Protein 5IFP (pdb70)

B-factor: mean 13.46, std 7.02, range [5.77, 68.2]

Nearest PDB structures (foldseek):
  5ifp-assembly1_A  TM=1.001E+00  e=0.000E+00  Aspergillus niger CBS 513.88
  5mgd-assembly1_A  TM=1.001E+00  e=0.000E+00  Aspergillus niger CBS 513.88
  1xc6-assembly1_A  TM=9.972E-01  e=0.000E+00  Penicillium sp.
  3ogv-assembly1_A  TM=9.835E-01  e=0.000E+00  Trichoderma reesei
  4e8c-assembly1_B  TM=7.769E-01  e=2.363E-32  Streptococcus pneumoniae TIGR4

Solvent-accessible surface area: 32210 Å² total; per-residue (Å²): 210,93,24,175,91,1,51,87,45,75,39,0,0,44,15,91,58,88,77,20,1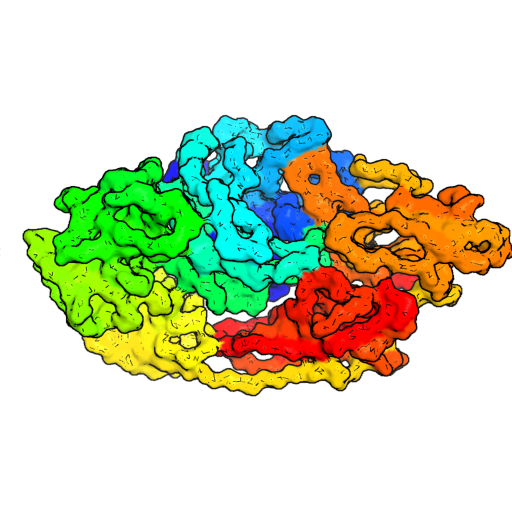2,1,3,1,0,0,0,1,9,12,2,7,4,1,114,43,1,8,47,0,0,0,23,4,0,16,15,0,5,0,10,1,0,0,0,4,5,2,0,5,5,6,3,8,66,51,58,65,41,85,17,96,61,22,18,47,7,52,28,0,0,79,9,0,41,74,2,0,0,5,0,3,0,0,2,2,5,1,0,21,3,24,0,8,0,0,0,1,3,5,18,0,3,62,16,121,10,34,0,0,9,43,61,153,40,2,16,68,18,2,53,46,0,6,62,78,0,0,46,32,0,9,120,32,3,15,31,96,70,8,0,0,0,0,4,0,2,1,3,20,9,22,27,31,38,96,76,36,162,51,63,26,64,80,1,2,56,72,9,5,57,21,0,64,132,25,37,0,46,0,3,6,0,8,2,1,24,61,26,59,15,19,12,2,41,86,77,50,125,0,31,6,44,0,7,0,6,5,11,53,24,7,18,81,85,4,64,74,30,100,80,14,59,112,78,38,13,16,71,74,24,60,73,41,11,84,131,44,2,64,88,1,0,10,1,0,0,8,0,0,2,0,0,74,5,28,10,46,13,75,13,15,74,19,0,17,101,3,0,46,18,53,0,3,28,3,0,1,2,7,0,1,6,11,6,0,0,1,0,0,2,7,1,1,1,0,1,9,10,2,1,20,0,9,20,0,47,12,10,5,8,5,11,4,0,0,2,0,11,18,19,13,32,8,88,48,86,5,2,21,2,2,1,0,6,0,3,8,11,38,8,4,98,10,4,6,58,0,70,18,29,128,75,34,57,76,60,38,6,96,33,92,87,0,4,2,14,5,1,65,19,138,107,72,1,5,4,0,8,0,19,7,42,89,15,26,18,123,123,77,14,74,3,74,2,119,1,48,21,95,76,37,64,21,55,0,7,76,55,40,54,59,0,23,0,58,8,25,4,1,2,6,0,1,1,10,10,94,0,41,70,23,39,1,12,2,2,0,1,6,2,0,0,45,5,118,24,104,129,15,22,7,1,0,0,4,1,7,86,72,4,33,2,0,1,2,1,48,30,177,45,83,20,79,30,28,46,39,68,128,88,43,31,49,60,82,92,61,105,70,12,0,2,0,0,1,66,19,40,119,87,33,11,1,0,46,6,41,81,2,48,0,2,0,1,11,16,94,30,0,21,62,2,7,14,12,5,17,10,89,128,53,71,44,12,12,44,9,45,69,148,93,18,65,51,1,2,0,0,45,7,20,23,0,3,12,13,0,34,33,135,64,48,3,0,36,3,31,3,1,2,50,50,85,11,66,3,28,1,9,15,23,29,104,84,8,148,50,4,31,10,45,56,97,143,28,105,51,97,85,61,176,31,40,7,17,40,10,82,17,94,40,119,52,38,140,21,91,39,36,52,2,134,108,33,106,8,36,45,32,50,0,1,20,4,32,85,112,95,46,92,9,76,117,8,46,41,2,87,72,160,144,31,131,8,71,70,56,90,41,83,17,61,31,0,0,3,0,0,15,39,7,6,19,6,1,1,0,0,0,8,0,49,6,71,4,74,19,134,16,61,35,0,30,6,11,3,16,0,0,10,0,0,0,3,0,0,2,3,54,51,65,55,26,12,27,31,43,2,94,88,94,38,45,46,75,110,13,94,21,114,21,53,152,6,112,74,55,114,85,29,20,0,1,0,0,0,1,2,12,6,3,40,32,0,101,23,0,13,67,13,75,0,0,28,2,0,0,1,10,53,17,105,3,28,84,51,89,50,82,23,8,74,11,46,1,0,0,4,3,40,5,24,82,11,67,11,72,46,1,4,13,15,1,8,0,0,0,50,0,0,4,14,0,14,2,13,10,96,14,61,18,169,151,39,141,77,16,15,0,35,116,18,30,103,122,7,7,2,0,0,1,4,4,44,8,98,6,125,3,40,142,38,36,14,1,15,2,26,4,37,3,13,69,107,97,128,36,46,26,6,2,0,0,2,0,0,1,0,0,2,2,0,20,6,2,7,61,28,13,46,20,51,50,1,14,3,20,17,0,0,4,22,12,88,27,61,0,55,2,5,0,0,0,0,0,4,38,79,76,2,10,122,2,82,35,4,100,18,40,97,64,73,10,11,44,14,31,29,58,118,18,128,55,21,86,34,36,132,38,166,143,19,206,51,7,21,146

Structure (mmCIF, N/CA/C/O backbone):
data_5IFP
#
_entry.id   5IFP
#
_cell.length_a   85.570
_cell.length_b   111.421
_cell.length_c   126.730
_cell.angle_alpha   90.00
_cell.angle_beta   90.00
_cell.angle_gamma   90.00
#
_symmetry.space_group_name_H-M   'P 21 21 21'
#
loop_
_entity.id
_entity.type
_entity.pdbx_description
1 polymer 'beta-galactosidase A'
2 branched alpha-D-mannopyranose-(1-2)-alpha-D-mannopyranose-(1-2)-alpha-D-mannopyranose-(1-3)-[alpha-D-mannopyranose-(1-3)-alpha-D-mannopyranose-(1-6)]beta-D-mannopyranose-(1-4)-2-acetamido-2-deoxy-beta-D-glucopyranose-(1-4)-2-acetamido-2-deoxy-beta-D-glucopyranose
3 branched 2-acetamido-2-deoxy-beta-D-glucopyranose-(1-4)-2-acetamido-2-deoxy-beta-D-glucopyranose
4 branched alpha-D-mannopyranose-(1-2)-alpha-D-mannopyranose-(1-2)-alpha-D-mannopyranose-(1-3)-beta-D-mannopyranose-(1-4)-2-acetamido-2-deoxy-beta-D-glucopyranose-(1-4)-2-acetamido-2-deoxy-beta-D-glucopyranose
5 non-polymer 2-acetamido-2-deoxy-beta-D-glucopyranose
6 non-polymer 'SULFATE ION'
7 non-polymer 'CHLORIDE ION'
8 non-polymer 2-[BIS-(2-HYDROXY-ETHYL)-AMINO]-2-HYDROXYMETHYL-PROPANE-1,3-DIOL
9 non-polymer GLYCEROL
10 water water
#
loop_
_atom_site.group_PDB
_atom_site.id
_atom_site.type_symbol
_atom_site.label_atom_id
_atom_site.label_alt_id
_atom_site.label_comp_id
_atom_site.label_asym_id
_atom_site.label_entity_id
_atom_site.label_seq_id
_atom_site.pdbx_PDB_ins_code
_atom_site.Cartn_x
_atom_site.Cartn_y
_atom_site.Cartn_z
_atom_site.occupancy
_atom_site.B_iso_or_equiv
_atom_site.auth_seq_id
_atom_site.auth_comp_id
_atom_site.auth_asym_id
_atom_site.auth_atom_id
_atom_site.pdbx_PDB_model_num
ATOM 1 N N . LEU A 1 41 ? -11.503 -15.156 -23.525 1.00 33.09 41 LEU A N 1
ATOM 2 C CA . LEU A 1 41 ? -12.229 -14.168 -22.673 1.00 31.88 41 LEU A CA 1
ATOM 3 C C . LEU A 1 41 ? -11.497 -12.820 -22.619 1.00 28.96 41 LEU A C 1
ATOM 4 O O . LEU A 1 41 ? -12.121 -11.777 -22.848 1.00 29.33 41 LEU A O 1
ATOM 9 N N . LEU A 1 42 ? -10.190 -12.837 -22.333 1.00 25.10 42 LEU A N 1
ATOM 10 C CA . LEU A 1 42 ? -9.391 -11.594 -22.319 1.00 21.95 42 LEU A CA 1
ATOM 11 C C . LEU A 1 42 ? -9.105 -11.050 -23.723 1.00 19.70 42 LEU A C 1
ATOM 12 O O . LEU A 1 42 ? -8.935 -9.848 -23.886 1.00 18.95 42 LEU A O 1
ATOM 17 N N . GLN A 1 43 ? -9.033 -11.931 -24.719 1.00 17.06 43 GLN A N 1
ATOM 18 C CA . GLN A 1 43 ? -8.844 -11.528 -26.115 1.00 15.66 43 GLN A CA 1
ATOM 19 C C . GLN A 1 43 ? -9.205 -12.687 -27.044 1.00 15.58 43 GLN A C 1
ATOM 20 O O . GLN A 1 43 ? -9.242 -13.834 -26.606 1.00 15.06 43 GLN A O 1
ATOM 26 N N . LYS A 1 44 ? -9.437 -12.373 -28.318 1.00 15.79 44 LYS A N 1
ATOM 27 C CA . LYS A 1 44 ? -9.903 -13.350 -29.314 1.00 16.26 44 LYS A CA 1
ATOM 28 C C . LYS A 1 44 ? -8.915 -13.632 -30.450 1.00 14.84 44 LYS A C 1
ATOM 29 O O . LYS A 1 44 ? -9.229 -14.405 -31.355 1.00 14.63 44 LYS A O 1
ATOM 35 N N . TYR A 1 45 ? -7.731 -13.024 -30.400 1.00 13.30 45 TYR A N 1
ATOM 36 C CA . TYR A 1 45 ? -6.709 -13.224 -31.428 1.00 12.79 45 TYR A CA 1
ATOM 37 C C . TYR A 1 45 ? -6.071 -14.604 -31.319 1.00 12.20 45 TYR A C 1
ATOM 38 O O . TYR A 1 45 ? -5.793 -15.242 -32.333 1.00 12.68 45 TYR A O 1
ATOM 47 N N . VAL A 1 46 ? -5.818 -15.035 -30.086 1.00 11.43 46 VAL A N 1
ATOM 48 C CA . VAL A 1 46 ? -5.189 -16.315 -29.803 1.00 10.83 46 VAL A CA 1
ATOM 49 C C . VAL A 1 46 ? -6.117 -17.101 -28.885 1.00 10.58 46 VAL A C 1
ATOM 50 O O . VAL A 1 46 ? -6.306 -16.742 -27.720 1.00 10.45 46 VAL A O 1
ATOM 54 N N . THR A 1 47 ? -6.704 -18.161 -29.434 1.00 10.38 47 THR A N 1
ATOM 55 C CA . THR A 1 47 ? -7.615 -19.030 -28.694 1.00 10.47 47 THR A CA 1
ATOM 56 C C . THR A 1 47 ? -7.126 -20.473 -28.840 1.00 10.44 47 THR A C 1
ATOM 57 O O . THR A 1 47 ? -6.123 -20.730 -29.512 1.00 9.89 47 THR A O 1
ATOM 61 N N . TRP A 1 48 ? -7.816 -21.409 -28.200 1.00 10.57 48 TRP A N 1
ATOM 62 C CA . TRP A 1 48 ? -7.420 -22.813 -28.277 1.00 10.83 48 TRP A CA 1
ATOM 63 C C . TRP A 1 48 ? -8.588 -23.734 -27.996 1.00 11.26 48 TRP A C 1
ATOM 64 O O . TRP A 1 48 ? -9.610 -23.321 -27.439 1.00 11.22 48 TRP A O 1
ATOM 75 N N . ASP A 1 49 ? -8.432 -24.981 -28.410 1.00 11.73 49 ASP A N 1
ATOM 76 C CA . ASP A 1 49 ? -9.258 -26.063 -27.897 1.00 12.14 49 ASP A CA 1
ATOM 77 C C . ASP A 1 49 ? -8.313 -27.197 -27.494 1.00 12.29 49 ASP A C 1
ATOM 78 O O . ASP A 1 49 ? -7.121 -26.955 -27.291 1.00 11.95 49 ASP A O 1
ATOM 83 N N . ASP A 1 50 ? -8.835 -28.409 -27.342 1.00 12.45 50 ASP A N 1
ATOM 84 C CA . ASP A 1 50 ? -8.007 -29.555 -26.954 1.00 12.99 50 ASP A CA 1
ATOM 85 C C . ASP A 1 50 ? -6.946 -29.966 -27.993 1.00 12.34 50 ASP A C 1
ATOM 86 O O . ASP A 1 50 ? -5.992 -30.642 -27.639 1.00 12.10 50 ASP A O 1
ATOM 91 N N . LYS A 1 51 ? -7.110 -29.567 -29.256 1.00 11.70 51 LYS A N 1
ATOM 92 C CA . LYS A 1 51 ? -6.184 -29.957 -30.329 1.00 11.67 51 LYS A CA 1
ATOM 93 C C . LYS A 1 51 ? -5.089 -28.938 -30.647 1.00 11.10 51 LYS A C 1
ATOM 94 O O . LYS A 1 51 ? -3.933 -29.315 -30.871 1.00 10.68 51 LYS A O 1
ATOM 100 N N . SER A 1 52 ? -5.444 -27.663 -30.735 1.00 10.53 52 SER A N 1
ATOM 101 C CA . SER A 1 52 ? -4.463 -26.663 -31.175 1.00 10.32 52 SER A CA 1
ATOM 102 C C . SER A 1 52 ? -4.827 -25.260 -30.767 1.00 10.19 52 SER A C 1
ATOM 103 O O . SER A 1 52 ? -5.949 -24.997 -30.332 1.00 9.73 52 SER A O 1
ATOM 106 N N . LEU A 1 53 ? -3.861 -24.358 -30.928 1.00 10.31 53 LEU A N 1
ATOM 107 C CA . LEU A 1 53 ? -4.154 -22.937 -30.947 1.00 10.72 53 LEU A CA 1
ATOM 108 C C . LEU A 1 53 ? -4.920 -22.591 -32.211 1.00 10.81 53 LEU A C 1
ATOM 109 O O . LEU A 1 53 ? -4.792 -23.268 -33.242 1.00 10.27 53 LEU A O 1
ATOM 114 N N . PHE A 1 54 ? -5.689 -21.513 -32.119 1.00 11.05 54 PHE A N 1
ATOM 115 C CA . PHE A 1 54 ? -6.224 -20.826 -33.277 1.00 11.58 54 PHE A CA 1
ATOM 116 C C . PHE A 1 54 ? -5.647 -19.424 -33.237 1.00 11.94 54 PHE A C 1
ATOM 117 O O . PHE A 1 54 ? -5.657 -18.789 -32.176 1.00 12.07 54 PHE A O 1
ATOM 125 N N . ILE A 1 55 ? -5.148 -18.948 -34.373 1.00 12.46 55 ILE A N 1
ATOM 126 C CA . ILE A 1 55 ? -4.765 -17.552 -34.523 1.00 13.05 55 ILE A CA 1
ATOM 127 C C . ILE A 1 55 ? -5.756 -16.932 -35.499 1.00 13.33 55 ILE A C 1
ATOM 128 O O . ILE A 1 55 ? -5.875 -17.370 -36.644 1.00 12.72 55 ILE A O 1
ATOM 133 N N . ASN A 1 56 ? -6.495 -15.940 -35.007 1.00 13.82 56 ASN A N 1
ATOM 134 C CA . ASN A 1 56 ? -7.604 -15.326 -35.738 1.00 14.52 56 ASN A CA 1
ATOM 135 C C . ASN A 1 56 ? -8.571 -16.356 -36.336 1.00 14.54 56 ASN A C 1
ATOM 136 O O . ASN A 1 56 ? -8.935 -16.303 -37.514 1.00 14.47 56 ASN A O 1
ATOM 141 N N . GLY A 1 57 ? -8.967 -17.304 -35.491 1.00 14.38 57 GLY A N 1
ATOM 142 C CA . GLY A 1 57 ? -9.955 -18.307 -35.853 1.00 14.54 57 GLY A CA 1
ATOM 143 C C . GLY A 1 57 ? -9.480 -19.453 -36.728 1.00 14.60 57 GLY A C 1
ATOM 144 O O . GLY A 1 57 ? -10.300 -20.277 -37.129 1.00 14.52 57 GLY A O 1
ATOM 145 N N . GLU A 1 58 ? -8.174 -19.534 -37.004 1.00 14.48 58 GLU A N 1
ATOM 146 C CA . GLU A 1 58 ? -7.617 -20.572 -37.870 1.00 14.86 58 GLU A CA 1
ATOM 147 C C . GLU A 1 58 ? -6.597 -21.406 -37.111 1.00 13.36 58 GLU A C 1
ATOM 148 O O . GLU A 1 58 ? -5.712 -20.852 -36.467 1.00 12.71 58 GLU A O 1
ATOM 154 N N . ARG A 1 59 ? -6.711 -22.732 -37.211 1.00 12.19 59 ARG A N 1
ATOM 155 C CA . ARG A 1 59 ? -5.766 -23.635 -36.539 1.00 11.50 59 ARG A CA 1
ATOM 156 C C . ARG A 1 59 ? -4.356 -23.432 -37.066 1.00 11.05 59 ARG A C 1
ATOM 157 O O . ARG A 1 59 ? -4.160 -23.170 -38.248 1.00 10.96 59 ARG A O 1
ATOM 165 N N . ILE A 1 60 ? -3.378 -23.566 -36.180 1.00 10.36 60 ILE A N 1
ATOM 166 C CA . ILE A 1 60 ? -1.975 -23.505 -36.563 1.00 10.19 60 ILE A CA 1
ATOM 167 C C . ILE A 1 60 ? -1.203 -24.459 -35.670 1.00 9.57 60 ILE A C 1
ATOM 168 O O . ILE A 1 60 ? -1.527 -24.589 -34.494 1.00 9.40 60 ILE A O 1
ATOM 173 N N . MET A 1 61 ? -0.226 -25.149 -36.248 1.00 9.00 61 MET A N 1
ATOM 174 C CA . MET A 1 61 ? 0.740 -25.933 -35.480 1.00 8.81 61 MET A CA 1
ATOM 175 C C . MET A 1 61 ? 1.934 -25.017 -35.210 1.00 8.32 61 MET A C 1
ATOM 176 O O . MET A 1 61 ? 2.611 -24.584 -36.143 1.00 8.18 61 MET A O 1
ATOM 181 N N . ILE A 1 62 ? 2.175 -24.697 -33.941 1.00 7.86 62 ILE A N 1
ATOM 182 C CA . ILE A 1 62 ? 3.262 -23.791 -33.577 1.00 7.57 62 ILE A CA 1
ATOM 183 C C . ILE A 1 62 ? 4.553 -24.591 -33.524 1.00 7.45 62 ILE A C 1
ATOM 184 O O . ILE A 1 62 ? 4.679 -25.517 -32.730 1.00 7.16 62 ILE A O 1
ATOM 189 N N . PHE A 1 63 ? 5.486 -24.234 -34.400 1.00 7.35 63 PHE A N 1
ATOM 190 C CA . PHE A 1 63 ? 6.791 -24.876 -34.464 1.00 7.52 63 PHE A CA 1
ATOM 191 C C . PHE A 1 63 ? 7.799 -23.749 -34.296 1.00 7.34 63 PHE A C 1
ATOM 192 O O . PHE A 1 63 ? 7.911 -22.863 -35.159 1.00 7.19 63 PHE A O 1
ATOM 200 N N . SER A 1 64 ? 8.489 -23.786 -33.160 1.00 7.21 64 SER A N 1
ATOM 201 C CA . SER A 1 64 ? 9.229 -22.658 -32.627 1.00 7.25 64 SER A CA 1
ATOM 202 C C . SER A 1 64 ? 10.676 -23.035 -32.323 1.00 7.07 64 SER A C 1
ATOM 203 O O . SER A 1 64 ? 10.976 -24.191 -32.037 1.00 6.95 64 SER A O 1
ATOM 206 N N . GLY A 1 65 ? 11.558 -22.039 -32.380 1.00 6.86 65 GLY A N 1
ATOM 207 C CA . GLY A 1 65 ? 12.955 -22.192 -31.980 1.00 6.89 65 GLY A CA 1
ATOM 208 C C . GLY A 1 65 ? 13.350 -21.163 -30.933 1.00 6.89 65 GLY A C 1
ATOM 209 O O . GLY A 1 65 ? 12.936 -20.009 -31.011 1.00 6.79 65 GLY A O 1
ATOM 210 N N . GLU A 1 66 ? 14.146 -21.585 -29.953 1.00 6.85 66 GLU A N 1
ATOM 211 C CA . GLU A 1 66 ? 14.619 -20.697 -28.896 1.00 6.92 66 GLU A CA 1
ATOM 212 C C . GLU A 1 66 ? 15.813 -19.864 -29.374 1.00 6.92 66 GLU A C 1
ATOM 213 O O . GLU A 1 66 ? 16.783 -20.408 -29.904 1.00 6.57 66 GLU A O 1
ATOM 219 N N . PHE A 1 67 ? 15.742 -18.559 -29.115 1.00 6.97 67 PHE A N 1
ATOM 220 C CA . PHE A 1 67 ? 16.742 -17.581 -29.552 1.00 7.33 67 PHE A CA 1
ATOM 221 C C . PHE A 1 67 ? 16.742 -16.462 -28.511 1.00 7.22 67 PHE A C 1
ATOM 222 O O . PHE A 1 67 ? 15.691 -15.888 -28.234 1.00 7.21 67 PHE A O 1
ATOM 230 N N . HIS A 1 68 ? 17.902 -16.191 -27.911 1.00 7.16 68 HIS A N 1
ATOM 231 C CA . HIS A 1 68 ? 18.021 -15.206 -26.840 1.00 7.16 68 HIS A CA 1
ATOM 232 C C . HIS A 1 68 ? 18.666 -13.921 -27.337 1.00 7.35 68 HIS A C 1
ATOM 233 O O . HIS A 1 68 ? 19.823 -13.947 -27.747 1.00 7.35 68 HIS A O 1
ATOM 240 N N . PRO A 1 69 ? 17.924 -12.795 -27.288 1.00 7.63 69 PRO A N 1
ATOM 241 C CA . PRO A 1 69 ? 18.421 -11.549 -27.882 1.00 7.85 69 PRO A CA 1
ATOM 242 C C . PRO A 1 69 ? 19.694 -11.024 -27.213 1.00 8.03 69 PRO A C 1
ATOM 243 O O . PRO A 1 69 ? 20.541 -10.430 -27.884 1.00 8.43 69 PRO A O 1
ATOM 247 N N . PHE A 1 70 ? 19.836 -11.284 -25.916 1.00 8.04 70 PHE A N 1
ATOM 248 C CA . PHE A 1 70 ? 21.038 -10.884 -25.168 1.00 8.01 70 PHE A CA 1
ATOM 249 C C . PHE A 1 70 ? 22.318 -11.656 -25.544 1.00 8.17 70 PHE A C 1
ATOM 250 O O . PHE A 1 70 ? 23.422 -11.212 -25.204 1.00 8.45 70 PHE A O 1
ATOM 258 N N . ARG A 1 71 ? 22.171 -12.787 -26.240 1.00 8.13 71 ARG A N 1
ATOM 259 C CA . ARG A 1 71 ? 23.300 -13.590 -26.718 1.00 8.32 71 ARG A CA 1
ATOM 260 C C . ARG A 1 71 ? 23.733 -13.276 -28.159 1.00 8.84 71 ARG A C 1
ATOM 261 O O . ARG A 1 71 ? 24.681 -13.881 -28.660 1.00 8.87 71 ARG A O 1
ATOM 269 N N . LEU A 1 72 ? 23.036 -12.341 -28.810 1.00 9.41 72 LEU A N 1
ATOM 270 C CA . LEU A 1 72 ? 23.427 -11.810 -30.128 1.00 10.06 72 LEU A CA 1
ATOM 271 C C . LEU A 1 72 ? 22.964 -10.356 -30.207 1.00 10.62 72 LEU A C 1
ATOM 272 O O . LEU A 1 72 ? 21.911 -10.070 -30.776 1.00 10.63 72 LEU A O 1
ATOM 277 N N . PRO A 1 73 ? 23.750 -9.427 -29.627 1.00 11.07 73 PRO A N 1
ATOM 278 C CA . PRO A 1 73 ? 23.292 -8.061 -29.419 1.00 11.61 73 PRO A CA 1
ATOM 279 C C . PRO A 1 73 ? 23.511 -7.135 -30.636 1.00 11.98 73 PRO A C 1
ATOM 280 O O . PRO A 1 73 ? 23.931 -5.991 -30.467 1.00 12.38 73 PRO A O 1
ATOM 284 N N . VAL A 1 74 ? 23.205 -7.628 -31.839 1.00 11.99 74 VAL A N 1
ATOM 285 C CA . VAL A 1 74 ? 23.380 -6.883 -33.093 1.00 12.08 74 VAL A CA 1
ATOM 286 C C . VAL A 1 74 ? 22.083 -7.057 -33.892 1.00 12.58 74 VAL A C 1
ATOM 287 O O . VAL A 1 74 ? 21.790 -8.155 -34.367 1.00 12.03 74 VAL A O 1
ATOM 291 N N . LYS A 1 75 ? 21.304 -5.982 -34.031 1.00 13.50 75 LYS A N 1
ATOM 292 C CA . LYS A 1 75 ? 19.931 -6.088 -34.566 1.00 14.63 75 LYS A CA 1
ATOM 293 C C . LYS A 1 75 ? 19.822 -6.678 -35.983 1.00 13.96 75 LYS A C 1
ATOM 294 O O . LYS A 1 75 ? 18.906 -7.459 -36.264 1.00 13.65 75 LYS A O 1
ATOM 300 N N . GLU A 1 76 ? 20.769 -6.351 -36.859 1.00 13.53 76 GLU A N 1
ATOM 301 C CA . GLU A 1 76 ? 20.755 -6.876 -38.233 1.00 13.49 76 GLU A CA 1
ATOM 302 C C . GLU A 1 76 ? 20.980 -8.385 -38.274 1.00 12.52 76 GLU A C 1
ATOM 303 O O . GLU A 1 76 ? 20.418 -9.091 -39.117 1.00 12.20 76 GLU A O 1
ATOM 309 N N . LEU A 1 77 ? 21.784 -8.878 -37.342 1.00 11.25 77 LEU A N 1
ATOM 310 C CA . LEU A 1 77 ? 22.027 -10.306 -37.228 1.00 10.83 77 LEU A CA 1
ATOM 311 C C . LEU A 1 77 ? 20.848 -11.014 -36.543 1.00 10.28 77 LEU A C 1
ATOM 312 O O . LEU A 1 77 ? 20.608 -12.189 -36.794 1.00 10.12 77 LEU A O 1
ATOM 317 N N . GLN A 1 78 ? 20.106 -10.307 -35.692 1.00 9.93 78 GLN A N 1
ATOM 318 C CA . GLN A 1 78 ? 18.865 -10.868 -35.143 1.00 9.75 78 GLN A CA 1
ATOM 319 C C . GLN A 1 78 ? 17.864 -11.162 -36.269 1.00 9.34 78 GLN A C 1
ATOM 320 O O . GLN A 1 78 ? 17.254 -12.229 -36.292 1.00 9.16 78 GLN A O 1
ATOM 326 N N . LEU A 1 79 ? 17.726 -10.233 -37.218 1.00 9.02 79 LEU A N 1
ATOM 327 C CA . LEU A 1 79 ? 16.899 -10.479 -38.399 1.00 8.91 79 LEU A CA 1
ATOM 328 C C . LEU A 1 79 ? 17.381 -11.697 -39.190 1.00 8.64 79 LEU A C 1
ATOM 329 O O . LEU A 1 79 ? 16.562 -12.506 -39.633 1.00 8.27 79 LEU A O 1
ATOM 334 N N . ASP A 1 80 ? 18.697 -11.821 -39.359 1.00 8.54 80 ASP A N 1
ATOM 335 C CA . ASP A 1 80 ? 19.292 -12.983 -40.040 1.00 8.53 80 ASP A CA 1
ATOM 336 C C . ASP A 1 80 ? 18.794 -14.293 -39.434 1.00 8.31 80 ASP A C 1
ATOM 337 O O . ASP A 1 80 ? 18.323 -15.169 -40.156 1.00 8.06 80 ASP A O 1
ATOM 342 N N . ILE A 1 81 ? 18.867 -14.400 -38.108 1.00 8.11 81 ILE A N 1
ATOM 343 C CA . ILE A 1 81 ? 18.420 -15.615 -37.417 1.00 7.99 81 ILE A CA 1
ATOM 344 C C . ILE A 1 81 ? 16.932 -15.859 -37.679 1.00 7.72 81 ILE A C 1
ATOM 345 O O . ILE A 1 81 ? 16.546 -16.967 -38.041 1.00 7.46 81 ILE A O 1
ATOM 350 N N . PHE A 1 82 ? 16.104 -14.825 -37.522 1.00 7.39 82 PHE A N 1
ATOM 351 C CA . PHE A 1 82 ? 14.665 -14.978 -37.774 1.00 7.29 82 PHE A CA 1
ATOM 352 C C . PHE A 1 82 ? 14.369 -15.488 -39.189 1.00 7.16 82 PHE A C 1
ATOM 353 O O . PHE A 1 82 ? 13.504 -16.342 -39.366 1.00 6.82 82 PHE A O 1
ATOM 361 N N . GLN A 1 83 ? 15.084 -14.966 -40.188 1.00 7.20 83 GLN A N 1
ATOM 362 C CA . GLN A 1 83 ? 14.893 -15.408 -41.572 1.00 7.33 83 GLN A CA 1
ATOM 363 C C . GLN A 1 83 ? 15.323 -16.849 -41.793 1.00 7.24 83 GLN A C 1
ATOM 364 O O . GLN A 1 83 ? 14.695 -17.576 -42.563 1.00 7.12 83 GLN A O 1
ATOM 370 N N . LYS A 1 84 ? 16.388 -17.258 -41.110 1.00 7.12 84 LYS A N 1
ATOM 371 C CA . LYS A 1 84 ? 16.849 -18.644 -41.155 1.00 7.11 84 LYS A CA 1
ATOM 372 C C . LYS A 1 84 ? 15.861 -19.590 -40.454 1.00 7.04 84 LYS A C 1
ATOM 373 O O . LYS A 1 84 ? 15.681 -20.730 -40.887 1.00 7.18 84 LYS A O 1
ATOM 379 N N . VAL A 1 85 ? 15.206 -19.104 -39.403 1.00 6.92 85 VAL A N 1
ATOM 380 C CA . VAL A 1 85 ? 14.148 -19.859 -38.730 1.00 6.92 85 VAL A CA 1
ATOM 381 C C . VAL A 1 85 ? 12.899 -19.964 -39.615 1.00 6.86 85 VAL A C 1
ATOM 382 O O . VAL A 1 85 ? 12.336 -21.044 -39.769 1.00 6.91 85 VAL A O 1
ATOM 386 N N . LYS A 1 86 ? 12.475 -18.857 -40.218 1.00 6.82 86 LYS A N 1
ATOM 387 C CA . LYS A 1 86 ? 11.337 -18.889 -41.135 1.00 6.79 86 LYS A CA 1
ATOM 388 C C . LYS A 1 86 ? 11.586 -19.877 -42.287 1.00 6.78 86 LYS A C 1
ATOM 389 O O . LYS A 1 86 ? 10.662 -20.571 -42.724 1.00 6.74 86 LYS A O 1
ATOM 395 N N . ALA A 1 87 ? 12.828 -19.949 -42.764 1.00 6.78 87 ALA A N 1
ATOM 396 C CA . ALA A 1 87 ? 13.185 -20.850 -43.874 1.00 6.85 87 ALA A CA 1
ATOM 397 C C . ALA A 1 87 ? 13.125 -22.350 -43.520 1.00 6.97 87 ALA A C 1
ATOM 398 O O . ALA A 1 87 ? 13.061 -23.192 -44.419 1.00 6.77 87 ALA A O 1
ATOM 400 N N . LEU A 1 88 ? 13.127 -22.681 -42.227 1.00 6.86 88 LEU A N 1
ATOM 401 C CA . LEU A 1 88 ? 12.825 -24.049 -41.771 1.00 6.93 88 LEU A CA 1
ATOM 402 C C . LEU A 1 88 ? 11.356 -24.457 -41.924 1.00 6.99 88 LEU A C 1
ATOM 403 O O . LEU A 1 88 ? 11.037 -25.627 -41.743 1.00 7.20 88 LEU A O 1
ATOM 408 N N . GLY A 1 89 ? 10.463 -23.515 -42.235 1.00 6.96 89 GLY A N 1
ATOM 409 C CA . GLY A 1 89 ? 9.030 -23.757 -42.176 1.00 7.04 89 GLY A CA 1
ATOM 410 C C . GLY A 1 89 ? 8.440 -23.405 -40.821 1.00 7.00 89 GLY A C 1
ATOM 411 O O . GLY A 1 89 ? 7.246 -23.585 -40.607 1.00 7.06 89 GLY A O 1
ATOM 412 N N . PHE A 1 90 ? 9.270 -22.885 -39.913 1.00 6.92 90 PHE A N 1
ATOM 413 C CA . PHE A 1 90 ? 8.836 -22.548 -38.558 1.00 6.97 90 PHE A CA 1
ATOM 414 C C . PHE A 1 90 ? 8.033 -21.256 -38.593 1.00 7.06 90 PHE A C 1
ATOM 415 O O . PHE A 1 90 ? 8.141 -20.465 -39.533 1.00 7.09 90 PHE A O 1
ATOM 423 N N . ASN A 1 91 ? 7.242 -21.040 -37.549 1.00 7.17 91 ASN A N 1
ATOM 424 C CA . ASN A 1 91 ? 6.375 -19.862 -37.465 1.00 7.26 91 ASN A CA 1
ATOM 425 C C . ASN A 1 91 ? 6.528 -19.076 -36.165 1.00 7.24 91 ASN A C 1
ATOM 426 O O . ASN A 1 91 ? 5.798 -18.105 -35.949 1.00 7.31 91 ASN A O 1
ATOM 431 N N . CYS A 1 92 ? 7.493 -19.460 -35.328 1.00 7.17 92 CYS A N 1
ATOM 432 C CA . CYS A 1 92 ? 7.588 -18.915 -33.988 1.00 7.26 92 CYS A CA 1
ATOM 433 C C . CYS A 1 92 ? 9.017 -18.979 -33.448 1.00 7.00 92 CYS A C 1
ATOM 434 O O . CYS A 1 92 ? 9.816 -19.828 -33.850 1.00 6.92 92 CYS A O 1
ATOM 437 N N . VAL A 1 93 ? 9.333 -18.040 -32.566 1.00 6.75 93 VAL A N 1
ATOM 438 C CA . VAL A 1 93 ? 10.566 -18.064 -31.785 1.00 6.58 93 VAL A CA 1
ATOM 439 C C . VAL A 1 93 ? 10.199 -17.807 -30.333 1.00 6.61 93 VAL A C 1
ATOM 440 O O . VAL A 1 93 ? 9.305 -17.018 -30.046 1.00 6.64 93 VAL A O 1
ATOM 444 N N . SER A 1 94 ? 10.903 -18.483 -29.432 1.00 6.50 94 SER A N 1
ATOM 445 C CA . SER A 1 94 ? 10.740 -18.311 -28.003 1.00 6.62 94 SER A CA 1
ATOM 446 C C . SER A 1 94 ? 12.015 -17.650 -27.478 1.00 6.54 94 SER A C 1
ATOM 447 O O . SER A 1 94 ? 13.121 -17.990 -27.919 1.00 6.35 94 SER A O 1
ATOM 450 N N . PHE A 1 95 ? 11.866 -16.704 -26.554 1.00 6.55 95 PHE A N 1
ATOM 451 C CA . PHE A 1 95 ? 13.015 -15.950 -26.052 1.00 6.61 95 PHE A CA 1
ATOM 452 C C . PHE A 1 95 ? 12.916 -15.668 -24.560 1.00 6.50 95 PHE A C 1
ATOM 453 O O . PHE A 1 95 ? 11.824 -15.433 -24.028 1.00 6.48 95 PHE A O 1
ATOM 461 N N . TYR A 1 96 ? 14.075 -15.682 -23.904 1.00 6.47 96 TYR A N 1
ATOM 462 C CA . TYR A 1 96 ? 14.228 -15.178 -22.549 1.00 6.39 96 TYR A CA 1
ATOM 463 C C . TYR A 1 96 ? 14.633 -13.709 -22.565 1.00 6.40 96 TYR A C 1
ATOM 464 O O . TYR A 1 96 ? 15.230 -13.210 -23.521 1.00 6.37 96 TYR A O 1
ATOM 473 N N . VAL A 1 97 ? 14.311 -13.031 -21.471 1.00 6.40 97 VAL A N 1
ATOM 474 C CA . VAL A 1 97 ? 14.926 -11.760 -21.122 1.00 6.45 97 VAL A CA 1
ATOM 475 C C . VAL A 1 97 ? 15.733 -11.999 -19.848 1.00 6.52 97 VAL A C 1
ATOM 476 O O . VAL A 1 97 ? 15.250 -12.665 -18.930 1.00 6.58 97 VAL A O 1
ATOM 480 N N . ASP A 1 98 ? 16.949 -11.452 -19.802 1.00 6.67 98 ASP A N 1
ATOM 481 C CA . ASP A 1 98 ? 17.887 -11.662 -18.691 1.00 6.77 98 ASP A CA 1
ATOM 482 C C . ASP A 1 98 ? 17.874 -10.427 -17.782 1.00 6.59 98 ASP A C 1
ATOM 483 O O . ASP A 1 98 ? 18.470 -9.394 -18.099 1.00 6.64 98 ASP A O 1
ATOM 488 N N . TRP A 1 99 ? 17.172 -10.560 -16.658 1.00 6.36 99 TRP A N 1
ATOM 489 C CA . TRP A 1 99 ? 17.025 -9.508 -15.650 1.00 6.25 99 TRP A CA 1
ATOM 490 C C . TRP A 1 99 ? 18.377 -8.940 -15.183 1.00 6.31 99 TRP A C 1
ATOM 491 O O . TRP A 1 99 ? 18.547 -7.708 -15.107 1.00 6.26 99 TRP A O 1
ATOM 502 N N . ALA A 1 100 ? 19.354 -9.821 -14.954 1.00 6.36 100 ALA A N 1
ATOM 503 C CA . ALA A 1 100 ? 20.702 -9.404 -14.512 1.00 6.44 100 ALA A CA 1
ATOM 504 C C . ALA A 1 100 ? 21.367 -8.378 -15.438 1.00 6.59 100 ALA A C 1
ATOM 505 O O . ALA A 1 100 ? 22.157 -7.557 -14.973 1.00 6.85 100 ALA A O 1
ATOM 507 N N . LEU A 1 101 ? 21.046 -8.423 -16.732 1.00 6.67 101 LEU A N 1
ATOM 508 C CA . LEU A 1 101 ? 21.587 -7.476 -17.708 1.00 6.81 101 LEU A CA 1
ATOM 509 C C . LEU A 1 101 ? 20.831 -6.156 -17.791 1.00 6.88 101 LEU A C 1
ATOM 510 O O . LEU A 1 101 ? 21.406 -5.169 -18.238 1.00 6.95 101 LEU A O 1
ATOM 515 N N . VAL A 1 102 ? 19.568 -6.137 -17.363 1.00 6.84 102 VAL A N 1
ATOM 516 C CA . VAL A 1 102 ? 18.710 -4.958 -17.541 1.00 7.03 102 VAL A CA 1
ATOM 517 C C . VAL A 1 102 ? 18.292 -4.260 -16.248 1.00 7.21 102 VAL A C 1
ATOM 518 O O . VAL A 1 102 ? 17.639 -3.233 -16.316 1.00 7.20 102 VAL A O 1
ATOM 522 N N . GLU A 1 103 ? 18.670 -4.791 -15.083 1.00 7.31 103 GLU A N 1
ATOM 523 C CA . GLU A 1 103 ? 18.538 -4.043 -13.822 1.00 7.69 103 GLU A CA 1
ATOM 524 C C . GLU A 1 103 ? 19.757 -4.329 -12.933 1.00 8.00 103 GLU A C 1
ATOM 525 O O . GLU A 1 103 ? 19.630 -4.759 -11.782 1.00 8.08 103 GLU A O 1
ATOM 531 N N . GLY A 1 104 ? 20.940 -4.075 -13.489 1.00 8.46 104 GLY A N 1
ATOM 532 C CA . GLY A 1 104 ? 22.194 -4.218 -12.748 1.00 8.90 104 GLY A CA 1
ATOM 533 C C . GLY A 1 104 ? 22.259 -3.368 -11.488 1.00 9.44 104 GLY A C 1
ATOM 534 O O . GLY A 1 104 ? 22.817 -3.796 -10.481 1.00 9.30 104 GLY A O 1
ATOM 535 N N . LYS A 1 105 ? 21.698 -2.162 -11.545 1.00 10.18 105 LYS A N 1
ATOM 536 C CA . LYS A 1 105 ? 21.522 -1.332 -10.360 1.00 11.23 105 LYS A CA 1
ATOM 537 C C . LYS A 1 105 ? 20.067 -1.453 -9.917 1.00 10.88 105 LYS A C 1
ATOM 538 O O . LYS A 1 105 ? 19.177 -1.162 -10.713 1.00 10.41 105 LYS A O 1
ATOM 544 N N . PRO A 1 106 ? 19.818 -1.849 -8.647 1.00 10.75 106 PRO A N 1
ATOM 545 C CA . PRO A 1 106 ? 18.429 -1.968 -8.193 1.00 10.94 106 PRO A CA 1
ATOM 546 C C . PRO A 1 106 ? 17.675 -0.645 -8.350 1.00 11.03 106 PRO A C 1
ATOM 547 O O . PRO A 1 106 ? 18.196 0.410 -7.981 1.00 10.96 106 PRO A O 1
ATOM 551 N N . GLY A 1 107 ? 16.487 -0.714 -8.941 1.00 11.17 107 GLY A N 1
ATOM 552 C CA . GLY A 1 107 ? 15.673 0.467 -9.198 1.00 11.58 107 GLY A CA 1
ATOM 553 C C . GLY A 1 107 ? 15.937 1.202 -10.496 1.00 11.72 107 GLY A C 1
ATOM 554 O O . GLY A 1 107 ? 15.234 2.170 -10.785 1.00 11.85 107 GLY A O 1
ATOM 555 N N . GLU A 1 108 ? 16.917 0.757 -11.289 1.00 11.98 108 GLU A N 1
ATOM 556 C CA . GLU A 1 108 ? 17.213 1.377 -12.584 1.00 12.51 108 GLU A CA 1
ATOM 557 C C . GLU A 1 108 ? 17.103 0.359 -13.712 1.00 11.66 108 GLU A C 1
ATOM 558 O O . GLU A 1 108 ? 18.085 -0.273 -14.084 1.00 11.65 108 GLU A O 1
ATOM 564 N N . TYR A 1 109 ? 15.900 0.203 -14.252 1.00 11.11 109 TYR A N 1
ATOM 565 C CA . TYR A 1 109 ? 15.688 -0.673 -15.399 1.00 10.63 109 TYR A CA 1
ATOM 566 C C . TYR A 1 109 ? 16.280 -0.017 -16.644 1.00 11.02 109 TYR A C 1
ATOM 567 O O . TYR A 1 109 ? 16.007 1.148 -16.917 1.00 10.90 109 TYR A O 1
ATOM 576 N N . ARG A 1 110 ? 17.090 -0.775 -17.381 1.00 11.32 110 ARG A N 1
ATOM 577 C CA . ARG A 1 110 ? 17.760 -0.289 -18.583 1.00 12.14 110 ARG A CA 1
ATOM 578 C C . ARG A 1 110 ? 17.764 -1.383 -19.634 1.00 12.14 110 ARG A C 1
ATOM 579 O O . ARG A 1 110 ? 18.591 -2.290 -19.578 1.00 12.35 110 ARG A O 1
ATOM 587 N N . ALA A 1 111 ? 16.834 -1.306 -20.581 1.00 12.13 111 ALA A N 1
ATOM 588 C CA . ALA A 1 111 ? 16.788 -2.236 -21.705 1.00 12.43 111 ALA A CA 1
ATOM 589 C C . ALA A 1 111 ? 16.826 -1.402 -22.978 1.00 12.84 111 ALA A C 1
ATOM 590 O O . ALA A 1 111 ? 15.870 -1.377 -23.755 1.00 12.56 111 ALA A O 1
ATOM 592 N N . ASP A 1 112 ? 17.952 -0.712 -23.153 1.00 13.40 112 ASP A N 1
ATOM 593 C CA . ASP A 1 112 ? 18.184 0.228 -24.252 1.00 14.27 112 ASP A CA 1
ATOM 594 C C . ASP A 1 112 ? 19.366 -0.221 -25.082 1.00 13.47 112 ASP A C 1
ATOM 595 O O . ASP A 1 112 ? 20.166 -1.050 -24.641 1.00 13.17 112 ASP A O 1
ATOM 600 N N . GLY A 1 113 ? 19.495 0.360 -26.273 1.00 12.78 113 GLY A N 1
ATOM 601 C CA . GLY A 1 113 ? 20.654 0.117 -27.130 1.00 12.31 113 GLY A CA 1
ATOM 602 C C . GLY A 1 113 ? 20.760 -1.342 -27.527 1.00 12.02 113 GLY A C 1
ATOM 603 O O . GLY A 1 113 ? 19.820 -1.905 -28.084 1.00 11.71 113 GLY A O 1
ATOM 604 N N . ILE A 1 114 ? 21.886 -1.971 -27.202 1.00 11.67 114 ILE A N 1
ATOM 605 C CA . ILE A 1 114 ? 22.091 -3.384 -27.530 1.00 11.54 114 ILE A CA 1
ATOM 606 C C . ILE A 1 114 ? 21.138 -4.318 -26.763 1.00 11.12 114 ILE A C 1
ATOM 607 O O . ILE A 1 114 ? 20.941 -5.460 -27.172 1.00 10.99 114 ILE A O 1
ATOM 612 N N . PHE A 1 115 ? 20.569 -3.829 -25.659 1.00 10.89 115 PHE A N 1
ATOM 613 C CA . PHE A 1 115 ? 19.588 -4.581 -24.860 1.00 10.95 115 PHE A CA 1
ATOM 614 C C . PHE A 1 115 ? 18.123 -4.266 -25.193 1.00 10.98 115 PHE A C 1
ATOM 615 O O . PHE A 1 115 ? 17.218 -4.824 -24.568 1.00 11.04 115 PHE A O 1
ATOM 623 N N . ASP A 1 116 ? 17.894 -3.406 -26.187 1.00 10.86 116 ASP A N 1
ATOM 624 C CA . ASP A 1 116 ? 16.543 -2.991 -26.578 1.00 10.86 116 ASP A CA 1
ATOM 625 C C . ASP A 1 116 ? 15.808 -4.161 -27.219 1.00 10.58 116 ASP A C 1
ATOM 626 O O . ASP A 1 116 ? 16.302 -4.757 -28.173 1.00 10.66 116 ASP A O 1
ATOM 631 N N . LEU A 1 117 ? 14.643 -4.492 -26.675 1.00 10.27 117 LEU A N 1
ATOM 632 C CA . LEU A 1 117 ? 13.828 -5.592 -27.193 1.00 10.21 117 LEU A CA 1
ATOM 633 C C . LEU A 1 117 ? 13.019 -5.190 -28.414 1.00 10.15 117 LEU A C 1
ATOM 634 O O . LEU A 1 117 ? 12.627 -6.047 -29.199 1.00 10.06 117 LEU A O 1
ATOM 639 N N . GLU A 1 118 ? 12.757 -3.898 -28.586 1.00 10.17 118 GLU A N 1
ATOM 640 C CA . GLU A 1 118 ? 11.847 -3.460 -29.657 1.00 10.39 118 GLU A CA 1
ATOM 641 C C . GLU A 1 118 ? 12.347 -3.783 -31.087 1.00 10.15 118 GLU A C 1
ATOM 642 O O . GLU A 1 118 ? 11.556 -4.260 -31.911 1.00 9.93 118 GLU A O 1
ATOM 648 N N . PRO A 1 119 ? 13.650 -3.564 -31.380 1.00 9.94 119 PRO A N 1
ATOM 649 C CA . PRO A 1 119 ? 14.166 -3.973 -32.702 1.00 10.00 119 PRO A CA 1
ATOM 650 C C . PRO A 1 119 ? 14.150 -5.484 -32.928 1.00 9.75 119 PRO A C 1
ATOM 651 O O . PRO A 1 119 ? 14.001 -5.936 -34.064 1.00 9.88 119 PRO A O 1
ATOM 655 N N . PHE A 1 120 ? 14.319 -6.247 -31.849 1.00 9.43 120 PHE A N 1
ATOM 656 C CA . PHE A 1 120 ? 14.175 -7.705 -31.865 1.00 9.22 120 PHE A CA 1
ATOM 657 C C . PHE A 1 120 ? 12.748 -8.097 -32.279 1.00 9.04 120 PHE A C 1
ATOM 658 O O . PHE A 1 120 ? 12.561 -8.916 -33.177 1.00 8.96 120 PHE A O 1
ATOM 666 N N . PHE A 1 121 ? 11.745 -7.469 -31.663 1.00 8.90 121 PHE A N 1
ATOM 667 C CA . PHE A 1 121 ? 10.348 -7.723 -32.019 1.00 8.86 121 PHE A CA 1
ATOM 668 C C . PHE A 1 121 ? 10.038 -7.299 -33.454 1.00 9.14 121 PHE A C 1
ATOM 669 O O . PHE A 1 121 ? 9.327 -8.006 -34.170 1.00 9.03 121 PHE A O 1
ATOM 677 N N . ASP A 1 122 ? 10.570 -6.157 -33.882 1.00 9.39 122 ASP A N 1
ATOM 678 C CA . ASP A 1 122 ? 10.367 -5.708 -35.271 1.00 9.68 122 ASP A CA 1
ATOM 679 C C . ASP A 1 122 ? 11.040 -6.622 -36.296 1.00 9.32 122 ASP A C 1
ATOM 680 O O . ASP A 1 122 ? 10.507 -6.817 -37.392 1.00 9.37 122 ASP A O 1
ATOM 685 N N . ALA A 1 123 ? 12.186 -7.198 -35.938 1.00 8.95 123 ALA A N 1
ATOM 686 C CA . ALA A 1 123 ? 12.838 -8.195 -36.791 1.00 8.82 123 ALA A CA 1
ATOM 687 C C . ALA A 1 123 ? 11.966 -9.457 -36.923 1.00 8.60 123 ALA A C 1
ATOM 688 O O . ALA A 1 123 ? 11.839 -10.012 -38.014 1.00 8.21 123 ALA A O 1
ATOM 690 N N . ALA A 1 124 ? 11.346 -9.885 -35.822 1.00 8.65 124 ALA A N 1
ATOM 691 C CA . ALA A 1 124 ? 10.417 -11.017 -35.866 1.00 8.81 124 ALA A CA 1
ATOM 692 C C . ALA A 1 124 ? 9.244 -10.721 -36.804 1.00 9.07 124 ALA A C 1
ATOM 693 O O . ALA A 1 124 ? 8.903 -11.540 -37.662 1.00 9.05 124 ALA A O 1
ATOM 695 N N . SER A 1 125 ? 8.652 -9.541 -36.647 1.00 9.25 125 SER A N 1
ATOM 696 C CA . SER A 1 125 ? 7.568 -9.104 -37.525 1.00 9.52 125 SER A CA 1
ATOM 697 C C . SER A 1 125 ? 7.993 -9.096 -39.000 1.00 9.82 125 SER A C 1
ATOM 698 O O . SER A 1 125 ? 7.278 -9.638 -39.847 1.00 9.91 125 SER A O 1
ATOM 701 N N . GLU A 1 126 ? 9.159 -8.528 -39.294 1.00 10.30 126 GLU A N 1
ATOM 702 C CA . GLU A 1 126 ? 9.681 -8.464 -40.670 1.00 11.10 126 GLU A CA 1
ATOM 703 C C . GLU A 1 126 ? 9.893 -9.853 -41.286 1.00 10.35 126 GLU A C 1
ATOM 704 O O . GLU A 1 126 ? 9.606 -10.072 -42.470 1.00 10.22 126 GLU A O 1
ATOM 710 N N . ALA A 1 127 ? 10.388 -10.782 -40.474 1.00 9.43 127 ALA A N 1
ATOM 711 C CA . ALA A 1 127 ? 10.636 -12.152 -40.912 1.00 8.96 127 ALA A CA 1
ATOM 712 C C . ALA A 1 127 ? 9.377 -13.014 -40.979 1.00 8.51 127 ALA A C 1
ATOM 713 O O . ALA A 1 127 ? 9.413 -14.090 -41.562 1.00 8.43 127 ALA A O 1
ATOM 715 N N . GLY A 1 128 ? 8.279 -12.556 -40.376 1.00 8.02 128 GLY A N 1
ATOM 716 C CA . GLY A 1 128 ? 7.035 -13.312 -40.346 1.00 7.84 128 GLY A CA 1
ATOM 717 C C . GLY A 1 128 ? 7.033 -14.384 -39.275 1.00 7.58 128 GLY A C 1
ATOM 718 O O . GLY A 1 128 ? 6.493 -15.464 -39.491 1.00 7.50 128 GLY A O 1
ATOM 719 N N . ILE A 1 129 ? 7.613 -14.068 -38.117 1.00 7.41 129 ILE A N 1
ATOM 720 C CA . ILE A 1 129 ? 7.780 -15.006 -37.007 1.00 7.39 129 ILE A CA 1
ATOM 721 C C . ILE A 1 129 ? 7.022 -14.487 -35.777 1.00 7.18 129 ILE A C 1
ATOM 722 O O . ILE A 1 129 ? 7.288 -13.388 -35.303 1.00 7.01 129 ILE A O 1
ATOM 727 N N . TYR A 1 130 ? 6.086 -15.292 -35.273 1.00 7.11 130 TYR A N 1
ATOM 728 C CA . TYR A 1 130 ? 5.416 -15.016 -34.005 1.00 7.15 130 TYR A CA 1
ATOM 729 C C . TYR A 1 130 ? 6.394 -15.245 -32.855 1.00 6.89 130 TYR A C 1
ATOM 730 O O . TYR A 1 130 ? 7.411 -15.908 -33.039 1.00 6.90 130 TYR A O 1
ATOM 739 N N . LEU A 1 131 ? 6.065 -14.733 -31.670 1.00 6.61 131 LEU A N 1
ATOM 740 C CA . LEU A 1 131 ? 6.929 -14.890 -30.498 1.00 6.50 131 LEU A CA 1
ATOM 741 C C . LEU A 1 131 ? 6.232 -15.423 -29.249 1.00 6.48 131 LEU A C 1
ATOM 742 O O . LEU A 1 131 ? 5.090 -15.066 -28.948 1.00 6.42 131 LEU A O 1
ATOM 747 N N . LEU A 1 132 ? 6.971 -16.266 -28.534 1.00 6.50 132 LEU A N 1
ATOM 748 C CA . LEU A 1 132 ? 6.662 -16.700 -27.172 1.00 6.54 132 LEU A CA 1
ATOM 749 C C . LEU A 1 132 ? 7.635 -15.947 -26.258 1.00 6.47 132 LEU A C 1
ATOM 750 O O . LEU A 1 132 ? 8.840 -16.177 -26.306 1.00 6.41 132 LEU A O 1
ATOM 755 N N . ALA A 1 133 ? 7.101 -15.056 -25.434 1.00 6.32 133 ALA A N 1
ATOM 756 C CA . ALA A 1 133 ? 7.902 -14.225 -24.531 1.00 6.34 133 ALA A CA 1
ATOM 757 C C . ALA A 1 133 ? 8.083 -14.906 -23.182 1.00 6.38 133 ALA A C 1
ATOM 758 O O . ALA A 1 133 ? 7.098 -15.302 -22.549 1.00 6.46 133 ALA A O 1
ATOM 760 N N . ARG A 1 134 ? 9.338 -15.031 -22.735 1.00 6.28 134 ARG A N 1
ATOM 761 C CA . ARG A 1 134 ? 9.659 -15.726 -21.483 1.00 6.29 134 ARG A CA 1
ATOM 762 C C . ARG A 1 134 ? 10.567 -14.831 -20.623 1.00 6.27 134 ARG A C 1
ATOM 763 O O . ARG A 1 134 ? 11.760 -15.052 -20.540 1.00 6.27 134 ARG A O 1
ATOM 771 N N . PRO A 1 135 ? 9.993 -13.812 -19.964 1.00 6.42 135 PRO A N 1
ATOM 772 C CA . PRO A 1 135 ? 10.837 -12.849 -19.246 1.00 6.52 135 PRO A CA 1
ATOM 773 C C . PRO A 1 135 ? 11.255 -13.249 -17.832 1.00 6.72 135 PRO A C 1
ATOM 774 O O . PRO A 1 135 ? 11.951 -12.470 -17.168 1.00 6.93 135 PRO A O 1
ATOM 778 N N . GLY A 1 136 ? 10.849 -14.426 -17.360 1.00 6.79 136 GLY A N 1
ATOM 779 C CA . GLY A 1 136 ? 11.227 -14.872 -16.024 1.00 6.97 136 GLY A CA 1
ATOM 780 C C . GLY A 1 136 ? 10.216 -14.376 -14.998 1.00 7.04 136 GLY A C 1
ATOM 781 O O . GLY A 1 136 ? 9.025 -14.596 -15.204 1.00 7.20 136 GLY A O 1
ATOM 782 N N . PRO A 1 137 ? 10.619 -13.692 -13.918 1.00 7.04 137 PRO A N 1
ATOM 783 C CA . PRO A 1 137 ? 11.970 -13.180 -13.641 1.00 7.08 137 PRO A CA 1
ATOM 784 C C . PRO A 1 137 ? 13.104 -14.200 -13.610 1.00 7.04 137 PRO A C 1
ATOM 785 O O . PRO A 1 137 ? 14.208 -13.886 -14.039 1.00 7.18 137 PRO A O 1
ATOM 789 N N . TYR A 1 138 ? 12.846 -15.391 -13.084 1.00 6.92 138 TYR A N 1
ATOM 790 C CA . TYR A 1 138 ? 13.841 -16.458 -13.125 1.00 6.82 138 TYR A CA 1
ATOM 791 C C . TYR A 1 138 ? 13.800 -17.126 -14.498 1.00 6.66 138 TYR A C 1
ATOM 792 O O . TYR A 1 138 ? 12.729 -17.521 -14.953 1.00 6.68 138 TYR A O 1
ATOM 801 N N . ILE A 1 139 ? 14.956 -17.241 -15.157 1.00 6.51 139 ILE A N 1
ATOM 802 C CA . ILE A 1 139 ? 15.036 -17.901 -16.475 1.00 6.51 139 ILE A CA 1
ATOM 803 C C . ILE A 1 139 ? 15.942 -19.137 -16.546 1.00 6.48 139 ILE A C 1
ATOM 804 O O . ILE A 1 139 ? 15.838 -19.899 -17.508 1.00 6.59 139 ILE A O 1
ATOM 809 N N . ASN A 1 140 ? 16.824 -19.335 -15.560 1.00 6.43 140 ASN A N 1
ATOM 810 C CA . ASN A 1 140 ? 17.827 -20.411 -15.606 1.00 6.49 140 ASN A CA 1
ATOM 811 C C . ASN A 1 140 ? 18.759 -20.122 -16.804 1.00 6.43 140 ASN A C 1
ATOM 812 O O . ASN A 1 140 ? 19.614 -19.247 -16.693 1.00 6.50 140 ASN A O 1
ATOM 817 N N . ALA A 1 141 ? 18.589 -20.816 -17.932 1.00 6.40 141 ALA A N 1
ATOM 818 C CA . ALA A 1 141 ? 19.194 -20.432 -19.219 1.00 6.45 141 ALA A CA 1
ATOM 819 C C . ALA A 1 141 ? 20.726 -20.558 -19.304 1.00 6.57 141 ALA A C 1
ATOM 820 O O . ALA A 1 141 ? 21.353 -19.988 -20.203 1.00 6.57 141 ALA A O 1
ATOM 822 N N . GLU A 1 142 ? 21.326 -21.311 -18.384 1.00 6.74 142 GLU A N 1
ATOM 823 C CA . GLU A 1 142 ? 22.780 -21.366 -18.256 1.00 6.81 142 GLU A CA 1
ATOM 824 C C . GLU A 1 142 ? 23.378 -19.951 -18.219 1.00 6.65 142 GLU A C 1
ATOM 825 O O . GLU A 1 142 ? 24.438 -19.697 -18.800 1.00 6.52 142 GLU A O 1
ATOM 831 N N . SER A 1 143 ? 22.680 -19.043 -17.528 1.00 6.44 143 SER A N 1
ATOM 832 C CA . SER A 1 143 ? 23.075 -17.643 -17.399 1.00 6.44 143 SER A CA 1
ATOM 833 C C . SER A 1 143 ? 23.427 -17.350 -15.946 1.00 6.33 143 SER A C 1
ATOM 834 O O . SER A 1 143 ? 22.965 -18.046 -15.037 1.00 6.25 143 SER A O 1
ATOM 837 N N . SER A 1 144 ? 24.252 -16.330 -15.733 1.00 6.21 144 SER A N 1
ATOM 838 C CA . SER A 1 144 ? 24.656 -15.943 -14.381 1.00 6.20 144 SER A CA 1
ATOM 839 C C . SER A 1 144 ? 23.426 -15.634 -13.535 1.00 6.20 144 SER A C 1
ATOM 840 O O . SER A 1 144 ? 22.539 -14.897 -13.966 1.00 6.28 144 SER A O 1
ATOM 843 N N . GLY A 1 145 ? 23.361 -16.259 -12.360 1.00 6.15 145 GLY A N 1
ATOM 844 C CA . GLY A 1 145 ? 22.248 -16.099 -11.429 1.00 6.13 145 GLY A CA 1
ATOM 845 C C . GLY A 1 145 ? 20.956 -16.774 -11.874 1.00 6.10 145 GLY A C 1
ATOM 846 O O . GLY A 1 145 ? 19.922 -16.601 -11.238 1.00 6.14 145 GLY A O 1
ATOM 847 N N . GLY A 1 146 ? 21.006 -17.548 -12.957 1.00 6.08 146 GLY A N 1
ATOM 848 C CA . GLY A 1 146 ? 19.802 -17.957 -13.664 1.00 6.09 146 GLY A CA 1
ATOM 849 C C . GLY A 1 146 ? 18.916 -16.781 -14.058 1.00 6.09 146 GLY A C 1
ATOM 850 O O . GLY A 1 146 ? 17.696 -16.908 -14.105 1.00 6.02 146 GLY A O 1
ATOM 851 N N . GLY A 1 147 ? 19.540 -15.641 -14.353 1.00 6.12 147 GLY A N 1
ATOM 852 C CA . GLY A 1 147 ? 18.823 -14.406 -14.651 1.00 6.21 147 GLY A CA 1
ATOM 853 C C . GLY A 1 147 ? 18.752 -13.418 -13.501 1.00 6.31 147 GLY A C 1
ATOM 854 O O . GLY A 1 147 ? 18.570 -12.232 -13.736 1.00 6.27 147 GLY A O 1
ATOM 855 N N . PHE A 1 148 ? 18.865 -13.895 -12.260 1.00 6.36 148 PHE A N 1
ATOM 856 C CA . PHE A 1 148 ? 18.809 -13.013 -11.095 1.00 6.50 148 PHE A CA 1
ATOM 857 C C . PHE A 1 148 ? 20.047 -12.116 -10.983 1.00 6.63 148 PHE A C 1
ATOM 858 O O . PHE A 1 148 ? 21.163 -12.625 -10.991 1.00 6.76 148 PHE A O 1
ATOM 866 N N . PRO A 1 149 ? 19.850 -10.791 -10.833 1.00 6.80 149 PRO A N 1
ATOM 867 C CA . PRO A 1 149 ? 20.967 -9.891 -10.512 1.00 6.86 149 PRO A CA 1
ATOM 868 C C . PRO A 1 149 ? 21.608 -10.231 -9.167 1.00 6.87 149 PRO A C 1
ATOM 869 O O . PRO A 1 149 ? 20.917 -10.671 -8.242 1.00 6.69 149 PRO A O 1
ATOM 873 N N . GLY A 1 150 ? 22.911 -9.996 -9.055 1.00 6.92 150 GLY A N 1
ATOM 874 C CA . GLY A 1 150 ? 23.651 -10.325 -7.845 1.00 7.11 150 GLY A CA 1
ATOM 875 C C . GLY A 1 150 ? 23.156 -9.673 -6.564 1.00 7.27 150 GLY A C 1
ATOM 876 O O . GLY A 1 150 ? 23.391 -10.193 -5.476 1.00 7.46 150 GLY A O 1
ATOM 877 N N . TRP A 1 151 ? 22.461 -8.543 -6.676 1.00 7.49 151 TRP A N 1
ATOM 878 C CA . TRP A 1 151 ? 21.873 -7.912 -5.487 1.00 7.61 151 TRP A CA 1
ATOM 879 C C . TRP A 1 151 ? 20.755 -8.724 -4.816 1.00 7.76 151 TRP A C 1
ATOM 880 O O . TRP A 1 151 ? 20.391 -8.429 -3.677 1.00 7.72 151 TRP A O 1
ATOM 891 N N . LEU A 1 152 ? 20.235 -9.761 -5.481 1.00 7.98 152 LEU A N 1
ATOM 892 C CA . LEU A 1 152 ? 19.347 -10.710 -4.794 1.00 8.50 152 LEU A CA 1
ATOM 893 C C . LEU A 1 152 ? 20.047 -11.529 -3.698 1.00 8.53 152 LEU A C 1
ATOM 894 O O . LEU A 1 152 ? 19.372 -12.127 -2.851 1.00 8.49 152 LEU A O 1
ATOM 899 N N . GLN A 1 153 ? 21.382 -11.543 -3.686 1.00 8.58 153 GLN A N 1
ATOM 900 C CA . GLN A 1 153 ? 22.122 -12.103 -2.545 1.00 8.74 153 GLN A CA 1
ATOM 901 C C . GLN A 1 153 ? 21.927 -11.310 -1.242 1.00 9.06 153 GLN A C 1
ATOM 902 O O . GLN A 1 153 ? 22.336 -11.780 -0.179 1.00 9.35 153 GLN A O 1
ATOM 908 N N . ARG A 1 154 ? 21.337 -10.116 -1.320 1.00 9.15 154 ARG A N 1
ATOM 909 C CA . ARG A 1 154 ? 21.038 -9.308 -0.135 1.00 9.44 154 ARG A CA 1
ATOM 910 C C . ARG A 1 154 ? 19.547 -9.282 0.230 1.00 9.83 154 ARG A C 1
ATOM 911 O O . ARG A 1 154 ? 19.148 -8.555 1.141 1.00 9.94 154 ARG A O 1
ATOM 919 N N . VAL A 1 155 ? 18.729 -10.091 -0.444 1.00 10.27 155 VAL A N 1
ATOM 920 C CA . VAL A 1 155 ? 17.287 -10.120 -0.192 1.00 10.75 155 VAL A CA 1
ATOM 921 C C . VAL A 1 155 ? 16.993 -11.053 0.987 1.00 11.14 155 VAL A C 1
ATOM 922 O O . VAL A 1 155 ? 17.344 -12.232 0.958 1.00 10.88 155 VAL A O 1
ATOM 926 N N . ASN A 1 156 ? 16.328 -10.523 2.012 1.00 11.62 156 ASN A N 1
ATOM 927 C CA . ASN A 1 156 ? 15.986 -11.316 3.190 1.00 12.62 156 ASN A CA 1
ATOM 928 C C . ASN A 1 156 ? 14.653 -12.034 2.978 1.00 12.00 156 ASN A C 1
ATOM 929 O O . ASN A 1 156 ? 13.605 -11.664 3.531 1.00 11.88 156 ASN A O 1
ATOM 934 N N . GLY A 1 157 ? 14.720 -13.085 2.176 1.00 11.30 157 GLY A N 1
ATOM 935 C CA . GLY A 1 157 ? 13.545 -13.842 1.780 1.00 10.90 157 GLY A CA 1
ATOM 936 C C . GLY A 1 157 ? 13.951 -14.911 0.797 1.00 10.42 157 GLY A C 1
ATOM 937 O O . GLY A 1 157 ? 14.977 -14.783 0.121 1.00 10.34 157 GLY A O 1
ATOM 938 N N . THR A 1 158 ? 13.140 -15.956 0.716 1.00 9.70 158 THR A N 1
ATOM 939 C CA . THR A 1 158 ? 13.406 -17.088 -0.162 1.00 9.41 158 THR A CA 1
ATOM 940 C C . THR A 1 158 ? 13.149 -16.681 -1.609 1.00 9.02 158 THR A C 1
ATOM 941 O O . THR A 1 158 ? 12.111 -16.098 -1.914 1.00 8.90 158 THR A O 1
ATOM 945 N N . LEU A 1 159 ? 14.103 -16.969 -2.490 1.00 8.51 159 LEU A N 1
ATOM 946 C CA . LEU A 1 159 ? 13.958 -16.605 -3.895 1.00 8.32 159 LEU A CA 1
ATOM 947 C C . LEU A 1 159 ? 12.912 -17.521 -4.521 1.00 8.05 159 LEU A C 1
ATOM 948 O O . LEU A 1 159 ? 12.802 -18.692 -4.165 1.00 7.75 159 LEU A O 1
ATOM 953 N N . ARG A 1 160 ? 12.125 -16.962 -5.429 1.00 8.03 160 ARG A N 1
ATOM 954 C CA . ARG A 1 160 ? 11.039 -17.673 -6.109 1.00 8.00 160 ARG A CA 1
ATOM 955 C C . ARG A 1 160 ? 9.955 -18.144 -5.135 1.00 8.35 160 ARG A C 1
ATOM 956 O O . ARG A 1 160 ? 9.352 -19.198 -5.337 1.00 8.55 160 ARG A O 1
ATOM 964 N N . SER A 1 161 ? 9.704 -17.349 -4.094 1.00 8.72 161 SER A N 1
ATOM 965 C CA . SER A 1 161 ? 8.673 -17.648 -3.099 1.00 8.97 161 SER A CA 1
ATOM 966 C C . SER A 1 161 ? 7.762 -16.446 -2.919 1.00 9.45 161 SER A C 1
ATOM 967 O O . SER A 1 161 ? 8.053 -15.359 -3.409 1.00 9.18 161 SER A O 1
ATOM 970 N N . SER A 1 162 ? 6.688 -16.644 -2.163 1.00 9.88 162 SER A N 1
ATOM 971 C CA . SER A 1 162 ? 5.759 -15.563 -1.848 1.00 10.71 162 SER A CA 1
ATOM 972 C C . SER A 1 162 ? 6.257 -14.644 -0.714 1.00 11.14 162 SER A C 1
ATOM 973 O O . SER A 1 162 ? 5.527 -13.743 -0.298 1.00 11.39 162 SER A O 1
ATOM 976 N N . ASP A 1 163 ? 7.477 -14.861 -0.211 1.00 11.79 163 ASP A N 1
ATOM 977 C CA . ASP A 1 163 ? 8.105 -13.924 0.739 1.00 12.21 163 ASP A CA 1
ATOM 978 C C . ASP A 1 163 ? 8.135 -12.509 0.164 1.00 12.35 163 ASP A C 1
ATOM 979 O O . ASP A 1 163 ? 8.569 -12.302 -0.976 1.00 11.89 163 ASP A O 1
ATOM 984 N N . LYS A 1 164 ? 7.678 -11.540 0.956 1.00 12.54 164 LYS A N 1
ATOM 985 C CA . LYS A 1 164 ? 7.504 -10.173 0.468 1.00 13.03 164 LYS A CA 1
ATOM 986 C C . LYS A 1 164 ? 8.801 -9.552 -0.051 1.00 11.91 164 LYS A C 1
ATOM 987 O O . LYS A 1 164 ? 8.777 -8.830 -1.046 1.00 11.70 164 LYS A O 1
ATOM 993 N N . ALA A 1 165 ? 9.922 -9.827 0.612 1.00 11.30 165 ALA A N 1
ATOM 994 C CA . ALA A 1 165 ? 11.200 -9.248 0.203 1.00 10.68 165 ALA A CA 1
ATOM 995 C C . ALA A 1 165 ? 11.594 -9.686 -1.208 1.00 10.13 165 ALA A C 1
ATOM 996 O O . ALA A 1 165 ? 12.117 -8.882 -1.974 1.00 10.06 165 ALA A O 1
ATOM 998 N N . TYR A 1 166 ? 11.333 -10.949 -1.550 1.00 9.60 166 TYR A N 1
ATOM 999 C CA . TYR A 1 166 ? 11.589 -11.425 -2.908 1.00 9.11 166 TYR A CA 1
ATOM 1000 C C . TYR A 1 166 ? 10.601 -10.815 -3.907 1.00 9.14 166 TYR A C 1
ATOM 1001 O O . TYR A 1 166 ? 11.009 -10.262 -4.926 1.00 8.80 166 TYR A O 1
ATOM 1010 N N . LEU A 1 167 ? 9.304 -10.923 -3.624 1.00 9.37 167 LEU A N 1
ATOM 1011 C CA . LEU A 1 167 ? 8.291 -10.396 -4.550 1.00 9.62 167 LEU A CA 1
ATOM 1012 C C . LEU A 1 167 ? 8.509 -8.909 -4.836 1.00 9.83 167 LEU A C 1
ATOM 1013 O O . LEU A 1 167 ? 8.491 -8.497 -5.994 1.00 9.72 167 LEU A O 1
ATOM 1018 N N . ASP A 1 168 ? 8.753 -8.123 -3.785 1.00 10.23 168 ASP A N 1
ATOM 1019 C CA . ASP A 1 168 ? 9.048 -6.691 -3.923 1.00 10.60 168 ASP A CA 1
ATOM 1020 C C . ASP A 1 168 ? 10.256 -6.437 -4.824 1.00 10.13 168 ASP A C 1
ATOM 1021 O O . ASP A 1 168 ? 10.235 -5.516 -5.633 1.00 10.27 168 ASP A O 1
ATOM 1026 N N . ALA A 1 169 ? 11.289 -7.264 -4.686 1.00 9.32 169 ALA A N 1
ATOM 1027 C CA . ALA A 1 169 ? 12.497 -7.139 -5.497 1.00 9.11 169 ALA A CA 1
ATOM 1028 C C . ALA A 1 169 ? 12.242 -7.304 -7.000 1.00 8.92 169 ALA A C 1
ATOM 1029 O O . ALA A 1 169 ? 12.987 -6.732 -7.801 1.00 8.79 169 ALA A O 1
ATOM 1031 N N . THR A 1 170 ? 11.219 -8.083 -7.373 1.00 8.70 170 THR A N 1
ATOM 1032 C CA . THR A 1 170 ? 10.896 -8.356 -8.784 1.00 8.77 170 THR A CA 1
ATOM 1033 C C . THR A 1 170 ? 9.983 -7.317 -9.438 1.00 8.99 170 THR A C 1
ATOM 1034 O O . THR A 1 170 ? 9.867 -7.297 -10.659 1.00 8.74 170 THR A O 1
ATOM 1038 N N . ASP A 1 171 ? 9.312 -6.480 -8.643 1.00 9.26 171 ASP A N 1
ATOM 1039 C CA . ASP A 1 171 ? 8.212 -5.659 -9.171 1.00 9.76 171 ASP A CA 1
ATOM 1040 C C . ASP A 1 171 ? 8.642 -4.658 -10.242 1.00 9.36 171 ASP A C 1
ATOM 1041 O O . ASP A 1 171 ? 7.961 -4.526 -11.264 1.00 9.15 171 ASP A O 1
ATOM 1046 N N . ASN A 1 172 ? 9.760 -3.969 -10.019 1.00 9.05 172 ASN A N 1
ATOM 1047 C CA . ASN A 1 172 ? 10.236 -2.971 -10.976 1.00 8.93 172 ASN A CA 1
ATOM 1048 C C . ASN A 1 172 ? 10.585 -3.611 -12.316 1.00 8.48 172 ASN A C 1
ATOM 1049 O O . ASN A 1 172 ? 10.197 -3.106 -13.373 1.00 8.43 172 ASN A O 1
ATOM 1054 N N . TYR A 1 173 ? 11.310 -4.726 -12.260 1.00 7.98 173 TYR A N 1
ATOM 1055 C CA . TYR A 1 173 ? 11.681 -5.461 -13.468 1.00 7.74 173 TYR A CA 1
ATOM 1056 C C . TYR A 1 173 ? 10.449 -5.899 -14.264 1.00 7.66 173 TYR A C 1
ATOM 1057 O O . TYR A 1 173 ? 10.347 -5.622 -15.460 1.00 7.61 173 TYR A O 1
ATOM 1066 N N . VAL A 1 174 ? 9.502 -6.562 -13.606 1.00 7.70 174 VAL A N 1
ATOM 1067 C CA . VAL A 1 174 ? 8.368 -7.126 -14.342 1.00 7.78 174 VAL A CA 1
ATOM 1068 C C . VAL A 1 174 ? 7.475 -6.016 -14.887 1.00 7.89 174 VAL A C 1
ATOM 1069 O O . VAL A 1 174 ? 7.052 -6.077 -16.041 1.00 7.91 174 VAL A O 1
ATOM 1073 N N . SER A 1 175 ? 7.228 -4.981 -14.088 1.00 8.06 175 SER A N 1
ATOM 1074 C CA . SER A 1 175 ? 6.385 -3.870 -14.545 1.00 8.40 175 SER A CA 1
ATOM 1075 C C . SER A 1 175 ? 6.949 -3.206 -15.816 1.00 8.18 175 SER A C 1
ATOM 1076 O O . SER A 1 175 ? 6.183 -2.734 -16.663 1.00 8.33 175 SER A O 1
ATOM 1079 N N . HIS A 1 176 ? 8.276 -3.186 -15.955 1.00 8.00 176 HIS A N 1
ATOM 1080 C CA . HIS A 1 176 ? 8.923 -2.684 -17.169 1.00 7.98 176 HIS A CA 1
ATOM 1081 C C . HIS A 1 176 ? 8.901 -3.688 -18.331 1.00 7.81 176 HIS A C 1
ATOM 1082 O O . HIS A 1 176 ? 8.402 -3.383 -19.413 1.00 7.65 176 HIS A O 1
ATOM 1089 N N . VAL A 1 177 ? 9.473 -4.872 -18.123 1.00 7.50 177 VAL A N 1
ATOM 1090 C CA . VAL A 1 177 ? 9.609 -5.839 -19.224 1.00 7.46 177 VAL A CA 1
ATOM 1091 C C . VAL A 1 177 ? 8.247 -6.330 -19.749 1.00 7.52 177 VAL A C 1
ATOM 1092 O O . VAL A 1 177 ? 8.064 -6.461 -20.962 1.00 7.37 177 VAL A O 1
ATOM 1096 N N . ALA A 1 178 ? 7.284 -6.553 -18.853 1.00 7.53 178 ALA A N 1
ATOM 1097 C CA . ALA A 1 178 ? 5.951 -7.004 -19.269 1.00 7.75 178 ALA A CA 1
ATOM 1098 C C . ALA A 1 178 ? 5.177 -5.902 -19.991 1.00 7.90 178 ALA A C 1
ATOM 1099 O O . ALA A 1 178 ? 4.352 -6.204 -20.850 1.00 8.01 178 ALA A O 1
ATOM 1101 N N . ALA A 1 179 ? 5.453 -4.640 -19.664 1.00 8.03 179 ALA A N 1
ATOM 1102 C CA . ALA A 1 179 ? 4.862 -3.510 -20.407 1.00 8.26 179 ALA A CA 1
ATOM 1103 C C . ALA A 1 179 ? 5.357 -3.472 -21.854 1.00 8.29 179 ALA A C 1
ATOM 1104 O O . ALA A 1 179 ? 4.569 -3.254 -22.785 1.00 8.39 179 ALA A O 1
ATOM 1106 N N . THR A 1 180 ? 6.660 -3.684 -22.036 1.00 8.30 180 THR A N 1
ATOM 1107 C CA . THR A 1 180 ? 7.265 -3.750 -23.368 1.00 8.34 180 THR A CA 1
ATOM 1108 C C . THR A 1 180 ? 6.685 -4.929 -24.154 1.00 8.32 180 THR A C 1
ATOM 1109 O O . THR A 1 180 ? 6.298 -4.777 -25.309 1.00 8.18 180 THR A O 1
ATOM 1113 N N . ILE A 1 181 ? 6.622 -6.094 -23.516 1.00 8.17 181 ILE A N 1
ATOM 1114 C CA . ILE A 1 181 ? 5.976 -7.266 -24.121 1.00 8.22 181 ILE A CA 1
ATOM 1115 C C . ILE A 1 181 ? 4.507 -6.973 -24.469 1.00 8.26 181 ILE A C 1
ATOM 1116 O O . ILE A 1 181 ? 4.059 -7.279 -25.583 1.00 8.35 181 ILE A O 1
ATOM 1121 N N . ALA A 1 182 ? 3.776 -6.357 -23.539 1.00 8.24 182 ALA A N 1
ATOM 1122 C CA . ALA A 1 182 ? 2.359 -6.038 -23.754 1.00 8.32 182 ALA A CA 1
ATOM 1123 C C . ALA A 1 182 ? 2.155 -5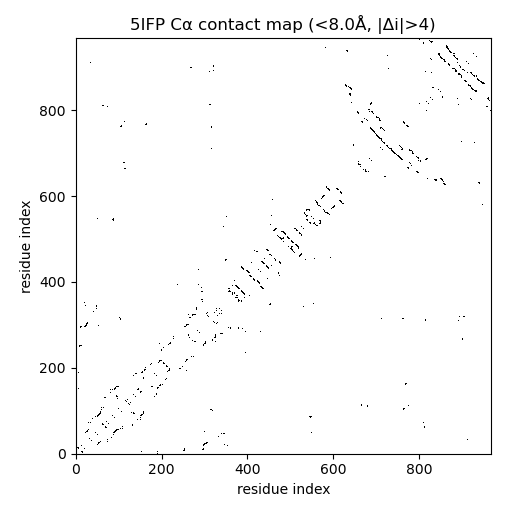.177 -25.002 1.00 8.34 182 ALA A C 1
ATOM 1124 O O . ALA A 1 182 ? 1.234 -5.421 -25.797 1.00 8.22 182 ALA A O 1
ATOM 1126 N N . LYS A 1 183 ? 3.037 -4.194 -25.183 1.00 8.40 183 LYS A N 1
ATOM 1127 C CA . LYS A 1 183 ? 2.986 -3.291 -26.336 1.00 8.65 183 LYS A CA 1
ATOM 1128 C C . LYS A 1 183 ? 3.051 -4.039 -27.678 1.00 8.54 183 LYS A C 1
ATOM 1129 O O . LYS A 1 183 ? 2.397 -3.629 -28.646 1.00 8.49 183 LYS A O 1
ATOM 1135 N N . TYR A 1 184 ? 3.811 -5.137 -27.722 1.00 8.38 184 TYR A N 1
ATOM 1136 C CA . TYR A 1 184 ? 4.033 -5.906 -28.953 1.00 8.43 184 TYR A CA 1
ATOM 1137 C C . TYR A 1 184 ? 3.220 -7.207 -29.054 1.00 8.33 184 TYR A C 1
ATOM 1138 O O . TYR A 1 184 ? 3.526 -8.074 -29.869 1.00 8.14 184 TYR A O 1
ATOM 1147 N N . GLN A 1 185 ? 2.156 -7.323 -28.264 1.00 8.26 185 GLN A N 1
ATOM 1148 C CA . GLN A 1 185 ? 1.219 -8.439 -28.415 1.00 8.38 185 GLN A CA 1
ATOM 1149 C C . GLN A 1 185 ? 0.543 -8.413 -29.775 1.00 8.47 185 GLN A C 1
ATOM 1150 O O . GLN A 1 185 ? 0.340 -7.344 -30.355 1.00 8.32 185 GLN A O 1
ATOM 1156 N N . ILE A 1 186 ? 0.178 -9.595 -30.266 1.00 8.67 186 ILE A N 1
ATOM 1157 C CA . ILE A 1 186 ? -0.637 -9.725 -31.490 1.00 8.91 186 ILE A CA 1
ATOM 1158 C C . ILE A 1 186 ? -1.938 -8.912 -31.435 1.00 9.25 186 ILE A C 1
ATOM 1159 O O . ILE A 1 186 ? -2.404 -8.418 -32.464 1.00 9.13 186 ILE A O 1
ATOM 1164 N N . THR A 1 187 ? -2.496 -8.751 -30.242 1.00 9.58 187 THR A N 1
ATOM 1165 C CA . THR A 1 187 ? -3.680 -7.901 -30.034 1.00 10.13 187 THR A CA 1
ATOM 1166 C C . THR A 1 187 ? -3.469 -6.429 -30.448 1.00 10.49 187 THR A C 1
ATOM 1167 O O . THR A 1 187 ? -4.437 -5.736 -30.774 1.00 10.75 187 THR A O 1
ATOM 1171 N N . ASN A 1 188 ? -2.219 -5.964 -30.423 1.00 10.78 188 ASN A N 1
ATOM 1172 C CA . ASN A 1 188 ? -1.839 -4.611 -30.849 1.00 11.29 188 ASN A CA 1
ATOM 1173 C C . ASN A 1 188 ? -1.129 -4.552 -32.209 1.00 11.46 188 ASN A C 1
ATOM 1174 O O . ASN A 1 188 ? -0.510 -3.531 -32.543 1.00 12.77 188 ASN A O 1
ATOM 1179 N N . GLY A 1 189 ? -1.235 -5.620 -33.002 1.00 11.01 189 GLY A N 1
ATOM 1180 C CA . GLY A 1 189 ? -0.566 -5.710 -34.297 1.00 10.60 189 GLY A CA 1
ATOM 1181 C C . GLY A 1 189 ? 0.880 -6.175 -34.252 1.00 10.15 189 GLY A C 1
ATOM 1182 O O . GLY A 1 189 ? 1.587 -6.081 -35.259 1.00 10.33 189 GLY A O 1
ATOM 1183 N N . GLY A 1 190 ? 1.325 -6.674 -33.098 1.00 9.51 190 GLY A N 1
ATOM 1184 C CA . GLY A 1 190 ? 2.686 -7.175 -32.934 1.00 9.11 190 GLY A CA 1
ATOM 1185 C C . GLY A 1 190 ? 2.802 -8.677 -33.137 1.00 8.66 190 GLY A C 1
ATOM 1186 O O . GLY A 1 190 ? 1.823 -9.344 -33.490 1.00 8.57 190 GLY A O 1
ATOM 1187 N N . PRO A 1 191 ? 4.007 -9.225 -32.913 1.00 8.26 191 PRO A N 1
ATOM 1188 C CA . PRO A 1 191 ? 4.249 -10.649 -33.128 1.00 8.06 191 PRO A CA 1
ATOM 1189 C C . PRO A 1 191 ? 4.018 -11.577 -31.920 1.00 7.79 191 PRO A C 1
ATOM 1190 O O . PRO A 1 191 ? 4.007 -12.791 -32.105 1.00 7.78 191 PRO A O 1
ATOM 1194 N N . ILE A 1 192 ? 3.818 -11.037 -30.715 1.00 7.51 192 ILE A N 1
ATOM 1195 C CA . ILE A 1 192 ? 3.865 -11.865 -29.500 1.00 7.37 192 ILE A CA 1
ATOM 1196 C C . ILE A 1 192 ? 2.514 -12.527 -29.244 1.00 7.22 192 ILE A C 1
ATOM 1197 O O . ILE A 1 192 ? 1.492 -11.843 -29.059 1.00 7.09 192 ILE A O 1
ATOM 1202 N N . ILE A 1 193 ? 2.527 -13.859 -29.221 1.00 7.09 193 ILE A N 1
ATOM 1203 C CA . ILE A 1 193 ? 1.300 -14.662 -29.128 1.00 7.13 193 ILE A CA 1
ATOM 1204 C C . ILE A 1 193 ? 1.112 -15.421 -27.813 1.00 7.13 193 ILE A C 1
ATOM 1205 O O . ILE A 1 193 ? -0.014 -15.772 -27.480 1.00 7.29 193 ILE A O 1
ATOM 1210 N N . LEU A 1 194 ? 2.201 -15.689 -27.089 1.00 7.08 194 LEU A N 1
ATOM 1211 C CA . LEU A 1 194 ? 2.164 -16.437 -25.836 1.00 7.02 194 LEU A CA 1
ATOM 1212 C C . LEU A 1 194 ? 3.149 -15.829 -24.848 1.00 6.90 194 LEU A C 1
ATOM 1213 O O . LEU A 1 194 ? 4.141 -15.210 -25.250 1.00 6.66 194 LEU A O 1
ATOM 1218 N N . TYR A 1 195 ? 2.869 -16.019 -23.562 1.00 6.87 195 TYR A N 1
ATOM 1219 C CA . TYR A 1 195 ? 3.693 -15.480 -22.479 1.00 6.88 195 TYR A CA 1
ATOM 1220 C C . TYR A 1 195 ? 3.917 -16.567 -21.440 1.00 6.75 195 TYR A C 1
ATOM 1221 O O . TYR A 1 195 ? 2.961 -17.181 -20.963 1.00 6.66 195 TYR A O 1
ATOM 1230 N N . GLN A 1 196 ? 5.175 -16.776 -21.062 1.00 6.72 196 GLN A N 1
ATOM 1231 C CA . GLN A 1 196 ? 5.513 -17.705 -19.995 1.00 6.71 196 GLN A CA 1
ATOM 1232 C C . GLN A 1 196 ? 5.877 -16.942 -18.724 1.00 6.95 196 GLN A C 1
ATOM 1233 O O . GLN A 1 196 ? 6.845 -16.182 -18.725 1.00 7.07 196 GLN A O 1
ATOM 1239 N N . PRO A 1 197 ? 5.104 -17.134 -17.640 1.00 7.17 197 PRO A N 1
ATOM 1240 C CA . PRO A 1 197 ? 5.508 -16.600 -16.346 1.00 7.36 197 PRO A CA 1
ATOM 1241 C C . PRO A 1 197 ? 6.412 -17.604 -15.633 1.00 7.39 197 PRO A C 1
ATOM 1242 O O . PRO A 1 197 ? 6.126 -18.799 -15.658 1.00 7.41 197 PRO A O 1
ATOM 1246 N N . GLU A 1 198 ? 7.478 -17.126 -14.992 1.00 7.41 198 GLU A N 1
ATOM 1247 C CA . GLU A 1 198 ? 8.385 -17.997 -14.230 1.00 7.43 198 GLU A CA 1
ATOM 1248 C C . GLU A 1 198 ? 9.108 -18.966 -15.191 1.00 7.38 198 GLU A C 1
ATOM 1249 O O . GLU A 1 198 ? 9.128 -18.730 -16.402 1.00 7.30 198 GLU A O 1
ATOM 1255 N N . ASN A 1 199 ? 9.724 -20.019 -14.666 1.00 7.27 199 ASN A N 1
ATOM 1256 C CA . ASN A 1 199 ? 10.457 -20.967 -15.504 1.00 7.34 199 ASN A CA 1
ATOM 1257 C C . ASN A 1 199 ? 10.691 -22.265 -14.750 1.00 7.34 199 ASN A C 1
ATOM 1258 O O . ASN A 1 199 ? 11.368 -22.264 -13.729 1.00 7.20 199 ASN A O 1
ATOM 1263 N N . GLU A 1 200 ? 10.139 -23.365 -15.264 1.00 7.54 200 GLU A N 1
ATOM 1264 C CA . GLU A 1 200 ? 10.315 -24.688 -14.657 1.00 7.86 200 GLU A CA 1
ATOM 1265 C C . GLU A 1 200 ? 10.044 -24.645 -13.151 1.00 7.88 200 GLU A C 1
ATOM 1266 O O . GLU A 1 200 ? 10.868 -25.072 -12.331 1.00 7.92 200 GLU A O 1
ATOM 1272 N N . TYR A 1 201 ? 8.886 -24.089 -12.805 1.00 7.99 201 TYR A N 1
ATOM 1273 C CA . TYR A 1 201 ? 8.430 -24.029 -11.416 1.00 8.13 201 TYR A CA 1
ATOM 1274 C C . TYR A 1 201 ? 7.916 -25.427 -11.089 1.00 8.62 201 TYR A C 1
ATOM 1275 O O . TYR A 1 201 ? 6.742 -25.749 -11.302 1.00 8.47 201 TYR A O 1
ATOM 1284 N N . THR A 1 202 ? 8.845 -26.259 -10.612 1.00 9.07 202 THR A N 1
ATOM 1285 C CA . THR A 1 202 ? 8.687 -27.719 -10.595 1.00 9.65 202 THR A CA 1
ATOM 1286 C C . THR A 1 202 ? 9.233 -28.416 -9.338 1.00 10.50 202 THR A C 1
ATOM 1287 O O . THR A 1 202 ? 8.724 -29.467 -8.957 1.00 10.77 202 THR A O 1
ATOM 1291 N N . SER A 1 203 ? 10.248 -27.839 -8.698 1.00 11.31 203 SER A N 1
ATOM 1292 C CA . SER A 1 203 ? 10.953 -28.479 -7.594 1.00 12.49 203 SER A CA 1
ATOM 1293 C C . SER A 1 203 ? 11.072 -27.501 -6.432 1.00 12.65 203 SER A C 1
ATOM 1294 O O . SER A 1 203 ? 11.466 -26.350 -6.624 1.00 12.64 203 SER A O 1
ATOM 1297 N N . GLY A 1 204 ? 10.722 -27.968 -5.237 1.00 12.96 204 GLY A N 1
ATOM 1298 C CA . GLY A 1 204 ? 10.840 -27.180 -4.021 1.00 13.29 204 GLY A CA 1
ATOM 1299 C C . GLY A 1 204 ? 11.486 -27.979 -2.906 1.00 14.15 204 GLY A C 1
ATOM 1300 O O . GLY A 1 204 ? 11.519 -29.205 -2.950 1.00 14.19 204 GLY A O 1
ATOM 1301 N N . CYS A 1 205 ? 12.006 -27.273 -1.911 1.00 14.89 205 CYS A N 1
ATOM 1302 C CA . CYS A 1 205 ? 12.616 -27.908 -0.749 1.00 16.03 205 CYS A CA 1
ATOM 1303 C C . CYS A 1 205 ? 12.601 -26.949 0.430 1.00 16.34 205 CYS A C 1
ATOM 1304 O O . CYS A 1 205 ? 12.111 -25.825 0.330 1.00 15.93 205 CYS A O 1
ATOM 1307 N N . CYS A 1 206 ? 13.156 -27.420 1.543 1.00 17.45 206 CYS A N 1
ATOM 1308 C CA . CYS A 1 206 ? 13.720 -26.537 2.551 1.00 18.45 206 CYS A CA 1
ATOM 1309 C C . CYS A 1 206 ? 12.664 -25.642 3.223 1.00 18.45 206 CYS A C 1
ATOM 1310 O O . CYS A 1 206 ? 12.925 -24.475 3.538 1.00 19.17 206 CYS A O 1
ATOM 1313 N N . GLY A 1 207 ? 11.471 -26.202 3.431 1.00 18.27 207 GLY A N 1
ATOM 1314 C CA . GLY A 1 207 ? 10.371 -25.508 4.096 1.00 18.24 207 GLY A CA 1
ATOM 1315 C C . GLY A 1 207 ? 9.304 -24.897 3.203 1.00 18.25 207 GLY A C 1
ATOM 1316 O O . GLY A 1 207 ? 8.232 -24.535 3.697 1.00 18.54 207 GLY A O 1
ATOM 1317 N N . VAL A 1 208 ? 9.569 -24.781 1.898 1.00 17.44 208 VAL A N 1
ATOM 1318 C CA . VAL A 1 208 ? 8.586 -24.220 0.969 1.00 17.12 208 VAL A CA 1
ATOM 1319 C C . VAL A 1 208 ? 7.478 -25.248 0.758 1.00 17.12 208 VAL A C 1
ATOM 1320 O O . VAL A 1 208 ? 7.755 -26.417 0.488 1.00 17.30 208 VAL A O 1
ATOM 1324 N N . GLU A 1 209 ? 6.229 -24.810 0.897 1.00 17.31 209 GLU A N 1
ATOM 1325 C CA . GLU A 1 209 ? 5.078 -25.661 0.619 1.00 17.51 209 GLU A CA 1
ATOM 1326 C C . GLU A 1 209 ? 4.815 -25.596 -0.882 1.00 16.55 209 GLU A C 1
ATOM 1327 O O . GLU A 1 209 ? 3.958 -24.855 -1.349 1.00 16.75 209 GLU A O 1
ATOM 1333 N N . PHE A 1 210 ? 5.598 -26.371 -1.627 1.00 15.62 210 PHE A N 1
ATOM 1334 C CA . PHE A 1 210 ? 5.580 -26.342 -3.082 1.00 14.86 210 PHE A CA 1
ATOM 1335 C C . PHE A 1 210 ? 4.492 -27.290 -3.617 1.00 14.37 210 PHE A C 1
ATOM 1336 O O . PHE A 1 210 ? 4.339 -28.380 -3.070 1.00 14.13 210 PHE A O 1
ATOM 1344 N N . PRO A 1 211 ? 3.755 -26.931 -4.675 1.00 13.58 211 PRO A N 1
ATOM 1345 C CA . PRO A 1 211 ? 3.788 -25.629 -5.352 1.00 13.46 211 PRO A CA 1
ATOM 1346 C C . PRO A 1 211 ? 2.941 -24.613 -4.604 1.00 13.35 211 PRO A C 1
ATOM 1347 O O . PRO A 1 211 ? 1.885 -24.973 -4.076 1.00 13.68 211 PRO A O 1
ATOM 1351 N N . ASP A 1 212 ? 3.395 -23.363 -4.566 1.00 12.69 212 ASP A N 1
ATOM 1352 C CA . ASP A 1 212 ? 2.700 -22.308 -3.839 1.00 12.38 212 ASP A CA 1
ATOM 1353 C C . ASP A 1 212 ? 1.747 -21.585 -4.798 1.00 11.95 212 ASP A C 1
ATOM 1354 O O . ASP A 1 212 ? 2.199 -20.832 -5.668 1.00 11.47 212 ASP A O 1
ATOM 1359 N N . PRO A 1 213 ? 0.422 -21.801 -4.643 1.00 11.62 213 PRO A N 1
ATOM 1360 C CA . PRO A 1 213 ? -0.519 -21.157 -5.569 1.00 11.46 213 PRO A CA 1
ATOM 1361 C C . PRO A 1 213 ? -0.553 -19.633 -5.467 1.00 11.13 213 PRO A C 1
ATOM 1362 O O . PRO A 1 213 ? -0.816 -18.965 -6.465 1.00 10.91 213 PRO A O 1
ATOM 1366 N N . VAL A 1 214 ? -0.313 -19.100 -4.268 1.00 10.97 214 VAL A N 1
ATOM 1367 C CA . VAL A 1 214 ? -0.264 -17.652 -4.049 1.00 10.95 214 VAL A CA 1
ATOM 1368 C C . VAL A 1 214 ? 0.920 -17.053 -4.816 1.00 10.50 214 VAL A C 1
ATOM 1369 O O . VAL A 1 214 ? 0.792 -15.986 -5.425 1.00 10.73 214 VAL A O 1
ATOM 1373 N N . TYR A 1 215 ? 2.054 -17.752 -4.808 1.00 9.97 215 TYR A N 1
ATOM 1374 C CA . TYR A 1 215 ? 3.249 -17.298 -5.524 1.00 9.55 215 TYR A CA 1
ATOM 1375 C C . TYR A 1 215 ? 3.005 -17.226 -7.033 1.00 9.64 215 TYR A C 1
ATOM 1376 O O . TYR A 1 215 ? 3.203 -16.175 -7.639 1.00 9.51 215 TYR A O 1
ATOM 1385 N N . MET A 1 216 ? 2.569 -18.328 -7.640 1.00 9.83 216 MET A N 1
ATOM 1386 C CA . MET A 1 216 ? 2.353 -18.326 -9.094 1.00 10.03 216 MET A CA 1
ATOM 1387 C C . MET A 1 216 ? 1.231 -17.369 -9.503 1.00 9.99 216 MET A C 1
ATOM 1388 O O . MET A 1 216 ? 1.347 -16.700 -10.527 1.00 9.71 216 MET A O 1
ATOM 1393 N N . GLN A 1 217 ? 0.184 -17.255 -8.690 1.00 10.03 217 GLN A N 1
ATOM 1394 C CA . GLN A 1 217 ? -0.863 -16.266 -8.971 1.00 10.53 217 GLN A CA 1
ATOM 1395 C C . GLN A 1 217 ? -0.305 -14.839 -8.973 1.00 10.19 217 GLN A C 1
ATOM 1396 O O . GLN A 1 217 ? -0.664 -14.040 -9.838 1.00 9.94 217 GLN A O 1
ATOM 1402 N N . TYR A 1 218 ? 0.577 -14.531 -8.019 1.00 10.02 218 TYR A N 1
ATOM 1403 C CA . TYR A 1 218 ? 1.240 -13.222 -7.978 1.00 10.18 218 TYR A CA 1
ATOM 1404 C C . TYR A 1 218 ? 2.046 -12.975 -9.254 1.00 9.84 218 TYR A C 1
ATOM 1405 O O . TYR A 1 218 ? 1.949 -11.903 -9.856 1.00 9.52 218 TYR A O 1
ATOM 1414 N N . VAL A 1 219 ? 2.816 -13.978 -9.675 1.00 9.42 219 VAL A N 1
ATOM 1415 C CA . VAL A 1 219 ? 3.661 -13.852 -10.868 1.00 9.42 219 VAL A CA 1
ATOM 1416 C C . VAL A 1 219 ? 2.782 -13.636 -12.114 1.00 9.34 219 VAL A C 1
ATOM 1417 O O . VAL A 1 219 ? 3.091 -12.810 -12.968 1.00 9.22 219 VAL A O 1
ATOM 1421 N N . GLU A 1 220 ? 1.684 -14.379 -12.200 1.00 9.55 220 GLU A N 1
ATOM 1422 C CA . GLU A 1 220 ? 0.741 -14.241 -13.306 1.00 9.77 220 GLU A CA 1
ATOM 1423 C C . GLU A 1 220 ? 0.069 -12.871 -13.283 1.00 9.91 220 GLU A C 1
ATOM 1424 O O . GLU A 1 220 ? -0.056 -12.222 -14.323 1.00 9.65 220 GLU A O 1
ATOM 1430 N N . ASP A 1 221 ? -0.326 -12.422 -12.094 1.00 10.37 221 ASP A N 1
ATOM 1431 C CA . ASP A 1 221 ? -0.955 -11.101 -11.947 1.00 10.84 221 ASP A CA 1
ATOM 1432 C C . ASP A 1 221 ? -0.014 -9.943 -12.301 1.00 10.54 221 ASP A C 1
ATOM 1433 O O . ASP A 1 221 ? -0.472 -8.929 -12.831 1.00 10.39 221 ASP A O 1
ATOM 1438 N N . GLN A 1 222 ? 1.286 -10.084 -12.029 1.00 10.41 222 GLN A N 1
ATOM 1439 C CA . GLN A 1 222 ? 2.255 -9.065 -12.455 1.00 10.48 222 GLN A CA 1
ATOM 1440 C C . GLN A 1 222 ? 2.198 -8.824 -13.952 1.00 10.50 222 GLN A C 1
ATOM 1441 O O . GLN A 1 222 ? 2.240 -7.684 -14.392 1.00 10.51 222 GLN A O 1
ATOM 1447 N N . ALA A 1 223 ? 2.131 -9.907 -14.725 1.00 10.60 223 ALA A N 1
ATOM 1448 C CA . ALA A 1 223 ? 2.066 -9.820 -16.180 1.00 10.89 223 ALA A CA 1
ATOM 1449 C C . ALA A 1 223 ? 0.745 -9.210 -16.637 1.00 11.03 223 ALA A C 1
ATOM 1450 O O . ALA A 1 223 ? 0.729 -8.291 -17.465 1.00 10.77 223 ALA A O 1
ATOM 1452 N N . ARG A 1 224 ? -0.357 -9.701 -16.074 1.00 11.29 224 ARG A N 1
ATOM 1453 C CA . ARG A 1 224 ? -1.687 -9.185 -16.402 1.00 11.73 224 ARG A CA 1
ATOM 1454 C C . ARG A 1 224 ? -1.823 -7.700 -16.040 1.00 11.57 224 ARG A C 1
ATOM 1455 O O . ARG A 1 224 ? -2.363 -6.919 -16.824 1.00 11.15 224 ARG A O 1
ATOM 1463 N N . ASN A 1 225 ? -1.299 -7.311 -14.880 1.00 11.79 225 ASN A N 1
ATOM 1464 C CA . ASN A 1 225 ? -1.314 -5.904 -14.445 1.00 12.18 225 ASN A CA 1
ATOM 1465 C C . ASN A 1 225 ? -0.528 -4.965 -15.363 1.00 11.88 225 ASN A C 1
ATOM 1466 O O . ASN A 1 225 ? -0.831 -3.774 -15.419 1.00 11.90 225 ASN A O 1
ATOM 1471 N N . ALA A 1 226 ? 0.463 -5.500 -16.082 1.00 11.44 226 ALA A N 1
ATOM 1472 C CA . ALA A 1 226 ? 1.251 -4.732 -17.054 1.00 11.29 226 ALA A CA 1
ATOM 1473 C C . ALA A 1 226 ? 0.640 -4.656 -18.462 1.00 11.25 226 ALA A C 1
ATOM 1474 O O . ALA A 1 226 ? 1.241 -4.052 -19.361 1.00 11.71 226 ALA A O 1
ATOM 1476 N N . GLY A 1 227 ? -0.520 -5.288 -18.655 1.00 10.88 227 GLY A N 1
ATOM 1477 C CA . GLY A 1 227 ? -1.283 -5.218 -19.899 1.00 10.60 227 GLY A CA 1
ATOM 1478 C C . GLY A 1 227 ? -1.225 -6.469 -20.762 1.00 10.24 227 GLY A C 1
ATOM 1479 O O . GLY A 1 227 ? -1.754 -6.468 -21.875 1.00 10.29 227 GLY A O 1
ATOM 1480 N N . VAL A 1 228 ? -0.612 -7.540 -20.257 1.00 10.06 228 VAL A N 1
ATOM 1481 C CA . VAL A 1 228 ? -0.529 -8.792 -21.009 1.00 9.85 228 VAL A CA 1
ATOM 1482 C C . VAL A 1 228 ? -1.894 -9.483 -20.952 1.00 9.86 228 VAL A C 1
ATOM 1483 O O . VAL A 1 228 ? -2.371 -9.826 -19.872 1.00 10.03 228 VAL A O 1
ATOM 1487 N N . VAL A 1 229 ? -2.514 -9.650 -22.115 1.00 9.64 229 VAL A N 1
ATOM 1488 C CA . VAL A 1 229 ? -3.818 -10.323 -22.256 1.00 9.71 229 VAL A CA 1
ATOM 1489 C C . VAL A 1 229 ? -3.745 -11.655 -23.006 1.00 9.46 229 VAL A C 1
ATOM 1490 O O . VAL A 1 229 ? -4.680 -12.455 -22.938 1.00 9.49 229 VAL A O 1
ATOM 1494 N N . ILE A 1 230 ? -2.646 -11.887 -23.723 1.00 9.18 230 ILE A N 1
ATOM 1495 C CA . ILE A 1 230 ? -2.426 -13.156 -24.425 1.00 9.08 230 ILE A CA 1
ATOM 1496 C C . ILE A 1 230 ? -2.327 -14.342 -23.447 1.00 8.93 230 ILE A C 1
ATOM 1497 O O . ILE A 1 230 ? -2.154 -14.143 -22.237 1.00 9.14 230 ILE A O 1
ATOM 1502 N N . PRO A 1 231 ? -2.476 -15.575 -23.957 1.00 8.85 231 PRO A N 1
ATOM 1503 C CA . PRO A 1 231 ? -2.471 -16.723 -23.049 1.00 8.80 231 PRO A CA 1
ATOM 1504 C C . PRO A 1 231 ? -1.143 -16.951 -22.330 1.00 8.71 231 PRO A C 1
ATOM 1505 O O . PRO A 1 231 ? -0.072 -16.742 -22.913 1.00 8.58 231 PRO A O 1
ATOM 1509 N N . LEU A 1 232 ? -1.241 -17.352 -21.064 1.00 8.67 232 LEU A N 1
ATOM 1510 C CA . LEU A 1 232 ? -0.093 -17.726 -20.259 1.00 8.71 232 LEU A CA 1
ATOM 1511 C C . LEU A 1 232 ? 0.138 -19.225 -20.369 1.00 8.45 232 LEU A C 1
ATOM 1512 O O . LEU A 1 232 ? -0.796 -20.027 -20.241 1.00 8.60 232 LEU A O 1
ATOM 1517 N N . ILE A 1 233 ? 1.394 -19.591 -20.584 1.00 8.08 233 ILE A N 1
ATOM 1518 C CA . ILE A 1 233 ? 1.797 -20.983 -20.774 1.00 7.90 233 ILE A CA 1
ATOM 1519 C C . ILE A 1 233 ? 2.969 -21.250 -19.841 1.00 7.74 233 ILE A C 1
ATOM 1520 O O . ILE A 1 233 ? 3.849 -20.411 -19.737 1.00 7.81 233 ILE A O 1
ATOM 1525 N N . ASN A 1 234 ? 2.969 -22.382 -19.139 1.00 7.51 234 ASN A N 1
ATOM 1526 C CA . ASN A 1 234 ? 4.112 -22.737 -18.277 1.00 7.36 234 ASN A CA 1
ATOM 1527 C C . ASN A 1 234 ? 5.019 -23.765 -18.945 1.00 7.22 234 ASN A C 1
ATOM 1528 O O . ASN A 1 234 ? 4.734 -24.231 -20.052 1.00 7.09 234 ASN A O 1
ATOM 1533 N N . ASN A 1 235 ? 6.118 -24.096 -18.274 1.00 7.16 235 ASN A N 1
ATOM 1534 C CA . ASN A 1 235 ? 7.087 -25.048 -18.795 1.00 7.11 235 ASN A CA 1
ATOM 1535 C C . ASN A 1 235 ? 7.616 -25.906 -17.653 1.00 7.32 235 ASN A C 1
ATOM 1536 O O . ASN A 1 235 ? 8.772 -25.834 -17.270 1.00 7.31 235 ASN A O 1
ATOM 1541 N N . ASP A 1 236 ? 6.717 -26.721 -17.113 1.00 7.58 236 ASP A N 1
ATOM 1542 C CA . ASP A 1 236 ? 7.028 -27.667 -16.037 1.00 7.91 236 ASP A CA 1
ATOM 1543 C C . ASP A 1 236 ? 8.243 -28.507 -16.472 1.00 8.16 236 ASP A C 1
ATOM 1544 O O . ASP A 1 236 ? 8.259 -29.019 -17.590 1.00 7.94 236 ASP A O 1
ATOM 1549 N N . ALA A 1 237 ? 9.263 -28.634 -15.621 1.00 8.49 237 ALA A N 1
ATOM 1550 C CA . ALA A 1 237 ? 10.498 -29.347 -16.018 1.00 8.99 237 ALA A CA 1
ATOM 1551 C C . ALA A 1 237 ? 10.242 -30.814 -16.356 1.00 9.72 237 ALA A C 1
ATOM 1552 O O . ALA A 1 237 ? 10.914 -31.389 -17.209 1.00 9.77 237 ALA A O 1
ATOM 1554 N N . SER A 1 238 ? 9.278 -31.410 -15.659 1.00 10.54 238 SER A N 1
ATOM 1555 C CA . SER A 1 238 ? 8.774 -32.740 -15.956 1.00 11.32 238 SER A CA 1
ATOM 1556 C C . SER A 1 238 ? 7.282 -32.629 -16.158 1.00 11.15 238 SER A C 1
ATOM 1557 O O . SER A 1 238 ? 6.675 -31.626 -15.779 1.00 10.90 238 SER A O 1
ATOM 1560 N N . ALA A 1 239 ? 6.680 -33.661 -16.743 1.00 11.11 239 ALA A N 1
ATOM 1561 C CA . ALA A 1 239 ? 5.228 -33.746 -16.828 1.00 11.07 239 ALA A CA 1
ATOM 1562 C C . ALA A 1 239 ? 4.682 -34.063 -15.425 1.00 11.08 239 ALA A C 1
ATOM 1563 O O . ALA A 1 239 ? 4.433 -35.217 -15.083 1.00 11.06 239 ALA A O 1
ATOM 1565 N N . SER A 1 240 ? 4.554 -33.013 -14.615 1.00 11.31 240 SER A N 1
ATOM 1566 C CA . SER A 1 240 ? 4.150 -33.110 -13.204 1.00 11.55 240 SER A CA 1
ATOM 1567 C C . SER A 1 240 ? 2.817 -32.430 -12.913 1.00 11.11 240 SER A C 1
ATOM 1568 O O . SER A 1 240 ? 2.384 -32.385 -11.760 1.00 11.19 240 SER A O 1
ATOM 1571 N N . GLY A 1 241 ? 2.182 -31.879 -13.942 1.00 10.47 241 GLY A N 1
ATOM 1572 C CA . GLY A 1 241 ? 0.902 -31.209 -13.805 1.00 10.35 241 GLY A CA 1
ATOM 1573 C C . GLY A 1 241 ? 0.860 -29.904 -13.034 1.00 10.12 241 GLY A C 1
ATOM 1574 O O . GLY A 1 241 ? -0.231 -29.411 -12.749 1.00 10.04 241 GLY A O 1
ATOM 1575 N N . ASN A 1 242 ? 2.014 -29.309 -12.719 1.00 9.82 242 ASN A N 1
ATOM 1576 C CA . ASN A 1 242 ? 2.023 -28.082 -11.927 1.00 9.84 242 ASN A CA 1
ATOM 1577 C C . ASN A 1 242 ? 1.352 -26.943 -12.689 1.00 9.85 242 ASN A C 1
ATOM 1578 O O . ASN A 1 242 ? 1.601 -26.750 -13.883 1.00 9.51 242 ASN A O 1
ATOM 1583 N N . ASN A 1 243 ? 0.459 -26.240 -11.994 1.00 9.71 243 ASN A N 1
ATOM 1584 C CA . ASN A 1 243 ? -0.234 -25.062 -12.516 1.00 9.99 243 ASN A CA 1
ATOM 1585 C C . ASN A 1 243 ? -1.106 -25.325 -13.739 1.00 10.28 243 ASN A C 1
ATOM 1586 O O . ASN A 1 243 ? -1.444 -24.400 -14.475 1.00 10.21 243 ASN A O 1
ATOM 1591 N N . ALA A 1 244 ? -1.510 -26.582 -13.933 1.00 10.87 244 ALA A N 1
ATOM 1592 C CA . ALA A 1 244 ? -2.357 -26.934 -15.061 1.00 11.52 244 ALA A CA 1
ATOM 1593 C C . ALA A 1 244 ? -3.748 -26.319 -14.867 1.00 12.34 244 ALA A C 1
ATOM 1594 O O . ALA A 1 244 ? -4.166 -26.088 -13.726 1.00 12.04 244 ALA A O 1
ATOM 1596 N N . PRO A 1 245 ? -4.464 -26.042 -15.971 1.00 13.32 245 PRO A N 1
ATOM 1597 C CA . PRO A 1 245 ? -5.871 -25.653 -15.853 1.00 14.26 245 PRO A CA 1
ATOM 1598 C C . PRO A 1 245 ? -6.637 -26.631 -14.968 1.00 15.25 245 PRO A C 1
ATOM 1599 O O . PRO A 1 245 ? -6.425 -27.837 -15.069 1.00 15.65 245 PRO A O 1
ATOM 1603 N N . GLY A 1 246 ? -7.479 -26.107 -14.084 1.00 16.52 246 GLY A N 1
ATOM 1604 C CA . GLY A 1 246 ? -8.201 -26.930 -13.111 1.00 17.46 246 GLY A CA 1
ATOM 1605 C C . GLY A 1 246 ? -7.546 -27.053 -11.743 1.00 18.19 246 GLY A C 1
ATOM 1606 O O . GLY A 1 246 ? -8.171 -27.572 -10.815 1.00 18.97 246 GLY A O 1
ATOM 1607 N N . THR A 1 247 ? -6.302 -26.582 -11.599 1.00 18.04 247 THR A N 1
ATOM 1608 C CA . THR A 1 247 ? -5.616 -26.587 -10.303 1.00 17.66 247 THR A CA 1
ATOM 1609 C C . THR A 1 247 ? -6.002 -25.393 -9.420 1.00 17.44 247 THR A C 1
ATOM 1610 O O . THR A 1 247 ? -5.552 -25.318 -8.285 1.00 18.30 247 THR A O 1
ATOM 1614 N N . GLY A 1 248 ? -6.811 -24.466 -9.936 1.00 17.22 248 GLY A N 1
ATOM 1615 C CA . GLY A 1 248 ? -7.321 -23.339 -9.157 1.00 16.87 248 GLY A CA 1
ATOM 1616 C C . GLY A 1 248 ? -6.383 -22.145 -9.187 1.00 16.31 248 GLY A C 1
ATOM 1617 O O . GLY A 1 248 ? -5.827 -21.806 -10.240 1.00 16.12 248 GLY A O 1
ATOM 1618 N N . LYS A 1 249 ? -6.210 -21.507 -8.028 1.00 15.55 249 LYS A N 1
ATOM 1619 C CA . LYS A 1 249 ? -5.329 -20.346 -7.898 1.00 15.14 249 LYS A CA 1
ATOM 1620 C C . LYS A 1 249 ? -3.930 -20.672 -8.428 1.00 13.89 249 LYS A C 1
ATOM 1621 O O . LYS A 1 249 ? -3.377 -21.711 -8.102 1.00 13.36 249 LYS A O 1
ATOM 1627 N N . GLY A 1 250 ? -3.391 -19.794 -9.270 1.00 12.97 250 GLY A N 1
ATOM 1628 C CA . GLY A 1 250 ? -2.061 -19.983 -9.855 1.00 12.30 250 GLY A CA 1
ATOM 1629 C C . GLY A 1 250 ? -2.024 -20.777 -11.150 1.00 11.93 250 GLY A C 1
ATOM 1630 O O . GLY A 1 250 ? -0.940 -21.009 -11.693 1.00 11.72 250 GLY A O 1
ATOM 1631 N N . ALA A 1 251 ? -3.182 -21.205 -11.655 1.00 11.37 251 ALA A N 1
ATOM 1632 C CA . ALA A 1 251 ? -3.223 -21.973 -12.903 1.00 11.07 251 ALA A CA 1
ATOM 1633 C C . ALA A 1 251 ? -2.912 -21.075 -14.089 1.00 10.74 251 ALA A C 1
ATOM 1634 O O . ALA A 1 251 ? -3.358 -19.931 -14.136 1.00 10.75 251 ALA A O 1
ATOM 1636 N N . VAL A 1 252 ? -2.138 -21.599 -15.039 1.00 10.34 252 VAL A N 1
ATOM 1637 C CA . VAL A 1 252 ? -1.913 -20.920 -16.320 1.00 10.09 252 VAL A CA 1
ATOM 1638 C C . VAL A 1 252 ? -3.036 -21.267 -17.291 1.00 9.93 252 VAL A C 1
ATOM 1639 O O . VAL A 1 252 ? -3.907 -22.076 -16.966 1.00 10.17 252 VAL A O 1
ATOM 1643 N N . ASP A 1 253 ? -3.023 -20.659 -18.475 1.00 9.64 253 ASP A N 1
ATOM 1644 C CA . ASP A 1 253 ? -4.030 -20.943 -19.502 1.00 9.69 253 ASP A CA 1
ATOM 1645 C C . ASP A 1 253 ? -3.771 -22.244 -20.245 1.00 9.35 253 ASP A C 1
ATOM 1646 O O . ASP A 1 253 ? -4.704 -23.000 -20.505 1.00 9.27 253 ASP A O 1
ATOM 1651 N N . ILE A 1 254 ? -2.511 -22.481 -20.611 1.00 8.73 254 ILE A N 1
ATOM 1652 C CA . ILE A 1 254 ? -2.106 -23.677 -21.351 1.00 8.44 254 ILE A CA 1
ATOM 1653 C C . ILE A 1 254 ? -0.980 -24.347 -20.574 1.00 8.06 254 ILE A C 1
ATOM 1654 O O . ILE A 1 254 ? 0.035 -23.716 -20.288 1.00 7.87 254 ILE A O 1
ATOM 1659 N N . TYR A 1 255 ? -1.166 -25.618 -20.228 1.00 7.72 255 TYR A N 1
ATOM 1660 C CA . TYR A 1 255 ? -0.132 -26.377 -19.538 1.00 7.49 255 TYR A CA 1
ATOM 1661 C C . TYR A 1 255 ? 0.956 -26.787 -20.535 1.00 7.38 255 TYR A C 1
ATOM 1662 O O . TYR A 1 255 ? 0.657 -27.355 -21.581 1.00 7.56 255 TYR A O 1
ATOM 1671 N N . GLY A 1 256 ? 2.212 -26.485 -20.215 1.00 7.26 256 GLY A N 1
ATOM 1672 C CA . GLY A 1 256 ? 3.347 -26.940 -21.009 1.00 7.13 256 GLY A CA 1
ATOM 1673 C C . GLY A 1 256 ? 4.371 -27.608 -20.120 1.00 7.05 256 GLY A C 1
ATOM 1674 O O . GLY A 1 256 ? 4.423 -27.353 -18.908 1.00 6.91 256 GLY A O 1
ATOM 1675 N N . HIS A 1 257 ? 5.182 -28.473 -20.716 1.00 7.09 257 HIS A N 1
ATOM 1676 C CA . HIS A 1 257 ? 6.312 -29.059 -20.012 1.00 7.23 257 HIS A CA 1
ATOM 1677 C C . HIS A 1 257 ? 7.523 -29.155 -20.935 1.00 7.27 257 HIS A C 1
ATOM 1678 O O . HIS A 1 257 ? 7.429 -28.878 -22.133 1.00 7.11 257 HIS A O 1
ATOM 1685 N N . ASP A 1 258 ? 8.654 -29.524 -20.347 1.00 7.23 258 ASP A N 1
ATOM 1686 C CA . ASP A 1 258 ? 9.920 -29.618 -21.069 1.00 7.23 258 ASP A CA 1
ATOM 1687 C C . ASP A 1 258 ? 10.364 -31.063 -21.176 1.00 7.25 258 ASP A C 1
ATOM 1688 O O . ASP A 1 258 ? 9.845 -31.945 -20.479 1.00 7.23 258 ASP A O 1
ATOM 1693 N N . SER A 1 259 ? 11.311 -31.304 -22.076 1.00 7.25 259 SER A N 1
ATOM 1694 C CA . SER A 1 259 ? 11.872 -32.641 -22.278 1.00 7.35 259 SER A CA 1
ATOM 1695 C C . SER A 1 259 ? 13.230 -32.572 -22.963 1.00 7.49 259 SER A C 1
ATOM 1696 O O . SER A 1 259 ? 13.349 -32.001 -24.051 1.00 7.36 259 SER A O 1
ATOM 1699 N N . TYR A 1 260 ? 14.237 -33.171 -22.325 1.00 7.72 260 TYR A N 1
ATOM 1700 C CA . TYR A 1 260 ? 15.590 -33.292 -22.871 1.00 8.09 260 TYR A CA 1
ATOM 1701 C C . TYR A 1 260 ? 15.988 -34.758 -22.774 1.00 8.37 260 TYR A C 1
ATOM 1702 O O . TYR A 1 260 ? 16.860 -35.140 -21.974 1.00 8.47 260 TYR A O 1
ATOM 1711 N N . PRO A 1 261 ? 15.330 -35.597 -23.584 1.00 8.78 261 PRO A N 1
ATOM 1712 C CA . PRO A 1 261 ? 15.335 -37.035 -23.324 1.00 9.17 261 PRO A CA 1
ATOM 1713 C C . PRO A 1 261 ? 16.636 -37.764 -23.683 1.00 9.76 261 PRO A C 1
ATOM 1714 O O . PRO A 1 261 ? 16.934 -38.789 -23.073 1.00 10.05 261 PRO A O 1
ATOM 1718 N N . LEU A 1 262 ? 17.410 -37.246 -24.634 1.00 10.38 262 LEU A N 1
ATOM 1719 C CA . LEU A 1 262 ? 18.667 -37.881 -25.012 1.00 11.08 262 LEU A CA 1
ATOM 1720 C C . LEU A 1 262 ? 19.812 -37.467 -24.089 1.00 11.47 262 LEU A C 1
ATOM 1721 O O . LEU A 1 262 ? 20.866 -38.091 -24.106 1.00 11.79 262 LEU A O 1
ATOM 1726 N N . GLY A 1 263 ? 19.597 -36.448 -23.259 1.00 11.69 263 GLY A N 1
ATOM 1727 C CA . GLY A 1 263 ? 20.574 -36.063 -22.252 1.00 11.95 263 GLY A CA 1
ATOM 1728 C C . GLY A 1 263 ? 21.755 -35.322 -22.842 1.00 12.30 263 GLY A C 1
ATOM 1729 O O . GLY A 1 263 ? 21.666 -34.761 -23.935 1.00 11.89 263 GLY A O 1
ATOM 1730 N N . PHE A 1 264 ? 22.873 -35.351 -22.121 1.00 12.80 264 PHE A N 1
ATOM 1731 C CA . PHE A 1 264 ? 23.952 -34.381 -22.320 1.00 13.39 264 PHE A CA 1
ATOM 1732 C C . PHE A 1 264 ? 25.340 -35.003 -22.402 1.00 13.62 264 PHE A C 1
ATOM 1733 O O . PHE A 1 264 ? 26.339 -34.300 -22.246 1.00 13.61 264 PHE A O 1
ATOM 1741 N N . ASP A 1 265 ? 25.414 -36.298 -22.695 1.00 14.14 265 ASP A N 1
ATOM 1742 C CA . ASP A 1 265 ? 26.705 -36.978 -22.776 1.00 14.85 265 ASP A CA 1
ATOM 1743 C C . ASP A 1 265 ? 27.307 -36.803 -24.175 1.00 15.24 265 ASP A C 1
ATOM 1744 O O . ASP A 1 265 ? 27.401 -37.763 -24.955 1.00 15.45 265 ASP A O 1
ATOM 1749 N N . CYS A 1 266 ? 27.733 -35.568 -24.459 1.00 15.63 266 CYS A N 1
ATOM 1750 C CA . CYS A 1 266 ? 28.287 -35.160 -25.765 1.00 16.37 266 CYS A CA 1
ATOM 1751 C C . CYS A 1 266 ? 29.584 -35.928 -26.103 1.00 16.14 266 CYS A C 1
ATOM 1752 O O . CYS A 1 266 ? 29.920 -36.074 -27.278 1.00 15.96 266 CYS A O 1
ATOM 1755 N N . ALA A 1 267 ? 30.298 -36.422 -25.084 1.00 15.68 267 ALA A N 1
ATOM 1756 C CA . ALA A 1 267 ? 31.524 -37.218 -25.296 1.00 15.96 267 ALA A CA 1
ATOM 1757 C C . ALA A 1 267 ? 31.275 -38.589 -25.951 1.00 15.79 267 ALA A C 1
ATOM 1758 O O . ALA A 1 267 ? 32.199 -39.171 -26.530 1.00 15.90 267 ALA A O 1
ATOM 1760 N N . ASN A 1 268 ? 30.043 -39.098 -25.856 1.00 15.18 268 ASN A N 1
ATOM 1761 C CA . ASN A 1 268 ? 29.640 -40.344 -26.522 1.00 14.98 268 ASN A CA 1
ATOM 1762 C C . ASN A 1 268 ? 28.466 -40.061 -27.462 1.00 14.12 268 ASN A C 1
ATOM 1763 O O . ASN A 1 268 ? 27.336 -40.482 -27.195 1.00 13.72 268 ASN A O 1
ATOM 1768 N N . PRO A 1 269 ? 28.729 -39.341 -28.569 1.00 13.64 269 PRO A N 1
ATOM 1769 C CA . PRO A 1 269 ? 27.630 -38.837 -29.393 1.00 13.45 269 PRO A CA 1
ATOM 1770 C C . PRO A 1 269 ? 26.845 -39.881 -30.194 1.00 13.28 269 PRO A C 1
ATOM 1771 O O . PRO A 1 269 ? 25.774 -39.554 -30.687 1.00 13.32 269 PRO A O 1
ATOM 1775 N N . THR A 1 270 ? 27.360 -41.104 -30.338 1.00 12.97 270 THR A N 1
ATOM 1776 C CA . THR A 1 270 ? 26.626 -42.163 -31.040 1.00 12.73 270 THR A CA 1
ATOM 1777 C C . THR A 1 270 ? 25.792 -43.051 -30.113 1.00 12.51 270 THR A C 1
ATOM 1778 O O . THR A 1 270 ? 25.088 -43.938 -30.596 1.00 12.34 270 THR A O 1
ATOM 1782 N N . VAL A 1 271 ? 25.869 -42.823 -28.800 1.00 12.15 271 VAL A N 1
ATOM 1783 C CA . VAL A 1 271 ? 25.203 -43.683 -27.826 1.00 11.99 271 VAL A CA 1
ATOM 1784 C C . VAL A 1 271 ? 23.805 -43.147 -27.524 1.00 11.77 271 VAL A C 1
ATOM 1785 O O . VAL A 1 271 ? 23.650 -42.015 -27.060 1.00 11.91 271 VAL A O 1
ATOM 1789 N N . TRP A 1 272 ? 22.801 -43.967 -27.830 1.00 11.56 272 TRP A N 1
ATOM 1790 C CA . TRP A 1 272 ? 21.397 -43.689 -27.543 1.00 11.42 272 TRP A CA 1
ATOM 1791 C C . TRP A 1 272 ? 20.962 -44.672 -26.455 1.00 12.00 272 TRP A C 1
ATOM 1792 O O . TRP A 1 272 ? 20.584 -45.803 -26.773 1.00 12.00 272 TRP A O 1
ATOM 1803 N N . PRO A 1 273 ? 21.022 -44.258 -25.171 1.00 12.75 273 PRO A N 1
ATOM 1804 C CA . PRO A 1 273 ? 20.739 -45.202 -24.071 1.00 13.46 273 PRO A CA 1
ATOM 1805 C C . PRO A 1 273 ? 19.320 -45.768 -24.081 1.00 14.24 273 PRO A C 1
ATOM 1806 O O . PRO A 1 273 ? 18.382 -45.091 -24.508 1.00 13.85 273 PRO A O 1
ATOM 1810 N N . SER A 1 274 ? 19.164 -47.000 -23.599 1.00 15.52 274 SER A N 1
ATOM 1811 C CA . SER A 1 274 ? 17.848 -47.635 -23.554 1.00 16.67 274 SER A CA 1
ATOM 1812 C C . SER A 1 274 ? 16.896 -46.833 -22.665 1.00 16.60 274 SER A C 1
ATOM 1813 O O . SER A 1 274 ? 17.306 -46.258 -21.651 1.00 17.24 274 SER A O 1
ATOM 1816 N N . GLY A 1 275 ? 15.641 -46.757 -23.088 1.00 16.59 275 GLY A N 1
ATOM 1817 C CA . GLY A 1 275 ? 14.611 -46.032 -22.348 1.00 16.27 275 GLY A CA 1
ATOM 1818 C C . GLY A 1 275 ? 14.576 -44.519 -22.511 1.00 15.74 275 GLY A C 1
ATOM 1819 O O . GLY A 1 275 ? 13.742 -43.868 -21.884 1.00 15.95 275 GLY A O 1
ATOM 1820 N N . ASP A 1 276 ? 15.450 -43.948 -23.342 1.00 14.64 276 ASP A N 1
ATOM 1821 C CA . ASP A 1 276 ? 15.502 -42.490 -23.499 1.00 14.11 276 ASP A CA 1
ATOM 1822 C C . ASP A 1 276 ? 14.419 -41.939 -24.435 1.00 13.04 276 ASP A C 1
ATOM 1823 O O . ASP A 1 276 ? 14.144 -40.749 -24.371 1.00 13.08 276 ASP A O 1
ATOM 1828 N N . LEU A 1 277 ? 13.815 -42.758 -25.300 1.00 11.75 277 LEU A N 1
ATOM 1829 C CA . LEU A 1 277 ? 12.757 -42.249 -26.185 1.00 11.21 277 LEU A CA 1
ATOM 1830 C C . LEU A 1 277 ? 11.434 -42.187 -25.415 1.00 10.77 277 LEU A C 1
ATOM 1831 O O . LEU A 1 277 ? 10.955 -43.220 -24.937 1.00 10.62 277 LEU A O 1
ATOM 1836 N N . PRO A 1 278 ? 10.824 -40.989 -25.303 1.00 10.32 278 PRO A N 1
ATOM 1837 C CA . PRO A 1 278 ? 9.521 -40.934 -24.616 1.00 10.14 278 PRO A CA 1
ATOM 1838 C C . PRO A 1 278 ? 8.415 -41.681 -25.363 1.00 9.93 278 PRO A C 1
ATOM 1839 O O . PRO A 1 278 ? 8.366 -41.643 -26.594 1.00 9.81 278 PRO A O 1
ATOM 1843 N N . THR A 1 279 ? 7.561 -42.376 -24.617 1.00 10.02 279 THR A N 1
ATOM 1844 C CA . THR A 1 279 ? 6.380 -43.027 -25.191 1.00 10.11 279 THR A CA 1
ATOM 1845 C C . THR A 1 279 ? 5.047 -42.645 -24.537 1.00 9.91 279 THR A C 1
ATOM 1846 O O . THR A 1 279 ? 4.005 -42.853 -25.150 1.00 10.04 279 THR A O 1
ATOM 1850 N N . ASN A 1 280 ? 5.069 -42.078 -23.330 1.00 9.51 280 ASN A N 1
ATOM 1851 C CA . ASN A 1 280 ? 3.845 -41.870 -22.548 1.00 9.42 280 ASN A CA 1
ATOM 1852 C C . ASN A 1 280 ? 3.301 -40.444 -22.575 1.00 9.15 280 ASN A C 1
ATOM 1853 O O . ASN A 1 280 ? 2.343 -40.145 -21.875 1.00 8.81 280 ASN A O 1
ATOM 1858 N N . PHE A 1 281 ? 3.894 -39.569 -23.386 1.00 9.09 281 PHE A N 1
ATOM 1859 C CA . PHE A 1 281 ? 3.591 -38.137 -23.301 1.00 9.30 281 PHE A CA 1
ATOM 1860 C C . PHE A 1 281 ? 2.128 -37.771 -23.576 1.00 9.55 281 PHE A C 1
ATOM 1861 O O . PHE A 1 281 ? 1.590 -36.888 -22.908 1.00 9.48 281 PHE A O 1
ATOM 1869 N N . ARG A 1 282 ? 1.479 -38.424 -24.541 1.00 10.11 282 ARG A N 1
ATOM 1870 C CA . ARG A 1 282 ? 0.055 -38.148 -24.782 1.00 10.69 282 ARG A CA 1
ATOM 1871 C C . ARG A 1 282 ? -0.784 -38.687 -23.622 1.00 10.28 282 ARG A C 1
ATOM 1872 O O . ARG A 1 282 ? -1.713 -38.025 -23.171 1.00 10.13 282 ARG A O 1
ATOM 1880 N N . THR A 1 283 ? -0.452 -39.877 -23.136 1.00 9.97 283 THR A N 1
ATOM 1881 C CA . THR A 1 283 ? -1.137 -40.438 -21.967 1.00 9.87 283 THR A CA 1
ATOM 1882 C C . THR A 1 283 ? -1.087 -39.479 -20.778 1.00 9.70 283 THR A C 1
ATOM 1883 O O . THR A 1 283 ? -2.111 -39.226 -20.139 1.00 9.73 283 THR A O 1
ATOM 1887 N N . LEU A 1 284 ? 0.094 -38.932 -20.500 1.00 9.49 284 LEU A N 1
ATOM 1888 C CA . LEU A 1 284 ? 0.232 -37.951 -19.419 1.00 9.51 284 LEU A CA 1
ATOM 1889 C C . LEU A 1 284 ? -0.561 -36.677 -19.705 1.00 9.42 284 LEU A C 1
ATOM 1890 O O . LEU A 1 284 ? -1.214 -36.141 -18.809 1.00 9.30 284 LEU A O 1
ATOM 1895 N N . HIS A 1 285 ? -0.512 -36.208 -20.950 1.00 9.42 285 HIS A N 1
ATOM 1896 C CA . HIS A 1 285 ? -1.250 -35.009 -21.357 1.00 9.64 285 HIS A CA 1
ATOM 1897 C C . HIS A 1 285 ? -2.753 -35.109 -21.092 1.00 10.18 285 HIS A C 1
ATOM 1898 O O . HIS A 1 285 ? -3.368 -34.172 -20.575 1.00 9.99 285 HIS A O 1
ATOM 1905 N N . LEU A 1 286 ? -3.340 -36.247 -21.447 1.00 10.90 286 LEU A N 1
ATOM 1906 C CA . LEU A 1 286 ? -4.772 -36.454 -21.225 1.00 11.72 286 LEU A CA 1
ATOM 1907 C C . LEU A 1 286 ? -5.145 -36.536 -19.737 1.00 12.07 286 LEU A C 1
ATOM 1908 O O . LEU A 1 286 ? -6.270 -36.198 -19.366 1.00 12.16 286 LEU A O 1
ATOM 1913 N N . GLU A 1 287 ? -4.212 -36.975 -18.896 1.00 12.33 287 GLU A N 1
ATOM 1914 C CA . GLU A 1 287 ? -4.401 -36.949 -17.438 1.00 13.08 287 GLU A CA 1
ATOM 1915 C C . GLU A 1 287 ? -4.228 -35.561 -16.836 1.00 12.24 287 GLU A C 1
ATOM 1916 O O . GLU A 1 287 ? -4.947 -35.199 -15.899 1.00 12.74 287 GLU A O 1
ATOM 1922 N N . GLN A 1 288 ? -3.269 -34.795 -17.354 1.00 11.36 288 GLN A N 1
ATOM 1923 C CA . GLN A 1 288 ? -2.811 -33.561 -16.693 1.00 10.79 288 GLN A CA 1
ATOM 1924 C C . GLN A 1 288 ? -3.467 -32.284 -17.205 1.00 10.59 288 GLN A C 1
ATOM 1925 O O . GLN A 1 288 ? -3.753 -31.394 -16.415 1.00 10.54 288 GLN A O 1
ATOM 1931 N N . SER A 1 289 ? -3.699 -32.184 -18.511 1.00 10.35 289 SER A N 1
ATOM 1932 C CA . SER A 1 289 ? -4.373 -31.017 -19.078 1.00 10.24 289 SER A CA 1
ATOM 1933 C C . SER A 1 289 ? -5.095 -31.350 -20.385 1.00 10.24 289 SER A C 1
ATOM 1934 O O . SER A 1 289 ? -4.738 -30.848 -21.449 1.00 9.61 289 SER A O 1
ATOM 1937 N N . PRO A 1 290 ? -6.149 -32.181 -20.301 1.00 10.46 290 PRO A N 1
ATOM 1938 C CA . PRO A 1 290 ? -6.839 -32.619 -21.518 1.00 10.58 290 PRO A CA 1
ATOM 1939 C C . PRO A 1 290 ? -7.551 -31.517 -22.312 1.00 10.73 290 PRO A C 1
ATOM 1940 O O . PRO A 1 290 ? -7.795 -31.715 -23.497 1.00 11.07 290 PRO A O 1
ATOM 1944 N N . THR A 1 291 ? -7.869 -30.375 -21.693 1.00 10.73 291 THR A N 1
ATOM 1945 C CA . THR A 1 291 ? -8.605 -29.317 -22.394 1.00 10.97 291 THR A CA 1
ATOM 1946 C C . THR A 1 291 ? -7.728 -28.373 -23.223 1.00 10.58 291 THR A C 1
ATOM 1947 O O . THR A 1 291 ? -8.269 -27.527 -23.930 1.00 10.87 291 THR A O 1
ATOM 1951 N N . THR A 1 292 ? -6.400 -28.500 -23.137 1.00 10.05 292 THR A N 1
ATOM 1952 C CA . THR A 1 292 ? -5.496 -27.587 -23.849 1.00 9.72 292 THR A CA 1
ATOM 1953 C C . THR A 1 292 ? -4.627 -28.346 -24.845 1.00 9.25 292 THR A C 1
ATOM 1954 O O . THR A 1 292 ? -4.466 -29.561 -24.706 1.00 9.38 292 THR A O 1
ATOM 1958 N N . PRO A 1 293 ? -4.089 -27.646 -25.874 1.00 8.87 293 PRO A N 1
ATOM 1959 C CA . PRO A 1 293 ? -3.248 -28.325 -26.867 1.00 8.57 293 PRO A CA 1
ATOM 1960 C C . PRO A 1 293 ? -1.977 -28.888 -26.251 1.00 8.27 293 PRO A C 1
ATOM 1961 O O . PRO A 1 293 ? -1.402 -28.257 -25.362 1.00 8.43 293 PRO A O 1
ATOM 1965 N N . TYR A 1 294 ? -1.533 -30.048 -26.719 1.00 7.77 294 TYR A N 1
ATOM 1966 C CA . TYR A 1 294 ? -0.322 -30.639 -26.168 1.00 7.58 294 TYR A CA 1
ATOM 1967 C C . TYR A 1 294 ? 0.896 -29.784 -26.554 1.00 7.32 294 TYR A C 1
ATOM 1968 O O . TYR A 1 294 ? 1.102 -29.481 -27.728 1.00 7.29 294 TYR A O 1
ATOM 1977 N N . ALA A 1 295 ? 1.668 -29.381 -25.542 1.00 7.20 295 ALA A N 1
ATOM 1978 C CA . ALA A 1 295 ? 2.724 -28.388 -25.701 1.00 7.17 295 ALA A CA 1
ATOM 1979 C C . ALA A 1 295 ? 4.008 -28.821 -25.000 1.00 7.13 295 ALA A C 1
ATOM 1980 O O . ALA A 1 295 ? 3.991 -29.138 -23.805 1.00 7.11 295 ALA A O 1
ATOM 1982 N N . ILE A 1 296 ? 5.112 -28.843 -25.748 1.00 7.15 296 ILE A N 1
ATOM 1983 C CA . ILE A 1 296 ? 6.435 -28.970 -25.151 1.00 7.27 296 ILE A CA 1
ATOM 1984 C C . ILE A 1 296 ? 7.134 -27.643 -25.394 1.00 7.37 296 ILE A C 1
ATOM 1985 O O . ILE A 1 296 ? 7.466 -27.302 -26.532 1.00 7.37 296 ILE A O 1
ATOM 1990 N N . VAL A 1 297 ? 7.342 -26.895 -24.313 1.00 7.40 297 VAL A N 1
ATOM 1991 C CA . VAL A 1 297 ? 7.861 -25.531 -24.393 1.00 7.57 297 VAL A CA 1
ATOM 1992 C C . VAL A 1 297 ? 9.378 -25.500 -24.549 1.00 7.67 297 VAL A C 1
ATOM 1993 O O . VAL A 1 297 ? 9.914 -24.548 -25.116 1.00 7.54 297 VAL A O 1
ATOM 1997 N N . GLU A 1 298 ? 10.071 -26.522 -24.044 1.00 7.75 298 GLU A N 1
ATOM 1998 C CA . GLU A 1 298 ? 11.473 -26.729 -24.389 1.00 7.92 298 GLU A CA 1
ATOM 1999 C C . GLU A 1 298 ? 11.663 -28.189 -24.712 1.00 7.91 298 GLU A C 1
ATOM 2000 O O . GLU A 1 298 ? 11.621 -29.043 -23.817 1.00 7.87 298 GLU A O 1
ATOM 2006 N N . PHE A 1 299 ? 11.827 -28.479 -25.996 1.00 7.89 299 PHE A N 1
ATOM 2007 C CA . PHE A 1 299 ? 12.283 -29.782 -26.411 1.00 7.93 299 PHE A CA 1
ATOM 2008 C C . PHE A 1 299 ? 13.719 -29.665 -26.883 1.00 7.82 299 PHE A C 1
ATOM 2009 O O . PHE A 1 299 ? 14.083 -28.738 -27.611 1.00 7.73 299 PHE A O 1
ATOM 2017 N N . GLN A 1 300 ? 14.526 -30.627 -26.460 1.00 7.52 300 GLN A N 1
ATOM 2018 C CA . GLN A 1 300 ? 15.958 -30.642 -26.739 1.00 7.43 300 GLN A CA 1
ATOM 2019 C C . GLN A 1 300 ? 16.306 -30.362 -28.201 1.00 7.48 300 GLN A C 1
ATOM 2020 O O . GLN A 1 300 ? 15.840 -31.060 -29.097 1.00 7.53 300 GLN A O 1
ATOM 2026 N N . GLY A 1 301 ? 17.109 -29.320 -28.418 1.00 7.55 301 GLY A N 1
ATOM 2027 C CA . GLY A 1 301 ? 17.668 -28.991 -29.729 1.00 7.67 301 GLY A CA 1
ATOM 2028 C C . GLY A 1 301 ? 19.185 -28.986 -29.752 1.00 7.72 301 GLY A C 1
ATOM 2029 O O . GLY A 1 301 ? 19.795 -28.582 -30.748 1.00 7.96 301 GLY A O 1
ATOM 2030 N N . GLY A 1 302 ? 19.794 -29.456 -28.669 1.00 7.63 302 GLY A N 1
ATOM 2031 C CA . GLY A 1 302 ? 21.238 -29.417 -28.503 1.00 7.67 302 GLY A CA 1
ATOM 2032 C C . GLY A 1 302 ? 21.598 -29.763 -27.076 1.00 7.73 302 GLY A C 1
ATOM 2033 O O . GLY A 1 302 ? 20.831 -30.433 -26.385 1.00 7.45 302 GLY A O 1
ATOM 2034 N N . SER A 1 303 ? 22.756 -29.292 -26.632 1.00 8.00 303 SER A N 1
ATOM 2035 C CA . SER A 1 303 ? 23.211 -29.542 -25.271 1.00 8.43 303 SER A CA 1
ATOM 2036 C C . SER A 1 303 ? 24.136 -28.438 -24.801 1.00 8.76 303 SER A C 1
ATOM 2037 O O . SER A 1 303 ? 24.826 -27.826 -25.601 1.00 8.56 303 SER A O 1
ATOM 2040 N N . TYR A 1 304 ? 24.143 -28.204 -23.492 1.00 9.40 304 TYR A N 1
ATOM 2041 C CA . TYR A 1 304 ? 25.162 -27.365 -22.861 1.00 10.17 304 TYR A CA 1
ATOM 2042 C C . TYR A 1 304 ? 26.484 -28.148 -22.815 1.00 9.82 304 TYR A C 1
ATOM 2043 O O . TYR A 1 304 ? 26.505 -29.373 -22.965 1.00 9.71 304 TYR A O 1
ATOM 2052 N N . ASP A 1 305 ? 27.578 -27.422 -22.635 1.00 9.57 305 ASP A N 1
ATOM 2053 C CA . ASP A 1 305 ? 28.900 -28.019 -22.471 1.00 9.35 305 ASP A CA 1
ATOM 2054 C C . ASP A 1 305 ? 29.618 -27.233 -21.373 1.00 9.11 305 ASP A C 1
ATOM 2055 O O . ASP A 1 305 ? 29.677 -26.010 -21.444 1.00 9.16 305 ASP A O 1
ATOM 2060 N N . PRO A 1 306 ? 30.149 -27.921 -20.347 1.00 8.82 306 PRO A N 1
ATOM 2061 C CA . PRO A 1 306 ? 30.823 -27.192 -19.279 1.00 8.69 306 PRO A CA 1
ATOM 2062 C C . PRO A 1 306 ? 32.294 -26.910 -19.574 1.00 8.43 306 PRO A C 1
ATOM 2063 O O . PRO A 1 306 ? 32.856 -27.464 -20.525 1.00 8.21 306 PRO A O 1
ATOM 2067 N N . TRP A 1 307 ? 32.914 -26.077 -18.734 1.00 8.21 307 TRP A N 1
ATOM 2068 C CA . TRP A 1 307 ? 34.376 -25.944 -18.712 1.00 8.01 307 TRP A CA 1
ATOM 2069 C C . TRP A 1 307 ? 34.978 -27.329 -18.687 1.00 8.07 307 TRP A C 1
ATOM 2070 O O . TRP A 1 307 ? 34.510 -28.195 -17.947 1.00 8.25 307 TRP A O 1
ATOM 2081 N N . GLY A 1 308 ? 35.992 -27.535 -19.516 1.00 8.20 308 GLY A N 1
ATOM 2082 C CA . GLY A 1 308 ? 36.663 -28.821 -19.631 1.00 8.45 308 GLY A CA 1
ATOM 2083 C C . GLY A 1 308 ? 35.908 -29.906 -20.374 1.00 8.62 308 GLY A C 1
ATOM 2084 O O . GLY A 1 308 ? 36.400 -31.031 -20.462 1.00 8.75 308 GLY A O 1
ATOM 2085 N N . GLY A 1 309 ? 34.754 -29.576 -20.956 1.00 8.65 309 GLY A N 1
ATOM 2086 C CA . GLY A 1 309 ? 33.939 -30.547 -21.675 1.00 8.98 309 GLY A CA 1
ATOM 2087 C C . GLY A 1 309 ? 34.479 -30.883 -23.055 1.00 9.23 309 GLY A C 1
ATOM 2088 O O . GLY A 1 309 ? 35.473 -30.310 -23.493 1.00 9.31 309 GLY A O 1
ATOM 2089 N N . PRO A 1 310 ? 33.813 -31.808 -23.763 1.00 9.65 310 PRO A N 1
ATOM 2090 C CA . PRO A 1 310 ? 34.287 -32.238 -25.087 1.00 9.97 310 PRO A CA 1
ATOM 2091 C C . PRO A 1 310 ? 34.154 -31.206 -26.215 1.00 10.07 310 PRO A C 1
ATOM 2092 O O . PRO A 1 310 ? 34.792 -31.368 -27.258 1.00 10.88 310 PRO A O 1
ATOM 2096 N N . GLY A 1 311 ? 33.342 -30.166 -26.016 1.00 9.72 311 GLY A N 1
ATOM 2097 C CA . GLY A 1 311 ? 33.127 -29.122 -27.022 1.00 9.37 311 GLY A CA 1
ATOM 2098 C C . GLY A 1 311 ? 31.774 -29.237 -27.694 1.00 9.07 311 GLY A C 1
ATOM 2099 O O . GLY A 1 311 ? 31.161 -30.314 -27.724 1.00 9.00 311 GLY A O 1
ATOM 2100 N N . PHE A 1 312 ? 31.302 -28.120 -28.242 1.00 8.76 312 PHE A N 1
ATOM 2101 C CA . PHE A 1 312 ? 29.988 -28.087 -28.886 1.00 8.72 312 PHE A CA 1
ATOM 2102 C C . PHE A 1 312 ? 29.935 -28.810 -30.230 1.00 9.01 312 PHE A C 1
ATOM 2103 O O . PHE A 1 312 ? 28.849 -29.186 -30.669 1.00 8.92 312 PHE A O 1
ATOM 2111 N N . ALA A 1 313 ? 31.084 -29.030 -30.873 1.00 9.30 313 ALA A N 1
ATOM 2112 C CA . ALA A 1 313 ? 31.098 -29.865 -32.079 1.00 9.81 313 ALA A CA 1
ATOM 2113 C C . ALA A 1 313 ? 30.584 -31.274 -31.748 1.00 10.19 313 ALA A C 1
ATOM 2114 O O . ALA A 1 313 ? 29.767 -31.837 -32.487 1.00 10.58 313 ALA A O 1
ATOM 2116 N N . ALA A 1 314 ? 31.028 -31.813 -30.612 1.00 10.50 314 ALA A N 1
ATOM 2117 C CA . ALA A 1 314 ? 30.523 -33.093 -30.103 1.00 10.90 314 ALA A CA 1
ATOM 2118 C C . ALA A 1 314 ? 29.030 -33.040 -29.769 1.00 11.35 314 ALA A C 1
ATOM 2119 O O . ALA A 1 314 ? 28.299 -33.978 -30.075 1.00 11.29 314 ALA A O 1
ATOM 2121 N N . CYS A 1 315 ? 28.577 -31.951 -29.144 1.00 12.01 315 CYS A N 1
ATOM 2122 C CA . CYS A 1 315 ? 27.145 -31.799 -28.861 1.00 12.78 315 CYS A CA 1
ATOM 2123 C C . CYS A 1 315 ? 26.306 -31.798 -30.142 1.00 12.21 315 CYS A C 1
ATOM 2124 O O . CYS A 1 315 ? 25.244 -32.415 -30.182 1.00 11.96 315 CYS A O 1
ATOM 2127 N N . SER A 1 316 ? 26.798 -31.142 -31.192 1.00 11.82 316 SER A N 1
ATOM 2128 C CA . SER A 1 316 ? 26.095 -31.145 -32.486 1.00 11.93 316 SER A CA 1
ATOM 2129 C C . SER A 1 316 ? 26.010 -32.550 -33.106 1.00 11.76 316 SER A C 1
ATOM 2130 O O . SER A 1 316 ? 25.048 -32.852 -33.810 1.00 11.61 316 SER A O 1
ATOM 2133 N N . GLU A 1 317 ? 27.005 -33.398 -32.834 1.00 11.63 317 GLU A N 1
ATOM 2134 C CA . GLU A 1 317 ? 26.975 -34.798 -33.273 1.00 11.71 317 GLU A CA 1
ATOM 2135 C C . GLU A 1 317 ? 25.967 -35.639 -32.499 1.00 11.05 317 GLU A C 1
ATOM 2136 O O . GLU A 1 317 ? 25.309 -36.497 -33.083 1.00 10.79 317 GLU A O 1
ATOM 2142 N N . LEU A 1 318 ? 25.849 -35.403 -31.194 1.00 10.40 318 LEU A N 1
ATOM 2143 C CA . LEU A 1 318 ? 24.849 -36.103 -30.387 1.00 10.24 318 LEU A CA 1
ATOM 2144 C C . LEU A 1 318 ? 23.430 -35.735 -30.842 1.00 9.83 318 LEU A C 1
ATOM 2145 O O . LEU A 1 318 ? 22.620 -36.613 -31.136 1.00 9.93 318 LEU A O 1
ATOM 2150 N N . LEU A 1 319 ? 23.142 -34.440 -30.924 1.00 9.33 319 LEU A N 1
ATOM 2151 C CA . LEU A 1 319 ? 21.817 -33.974 -31.346 1.00 9.01 319 LEU A CA 1
ATOM 2152 C C . LEU A 1 319 ? 21.814 -33.648 -32.841 1.00 8.88 319 LEU A C 1
ATOM 2153 O O . LEU A 1 319 ? 21.476 -32.546 -33.252 1.00 8.83 319 LEU A O 1
ATOM 2158 N N . ASN A 1 320 ? 22.176 -34.634 -33.657 1.00 8.88 320 ASN A N 1
ATOM 2159 C CA . ASN A 1 320 ? 22.325 -34.427 -35.102 1.00 8.85 320 ASN A CA 1
ATOM 2160 C C . ASN A 1 320 ? 21.015 -34.703 -35.864 1.00 8.68 320 ASN A C 1
ATOM 2161 O O . ASN A 1 320 ? 19.956 -34.818 -35.257 1.00 8.41 320 ASN A O 1
ATOM 2166 N N . ASN A 1 321 ? 21.103 -34.798 -37.191 1.00 8.64 321 ASN A N 1
ATOM 2167 C CA . ASN A 1 321 ? 19.935 -35.068 -38.046 1.00 8.81 321 ASN A CA 1
ATOM 2168 C C . ASN A 1 321 ? 19.180 -36.352 -37.696 1.00 8.62 321 ASN A C 1
ATOM 2169 O O . ASN A 1 321 ? 17.959 -36.418 -37.864 1.00 8.44 321 ASN A O 1
ATOM 2174 N N . GLU A 1 322 ? 19.901 -37.371 -37.226 1.00 8.52 322 GLU A N 1
ATOM 2175 C CA . GLU A 1 322 ? 19.272 -38.646 -36.854 1.00 8.65 322 GLU A CA 1
ATOM 2176 C C . GLU A 1 322 ? 18.446 -38.517 -35.585 1.00 8.01 322 GLU A C 1
ATOM 2177 O O . GLU A 1 322 ? 17.323 -39.011 -35.518 1.00 7.76 322 GLU A O 1
ATOM 2183 N N . PHE A 1 323 ? 19.010 -37.854 -34.581 1.00 7.50 323 PHE A N 1
ATOM 2184 C CA . PHE A 1 323 ? 18.259 -37.483 -33.388 1.00 7.25 323 PHE A CA 1
ATOM 2185 C C . PHE A 1 323 ? 16.972 -36.746 -33.763 1.00 7.15 323 PHE A C 1
ATOM 2186 O O . PHE A 1 323 ? 15.903 -37.059 -33.259 1.00 6.99 323 PHE A O 1
ATOM 2194 N N . GLU A 1 324 ? 17.083 -35.762 -34.645 1.00 7.07 324 GLU A N 1
ATOM 2195 C CA . GLU A 1 324 ? 15.921 -34.960 -35.015 1.00 7.21 324 GLU A CA 1
ATOM 2196 C C . GLU A 1 324 ? 14.830 -35.792 -35.664 1.00 7.33 324 GLU A C 1
ATOM 2197 O O . GLU A 1 324 ? 13.676 -35.721 -35.254 1.00 7.31 324 GLU A O 1
ATOM 2203 N N . ARG A 1 325 ? 15.182 -36.568 -36.680 1.00 7.61 325 ARG A N 1
ATOM 2204 C CA . ARG A 1 325 ? 14.151 -37.292 -37.421 1.00 7.91 325 ARG A CA 1
ATOM 2205 C C . ARG A 1 325 ? 13.459 -38.351 -36.560 1.00 7.76 325 ARG A C 1
ATOM 2206 O O . ARG A 1 325 ? 12.250 -38.512 -36.668 1.00 8.06 325 ARG A O 1
ATOM 2214 N N . VAL A 1 326 ? 14.191 -39.009 -35.662 1.00 7.37 326 VAL A N 1
ATOM 2215 C CA . VAL A 1 326 ? 13.583 -39.991 -34.759 1.00 7.29 326 VAL A CA 1
ATOM 2216 C C . VAL A 1 326 ? 12.814 -39.307 -33.620 1.00 7.15 326 VAL A C 1
ATOM 2217 O O . VAL A 1 326 ? 11.635 -39.596 -33.413 1.00 7.30 326 VAL A O 1
ATOM 2221 N N . PHE A 1 327 ? 13.470 -38.410 -32.884 1.00 6.97 327 PHE A N 1
ATOM 2222 C CA . PHE A 1 327 ? 12.846 -37.817 -31.692 1.00 6.92 327 PHE A CA 1
ATOM 2223 C C . PHE A 1 327 ? 11.773 -36.767 -32.003 1.00 6.90 327 PHE A C 1
ATOM 2224 O O . PHE A 1 327 ? 10.786 -36.673 -31.278 1.00 6.86 327 PHE A O 1
ATOM 2232 N N . TYR A 1 328 ? 11.965 -35.959 -33.041 1.00 6.81 328 TYR A N 1
ATOM 2233 C CA . TYR A 1 328 ? 10.972 -34.927 -33.353 1.00 6.80 328 TYR A CA 1
ATOM 2234 C C . TYR A 1 328 ? 9.725 -35.533 -33.991 1.00 7.00 328 TYR A C 1
ATOM 2235 O O . TYR A 1 328 ? 8.620 -35.143 -33.649 1.00 7.06 328 TYR A O 1
ATOM 2244 N N . LYS A 1 329 ? 9.887 -36.504 -34.883 1.00 7.20 329 LYS A N 1
ATOM 2245 C CA . LYS A 1 329 ? 8.717 -37.209 -35.419 1.00 7.38 329 LYS A CA 1
ATOM 2246 C C . LYS A 1 329 ? 7.998 -37.999 -34.321 1.00 7.50 329 LYS A C 1
ATOM 2247 O O . LYS A 1 329 ? 6.786 -38.125 -34.355 1.00 7.46 329 LYS A O 1
ATOM 2253 N N . ASN A 1 330 ? 8.743 -38.489 -33.330 1.00 7.68 330 ASN A N 1
ATOM 2254 C CA . ASN A 1 330 ? 8.138 -39.116 -32.151 1.00 8.00 330 ASN A CA 1
ATOM 2255 C C . ASN A 1 330 ? 7.220 -38.137 -31.411 1.00 8.36 330 ASN A C 1
ATOM 2256 O O . ASN A 1 330 ? 6.139 -38.526 -30.958 1.00 8.54 330 ASN A O 1
ATOM 2261 N N . ASP A 1 331 ? 7.613 -36.863 -31.321 1.00 8.76 331 ASP A N 1
ATOM 2262 C CA . ASP A 1 331 ? 6.724 -35.840 -30.725 1.00 8.99 331 ASP A CA 1
ATOM 2263 C C . ASP A 1 331 ? 5.436 -35.618 -31.533 1.00 8.71 331 ASP A C 1
ATOM 2264 O O . ASP A 1 331 ? 4.355 -35.405 -30.954 1.00 8.69 331 ASP A O 1
ATOM 2269 N N . PHE A 1 332 ? 5.543 -35.712 -32.858 1.00 8.49 332 PHE A N 1
ATOM 2270 C CA . PHE A 1 332 ? 4.371 -35.676 -33.736 1.00 8.43 332 PHE A CA 1
ATOM 2271 C C . PHE A 1 332 ? 3.437 -36.874 -33.504 1.00 8.34 332 PHE A C 1
ATOM 2272 O O . PHE A 1 332 ? 2.217 -36.748 -33.651 1.00 8.08 332 PHE A O 1
ATOM 2280 N N . SER A 1 333 ? 3.996 -38.012 -33.082 1.00 8.19 333 SER A N 1
ATOM 2281 C CA . SER A 1 333 ? 3.173 -39.171 -32.705 1.00 8.26 333 SER A CA 1
ATOM 2282 C C . SER A 1 333 ? 2.213 -38.887 -31.534 1.00 8.37 333 SER A C 1
ATOM 2283 O O . SER A 1 333 ? 1.201 -39.570 -31.396 1.00 8.60 333 SER A O 1
ATOM 2286 N N . PHE A 1 334 ? 2.536 -37.892 -30.703 1.00 8.27 334 PHE A N 1
ATOM 2287 C CA . PHE A 1 334 ? 1.670 -37.460 -29.596 1.00 8.25 334 PHE A CA 1
ATOM 2288 C C . PHE A 1 334 ? 0.691 -36.353 -29.979 1.00 8.23 334 PHE A C 1
ATOM 2289 O O . PHE A 1 334 ? -0.050 -35.875 -29.118 1.00 8.28 334 PHE A O 1
ATOM 2297 N N . GLN A 1 335 ? 0.684 -35.954 -31.251 1.00 8.29 335 GLN A N 1
ATOM 2298 C CA . GLN A 1 335 ? -0.079 -34.797 -31.731 1.00 8.33 335 GLN A CA 1
ATOM 2299 C C . GLN A 1 335 ? 0.300 -33.512 -30.996 1.00 8.14 335 GLN A C 1
ATOM 2300 O O . GLN A 1 335 ? -0.553 -32.740 -30.542 1.00 8.13 335 GLN A O 1
ATOM 2306 N N . ILE A 1 336 ? 1.601 -33.295 -30.876 1.00 8.03 336 ILE A N 1
ATOM 2307 C CA . ILE A 1 336 ? 2.115 -32.037 -30.357 1.00 7.96 336 ILE A CA 1
ATOM 2308 C C . ILE A 1 336 ? 1.618 -30.898 -31.252 1.00 7.72 336 ILE A C 1
ATOM 2309 O O . ILE A 1 336 ? 1.678 -30.993 -32.480 1.00 7.72 336 ILE A O 1
ATOM 2314 N N . ALA A 1 337 ? 1.070 -29.855 -30.629 1.00 7.51 337 ALA A N 1
ATOM 2315 C CA . ALA A 1 337 ? 0.564 -28.683 -31.353 1.00 7.50 337 ALA A CA 1
ATOM 2316 C C . ALA A 1 337 ? 1.366 -27.412 -31.089 1.00 7.37 337 ALA A C 1
ATOM 2317 O O . ALA A 1 337 ? 1.250 -26.459 -31.857 1.00 7.40 337 ALA A O 1
ATOM 2319 N N . ILE A 1 338 ? 2.147 -27.394 -30.007 1.00 7.23 338 ILE A N 1
ATOM 2320 C CA . ILE A 1 338 ? 3.086 -26.315 -29.704 1.00 7.30 338 ILE A CA 1
ATOM 2321 C C . ILE A 1 338 ? 4.421 -26.970 -29.345 1.00 7.39 338 ILE A C 1
ATOM 2322 O O . ILE A 1 338 ? 4.518 -27.655 -28.333 1.00 7.27 338 ILE A O 1
ATOM 2327 N N . MET A 1 339 ? 5.432 -26.755 -30.180 1.00 7.64 339 MET A N 1
ATOM 2328 C CA . MET A 1 339 ? 6.734 -27.397 -30.022 1.00 7.96 339 MET A CA 1
ATOM 2329 C C . MET A 1 339 ? 7.828 -26.359 -30.199 1.00 7.70 339 MET A C 1
ATOM 2330 O O . MET A 1 339 ? 7.949 -25.773 -31.269 1.00 7.61 339 MET A O 1
ATOM 2335 N N . ASN A 1 340 ? 8.602 -26.116 -29.144 1.00 7.34 340 ASN A N 1
ATOM 2336 C CA . ASN A 1 340 ? 9.705 -25.162 -29.205 1.00 7.10 340 ASN A CA 1
ATOM 2337 C C . ASN A 1 340 ? 11.022 -25.880 -28.927 1.00 6.97 340 ASN A C 1
ATOM 2338 O O . ASN A 1 340 ? 11.130 -26.617 -27.945 1.00 6.98 340 ASN A O 1
ATOM 2343 N N . LEU A 1 341 ? 12.005 -25.668 -29.802 1.00 6.81 341 LEU A N 1
ATOM 2344 C CA . LEU A 1 341 ? 13.314 -26.308 -29.686 1.00 6.74 341 LEU A CA 1
ATOM 2345 C C . LEU A 1 341 ? 14.316 -25.413 -28.956 1.00 6.67 341 LEU A C 1
ATOM 2346 O O . LEU A 1 341 ? 14.633 -24.324 -29.423 1.00 6.93 341 LEU A O 1
ATOM 2351 N N . TYR A 1 342 ? 14.825 -25.894 -27.826 1.00 6.56 342 TYR A N 1
ATOM 2352 C CA . TYR A 1 342 ? 15.833 -25.188 -27.039 1.00 6.48 342 TYR A CA 1
ATOM 2353 C C . TYR A 1 342 ? 17.200 -25.838 -27.325 1.00 6.60 342 TYR A C 1
ATOM 2354 O O . TYR A 1 342 ? 17.396 -26.990 -26.920 1.00 6.53 342 TYR A O 1
ATOM 2363 N N . MET A 1 343 ? 18.157 -25.193 -28.003 1.00 6.61 343 MET A N 1
ATOM 2364 C CA . MET A 1 343 ? 18.091 -23.893 -28.679 1.00 6.73 343 MET A CA 1
ATOM 2365 C C . MET A 1 343 ? 17.991 -24.138 -30.178 1.00 6.69 343 MET A C 1
ATOM 2366 O O . MET A 1 343 ? 18.390 -25.202 -30.647 1.00 6.68 343 MET A O 1
ATOM 2371 N N . ILE A 1 344 ? 17.495 -23.153 -30.931 1.00 6.62 344 ILE A N 1
ATOM 2372 C CA . ILE A 1 344 ? 17.635 -23.154 -32.403 1.00 6.66 344 ILE A CA 1
ATOM 2373 C C . ILE A 1 344 ? 18.907 -22.415 -32.833 1.00 6.58 344 ILE A C 1
ATOM 2374 O O . ILE A 1 344 ? 19.543 -22.788 -33.821 1.00 6.53 344 ILE A O 1
ATOM 2379 N N . PHE A 1 345 ? 19.253 -21.367 -32.089 1.00 6.49 345 PHE A N 1
ATOM 2380 C CA . PHE A 1 345 ? 20.502 -20.631 -32.248 1.00 6.56 345 PHE A CA 1
ATOM 2381 C C . PHE A 1 345 ? 20.897 -20.223 -30.843 1.00 6.55 345 PHE A C 1
ATOM 2382 O O . PHE A 1 345 ? 20.111 -19.567 -30.158 1.00 6.61 345 PHE A O 1
ATOM 2390 N N . GLY A 1 346 ? 22.092 -20.606 -30.415 1.00 6.50 346 GLY A N 1
ATOM 2391 C CA . GLY A 1 346 ? 22.545 -20.325 -29.055 1.00 6.62 346 GLY A CA 1
ATOM 2392 C C . GLY A 1 346 ? 23.308 -19.025 -28.854 1.00 6.69 346 GLY A C 1
ATOM 2393 O O . GLY A 1 346 ? 23.152 -18.350 -27.831 1.00 6.81 346 GLY A O 1
ATOM 2394 N N . GLY A 1 347 ? 24.149 -18.666 -29.815 1.00 6.71 347 GLY A N 1
ATOM 2395 C CA . GLY A 1 347 ? 24.947 -17.445 -29.708 1.00 6.67 347 GLY A CA 1
ATOM 2396 C C . GLY A 1 347 ? 26.060 -17.559 -28.683 1.00 6.65 347 GLY A C 1
ATOM 2397 O O . GLY A 1 347 ? 26.657 -18.623 -28.523 1.00 6.51 347 GLY A O 1
ATOM 2398 N N . THR A 1 348 ? 26.336 -16.457 -27.980 1.00 6.61 348 THR A N 1
ATOM 2399 C CA . THR A 1 348 ? 27.569 -16.328 -27.205 1.00 6.68 348 THR A CA 1
ATOM 2400 C C . THR A 1 348 ? 27.327 -15.748 -25.817 1.00 6.53 348 THR A C 1
ATOM 2401 O O . THR A 1 348 ? 26.583 -14.779 -25.672 1.00 6.52 348 THR A O 1
ATOM 2405 N N . ASN A 1 349 ? 27.986 -16.334 -24.814 1.00 6.45 349 ASN A N 1
ATOM 2406 C CA . ASN A 1 349 ? 27.976 -15.838 -23.430 1.00 6.43 349 ASN A CA 1
ATOM 2407 C C . ASN A 1 349 ? 29.034 -14.748 -23.265 1.00 6.37 349 ASN A C 1
ATOM 2408 O O . ASN A 1 349 ? 29.970 -14.883 -22.470 1.00 6.31 349 ASN A O 1
ATOM 2413 N N . TRP A 1 350 ? 28.869 -13.669 -24.018 1.00 6.33 350 TRP A N 1
ATOM 2414 C CA . TRP A 1 350 ? 29.790 -12.542 -23.998 1.00 6.35 350 TRP A CA 1
ATOM 2415 C C . TRP A 1 350 ? 29.655 -11.767 -22.675 1.00 6.31 350 TRP A C 1
ATOM 2416 O O . TRP A 1 350 ? 28.642 -11.874 -21.970 1.00 6.33 350 TRP A O 1
ATOM 2427 N N . GLY A 1 351 ? 30.689 -11.009 -22.326 1.00 6.36 351 GLY A N 1
ATOM 2428 C CA . GLY A 1 351 ? 30.620 -10.097 -21.182 1.00 6.43 351 GLY A CA 1
ATOM 2429 C C . GLY A 1 351 ? 30.180 -10.733 -19.868 1.00 6.53 351 GLY A C 1
ATOM 2430 O O . GLY A 1 351 ? 29.411 -10.132 -19.118 1.00 6.48 351 GLY A O 1
ATOM 2431 N N . ASN A 1 352 ? 30.660 -11.949 -19.603 1.00 6.67 352 ASN A N 1
ATOM 2432 C CA . ASN A 1 352 ? 30.386 -12.662 -18.342 1.00 6.81 352 ASN A CA 1
ATOM 2433 C C . ASN A 1 352 ? 28.906 -12.950 -18.052 1.00 6.84 352 ASN A C 1
ATOM 2434 O O . ASN A 1 352 ? 28.529 -13.183 -16.898 1.00 7.04 352 ASN A O 1
ATOM 2439 N N . LEU A 1 353 ? 28.059 -12.976 -19.077 1.00 6.83 353 LEU A N 1
ATOM 2440 C CA . LEU A 1 353 ? 26.625 -13.194 -18.830 1.00 6.82 353 LEU A CA 1
ATOM 2441 C C . LEU A 1 353 ? 26.283 -14.637 -18.462 1.00 6.85 353 LEU A C 1
ATOM 2442 O O . LEU A 1 353 ? 25.210 -14.887 -17.913 1.00 6.76 353 LEU A O 1
ATOM 2447 N N . GLY A 1 354 ? 27.183 -15.580 -18.758 1.00 6.82 354 GLY A N 1
ATOM 2448 C CA . GLY A 1 354 ? 26.932 -16.993 -18.529 1.00 7.04 354 GLY A CA 1
ATOM 2449 C C . GLY A 1 354 ? 27.087 -17.474 -17.095 1.00 7.11 354 GLY A C 1
ATOM 2450 O O . GLY A 1 354 ? 27.729 -16.826 -16.263 1.00 7.13 354 GLY A O 1
ATOM 2451 N N . TYR A 1 355 ? 26.490 -18.627 -16.815 1.00 7.31 355 TYR A N 1
ATOM 2452 C CA . TYR A 1 355 ? 26.609 -19.273 -15.501 1.00 7.42 355 TYR A CA 1
ATOM 2453 C C . TYR A 1 355 ? 27.999 -19.905 -15.307 1.00 7.55 355 TYR A C 1
ATOM 2454 O O . TYR A 1 355 ? 28.750 -20.079 -16.280 1.00 7.22 355 TYR A O 1
ATOM 2463 N N . PRO A 1 356 ? 28.352 -20.236 -14.050 1.00 7.75 356 PRO A N 1
ATOM 2464 C CA . PRO A 1 356 ? 29.745 -20.606 -13.794 1.00 7.92 356 PRO A CA 1
ATOM 2465 C C . PRO A 1 356 ? 30.204 -21.917 -14.416 1.00 8.17 356 PRO A C 1
ATOM 2466 O O . PRO A 1 356 ? 31.400 -22.069 -14.672 1.00 8.22 356 PRO A O 1
ATOM 2470 N N . ASN A 1 357 ? 29.280 -22.846 -14.657 1.00 8.46 357 ASN A N 1
ATOM 2471 C CA . ASN A 1 357 ? 29.640 -24.134 -15.251 1.00 8.84 357 ASN A CA 1
ATOM 2472 C C . ASN A 1 357 ? 29.969 -24.028 -16.734 1.00 8.59 357 ASN A C 1
ATOM 2473 O O . ASN A 1 357 ? 30.654 -24.897 -17.256 1.00 8.75 357 ASN A O 1
ATOM 2478 N N . GLY A 1 358 ? 29.474 -22.994 -17.408 1.00 8.19 358 GLY A N 1
ATOM 2479 C CA . GLY A 1 358 ? 29.643 -22.844 -18.855 1.00 7.97 358 GLY A CA 1
ATOM 2480 C C . GLY A 1 358 ? 30.725 -21.849 -19.200 1.00 7.69 358 GLY A C 1
ATOM 2481 O O . GLY A 1 358 ? 31.136 -21.048 -18.359 1.00 8.09 358 GLY A O 1
ATOM 2482 N N . TYR A 1 359 ? 31.162 -21.878 -20.453 1.00 7.29 359 TYR A N 1
ATOM 2483 C CA . TYR A 1 359 ? 32.260 -21.026 -20.911 1.00 6.93 359 TYR A CA 1
ATOM 2484 C C . TYR A 1 359 ? 31.721 -20.000 -21.912 1.00 6.76 359 TYR A C 1
ATOM 2485 O O . TYR A 1 359 ? 30.530 -19.708 -21.873 1.00 6.65 359 TYR A O 1
ATOM 2494 N N . THR A 1 360 ? 32.565 -19.398 -22.751 1.00 6.49 360 THR A N 1
ATOM 2495 C CA . THR A 1 360 ? 32.122 -18.263 -23.555 1.00 6.42 360 THR A CA 1
ATOM 2496 C C . THR A 1 360 ? 31.111 -18.678 -24.621 1.00 6.33 360 THR A C 1
ATOM 2497 O O . THR A 1 360 ? 30.097 -18.011 -24.806 1.00 6.37 360 THR A O 1
ATOM 2501 N N . SER A 1 361 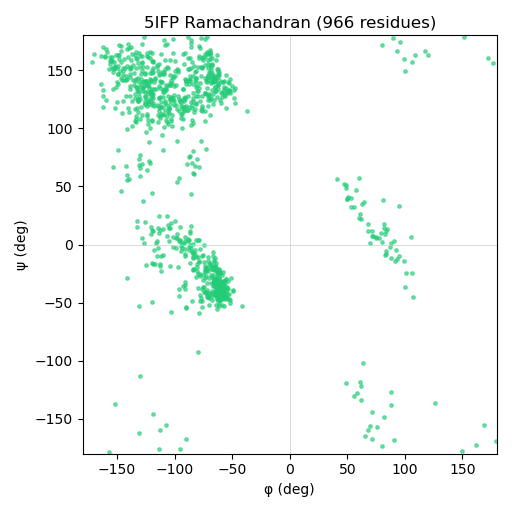? 31.394 -19.768 -25.322 1.00 6.22 361 SER A N 1
ATOM 2502 C CA . SER A 1 361 ? 30.499 -20.256 -26.368 1.00 6.11 361 SER A CA 1
ATOM 2503 C C . SER A 1 361 ? 29.166 -20.743 -25.794 1.00 6.04 361 SER A C 1
ATOM 2504 O O . SER A 1 361 ? 29.144 -21.364 -24.741 1.00 6.03 361 SER A O 1
ATOM 2507 N N . TYR A 1 362 ? 28.072 -20.451 -26.496 1.00 5.94 362 TYR A N 1
ATOM 2508 C CA . TYR A 1 362 ? 26.784 -21.118 -26.263 1.00 5.93 362 TYR A CA 1
ATOM 2509 C C . TYR A 1 362 ? 26.271 -21.660 -27.582 1.00 6.01 362 TYR A C 1
ATOM 2510 O O . TYR A 1 362 ? 25.076 -21.639 -27.842 1.00 6.02 362 TYR A O 1
ATOM 2519 N N . ASP A 1 363 ? 27.182 -22.168 -28.416 1.00 6.12 363 ASP A N 1
ATOM 2520 C CA . ASP A 1 363 ? 26.798 -22.770 -29.692 1.00 6.24 363 ASP A CA 1
ATOM 2521 C C . ASP A 1 363 ? 25.673 -23.786 -29.507 1.00 6.24 363 ASP A C 1
ATOM 2522 O O . ASP A 1 363 ? 24.766 -23.875 -30.332 1.00 6.14 363 ASP A O 1
ATOM 2527 N N . TYR A 1 364 ? 25.758 -24.553 -28.424 1.00 6.27 364 TYR A N 1
ATOM 2528 C CA . TYR A 1 364 ? 24.717 -25.482 -28.007 1.00 6.51 364 TYR A CA 1
ATOM 2529 C C . TYR A 1 364 ? 24.562 -26.702 -28.933 1.00 6.50 364 TYR A C 1
ATOM 2530 O O . TYR A 1 364 ? 23.718 -27.556 -28.678 1.00 6.55 364 TYR A O 1
ATOM 2539 N N . GLY A 1 365 ? 25.381 -26.808 -29.981 1.00 6.63 365 GLY A N 1
ATOM 2540 C CA . GLY A 1 365 ? 25.175 -27.802 -31.032 1.00 6.87 365 GLY A CA 1
ATOM 2541 C C . GLY A 1 365 ? 23.860 -27.661 -31.786 1.00 7.11 365 GLY A C 1
ATOM 2542 O O . GLY A 1 365 ? 23.336 -28.642 -32.322 1.00 7.17 365 GLY A O 1
ATOM 2543 N N . SER A 1 366 ? 23.324 -26.442 -31.834 1.00 7.36 366 SER A N 1
ATOM 2544 C CA . SER A 1 366 ? 21.997 -26.196 -32.406 1.00 7.52 366 SER A CA 1
ATOM 2545 C C . SER A 1 366 ? 22.001 -26.155 -33.947 1.00 7.41 366 SER A C 1
ATOM 2546 O O . SER A 1 366 ? 23.066 -26.138 -34.584 1.00 7.28 366 SER A O 1
ATOM 2549 N N . ALA A 1 367 ? 20.802 -26.124 -34.533 1.00 7.25 367 ALA A N 1
ATOM 2550 C CA . ALA A 1 367 ? 20.642 -26.148 -35.992 1.00 7.35 367 ALA A CA 1
ATOM 2551 C C . ALA A 1 367 ? 21.304 -24.965 -36.703 1.00 7.30 367 ALA A C 1
ATOM 2552 O O . ALA A 1 367 ? 21.802 -25.119 -37.811 1.00 7.39 367 ALA A O 1
ATOM 2554 N N . VAL A 1 368 ? 21.280 -23.795 -36.072 1.00 7.33 368 VAL A N 1
ATOM 2555 C CA . VAL A 1 368 ? 22.051 -22.637 -36.530 1.00 7.32 368 VAL A CA 1
ATOM 2556 C C . VAL A 1 368 ? 23.226 -22.490 -35.573 1.00 7.34 368 VAL A C 1
ATOM 2557 O O . VAL A 1 368 ? 23.029 -22.445 -34.356 1.00 7.51 368 VAL A O 1
ATOM 2561 N N . THR A 1 369 ? 24.439 -22.408 -36.112 1.00 7.16 369 THR A N 1
ATOM 2562 C CA . THR A 1 369 ? 25.645 -22.412 -35.273 1.00 7.22 369 THR A CA 1
ATOM 2563 C C . THR A 1 369 ? 25.860 -21.054 -34.636 1.00 7.23 369 THR A C 1
ATOM 2564 O O . THR A 1 369 ? 25.228 -20.069 -35.018 1.00 7.10 369 THR A O 1
ATOM 2568 N N . GLU A 1 370 ? 26.791 -21.001 -33.692 1.00 7.44 370 GLU A N 1
ATOM 2569 C CA . GLU A 1 370 ? 27.125 -19.763 -32.999 1.00 7.74 370 GLU A CA 1
ATOM 2570 C C . GLU A 1 370 ? 27.565 -18.648 -33.955 1.00 7.97 370 GLU A C 1
ATOM 2571 O O . GLU A 1 370 ? 27.260 -17.486 -33.717 1.00 8.25 370 GLU A O 1
ATOM 2577 N N . SER A 1 371 ? 28.268 -19.013 -35.028 1.00 8.11 371 SER A N 1
ATOM 2578 C CA . SER A 1 371 ? 28.681 -18.055 -36.058 1.00 8.31 371 SER A CA 1
ATOM 2579 C C . SER A 1 371 ? 27.607 -17.834 -37.144 1.00 8.36 371 SER A C 1
ATOM 2580 O O . SER A 1 371 ? 27.877 -17.199 -38.166 1.00 8.65 371 SER A O 1
ATOM 2583 N N . ARG A 1 372 ? 26.403 -18.365 -36.896 1.00 8.20 372 ARG A N 1
ATOM 2584 C CA . ARG A 1 372 ? 25.167 -18.164 -37.672 1.00 8.39 372 ARG A CA 1
ATOM 2585 C C . ARG A 1 372 ? 25.082 -19.000 -38.949 1.00 8.12 372 ARG A C 1
ATOM 2586 O O . ARG A 1 372 ? 24.165 -18.781 -39.759 1.00 8.12 372 ARG A O 1
ATOM 2594 N N . ASN A 1 373 ? 25.985 -19.963 -39.148 1.00 8.06 373 ASN A N 1
ATOM 2595 C CA . ASN A 1 373 ? 25.910 -20.744 -40.385 1.00 8.02 373 ASN A CA 1
ATOM 2596 C C . ASN A 1 373 ? 24.897 -21.875 -40.266 1.00 7.87 373 ASN A C 1
ATOM 2597 O O . ASN A 1 373 ? 24.585 -22.345 -39.164 1.00 7.75 373 ASN A O 1
ATOM 2602 N N . ILE A 1 374 ? 24.372 -22.271 -41.419 1.00 7.71 374 ILE A N 1
ATOM 2603 C CA . ILE A 1 374 ? 23.370 -23.329 -41.517 1.00 7.67 374 ILE A CA 1
ATOM 2604 C C . ILE A 1 374 ? 23.914 -24.469 -42.386 1.00 7.78 374 ILE A C 1
ATOM 2605 O O . ILE A 1 374 ? 23.210 -25.030 -43.230 1.00 7.87 374 ILE A O 1
ATOM 2610 N N . THR A 1 375 ? 25.174 -24.828 -42.133 1.00 7.91 375 THR A N 1
ATOM 2611 C CA . THR A 1 375 ? 25.824 -25.945 -42.816 1.00 8.07 375 THR A CA 1
ATOM 2612 C C . THR A 1 375 ? 25.534 -27.297 -42.178 1.00 8.09 375 THR A C 1
ATOM 2613 O O . THR A 1 375 ? 25.681 -28.321 -42.841 1.00 8.44 375 THR A O 1
ATOM 2617 N N . ARG A 1 376 ? 25.133 -27.327 -40.909 1.00 7.93 376 ARG A N 1
ATOM 2618 C CA . ARG A 1 376 ? 24.915 -28.609 -40.238 1.00 7.83 376 ARG A CA 1
ATOM 2619 C C . ARG A 1 376 ? 23.762 -29.361 -40.901 1.00 7.86 376 ARG A C 1
ATOM 2620 O O . ARG A 1 376 ? 22.722 -28.771 -41.211 1.00 7.59 376 ARG A O 1
ATOM 2628 N N . GLU A 1 377 ? 23.955 -30.660 -41.123 1.00 7.99 377 GLU A N 1
ATOM 2629 C CA . GLU A 1 377 ? 22.919 -31.465 -41.773 1.00 8.17 377 GLU A CA 1
ATOM 2630 C C . GLU A 1 377 ? 21.604 -31.421 -40.985 1.00 7.78 377 GLU A C 1
ATOM 2631 O O . GLU A 1 377 ? 20.528 -31.477 -41.577 1.00 7.66 377 GLU A O 1
ATOM 2637 N N . LYS A 1 378 ? 21.691 -31.297 -39.660 1.00 7.41 378 LYS A N 1
ATOM 2638 C CA . LYS A 1 378 ? 20.490 -31.161 -38.828 1.00 7.21 378 LYS A CA 1
ATOM 2639 C C . LYS A 1 378 ? 19.594 -29.960 -39.215 1.00 7.00 378 LYS A C 1
ATOM 2640 O O . LYS A 1 378 ? 18.374 -30.030 -39.061 1.00 6.96 378 LYS A O 1
ATOM 2646 N N . TYR A 1 379 ? 20.182 -28.871 -39.715 1.00 6.81 379 TYR A N 1
ATOM 2647 C CA . TYR A 1 379 ? 19.377 -27.751 -40.213 1.00 6.78 379 TYR A CA 1
ATOM 2648 C C . TYR A 1 379 ? 18.496 -28.205 -41.375 1.00 6.82 379 TYR A C 1
ATOM 2649 O O . TYR A 1 379 ? 17.286 -27.985 -41.366 1.00 6.88 379 TYR A O 1
ATOM 2658 N N . SER A 1 380 ? 19.109 -28.828 -42.380 1.00 6.94 380 SER A N 1
ATOM 2659 C CA . SER A 1 380 ? 18.369 -29.248 -43.579 1.00 7.09 380 SER A CA 1
ATOM 2660 C C . SER A 1 380 ? 17.312 -30.315 -43.271 1.00 7.22 380 SER A C 1
ATOM 2661 O O . SER A 1 380 ? 16.215 -30.278 -43.831 1.00 7.15 380 SER A O 1
ATOM 2664 N N . GLU A 1 381 ? 17.636 -31.251 -42.380 1.00 7.47 381 GLU A N 1
ATOM 2665 C CA . GLU A 1 381 ? 16.672 -32.268 -41.946 1.00 7.80 381 GLU A CA 1
ATOM 2666 C C . GLU A 1 381 ? 15.467 -31.620 -41.262 1.00 7.31 381 GLU A C 1
ATOM 2667 O O . GLU A 1 381 ? 14.323 -31.952 -41.555 1.00 7.07 381 GLU A O 1
ATOM 2673 N N . LEU A 1 382 ? 15.737 -30.689 -40.354 1.00 6.98 382 LEU A N 1
ATOM 2674 C CA . LEU A 1 382 ? 14.684 -30.005 -39.627 1.00 6.81 382 LEU A CA 1
ATOM 2675 C C . LEU A 1 382 ? 13.733 -29.248 -40.559 1.00 6.86 382 LEU A C 1
ATOM 2676 O O . LEU A 1 382 ? 12.518 -29.258 -40.352 1.00 6.84 382 LEU A O 1
ATOM 2681 N N . LYS A 1 383 ? 14.294 -28.615 -41.588 1.00 6.77 383 LYS A N 1
ATOM 2682 C CA . LYS A 1 383 ? 13.519 -27.936 -42.632 1.00 6.86 383 LYS A CA 1
ATOM 2683 C C . LYS A 1 383 ? 12.483 -28.854 -43.301 1.00 7.03 383 LYS A C 1
ATOM 2684 O O . LYS A 1 383 ? 11.388 -28.407 -43.664 1.00 7.00 383 LYS A O 1
ATOM 2690 N N . LEU A 1 384 ? 12.836 -30.124 -43.478 1.00 7.14 384 LEU A N 1
ATOM 2691 C CA . LEU A 1 384 ? 11.906 -31.081 -44.089 1.00 7.39 384 LEU A CA 1
ATOM 2692 C C . LEU A 1 384 ? 10.673 -31.271 -43.209 1.00 7.38 384 LEU A C 1
ATOM 2693 O O . LEU A 1 384 ? 9.555 -31.256 -43.713 1.00 7.57 384 LEU A O 1
ATOM 2698 N N . LEU A 1 385 ? 10.873 -31.410 -41.900 1.00 7.37 385 LEU A N 1
ATOM 2699 C CA . LEU A 1 385 ? 9.754 -31.606 -40.977 1.00 7.37 385 LEU A CA 1
ATOM 2700 C C . LEU A 1 385 ? 8.954 -30.325 -40.751 1.00 7.31 385 LEU A C 1
ATOM 2701 O O . LEU A 1 385 ? 7.725 -30.372 -40.681 1.00 7.40 385 LEU A O 1
ATOM 2706 N N . GLY A 1 386 ? 9.642 -29.189 -40.617 1.00 7.19 386 GLY A N 1
ATOM 2707 C CA . GLY A 1 386 ? 8.960 -27.904 -40.489 1.00 7.15 386 GLY A CA 1
ATOM 2708 C C . GLY A 1 386 ? 8.045 -27.623 -41.676 1.00 7.21 386 GLY A C 1
ATOM 2709 O O . GLY A 1 386 ? 6.917 -27.167 -41.500 1.00 7.19 386 GLY A O 1
ATOM 2710 N N . ASN A 1 387 ? 8.522 -27.913 -42.886 1.00 7.36 387 ASN A N 1
ATOM 2711 C CA . ASN A 1 387 ? 7.717 -27.668 -44.097 1.00 7.56 387 ASN A CA 1
ATOM 2712 C C . ASN A 1 387 ? 6.543 -28.637 -44.250 1.00 7.81 387 ASN A C 1
ATOM 2713 O O . ASN A 1 387 ? 5.487 -28.241 -44.743 1.00 7.82 387 ASN A O 1
ATOM 2718 N N . PHE A 1 388 ? 6.713 -29.877 -43.794 1.00 7.98 388 PHE A N 1
ATOM 2719 C CA . PHE A 1 388 ? 5.594 -30.836 -43.682 1.00 8.25 388 PHE A CA 1
ATOM 2720 C C . PHE A 1 388 ? 4.482 -30.279 -42.794 1.00 8.19 388 PHE A C 1
ATOM 2721 O O . PHE A 1 388 ? 3.317 -30.236 -43.195 1.00 8.15 388 PHE A O 1
ATOM 2729 N N . ALA A 1 389 ? 4.853 -29.864 -41.584 1.00 8.02 389 ALA A N 1
ATOM 2730 C CA . ALA A 1 389 ? 3.883 -29.380 -40.605 1.00 8.08 389 ALA A CA 1
ATOM 2731 C C . ALA A 1 389 ? 3.142 -28.144 -41.115 1.00 8.10 389 ALA A C 1
ATOM 2732 O O . ALA A 1 389 ? 1.945 -27.997 -40.879 1.00 8.34 389 ALA A O 1
ATOM 2734 N N . LYS A 1 390 ? 3.858 -27.277 -41.833 1.00 8.06 390 LYS A N 1
ATOM 2735 C CA . LYS A 1 390 ? 3.299 -26.021 -42.339 1.00 8.08 390 LYS A CA 1
ATOM 2736 C C . LYS A 1 390 ? 2.104 -26.219 -43.285 1.00 8.11 390 LYS A C 1
ATOM 2737 O O . LYS A 1 390 ? 1.199 -25.380 -43.305 1.00 8.19 390 LYS A O 1
ATOM 2743 N N . VAL A 1 391 ? 2.089 -27.329 -44.030 1.00 7.93 391 VAL A N 1
ATOM 2744 C CA . VAL A 1 391 ? 1.065 -27.567 -45.067 1.00 8.04 391 VAL A CA 1
ATOM 2745 C C . VAL A 1 391 ? 0.116 -28.737 -44.793 1.00 8.14 391 VAL A C 1
ATOM 2746 O O . VAL A 1 391 ? -0.620 -29.152 -45.696 1.00 8.22 391 VAL A O 1
ATOM 2750 N N . SER A 1 392 ? 0.096 -29.247 -43.563 1.00 8.29 392 SER A N 1
ATOM 2751 C CA . SER A 1 392 ? -0.662 -30.467 -43.247 1.00 8.39 392 SER A CA 1
ATOM 2752 C C . SER A 1 392 ? -1.695 -30.232 -42.137 1.00 8.65 392 SER A C 1
ATOM 2753 O O . SER A 1 392 ? -1.534 -30.722 -41.022 1.00 8.57 392 SER A O 1
ATOM 2756 N N . PRO A 1 393 ? -2.780 -29.496 -42.447 1.00 8.89 393 PRO A N 1
ATOM 2757 C CA . PRO A 1 393 ? -3.780 -29.190 -41.418 1.00 9.02 393 PRO A CA 1
ATOM 2758 C C . PRO A 1 393 ? -4.480 -30.411 -40.811 1.00 8.98 393 PRO A C 1
ATOM 2759 O O . PRO A 1 393 ? -4.869 -30.368 -39.644 1.00 8.84 393 PRO A O 1
ATOM 2763 N N . GLY A 1 394 ? -4.616 -31.493 -41.576 1.00 8.94 394 GLY A N 1
ATOM 2764 C CA . GLY A 1 394 ? -5.233 -32.722 -41.076 1.00 9.01 394 GLY A CA 1
ATOM 2765 C C . GLY A 1 394 ? -4.500 -33.357 -39.903 1.00 9.04 394 GLY A C 1
ATOM 2766 O O . GLY A 1 394 ? -5.089 -34.130 -39.148 1.00 9.24 394 GLY A O 1
ATOM 2767 N N . TYR A 1 395 ? -3.213 -33.045 -39.754 1.00 8.95 395 TYR A N 1
ATOM 2768 C CA . TYR A 1 395 ? -2.427 -33.486 -38.601 1.00 9.07 395 TYR A CA 1
ATOM 2769 C C . TYR A 1 395 ? -3.059 -33.060 -37.267 1.00 9.42 395 TYR A C 1
ATOM 2770 O O . TYR A 1 395 ? -3.081 -33.848 -36.317 1.00 9.39 395 TYR A O 1
ATOM 2779 N N . LEU A 1 396 ? -3.589 -31.839 -37.209 1.00 9.84 396 LEU A N 1
ATOM 2780 C CA . LEU A 1 396 ? -4.152 -31.296 -35.962 1.00 10.45 396 LEU A CA 1
ATOM 2781 C C . LEU A 1 396 ? -5.548 -31.818 -35.612 1.00 11.26 396 LEU A C 1
ATOM 2782 O O . LEU A 1 396 ? -5.928 -31.810 -34.436 1.00 11.88 396 LEU A O 1
ATOM 2787 N N . THR A 1 397 ? -6.307 -32.253 -36.619 1.00 11.79 397 THR A N 1
ATOM 2788 C CA . THR A 1 397 ? -7.691 -32.699 -36.418 1.00 12.25 397 THR A CA 1
ATOM 2789 C C . THR A 1 397 ? -7.830 -34.223 -36.319 1.00 12.30 397 THR A C 1
ATOM 2790 O O . THR A 1 397 ? -8.924 -34.727 -36.062 1.00 12.60 397 THR A O 1
ATOM 2794 N N . ALA A 1 398 ? -6.726 -34.952 -36.489 1.00 12.15 398 ALA A N 1
ATOM 2795 C CA . ALA A 1 398 ? -6.731 -36.412 -36.375 1.00 12.13 398 ALA A CA 1
ATOM 2796 C C . ALA A 1 398 ? -6.953 -36.880 -34.932 1.00 12.17 398 ALA A C 1
ATOM 2797 O O . ALA A 1 398 ? -6.836 -36.098 -33.983 1.00 12.04 398 ALA A O 1
ATOM 2799 N N . SER A 1 399 ? -7.290 -38.157 -34.787 1.00 12.12 399 SER A N 1
ATOM 2800 C CA . SER A 1 399 ? -7.451 -38.806 -33.481 1.00 12.40 399 SER A CA 1
ATOM 2801 C C . SER A 1 399 ? -6.260 -39.741 -33.232 1.00 12.46 399 SER A C 1
ATOM 2802 O O . SER A 1 399 ? -6.184 -40.813 -33.846 1.00 12.30 399 SER A O 1
ATOM 2805 N N . PRO A 1 400 ? -5.315 -39.349 -32.350 1.00 12.63 400 PRO A N 1
ATOM 2806 C CA . PRO A 1 400 ? -4.157 -40.220 -32.098 1.00 12.90 400 PRO A CA 1
ATOM 2807 C C . PRO A 1 400 ? -4.516 -41.507 -31.383 1.00 13.50 400 PRO A C 1
ATOM 2808 O O . PRO A 1 400 ? -5.343 -41.497 -30.469 1.00 13.76 400 PRO A O 1
ATOM 2812 N N . GLY A 1 401 ? -3.897 -42.600 -31.809 1.00 13.75 401 GLY A N 1
ATOM 2813 C CA . GLY A 1 401 ? -4.030 -43.882 -31.138 1.00 14.26 401 GLY A CA 1
ATOM 2814 C C . GLY A 1 401 ? -2.746 -44.222 -30.417 1.00 14.88 401 GLY A C 1
ATOM 2815 O O . GLY A 1 401 ? -1.727 -43.538 -30.567 1.00 14.44 401 GLY A O 1
ATOM 2816 N N . ASN A 1 402 ? -2.801 -45.290 -29.629 1.00 15.59 402 ASN A N 1
ATOM 2817 C CA . ASN A 1 402 ? -1.620 -45.803 -28.947 1.00 16.59 402 ASN A CA 1
ATOM 2818 C C . ASN A 1 402 ? -0.620 -46.375 -29.949 1.00 15.10 402 ASN A C 1
ATOM 2819 O O . ASN A 1 402 ? -1.003 -46.793 -31.036 1.00 14.20 402 ASN A O 1
ATOM 2824 N N . LEU A 1 403 ? 0.656 -46.393 -29.574 1.00 14.16 403 LEU A N 1
ATOM 2825 C CA . LEU A 1 403 ? 1.681 -47.008 -30.420 1.00 13.84 403 LEU A CA 1
ATOM 2826 C C . LEU A 1 403 ? 1.396 -48.503 -30.563 1.00 13.55 403 LEU A C 1
ATOM 2827 O O . LEU A 1 403 ? 0.803 -49.116 -29.669 1.00 13.14 403 LEU A O 1
ATOM 2832 N N . THR A 1 404 ? 1.802 -49.072 -31.696 1.00 13.18 404 THR A N 1
ATOM 2833 C CA . THR A 1 404 ? 1.545 -50.479 -32.014 1.00 13.37 404 THR A CA 1
ATOM 2834 C C . THR A 1 404 ? 2.804 -51.153 -32.535 1.00 13.68 404 THR A C 1
ATOM 2835 O O . THR A 1 404 ? 3.656 -50.494 -33.130 1.00 13.20 404 THR A O 1
ATOM 2839 N N . THR A 1 405 ? 2.913 -52.463 -32.319 1.00 14.03 405 THR A N 1
ATOM 2840 C CA . THR A 1 405 ? 3.942 -53.285 -32.971 1.00 14.62 405 THR A CA 1
ATOM 2841 C C . THR A 1 405 ? 3.338 -54.299 -33.957 1.00 14.73 405 THR A C 1
ATOM 2842 O O . THR A 1 405 ? 4.046 -55.160 -34.481 1.00 15.11 405 THR A O 1
ATOM 2846 N N . SER A 1 406 ? 2.044 -54.172 -34.234 1.00 14.95 406 SER A N 1
ATOM 2847 C CA . SER A 1 406 ? 1.368 -54.995 -35.231 1.00 15.30 406 SER A CA 1
ATOM 2848 C C . SER A 1 406 ? 0.079 -54.319 -35.647 1.00 15.26 406 SER A C 1
ATOM 2849 O O . SER A 1 406 ? -0.413 -53.425 -34.946 1.00 15.67 406 SER A O 1
ATOM 2852 N N . GLY A 1 407 ? -0.456 -54.736 -36.790 1.00 15.06 407 GLY A N 1
ATOM 2853 C CA . GLY A 1 407 ? -1.695 -54.189 -37.314 1.00 14.96 407 GLY A CA 1
ATOM 2854 C C . GLY A 1 407 ? -1.494 -53.154 -38.402 1.00 14.69 407 GLY A C 1
ATOM 2855 O O . GLY A 1 407 ? -2.285 -53.100 -39.338 1.00 14.93 407 GLY A O 1
ATOM 2856 N N . TYR A 1 408 ? -0.450 -52.329 -38.288 1.00 14.09 408 TYR A N 1
ATOM 2857 C CA . TYR A 1 408 ? -0.102 -51.384 -39.353 1.00 13.84 408 TYR A CA 1
ATOM 2858 C C . TYR A 1 408 ? 1.100 -51.872 -40.151 1.00 14.31 408 TYR A C 1
ATOM 2859 O O . TYR A 1 408 ? 0.984 -52.056 -41.357 1.00 15.85 408 TYR A O 1
ATOM 2868 N N . ALA A 1 409 ? 2.236 -52.096 -39.501 1.00 14.45 409 ALA A N 1
ATOM 2869 C CA . ALA A 1 409 ? 3.393 -52.693 -40.175 1.00 14.62 409 ALA A CA 1
ATOM 2870 C C . ALA A 1 409 ? 3.429 -54.192 -39.875 1.00 15.11 409 ALA A C 1
ATOM 2871 O O . ALA A 1 409 ? 2.971 -54.633 -38.810 1.00 15.07 409 ALA A O 1
ATOM 2873 N N . ASP A 1 410 ? 3.989 -54.959 -40.808 1.00 15.50 410 ASP A N 1
ATOM 2874 C CA . ASP A 1 410 ? 3.969 -56.431 -40.750 1.00 16.14 410 ASP A CA 1
ATOM 2875 C C . ASP A 1 410 ? 5.108 -57.069 -39.932 1.00 16.19 410 ASP A C 1
ATOM 2876 O O . ASP A 1 410 ? 5.359 -58.266 -40.073 1.00 17.40 410 ASP A O 1
ATOM 2881 N N . THR A 1 411 ? 5.798 -56.286 -39.101 1.00 15.49 411 THR A N 1
ATOM 2882 C CA . THR A 1 411 ? 6.865 -56.796 -38.237 1.00 15.24 411 THR A CA 1
ATOM 2883 C C . THR A 1 411 ? 6.861 -56.066 -36.893 1.00 15.12 411 THR A C 1
ATOM 2884 O O . THR A 1 411 ? 6.645 -54.854 -36.842 1.00 14.56 411 THR A O 1
ATOM 2888 N N . THR A 1 412 ? 7.117 -56.810 -35.816 1.00 14.77 412 THR A N 1
ATOM 2889 C CA . THR A 1 412 ? 7.218 -56.232 -34.477 1.00 14.66 412 THR A CA 1
ATOM 2890 C C . THR A 1 412 ? 8.533 -55.488 -34.256 1.00 14.40 412 THR A C 1
ATOM 2891 O O . THR A 1 412 ? 8.686 -54.815 -33.237 1.00 14.56 412 THR A O 1
ATOM 2895 N N . ASP A 1 413 ? 9.476 -55.604 -35.198 1.00 14.11 413 ASP A N 1
ATOM 2896 C CA . ASP A 1 413 ? 10.696 -54.790 -35.186 1.00 13.95 413 ASP A CA 1
ATOM 2897 C C . ASP A 1 413 ? 10.409 -53.302 -35.409 1.00 12.79 413 ASP A C 1
ATOM 2898 O O . ASP A 1 413 ? 11.267 -52.472 -35.118 1.00 12.37 413 ASP A O 1
ATOM 2903 N N . LEU A 1 414 ? 9.236 -52.982 -35.957 1.00 11.75 414 LEU A N 1
ATOM 2904 C CA . LEU A 1 414 ? 8.811 -51.602 -36.139 1.00 11.15 414 LEU A CA 1
ATOM 2905 C C . LEU A 1 414 ? 7.659 -51.247 -35.211 1.00 10.69 414 LEU A C 1
ATOM 2906 O O . LEU A 1 414 ? 6.821 -52.089 -34.871 1.00 10.45 414 LEU A O 1
ATOM 2911 N N . THR A 1 415 ? 7.646 -49.987 -34.790 1.00 10.27 415 THR A N 1
ATOM 2912 C CA . THR A 1 415 ? 6.549 -49.423 -34.023 1.00 10.12 415 THR A CA 1
ATOM 2913 C C . THR A 1 415 ? 5.868 -48.384 -34.910 1.00 9.73 415 THR A C 1
ATOM 2914 O O . THR A 1 415 ? 6.545 -47.584 -35.565 1.00 9.41 415 THR A O 1
ATOM 2918 N N . VAL A 1 416 ? 4.540 -48.419 -34.940 1.00 9.32 416 VAL A N 1
ATOM 2919 C CA . VAL A 1 416 ? 3.740 -47.471 -35.712 1.00 9.16 416 VAL A CA 1
ATOM 2920 C C . VAL A 1 416 ? 2.725 -46.823 -34.786 1.00 9.19 416 VAL A C 1
ATOM 2921 O O . VAL A 1 416 ? 1.962 -47.521 -34.117 1.00 9.28 416 VAL A O 1
ATOM 2925 N N . THR A 1 417 ? 2.701 -45.493 -34.769 1.00 9.02 417 THR A N 1
ATOM 2926 C CA . THR A 1 417 ? 1.710 -44.757 -33.994 1.00 9.02 417 THR A CA 1
ATOM 2927 C C . THR A 1 417 ? 0.775 -44.078 -34.991 1.00 9.08 417 THR A C 1
ATOM 2928 O O . THR A 1 417 ? 1.237 -43.262 -35.795 1.00 8.86 417 THR A O 1
ATOM 2932 N N . PRO A 1 418 ? -0.527 -44.425 -34.960 1.00 9.23 418 PRO A N 1
ATOM 2933 C CA . PRO A 1 418 ? -1.482 -43.871 -35.900 1.00 9.46 418 PRO A CA 1
ATOM 2934 C C . PRO A 1 418 ? -2.128 -42.585 -35.389 1.00 9.94 418 PRO A C 1
ATOM 2935 O O . PRO A 1 418 ? -2.411 -42.457 -34.192 1.00 9.93 418 PRO A O 1
ATOM 2939 N N . LEU A 1 419 ? -2.340 -41.639 -36.295 1.00 10.52 419 LEU A N 1
ATOM 2940 C CA . LEU A 1 419 ? -3.206 -40.494 -36.048 1.00 11.06 419 LEU A CA 1
ATOM 2941 C C . LEU A 1 419 ? -4.288 -40.593 -37.109 1.00 11.27 419 LEU A C 1
ATOM 2942 O O . LEU A 1 419 ? -4.021 -40.381 -38.290 1.00 10.65 419 LEU A O 1
ATOM 2947 N N . LEU A 1 420 ? -5.493 -40.970 -36.687 1.00 11.71 420 LEU A N 1
ATOM 2948 C CA . LEU A 1 420 ? -6.559 -41.364 -37.609 1.00 12.57 420 LEU A CA 1
ATOM 2949 C C . LEU A 1 420 ? -7.584 -40.264 -37.828 1.00 13.80 420 LEU A C 1
ATOM 2950 O O . LEU A 1 420 ? -8.146 -39.739 -36.866 1.00 13.62 420 LEU A O 1
ATOM 2955 N N . GLY A 1 421 ? -7.821 -39.924 -39.092 1.00 15.83 421 GLY A N 1
ATOM 2956 C CA . GLY A 1 421 ? -8.902 -39.021 -39.482 1.00 18.53 421 GLY A CA 1
ATOM 2957 C C . GLY A 1 421 ? -9.787 -39.719 -40.499 1.00 21.41 421 GLY A C 1
ATOM 2958 O O . GLY A 1 421 ? -9.329 -40.599 -41.229 1.00 22.81 421 GLY A O 1
ATOM 2959 N N . ASN A 1 422 ? -11.052 -39.327 -40.547 1.00 25.82 422 ASN A N 1
ATOM 2960 C CA . ASN A 1 422 ? -11.974 -39.833 -41.565 1.00 28.19 422 ASN A CA 1
ATOM 2961 C C . ASN A 1 422 ? -11.701 -39.060 -42.862 1.00 28.02 422 ASN A C 1
ATOM 2962 O O . ASN A 1 422 ? -10.796 -39.428 -43.621 1.00 29.71 422 ASN A O 1
ATOM 2967 N N . SER A 1 423 ? -12.427 -37.967 -43.085 1.00 26.51 423 SER A N 1
ATOM 2968 C CA . SER A 1 423 ? -12.280 -37.173 -44.298 1.00 25.63 423 SER A CA 1
ATOM 2969 C C . SER A 1 423 ? -10.981 -36.367 -44.326 1.00 23.23 423 SER A C 1
ATOM 2970 O O . SER A 1 423 ? -10.467 -36.088 -45.407 1.00 23.84 423 SER A O 1
ATOM 2973 N N . THR A 1 424 ? -10.451 -36.013 -43.151 1.00 20.63 424 THR A N 1
ATOM 2974 C CA . THR A 1 424 ? -9.316 -35.088 -43.048 1.00 18.81 424 THR A CA 1
ATOM 2975 C C . THR A 1 424 ? -7.931 -35.751 -43.134 1.00 16.77 424 THR A C 1
ATOM 2976 O O . THR A 1 424 ? -6.925 -35.049 -43.101 1.00 16.52 424 THR A O 1
ATOM 2980 N N . GLY A 1 425 ? -7.883 -37.079 -43.246 1.00 14.76 425 GLY A N 1
ATOM 2981 C CA . GLY A 1 425 ? -6.639 -37.801 -43.523 1.00 13.30 425 GLY A CA 1
ATOM 2982 C C . GLY A 1 425 ? -5.996 -38.387 -42.286 1.00 12.11 425 GLY A C 1
ATOM 2983 O O . GLY A 1 425 ? -6.272 -37.960 -41.160 1.00 11.75 425 GLY A O 1
ATOM 2984 N N . SER A 1 426 ? -5.137 -39.377 -42.499 1.00 10.71 426 SER A N 1
ATOM 2985 C CA . SER A 1 426 ? -4.422 -40.028 -41.407 1.00 9.91 426 SER A CA 1
ATOM 2986 C C . SER A 1 426 ? -2.909 -39.961 -41.596 1.00 9.31 426 SER A C 1
ATOM 2987 O O . SER A 1 426 ? -2.412 -39.703 -42.699 1.00 8.84 426 SER A O 1
ATOM 2990 N N . PHE A 1 427 ? -2.206 -40.176 -40.485 1.00 8.77 427 PHE A N 1
ATOM 2991 C CA . PHE A 1 427 ? -0.749 -40.093 -40.401 1.00 8.55 427 PHE A CA 1
ATOM 2992 C C . PHE A 1 427 ? -0.245 -41.270 -39.591 1.00 8.38 427 PHE A C 1
ATOM 2993 O O . PHE A 1 427 ? -0.871 -41.661 -38.609 1.00 8.41 427 PHE A O 1
ATOM 3001 N N . PHE A 1 428 ? 0.881 -41.833 -40.013 1.00 8.40 428 PHE A N 1
ATOM 3002 C CA . PHE A 1 428 ? 1.435 -43.036 -39.396 1.00 8.32 428 PHE A CA 1
ATOM 3003 C C . PHE A 1 428 ? 2.924 -42.832 -39.169 1.00 8.34 428 PHE A C 1
ATOM 3004 O O . PHE A 1 428 ? 3.703 -42.798 -40.125 1.00 8.32 428 PHE A O 1
ATOM 3012 N N . VAL A 1 429 ? 3.302 -42.661 -37.902 1.00 8.23 429 VAL A N 1
ATOM 3013 C CA . VAL A 1 429 ? 4.690 -42.431 -37.538 1.00 8.29 429 VAL A CA 1
ATOM 3014 C C . VAL A 1 429 ? 5.340 -43.784 -37.321 1.00 8.29 429 VAL A C 1
ATOM 3015 O O . VAL A 1 429 ? 4.947 -44.514 -36.414 1.00 8.24 429 VAL A O 1
ATOM 3019 N N . VAL A 1 430 ? 6.321 -44.104 -38.162 1.00 8.44 430 VAL A N 1
ATOM 3020 C CA . VAL A 1 430 ? 7.020 -45.394 -38.126 1.00 8.73 430 VAL A CA 1
ATOM 3021 C C . VAL A 1 430 ? 8.448 -45.199 -37.632 1.00 8.59 430 VAL A C 1
ATOM 3022 O O . VAL A 1 430 ? 9.141 -44.295 -38.082 1.00 8.72 430 VAL A O 1
ATOM 3026 N N . ARG A 1 431 ? 8.868 -46.049 -36.696 1.00 8.63 431 ARG A N 1
ATOM 3027 C CA . ARG A 1 431 ? 10.251 -46.105 -36.218 1.00 8.83 431 ARG A CA 1
ATOM 3028 C C . ARG A 1 431 ? 10.599 -47.545 -35.858 1.00 8.99 431 ARG A C 1
ATOM 3029 O O . ARG A 1 431 ? 9.715 -48.407 -35.803 1.00 8.64 431 ARG A O 1
ATOM 3037 N N . HIS A 1 432 ? 11.874 -47.796 -35.579 1.00 9.47 432 HIS A N 1
ATOM 3038 C CA . HIS A 1 432 ? 12.259 -49.068 -34.966 1.00 9.95 432 HIS A CA 1
ATOM 3039 C C . HIS A 1 432 ? 11.715 -49.140 -33.546 1.00 10.41 432 HIS A C 1
ATOM 3040 O O . HIS A 1 432 ? 11.711 -48.140 -32.818 1.00 10.32 432 HIS A O 1
ATOM 3047 N N . SER A 1 433 ? 11.249 -50.328 -33.173 1.00 10.93 433 SER A N 1
ATOM 3048 C CA . SER A 1 433 ? 10.727 -50.586 -31.835 1.00 11.68 433 SER A CA 1
ATOM 3049 C C . SER A 1 433 ? 11.793 -50.402 -30.773 1.00 12.21 433 SER A C 1
ATOM 3050 O O . SER A 1 433 ? 11.520 -49.843 -29.713 1.00 12.66 433 SER A O 1
ATOM 3053 N N . ASP A 1 434 ? 12.993 -50.895 -31.064 1.00 12.93 434 ASP A N 1
ATOM 3054 C CA . ASP A 1 434 ? 14.194 -50.496 -30.338 1.00 13.66 434 ASP A CA 1
ATOM 3055 C C . ASP A 1 434 ? 14.670 -49.223 -31.032 1.00 13.10 434 ASP A C 1
ATOM 3056 O O . ASP A 1 434 ? 15.263 -49.289 -32.103 1.00 12.61 434 ASP A O 1
ATOM 3061 N N . TYR A 1 435 ? 14.415 -48.072 -30.413 1.00 12.68 435 TYR A N 1
ATOM 3062 C CA . TYR A 1 435 ? 14.626 -46.781 -31.078 1.00 12.35 435 TYR A CA 1
ATOM 3063 C C . TYR A 1 435 ? 16.097 -46.516 -31.458 1.00 12.60 435 TYR A C 1
ATOM 3064 O O . TYR A 1 435 ? 16.359 -45.702 -32.335 1.00 13.04 435 TYR A O 1
ATOM 3073 N N . SER A 1 436 ? 17.049 -47.179 -30.792 1.00 12.67 436 SER A N 1
ATOM 3074 C CA . SER A 1 436 ? 18.474 -47.003 -31.095 1.00 12.95 436 SER A CA 1
ATOM 3075 C C . SER A 1 436 ? 18.977 -47.868 -32.255 1.00 12.90 436 SER A C 1
ATOM 3076 O O . SER A 1 436 ? 20.128 -47.715 -32.671 1.00 12.49 436 SER A O 1
ATOM 3079 N N . SER A 1 437 ? 18.132 -48.760 -32.772 1.00 13.18 437 SER A N 1
ATOM 3080 C CA . SER A 1 437 ? 18.546 -49.720 -33.797 1.00 13.50 437 SER A CA 1
ATOM 3081 C C . SER A 1 437 ? 19.128 -49.059 -35.043 1.00 14.13 437 SER A C 1
ATOM 3082 O O . SER A 1 437 ? 18.553 -48.114 -35.593 1.00 13.50 437 SER A O 1
ATOM 3085 N N . GLU A 1 438 ? 20.260 -49.590 -35.493 1.00 15.07 438 GLU A N 1
ATOM 3086 C CA . GLU A 1 438 ? 20.883 -49.161 -36.738 1.00 16.62 438 GLU A CA 1
ATOM 3087 C C . GLU A 1 438 ? 20.674 -50.199 -37.852 1.00 16.67 438 GLU A C 1
ATOM 3088 O O . GLU A 1 438 ? 21.292 -50.103 -38.905 1.00 16.29 438 GLU A O 1
ATOM 3094 N N . GLU A 1 439 ? 19.755 -51.143 -37.633 1.00 17.16 439 GLU A N 1
ATOM 3095 C CA . GLU A 1 439 ? 19.459 -52.196 -38.604 1.00 18.30 439 GLU A CA 1
ATOM 3096 C C . GLU A 1 439 ? 18.621 -51.656 -39.752 1.00 17.04 439 GLU A C 1
ATOM 3097 O O . GLU A 1 439 ? 17.870 -50.691 -39.589 1.00 16.37 439 GLU A O 1
ATOM 3103 N N . SER A 1 440 ? 18.754 -52.300 -40.907 1.00 16.13 440 SER A N 1
ATOM 3104 C CA . SER A 1 440 ? 17.891 -52.066 -42.057 1.00 15.96 440 SER A CA 1
ATOM 3105 C C . SER A 1 440 ? 16.734 -53.059 -41.992 1.00 15.55 440 SER A C 1
ATOM 3106 O O . SER A 1 440 ? 16.964 -54.268 -41.904 1.00 15.85 440 SER A O 1
ATOM 3109 N N . THR A 1 441 ? 15.501 -52.553 -42.043 1.00 14.38 441 THR A N 1
ATOM 3110 C CA . THR A 1 441 ? 14.298 -53.366 -41.830 1.00 13.90 441 THR A CA 1
ATOM 3111 C C . THR A 1 441 ? 13.353 -53.257 -43.022 1.00 13.70 441 THR A C 1
ATOM 3112 O O . THR A 1 441 ? 12.885 -52.165 -43.339 1.00 13.45 441 THR A O 1
ATOM 3116 N N . SER A 1 442 ? 13.084 -54.387 -43.676 1.00 13.37 442 SER A N 1
ATOM 3117 C CA . SER A 1 442 ? 12.083 -54.451 -44.744 1.00 13.28 442 SER A CA 1
ATOM 3118 C C . SER A 1 442 ? 10.704 -54.578 -44.128 1.00 12.57 442 SER A C 1
ATOM 3119 O O . SER A 1 442 ? 10.541 -55.244 -43.102 1.00 12.75 442 SER A O 1
ATOM 3122 N N . TYR A 1 443 ? 9.708 -53.945 -44.740 1.00 11.93 443 TYR A N 1
ATOM 3123 C CA . TYR A 1 443 ? 8.337 -54.047 -44.240 1.00 11.54 443 TYR A CA 1
ATOM 3124 C C . TYR A 1 443 ? 7.283 -53.727 -45.282 1.00 11.68 443 TYR A C 1
ATOM 3125 O O . TYR A 1 443 ? 7.576 -53.179 -46.343 1.00 11.60 443 TYR A O 1
ATOM 3134 N N . LYS A 1 444 ? 6.055 -54.098 -44.941 1.00 12.12 444 LYS A N 1
ATOM 3135 C CA . LYS A 1 444 ? 4.856 -53.731 -45.679 1.00 12.34 444 LYS A CA 1
ATOM 3136 C C . LYS A 1 444 ? 3.879 -53.132 -44.679 1.00 12.04 444 LYS A C 1
ATOM 3137 O O . LYS A 1 444 ? 3.969 -53.396 -43.474 1.00 12.28 444 LYS A O 1
ATOM 3143 N N . LEU A 1 445 ? 2.958 -52.321 -45.187 1.00 11.70 445 LEU A N 1
ATOM 3144 C CA . LEU A 1 445 ? 1.959 -51.641 -44.370 1.00 11.88 445 LEU A CA 1
ATOM 3145 C C . LEU A 1 445 ? 0.563 -52.143 -44.692 1.00 11.78 445 LEU A C 1
ATOM 3146 O O . LEU A 1 445 ? 0.295 -52.533 -45.826 1.00 11.87 445 LEU A O 1
ATOM 3151 N N . ARG A 1 446 ? -0.313 -52.116 -43.689 1.00 11.66 446 ARG A N 1
ATOM 3152 C CA . ARG A 1 446 ? -1.751 -52.289 -43.862 1.00 11.74 446 ARG A CA 1
ATOM 3153 C C . ARG A 1 446 ? -2.371 -50.998 -43.344 1.00 11.65 446 ARG A C 1
ATOM 3154 O O . ARG A 1 446 ? -2.376 -50.769 -42.137 1.00 11.40 446 ARG A O 1
ATOM 3162 N N . LEU A 1 447 ? -2.847 -50.143 -44.248 1.00 11.87 447 LEU A N 1
ATOM 3163 C CA . LEU A 1 447 ? -3.349 -48.825 -43.865 1.00 12.16 447 LEU A CA 1
ATOM 3164 C C . LEU A 1 447 ? -4.821 -48.644 -44.201 1.00 12.75 447 LEU A C 1
ATOM 3165 O O . LEU A 1 447 ? -5.261 -49.077 -45.273 1.00 12.98 447 LEU A O 1
ATOM 3170 N N . PRO A 1 448 ? -5.584 -47.988 -43.298 1.00 13.27 448 PRO A N 1
ATOM 3171 C CA . PRO A 1 448 ? -6.962 -47.617 -43.604 1.00 13.87 448 PRO A CA 1
ATOM 3172 C C . PRO A 1 448 ? -7.009 -46.380 -44.498 1.00 14.62 448 PRO A C 1
ATOM 3173 O O . PRO A 1 448 ? -6.213 -45.455 -44.316 1.00 14.69 448 PRO A O 1
ATOM 3177 N N . THR A 1 449 ? -7.907 -46.393 -45.479 1.00 15.82 449 THR A N 1
ATOM 3178 C CA . THR A 1 449 ? -8.170 -45.234 -46.332 1.00 17.07 449 THR A CA 1
ATOM 3179 C C . THR A 1 449 ? -9.676 -45.132 -46.571 1.00 18.56 449 THR A C 1
ATOM 3180 O O . THR A 1 449 ? -10.433 -46.057 -46.248 1.00 18.38 449 THR A O 1
ATOM 3184 N N . SER A 1 450 ? -10.104 -44.012 -47.146 1.00 19.98 450 SER A N 1
ATOM 3185 C CA . SER A 1 450 ? -11.499 -43.808 -47.550 1.00 21.61 450 SER A CA 1
ATOM 3186 C C . SER A 1 450 ? -11.910 -44.770 -48.665 1.00 22.45 450 SER A C 1
ATOM 3187 O O . SER A 1 450 ? -13.078 -45.139 -48.762 1.00 24.36 450 SER A O 1
ATOM 3190 N N . ALA A 1 451 ? -10.944 -45.173 -49.492 1.00 22.97 451 ALA A N 1
ATOM 3191 C CA . ALA A 1 451 ? -11.158 -46.182 -50.540 1.00 23.39 451 ALA A CA 1
ATOM 3192 C C . ALA A 1 451 ? -11.100 -47.637 -50.036 1.00 23.22 451 ALA A C 1
ATOM 3193 O O . ALA A 1 451 ? -11.194 -48.560 -50.846 1.00 24.44 451 ALA A O 1
ATOM 3195 N N . GLY A 1 452 ? -10.949 -47.838 -48.722 1.00 22.07 452 GLY A N 1
ATOM 3196 C CA . GLY A 1 452 ? -10.791 -49.162 -48.117 1.00 21.26 452 GLY A CA 1
ATOM 3197 C C . GLY A 1 452 ? -9.372 -49.380 -47.619 1.00 20.25 452 GLY A C 1
ATOM 3198 O O . GLY A 1 452 ? -8.444 -48.657 -48.011 1.00 20.27 452 GLY A O 1
ATOM 3199 N N . SER A 1 453 ? -9.202 -50.384 -46.762 1.00 18.74 453 SER A N 1
ATOM 3200 C CA . SER A 1 453 ? -7.873 -50.755 -46.276 1.00 17.97 453 SER A CA 1
ATOM 3201 C C . SER A 1 453 ? -7.049 -51.404 -47.376 1.00 17.26 453 SER A C 1
ATOM 3202 O O . SER A 1 453 ? -7.585 -52.109 -48.232 1.00 17.03 453 SER A O 1
ATOM 3205 N N . VAL A 1 454 ? -5.745 -51.153 -47.352 1.00 15.73 454 VAL A N 1
ATOM 3206 C CA . VAL A 1 454 ? -4.861 -51.569 -48.432 1.00 15.27 454 VAL A CA 1
ATOM 3207 C C . VAL A 1 454 ? -3.516 -52.036 -47.886 1.00 14.42 454 VAL A C 1
ATOM 3208 O O . VAL A 1 454 ? -2.993 -51.463 -46.927 1.00 13.80 454 VAL A O 1
ATOM 3212 N N . THR A 1 455 ? -2.981 -53.081 -48.507 1.00 13.58 455 THR A N 1
ATOM 3213 C CA . THR A 1 455 ? -1.657 -53.594 -48.193 1.00 13.14 455 THR A CA 1
ATOM 3214 C C . THR A 1 455 ? -0.664 -52.968 -49.178 1.00 12.92 455 THR A C 1
ATOM 3215 O O . THR A 1 455 ? -0.819 -53.098 -50.393 1.00 12.79 455 THR A O 1
ATOM 3219 N N . ILE A 1 456 ? 0.348 -52.296 -48.632 1.00 12.63 456 ILE A N 1
ATOM 3220 C CA . ILE A 1 456 ? 1.278 -51.468 -49.399 1.00 12.77 456 ILE A CA 1
ATOM 3221 C C . ILE A 1 456 ? 2.687 -52.035 -49.199 1.00 13.15 456 ILE A C 1
ATOM 3222 O O . ILE A 1 456 ? 3.086 -52.233 -48.045 1.00 12.90 456 ILE A O 1
ATOM 3227 N N . PRO A 1 457 ? 3.463 -52.265 -50.270 1.00 13.76 457 PRO A N 1
ATOM 3228 C CA . PRO A 1 457 ? 3.137 -51.858 -51.658 1.00 14.48 457 PRO A CA 1
ATOM 3229 C C . PRO A 1 457 ? 2.195 -52.818 -52.390 1.00 15.43 457 PRO A C 1
ATOM 3230 O O . PRO A 1 457 ? 2.301 -54.028 -52.217 1.00 16.57 457 PRO A O 1
ATOM 3234 N N . GLN A 1 458 ? 1.283 -52.259 -53.182 1.00 15.69 458 GLN A N 1
ATOM 3235 C CA . GLN A 1 458 ? 0.358 -53.029 -54.018 1.00 16.27 458 GLN A CA 1
ATOM 3236 C C . GLN A 1 458 ? 1.020 -53.649 -55.245 1.00 16.44 458 GLN A C 1
ATOM 3237 O O . GLN A 1 458 ? 0.638 -54.745 -55.664 1.00 16.54 458 GLN A O 1
ATOM 3243 N N . LEU A 1 459 ? 1.975 -52.935 -55.840 1.00 16.37 459 LEU A N 1
ATOM 3244 C CA . LEU A 1 459 ? 2.560 -53.331 -57.123 1.00 16.93 459 LEU A CA 1
ATOM 3245 C C . LEU A 1 459 ? 3.807 -54.211 -57.006 1.00 17.33 459 LEU A C 1
ATOM 3246 O O . LEU A 1 459 ? 4.382 -54.590 -58.029 1.00 18.60 459 LEU A O 1
ATOM 3251 N N . GLY A 1 460 ? 4.219 -54.539 -55.782 1.00 17.19 460 GLY A N 1
ATOM 3252 C CA . GLY A 1 460 ? 5.375 -55.405 -55.553 1.00 16.98 460 GLY A CA 1
ATOM 3253 C C . GLY A 1 460 ? 6.479 -54.683 -54.810 1.00 16.71 460 GLY A C 1
ATOM 3254 O O . GLY A 1 460 ? 6.460 -53.455 -54.680 1.00 16.69 460 GLY A O 1
ATOM 3255 N N . GLY A 1 461 ? 7.442 -55.461 -54.326 1.00 16.20 461 GLY A N 1
ATOM 3256 C CA . GLY A 1 461 ? 8.541 -54.944 -53.519 1.00 15.81 461 GLY A CA 1
ATOM 3257 C C . GLY A 1 461 ? 8.145 -54.715 -52.071 1.00 15.09 461 GLY A C 1
ATOM 3258 O O . GLY A 1 461 ? 7.053 -55.079 -51.632 1.00 15.30 461 GLY A O 1
ATOM 3259 N N . THR A 1 462 ? 9.061 -54.117 -51.321 1.00 14.58 462 THR A N 1
ATOM 3260 C CA . THR A 1 462 ? 8.839 -53.818 -49.908 1.00 13.95 462 THR A CA 1
ATOM 3261 C C . THR A 1 462 ? 9.339 -52.421 -49.605 1.00 12.78 462 THR A C 1
ATOM 3262 O O . THR A 1 462 ? 10.088 -51.839 -50.384 1.00 12.32 462 THR A O 1
ATOM 3266 N N . LEU A 1 463 ? 8.904 -51.896 -48.466 1.00 11.76 463 LEU A N 1
ATOM 3267 C CA . LEU A 1 463 ? 9.413 -50.632 -47.945 1.00 11.32 463 LEU A CA 1
ATOM 3268 C C . LEU A 1 463 ? 10.630 -50.933 -47.082 1.00 11.06 463 LEU A C 1
ATOM 3269 O O . LEU A 1 463 ? 10.814 -52.068 -46.649 1.00 10.90 463 LEU A O 1
ATOM 3274 N N . THR A 1 464 ? 11.461 -49.921 -46.837 1.00 11.01 464 THR A N 1
ATOM 3275 C CA . THR A 1 464 ? 12.650 -50.076 -45.998 1.00 11.05 464 THR A CA 1
ATOM 3276 C C . THR A 1 464 ? 12.752 -48.932 -44.991 1.00 10.98 464 THR A C 1
ATOM 3277 O O . THR A 1 464 ? 12.519 -47.779 -45.341 1.00 10.98 464 THR A O 1
ATOM 3281 N N . LEU A 1 465 ? 13.069 -49.270 -43.742 1.00 10.79 465 LEU A N 1
ATOM 3282 C CA . LEU A 1 465 ? 13.477 -48.285 -42.745 1.00 11.03 465 LEU A CA 1
ATOM 3283 C C . LEU A 1 465 ? 14.926 -48.586 -42.397 1.00 11.23 465 LEU A C 1
ATOM 3284 O O . LEU A 1 465 ? 15.225 -49.626 -41.801 1.00 11.47 465 LEU A O 1
ATOM 3289 N N . ASN A 1 466 ? 15.819 -47.681 -42.799 1.00 11.72 466 ASN A N 1
ATOM 3290 C CA . ASN A 1 466 ? 17.262 -47.847 -42.608 1.00 12.21 466 ASN A CA 1
ATOM 3291 C C . ASN A 1 466 ? 17.737 -47.187 -41.314 1.00 11.99 466 ASN A C 1
ATOM 3292 O O . ASN A 1 466 ? 17.923 -45.969 -41.257 1.00 12.17 466 ASN A O 1
ATOM 3297 N N . GLY A 1 467 ? 17.925 -48.004 -40.282 1.00 11.67 467 GLY A N 1
ATOM 3298 C CA . GLY A 1 467 ? 18.544 -47.571 -39.033 1.00 11.24 467 GLY A CA 1
ATOM 3299 C C . GLY A 1 467 ? 17.804 -46.477 -38.279 1.00 10.91 467 GLY A C 1
ATOM 3300 O O . GLY A 1 467 ? 16.583 -46.542 -38.121 1.00 10.88 467 GLY A O 1
ATOM 3301 N N . ARG A 1 468 ? 18.548 -45.468 -37.824 1.00 10.34 468 ARG A N 1
ATOM 3302 C CA . ARG A 1 468 ? 17.992 -44.407 -36.994 1.00 9.96 468 ARG A CA 1
ATOM 3303 C C . ARG A 1 468 ? 17.284 -43.383 -37.864 1.00 9.93 468 ARG A C 1
ATOM 3304 O O . ARG A 1 468 ? 17.766 -42.267 -38.070 1.00 9.54 468 ARG A O 1
ATOM 3312 N N . ASP A 1 469 ? 16.121 -43.806 -38.356 1.00 9.85 469 ASP A N 1
ATOM 3313 C CA . ASP A 1 469 ? 15.258 -43.002 -39.202 1.00 9.90 469 ASP A CA 1
ATOM 3314 C C . ASP A 1 469 ? 13.826 -43.219 -38.741 1.00 9.61 469 ASP A C 1
ATOM 3315 O O . ASP A 1 469 ? 13.510 -44.205 -38.065 1.00 9.50 469 ASP A O 1
ATOM 3320 N N . SER A 1 470 ? 12.963 -42.276 -39.087 1.00 9.36 470 SER A N 1
ATOM 3321 C CA . SER A 1 470 ? 11.539 -42.405 -38.824 1.00 9.28 470 SER A CA 1
ATOM 3322 C C . SER A 1 470 ? 10.806 -41.755 -39.987 1.00 9.50 470 SER A C 1
ATOM 3323 O O . SER A 1 470 ? 11.320 -40.800 -40.576 1.00 9.47 470 SER A O 1
ATOM 3326 N N . LYS A 1 471 ? 9.646 -42.305 -40.343 1.00 9.58 471 LYS A N 1
ATOM 3327 C CA . LYS A 1 471 ? 8.833 -41.783 -41.447 1.00 9.85 471 LYS A CA 1
ATOM 3328 C C . LYS A 1 471 ? 7.459 -41.409 -40.940 1.00 9.31 471 LYS A C 1
ATOM 3329 O O . LYS A 1 471 ? 6.935 -42.060 -40.041 1.00 8.95 471 LYS A O 1
ATOM 3335 N N . ILE A 1 472 ? 6.866 -40.386 -41.545 1.00 8.92 472 ILE A N 1
ATOM 3336 C CA . ILE A 1 472 ? 5.443 -40.112 -41.388 1.00 8.88 472 ILE A CA 1
ATOM 3337 C C . ILE A 1 472 ? 4.781 -40.457 -42.721 1.00 8.75 472 ILE A C 1
ATOM 3338 O O . ILE A 1 472 ? 4.865 -39.690 -43.678 1.00 8.75 472 ILE A O 1
ATOM 3343 N N . HIS A 1 473 ? 4.149 -41.628 -42.782 1.00 8.50 473 HIS A N 1
ATOM 3344 C CA . HIS A 1 473 ? 3.380 -42.028 -43.963 1.00 8.59 473 HIS A CA 1
ATOM 3345 C C . HIS A 1 473 ? 2.002 -41.372 -43.877 1.00 8.55 473 HIS A C 1
ATOM 3346 O O . HIS A 1 473 ? 1.495 -41.151 -42.780 1.00 8.52 473 HIS A O 1
ATOM 3353 N N . VAL A 1 474 ? 1.396 -41.064 -45.023 1.00 8.66 474 VAL A N 1
ATOM 3354 C CA . VAL A 1 474 ? 0.103 -40.363 -45.049 1.00 8.68 474 VAL A CA 1
ATOM 3355 C C . VAL A 1 474 ? -0.949 -41.119 -45.859 1.00 8.95 474 VAL A C 1
ATOM 3356 O O . VAL A 1 474 ? -0.621 -41.790 -46.834 1.00 8.66 474 VAL A O 1
ATOM 3360 N N . THR A 1 475 ? -2.204 -41.013 -45.427 1.00 9.26 475 THR A N 1
ATOM 3361 C CA . THR A 1 475 ? -3.339 -41.485 -46.226 1.00 9.61 475 THR A CA 1
ATOM 3362 C C . THR A 1 475 ? -4.398 -40.399 -46.324 1.00 9.83 475 THR A C 1
ATOM 3363 O O . THR A 1 475 ? -4.533 -39.562 -45.428 1.00 9.93 475 THR A O 1
ATOM 3367 N N . ASP A 1 476 ? -5.156 -40.442 -47.413 1.00 10.21 476 ASP A N 1
ATOM 3368 C CA . ASP A 1 476 ? -6.167 -39.440 -47.729 1.00 10.62 476 ASP A CA 1
ATOM 3369 C C . ASP A 1 476 ? -5.680 -38.024 -47.417 1.00 10.43 476 ASP A C 1
ATOM 3370 O O . ASP A 1 476 ? -6.297 -37.279 -46.656 1.00 10.32 476 ASP A O 1
ATOM 3375 N N . TYR A 1 477 ? -4.549 -37.693 -48.028 1.00 10.42 477 TYR A N 1
ATOM 3376 C CA . TYR A 1 477 ? -3.862 -36.434 -47.818 1.00 10.48 477 TYR A CA 1
ATOM 3377 C C . TYR A 1 477 ? -4.358 -35.434 -48.870 1.00 11.17 477 TYR A C 1
ATOM 3378 O O . TYR A 1 477 ? -4.289 -35.704 -50.073 1.00 10.86 477 TYR A O 1
ATOM 3387 N N . ASN A 1 478 ? -4.876 -34.296 -48.409 1.00 12.17 478 ASN A N 1
ATOM 3388 C CA . ASN A 1 478 ? -5.535 -33.320 -49.288 1.00 13.52 478 ASN A CA 1
ATOM 3389 C C . ASN A 1 478 ? -4.513 -32.376 -49.921 1.00 13.37 478 ASN A C 1
ATOM 3390 O O . ASN A 1 478 ? -3.819 -31.652 -49.212 1.00 13.37 478 ASN A O 1
ATOM 3395 N N . VAL A 1 479 ? -4.409 -32.413 -51.247 1.00 12.99 479 VAL A N 1
ATOM 3396 C CA . VAL A 1 479 ? -3.619 -31.438 -52.007 1.00 12.85 479 VAL A CA 1
ATOM 3397 C C . VAL A 1 479 ? -4.616 -30.568 -52.769 1.00 13.29 479 VAL A C 1
ATOM 3398 O O . VAL A 1 479 ? -4.915 -30.813 -53.938 1.00 13.04 479 VAL A O 1
ATOM 3402 N N . SER A 1 480 ? -5.165 -29.584 -52.058 1.00 14.09 480 SER A N 1
ATOM 3403 C CA . SER A 1 480 ? -6.124 -28.616 -52.610 1.00 15.03 480 SER A CA 1
ATOM 3404 C C . SER A 1 480 ? -7.254 -29.255 -53.427 1.00 15.04 480 SER A C 1
ATOM 3405 O O . SER A 1 480 ? -7.496 -28.880 -54.574 1.00 15.78 480 SER A O 1
ATOM 3408 N N . GLY A 1 481 ? -7.925 -30.233 -52.827 1.00 15.21 481 GLY A N 1
ATOM 3409 C CA . GLY A 1 481 ? -9.032 -30.940 -53.474 1.00 15.36 481 GLY A CA 1
ATOM 3410 C C . GLY A 1 481 ? -8.664 -32.219 -54.212 1.00 15.17 481 GLY A C 1
ATOM 3411 O O . GLY A 1 481 ? -9.558 -32.976 -54.592 1.00 16.28 481 GLY A O 1
ATOM 3412 N N . THR A 1 482 ? -7.372 -32.458 -54.439 1.00 14.38 482 THR A N 1
ATOM 3413 C CA . THR A 1 482 ? -6.893 -33.729 -54.975 1.00 13.85 482 THR A CA 1
ATOM 3414 C C . THR A 1 482 ? -6.505 -34.624 -53.803 1.00 13.34 482 THR A C 1
ATOM 3415 O O . THR A 1 482 ? -5.690 -34.239 -52.954 1.00 13.33 482 THR A O 1
ATOM 3419 N N . ASN A 1 483 ? -7.096 -35.811 -53.758 1.00 12.45 483 ASN A N 1
ATOM 3420 C CA . ASN A 1 483 ? -6.888 -36.721 -52.646 1.00 12.02 483 ASN A CA 1
ATOM 3421 C C . ASN A 1 483 ? -5.760 -37.690 -52.973 1.00 11.47 483 ASN A C 1
ATOM 3422 O O . ASN A 1 483 ? -5.859 -38.468 -53.933 1.00 11.51 483 ASN A O 1
ATOM 3427 N N . ILE A 1 484 ? -4.689 -37.629 -52.181 1.00 10.79 484 ILE A N 1
ATOM 3428 C CA . ILE A 1 484 ? -3.626 -38.618 -52.237 1.00 10.48 484 ILE A CA 1
ATOM 3429 C C . ILE A 1 484 ? -4.087 -39.758 -51.333 1.00 10.16 484 ILE A C 1
ATOM 3430 O O . ILE A 1 484 ? -4.101 -39.612 -50.118 1.00 10.17 484 ILE A O 1
ATOM 3435 N N . ILE A 1 485 ? -4.479 -40.883 -51.924 1.00 9.72 485 ILE A N 1
ATOM 3436 C CA . ILE A 1 485 ? -5.038 -42.007 -51.148 1.00 9.62 485 ILE A CA 1
ATOM 3437 C C . ILE A 1 485 ? -3.995 -42.479 -50.138 1.00 9.22 485 ILE A C 1
ATOM 3438 O O . ILE A 1 485 ? -4.305 -42.680 -48.964 1.00 8.90 485 ILE A O 1
ATOM 3443 N N . TYR A 1 486 ? -2.763 -42.643 -50.606 1.00 8.96 486 TYR A N 1
ATOM 3444 C CA . TYR A 1 486 ? -1.616 -42.812 -49.712 1.00 8.81 486 TYR A CA 1
ATOM 3445 C C . TYR A 1 486 ? -0.304 -42.417 -50.373 1.00 8.57 486 TYR A C 1
ATOM 3446 O O . TYR A 1 486 ? -0.191 -42.395 -51.599 1.00 8.28 486 TYR A O 1
ATOM 3455 N N . SER A 1 487 ? 0.680 -42.098 -49.532 1.00 8.41 487 SER A N 1
ATOM 3456 C CA . SER A 1 487 ? 2.070 -41.999 -49.943 1.00 8.34 487 SER A CA 1
ATOM 3457 C C . SER A 1 487 ? 2.955 -42.541 -48.835 1.00 8.19 487 SER A C 1
ATOM 3458 O O . SER A 1 487 ? 2.840 -42.127 -47.680 1.00 8.25 487 SER A O 1
ATOM 3461 N N . THR A 1 488 ? 3.831 -43.467 -49.196 1.00 8.04 488 THR A N 1
ATOM 3462 C CA . THR A 1 488 ? 4.820 -43.982 -48.264 1.00 8.01 488 THR A CA 1
ATOM 3463 C C . THR A 1 488 ? 5.980 -42.993 -48.165 1.00 8.10 488 THR A C 1
ATOM 3464 O O . THR A 1 488 ? 6.539 -42.796 -47.079 1.00 8.36 488 THR A O 1
ATOM 3468 N N . ALA A 1 489 ? 6.339 -42.367 -49.284 1.00 8.07 489 ALA A N 1
ATOM 3469 C CA . ALA A 1 489 ? 7.355 -41.320 -49.265 1.00 8.18 489 ALA A CA 1
ATOM 3470 C C . ALA A 1 489 ? 6.798 -40.105 -48.552 1.00 8.26 489 ALA A C 1
ATOM 3471 O O . ALA A 1 489 ? 5.594 -39.828 -48.611 1.00 8.27 489 ALA A O 1
ATOM 3473 N N . GLU A 1 490 ? 7.682 -39.382 -47.875 1.00 8.32 490 GLU A N 1
ATOM 3474 C CA . GLU A 1 490 ? 7.255 -38.296 -47.017 1.00 8.46 490 GLU A CA 1
ATOM 3475 C C . GLU A 1 490 ? 7.008 -37.022 -47.795 1.00 8.34 490 GLU A C 1
ATOM 3476 O O . GLU A 1 490 ? 7.652 -36.759 -48.812 1.00 8.23 490 GLU A O 1
ATOM 3482 N N . VAL A 1 491 ? 6.060 -36.239 -47.293 1.00 8.31 491 VAL A N 1
ATOM 3483 C CA . VAL A 1 491 ? 5.690 -34.983 -47.911 1.00 8.35 491 VAL A CA 1
ATOM 3484 C C . VAL A 1 491 ? 6.648 -33.896 -47.428 1.00 8.34 491 VAL A C 1
ATOM 3485 O O . VAL A 1 491 ? 6.826 -33.715 -46.225 1.00 8.49 491 VAL A O 1
ATOM 3489 N N . PHE A 1 492 ? 7.266 -33.187 -48.366 1.00 8.16 492 PHE A N 1
ATOM 3490 C CA . PHE A 1 492 ? 8.046 -31.998 -48.042 1.00 8.21 492 PHE A CA 1
ATOM 3491 C C . PHE A 1 492 ? 7.132 -30.781 -48.098 1.00 8.21 492 PHE A C 1
ATOM 3492 O O . PHE A 1 492 ? 7.060 -30.001 -47.147 1.00 8.16 492 PHE A O 1
ATOM 3500 N N . THR A 1 493 ? 6.452 -30.621 -49.230 1.00 8.16 493 THR A N 1
ATOM 3501 C CA . THR A 1 493 ? 5.488 -29.539 -49.395 1.00 8.23 493 THR A CA 1
ATOM 3502 C C . THR A 1 493 ? 4.548 -29.823 -50.560 1.00 8.32 493 THR A C 1
ATOM 3503 O O . THR A 1 493 ? 4.759 -30.762 -51.340 1.00 8.36 493 THR A O 1
ATOM 3507 N N . TRP A 1 494 ? 3.509 -29.005 -50.662 1.00 8.54 494 TRP A N 1
ATOM 3508 C CA . TRP A 1 494 ? 2.651 -28.978 -51.845 1.00 8.79 494 TRP A CA 1
ATOM 3509 C C . TRP A 1 494 ? 2.047 -27.587 -52.008 1.00 9.05 494 TRP A C 1
ATOM 3510 O O . TRP A 1 494 ? 1.872 -26.872 -51.026 1.00 8.81 494 TRP A O 1
ATOM 3521 N N . LYS A 1 495 ? 1.716 -27.222 -53.245 1.00 9.47 495 LYS A N 1
ATOM 3522 C CA . LYS A 1 495 ? 1.044 -25.949 -53.529 1.00 10.03 495 LYS A CA 1
ATOM 3523 C C . LYS A 1 495 ? 0.057 -26.086 -54.681 1.00 11.01 495 LYS A C 1
ATOM 3524 O O . LYS A 1 495 ? 0.224 -26.945 -55.549 1.00 11.09 495 LYS A O 1
ATOM 3530 N N . LYS A 1 496 ? -0.976 -25.245 -54.663 1.00 12.23 496 LYS A N 1
ATOM 3531 C CA . LYS A 1 496 ? -1.830 -25.034 -55.831 1.00 13.53 496 LYS A CA 1
ATOM 3532 C C . LYS A 1 496 ? -1.391 -23.740 -56.498 1.00 13.60 496 LYS A C 1
ATOM 3533 O O . LYS A 1 496 ? -1.435 -22.683 -55.879 1.00 13.53 496 LYS A O 1
ATOM 3539 N N . PHE A 1 497 ? -0.969 -23.840 -57.754 1.00 13.85 497 PHE A N 1
ATOM 3540 C CA . PHE A 1 497 ? -0.615 -22.684 -58.571 1.00 14.42 497 PHE A CA 1
ATOM 3541 C C . PHE A 1 497 ? -1.716 -22.480 -59.607 1.00 15.75 497 PHE A C 1
ATOM 3542 O O . PHE A 1 497 ? -2.616 -23.307 -59.724 1.00 15.80 497 PHE A O 1
ATOM 3550 N N . ALA A 1 498 ? -1.646 -21.378 -60.350 1.00 17.69 498 ALA A N 1
ATOM 3551 C CA . ALA A 1 498 ? -2.673 -21.059 -61.354 1.00 19.16 498 ALA A CA 1
ATOM 3552 C C . ALA A 1 498 ? -2.755 -22.092 -62.484 1.00 20.47 498 ALA A C 1
ATOM 3553 O O . ALA A 1 498 ? -3.845 -22.359 -62.995 1.00 21.76 498 ALA A O 1
ATOM 3555 N N . ASP A 1 499 ? -1.611 -22.668 -62.856 1.00 21.64 499 ASP A N 1
ATOM 3556 C CA . ASP A 1 499 ? -1.524 -23.644 -63.959 1.00 22.64 499 ASP A CA 1
ATOM 3557 C C . ASP A 1 499 ? -1.519 -25.123 -63.520 1.00 21.58 499 ASP A C 1
ATOM 3558 O O . ASP A 1 499 ? -1.358 -26.011 -64.362 1.00 22.19 499 ASP A O 1
ATOM 3563 N N . GLY A 1 500 ? -1.700 -25.385 -62.223 1.00 19.22 500 GLY A N 1
ATOM 3564 C CA . GLY A 1 500 ? -1.764 -26.756 -61.703 1.00 17.63 500 GLY A CA 1
ATOM 3565 C C . GLY A 1 500 ? -1.245 -26.873 -60.282 1.00 16.21 500 GLY A C 1
ATOM 3566 O O . GLY A 1 500 ? -0.861 -25.875 -59.668 1.00 16.04 500 GLY A O 1
ATOM 3567 N N . LYS A 1 501 ? -1.234 -28.103 -59.778 1.00 14.48 501 LYS A N 1
ATOM 3568 C CA . LYS A 1 501 ? -0.791 -28.409 -58.422 1.00 13.71 501 LYS A CA 1
ATOM 3569 C C . LYS A 1 501 ? 0.575 -29.078 -58.463 1.00 12.35 501 LYS A C 1
ATOM 3570 O O . LYS A 1 501 ? 0.921 -29.732 -59.445 1.00 11.80 501 LYS A O 1
ATOM 3576 N N . VAL A 1 502 ? 1.352 -28.902 -57.396 1.00 11.21 502 VAL A N 1
ATOM 3577 C CA . VAL A 1 502 ? 2.662 -29.548 -57.266 1.00 10.65 502 VAL A CA 1
ATOM 3578 C C . VAL A 1 502 ? 2.760 -30.176 -55.883 1.00 10.15 502 VAL A C 1
ATOM 3579 O O . VAL A 1 502 ? 2.402 -29.544 -54.892 1.00 10.06 502 VAL A O 1
ATOM 3583 N N . LEU A 1 503 ? 3.219 -31.425 -55.837 1.00 9.50 503 LEU A N 1
ATOM 3584 C CA . LEU A 1 503 ? 3.494 -32.134 -54.587 1.00 9.09 503 LEU A CA 1
ATOM 3585 C C . LEU A 1 503 ? 4.958 -32.567 -54.614 1.00 8.88 503 LEU A C 1
ATOM 3586 O O . LEU A 1 503 ? 5.436 -33.046 -55.637 1.00 8.71 503 LEU A O 1
ATOM 3591 N N . VAL A 1 504 ? 5.671 -32.386 -53.502 1.00 8.55 504 VAL A N 1
ATOM 3592 C CA . VAL A 1 504 ? 7.083 -32.765 -53.416 1.00 8.47 504 VAL A CA 1
ATOM 3593 C C . VAL A 1 504 ? 7.245 -33.876 -52.385 1.00 8.41 504 VAL A C 1
ATOM 3594 O O . VAL A 1 504 ? 6.921 -33.681 -51.212 1.00 8.41 504 VAL A O 1
ATOM 3598 N N . LEU A 1 505 ? 7.749 -35.025 -52.837 1.00 8.29 505 LEU A N 1
ATOM 3599 C CA . LEU A 1 505 ? 7.940 -36.207 -51.993 1.00 8.35 505 LEU A CA 1
ATOM 3600 C C . LEU A 1 505 ? 9.406 -36.601 -51.963 1.00 8.31 505 LEU A C 1
ATOM 3601 O O . LEU A 1 505 ? 10.129 -36.402 -52.941 1.00 8.08 505 LEU A O 1
ATOM 3606 N N . TYR A 1 506 ? 9.838 -37.194 -50.852 1.00 8.34 506 TYR A N 1
ATOM 3607 C CA . TYR A 1 506 ? 11.213 -37.668 -50.750 1.00 8.41 506 TYR A CA 1
ATOM 3608 C C . TYR A 1 506 ? 11.323 -38.975 -49.974 1.00 8.52 506 TYR A C 1
ATOM 3609 O O . TYR A 1 506 ? 10.498 -39.282 -49.114 1.00 8.42 506 TYR A O 1
ATOM 3618 N N . GLY A 1 507 ? 12.353 -39.735 -50.313 1.00 8.76 507 GLY A N 1
ATOM 3619 C CA . GLY A 1 507 ? 12.769 -40.907 -49.547 1.00 9.09 507 GLY A CA 1
ATOM 3620 C C . GLY A 1 507 ? 14.270 -40.906 -49.369 1.00 9.53 507 GLY A C 1
ATOM 3621 O O . GLY A 1 507 ? 14.989 -40.183 -50.062 1.00 9.26 507 GLY A O 1
ATOM 3622 N N . GLY A 1 508 ? 14.738 -41.697 -48.412 1.00 10.13 508 GLY A N 1
ATOM 3623 C CA . GLY A 1 508 ? 16.162 -41.964 -48.244 1.00 10.60 508 GLY A CA 1
ATOM 3624 C C . GLY A 1 508 ? 16.688 -42.933 -49.289 1.00 11.08 508 GLY A C 1
ATOM 3625 O O . GLY A 1 508 ? 15.929 -43.712 -49.875 1.00 11.16 508 GLY A O 1
ATOM 3626 N N . ALA A 1 509 ? 18.000 -42.894 -49.503 1.00 11.78 509 ALA A N 1
ATOM 3627 C CA . ALA A 1 509 ? 18.676 -43.756 -50.488 1.00 12.44 509 ALA A CA 1
ATOM 3628 C C . ALA A 1 509 ? 18.368 -45.237 -50.274 1.00 12.70 509 ALA A C 1
ATOM 3629 O O . ALA A 1 509 ? 18.286 -45.699 -49.132 1.00 13.07 509 ALA A O 1
ATOM 3631 N N . GLY A 1 510 ? 18.178 -45.966 -51.379 1.00 12.84 510 GLY A N 1
ATOM 3632 C CA . GLY A 1 510 ? 17.880 -47.398 -51.344 1.00 12.96 510 GLY A CA 1
ATOM 3633 C C . GLY A 1 510 ? 16.425 -47.788 -51.121 1.00 12.90 510 GLY A C 1
ATOM 3634 O O . GLY A 1 510 ? 16.096 -48.974 -51.190 1.00 14.02 510 GLY A O 1
ATOM 3635 N N . GLU A 1 511 ? 15.546 -46.817 -50.857 1.00 12.07 511 GLU A N 1
ATOM 3636 C CA . GLU A 1 511 ? 14.149 -47.104 -50.528 1.00 11.46 511 GLU A CA 1
ATOM 3637 C C . GLU A 1 511 ? 13.303 -47.222 -51.787 1.00 11.12 511 GLU A C 1
ATOM 3638 O O . GLU A 1 511 ? 13.543 -46.525 -52.773 1.00 10.67 511 GLU A O 1
ATOM 3644 N N . HIS A 1 512 ? 12.328 -48.123 -51.731 1.00 10.75 512 HIS A N 1
ATOM 3645 C CA . HIS A 1 512 ? 11.268 -48.203 -52.715 1.00 10.86 512 HIS A CA 1
ATOM 3646 C C . HIS A 1 512 ? 10.026 -47.604 -52.072 1.00 10.27 512 HIS A C 1
ATOM 3647 O O . HIS A 1 512 ? 9.745 -47.863 -50.904 1.00 10.11 512 HIS A O 1
ATOM 3654 N N . HIS A 1 513 ? 9.276 -46.827 -52.843 1.00 9.80 513 HIS A N 1
ATOM 3655 C CA . HIS A 1 513 ? 8.080 -46.171 -52.338 1.00 9.48 513 HIS A CA 1
ATOM 3656 C C . HIS A 1 513 ? 6.911 -46.338 -53.280 1.00 9.57 513 HIS A C 1
ATOM 3657 O O . HIS A 1 513 ? 7.078 -46.747 -54.426 1.00 9.39 513 HIS A O 1
ATOM 3664 N N . GLU A 1 514 ? 5.726 -46.038 -52.766 1.00 9.67 514 GLU A N 1
ATOM 3665 C CA . GLU A 1 514 ? 4.513 -46.132 -53.561 1.00 9.86 514 GLU A CA 1
ATOM 3666 C C . GLU A 1 514 ? 3.511 -45.078 -53.128 1.00 10.04 514 GLU A C 1
ATOM 3667 O O . GLU A 1 514 ? 3.478 -44.662 -51.963 1.00 9.92 514 GLU A O 1
ATOM 3673 N N . LEU A 1 515 ? 2.715 -44.635 -54.093 1.00 10.12 515 LEU A N 1
ATOM 3674 C CA . LEU A 1 515 ? 1.634 -43.710 -53.834 1.00 10.45 515 LEU A CA 1
ATOM 3675 C C . LEU A 1 515 ? 0.419 -44.085 -54.665 1.00 10.40 515 LEU A C 1
ATOM 3676 O O . LEU A 1 515 ? 0.527 -44.821 -55.648 1.00 10.44 515 LEU A O 1
ATOM 3681 N N . ALA A 1 516 ? -0.730 -43.572 -54.252 1.00 10.32 516 ALA A N 1
ATOM 3682 C CA . ALA A 1 516 ? -1.971 -43.732 -54.998 1.00 10.53 516 ALA A CA 1
ATOM 3683 C C . ALA A 1 516 ? -2.765 -42.447 -54.922 1.00 10.77 516 ALA A C 1
ATOM 3684 O O . ALA A 1 516 ? -2.784 -41.783 -53.884 1.00 10.49 516 ALA A O 1
ATOM 3686 N N . ILE A 1 517 ? -3.422 -42.107 -56.025 1.00 11.22 517 ILE A N 1
ATOM 3687 C CA . ILE A 1 517 ? -4.162 -40.855 -56.150 1.00 11.85 517 ILE A CA 1
ATOM 3688 C C . ILE A 1 517 ? -5.588 -41.161 -56.596 1.00 12.16 517 ILE A C 1
ATOM 3689 O O . ILE A 1 517 ? -5.787 -41.988 -57.486 1.00 11.86 517 ILE A O 1
ATOM 3694 N N . SER A 1 518 ? -6.566 -40.494 -55.979 1.00 12.65 518 SER A N 1
ATOM 3695 C CA . SER A 1 518 ? -7.966 -40.588 -56.401 1.00 13.29 518 SER A CA 1
ATOM 3696 C C . SER A 1 518 ? -8.128 -39.810 -57.704 1.00 13.72 518 SER A C 1
ATOM 3697 O O . SER A 1 518 ? -8.097 -38.586 -57.709 1.00 13.78 518 SER A O 1
ATOM 3700 N N . THR A 1 519 ? -8.270 -40.532 -58.810 1.00 14.26 519 THR A N 1
ATOM 3701 C CA . THR A 1 519 ? -8.298 -39.921 -60.137 1.00 14.76 519 THR A CA 1
ATOM 3702 C C . THR A 1 519 ? -8.683 -40.964 -61.185 1.00 15.72 519 THR A C 1
ATOM 3703 O O . THR A 1 519 ? -8.518 -42.164 -60.963 1.00 15.62 519 THR A O 1
ATOM 3707 N N . LYS A 1 520 ? -9.195 -40.496 -62.318 1.00 16.90 520 LYS A N 1
ATOM 3708 C CA . LYS A 1 520 ? -9.333 -41.342 -63.502 1.00 18.08 520 LYS A CA 1
ATOM 3709 C C . LYS A 1 520 ? -8.232 -41.083 -64.535 1.00 17.61 520 LYS A C 1
ATOM 3710 O O . LYS A 1 520 ? -8.186 -41.765 -65.560 1.00 17.41 520 LYS A O 1
ATOM 3716 N N . SER A 1 521 ? -7.344 -40.124 -64.264 1.00 17.20 521 SER A N 1
ATOM 3717 C CA . SER A 1 521 ? -6.222 -39.832 -65.155 1.00 17.34 521 SER A CA 1
ATOM 3718 C C . SER A 1 521 ? -5.133 -40.871 -64.991 1.00 17.01 521 SER A C 1
ATOM 3719 O O . SER A 1 521 ? -4.985 -41.470 -63.926 1.00 16.42 521 SER A O 1
ATOM 3722 N N . ASN A 1 522 ? -4.367 -41.067 -66.057 1.00 16.65 522 ASN A N 1
ATOM 3723 C CA . ASN A 1 522 ? -3.225 -41.963 -66.038 1.00 17.21 522 ASN A CA 1
ATOM 3724 C C . ASN A 1 522 ? -2.010 -41.188 -65.523 1.00 16.29 522 ASN A C 1
ATOM 3725 O O . ASN A 1 522 ? -2.094 -39.979 -65.299 1.00 16.05 522 ASN A O 1
ATOM 3730 N N . VAL A 1 523 ? -0.895 -41.884 -65.316 1.00 15.44 523 VAL A N 1
ATOM 3731 C CA . VAL A 1 523 ? 0.368 -41.238 -64.938 1.00 15.00 523 VAL A CA 1
ATOM 3732 C C . VAL A 1 523 ? 1.308 -41.166 -66.140 1.00 15.11 523 VAL A C 1
ATOM 3733 O O . VAL A 1 523 ? 1.372 -42.097 -66.945 1.00 15.10 523 VAL A O 1
ATOM 3737 N N . THR A 1 524 ? 2.020 -40.046 -66.249 1.00 15.15 524 THR A N 1
ATOM 3738 C CA . THR A 1 524 ? 3.041 -39.830 -67.265 1.00 15.66 524 THR A CA 1
ATOM 3739 C C . THR A 1 524 ? 4.314 -39.343 -66.569 1.00 15.20 524 THR A C 1
ATOM 3740 O O . THR A 1 524 ? 4.236 -38.535 -65.649 1.00 14.79 524 THR A O 1
ATOM 3744 N N . VAL A 1 525 ? 5.469 -39.850 -66.997 1.00 15.15 525 VAL A N 1
ATOM 3745 C CA . VAL A 1 525 ? 6.757 -39.353 -66.514 1.00 15.00 525 VAL A CA 1
ATOM 3746 C C . VAL A 1 525 ? 7.140 -38.185 -67.412 1.00 15.26 525 VAL A C 1
ATOM 3747 O O . VAL A 1 525 ? 7.292 -38.363 -68.623 1.00 15.48 525 VAL A O 1
ATOM 3751 N N . ILE A 1 526 ? 7.268 -36.996 -66.826 1.00 14.93 526 ILE A N 1
ATOM 3752 C CA . ILE A 1 526 ? 7.552 -35.760 -67.588 1.00 15.14 526 ILE A CA 1
ATOM 3753 C C . ILE A 1 526 ? 8.960 -35.193 -67.371 1.00 15.31 526 ILE A C 1
ATOM 3754 O O . ILE A 1 526 ? 9.360 -34.251 -68.060 1.00 15.05 526 ILE A O 1
ATOM 3759 N N . GLU A 1 527 ? 9.695 -35.742 -66.407 1.00 15.55 527 GLU A N 1
ATOM 3760 C CA . GLU A 1 527 ? 11.122 -35.480 -66.267 1.00 16.29 527 GLU A CA 1
ATOM 3761 C C . GLU A 1 527 ? 11.787 -36.713 -65.673 1.00 16.91 527 GLU A C 1
ATOM 3762 O O . GLU A 1 527 ? 11.242 -37.333 -64.754 1.00 15.79 527 GLU A O 1
ATOM 3768 N N . GLY A 1 528 ? 12.957 -37.055 -66.209 1.00 18.17 528 GLY A N 1
ATOM 3769 C CA . GLY A 1 528 ? 13.733 -38.201 -65.750 1.00 19.52 528 GLY A CA 1
ATOM 3770 C C . GLY A 1 528 ? 13.368 -39.476 -66.478 1.00 21.10 528 GLY A C 1
ATOM 3771 O O . GLY A 1 528 ? 12.474 -39.492 -67.327 1.00 21.22 528 GLY A O 1
ATOM 3772 N N . SER A 1 529 ? 14.069 -40.550 -66.132 1.00 23.10 529 SER A N 1
ATOM 3773 C CA . SER A 1 529 ? 13.871 -41.852 -66.760 1.00 24.51 529 SER A CA 1
ATOM 3774 C C . SER A 1 529 ? 12.564 -42.493 -66.294 1.00 25.39 529 SER A C 1
ATOM 3775 O O . SER A 1 529 ? 12.067 -42.194 -65.209 1.00 24.94 529 SER A O 1
ATOM 3778 N N . GLU A 1 530 ? 12.018 -43.374 -67.126 1.00 26.67 530 GLU A N 1
ATOM 3779 C CA . GLU A 1 530 ? 10.885 -44.219 -66.736 1.00 28.01 530 GLU A CA 1
ATOM 3780 C C . GLU A 1 530 ? 11.333 -45.487 -65.996 1.00 27.43 530 GLU A C 1
ATOM 3781 O O . GLU A 1 530 ? 10.491 -46.219 -65.467 1.00 27.06 530 GLU A O 1
ATOM 3787 N N . SER A 1 531 ? 12.646 -45.735 -65.960 1.00 26.64 531 SER A N 1
ATOM 3788 C CA . SER A 1 531 ? 13.237 -46.891 -65.271 1.00 26.58 531 SER A CA 1
ATOM 3789 C C . SER A 1 531 ? 12.859 -46.959 -63.788 1.00 25.91 531 SER A C 1
ATOM 3790 O O . SER A 1 531 ? 13.014 -45.985 -63.055 1.00 25.64 531 SER A O 1
ATOM 3793 N N . GLY A 1 532 ? 12.349 -48.110 -63.360 1.00 25.07 532 GLY A N 1
ATOM 3794 C CA . GLY A 1 532 ? 11.936 -48.308 -61.974 1.00 24.96 532 GLY A CA 1
ATOM 3795 C C . GLY A 1 532 ? 10.671 -47.573 -61.550 1.00 24.47 532 GLY A C 1
ATOM 3796 O O . GLY A 1 532 ? 10.349 -47.570 -60.360 1.00 25.32 532 GLY A O 1
ATOM 3797 N N . ILE A 1 533 ? 9.961 -46.945 -62.495 1.00 23.03 533 ILE A N 1
ATOM 3798 C CA . ILE A 1 533 ? 8.633 -46.398 -62.231 1.00 22.26 533 ILE A CA 1
ATOM 3799 C C . ILE A 1 533 ? 7.632 -47.418 -62.749 1.00 21.26 533 ILE A C 1
ATOM 3800 O O . ILE A 1 533 ? 7.639 -47.752 -63.934 1.00 21.99 533 ILE A O 1
ATOM 3805 N N . SER A 1 534 ? 6.797 -47.922 -61.847 1.00 19.87 534 SER A N 1
ATOM 3806 C CA . SER A 1 534 ? 5.741 -48.869 -62.180 1.00 18.84 534 SER A CA 1
ATOM 3807 C C . SER A 1 534 ? 4.407 -48.201 -61.897 1.00 18.02 534 SER A C 1
ATOM 3808 O O . SER A 1 534 ? 4.325 -47.304 -61.055 1.00 16.19 534 SER A O 1
ATOM 3811 N N . SER A 1 535 ? 3.361 -48.618 -62.602 1.00 17.34 535 SER A N 1
ATOM 3812 C CA . SER A 1 535 ? 2.038 -48.061 -62.349 1.00 17.48 535 SER A CA 1
ATOM 3813 C C . SER A 1 535 ? 0.905 -48.997 -62.739 1.00 17.80 535 SER A C 1
ATOM 3814 O O . SER A 1 535 ? 1.098 -49.937 -63.506 1.00 17.39 535 SER A O 1
ATOM 3817 N N . LYS A 1 536 ? -0.267 -48.709 -62.186 1.00 18.55 536 LYS A N 1
ATOM 3818 C CA . LYS A 1 536 ? -1.498 -49.430 -62.476 1.00 19.71 536 LYS A CA 1
ATOM 3819 C C . LYS A 1 536 ? -2.670 -48.468 -62.306 1.00 19.30 536 LYS A C 1
ATOM 3820 O O . LYS A 1 536 ? -2.671 -47.645 -61.387 1.00 18.19 536 LYS A O 1
ATOM 3826 N N . GLN A 1 537 ? -3.654 -48.560 -63.197 1.00 19.05 537 GLN A N 1
ATOM 3827 C CA . GLN A 1 537 ? -4.906 -47.820 -63.056 1.00 19.31 537 GLN A CA 1
ATOM 3828 C C . GLN A 1 537 ? -5.997 -48.750 -62.556 1.00 19.75 537 GLN A C 1
ATOM 3829 O O . GLN A 1 537 ? -6.090 -49.895 -62.998 1.00 19.80 537 GLN A O 1
ATOM 3835 N N . THR A 1 538 ? -6.817 -48.250 -61.637 1.00 20.40 538 THR A N 1
ATOM 3836 C CA . THR A 1 538 ? -8.052 -48.913 -61.224 1.00 21.31 538 THR A CA 1
ATOM 3837 C C . THR A 1 538 ? -9.212 -48.028 -61.681 1.00 21.91 538 THR A C 1
ATOM 3838 O O . THR A 1 538 ? -8.996 -47.011 -62.345 1.00 21.21 538 THR A O 1
ATOM 3842 N N . SER A 1 539 ? -10.434 -48.427 -61.329 1.00 22.86 539 SER A N 1
ATOM 3843 C CA . SER A 1 539 ? -11.647 -47.664 -61.636 1.00 23.61 539 SER A CA 1
ATOM 3844 C C . SER A 1 539 ? -11.607 -46.207 -61.167 1.00 22.60 539 SER A C 1
ATOM 3845 O O . SER A 1 539 ? -12.097 -45.309 -61.860 1.00 22.06 539 SER A O 1
ATOM 3848 N N . SER A 1 540 ? -11.025 -45.982 -59.993 1.00 21.22 540 SER A N 1
ATOM 3849 C CA . SER A 1 540 ? -11.031 -44.664 -59.368 1.00 20.41 540 SER A CA 1
ATOM 3850 C C . SER A 1 540 ? -9.663 -44.214 -58.847 1.00 18.55 540 SER A C 1
ATOM 3851 O O . SER A 1 540 ? -9.594 -43.261 -58.074 1.00 17.83 540 SER A O 1
ATOM 3854 N N . SER A 1 541 ? -8.581 -44.870 -59.269 1.00 16.85 541 SER A N 1
ATOM 3855 C CA . SER A 1 541 ? -7.247 -44.481 -58.811 1.00 16.08 541 SER A CA 1
ATOM 3856 C C . SER A 1 541 ? -6.148 -44.778 -59.814 1.00 15.00 541 SER A C 1
ATOM 3857 O O . SER A 1 541 ? -6.337 -45.536 -60.764 1.00 14.58 541 SER A O 1
ATOM 3860 N N . VAL A 1 542 ? -5.000 -44.140 -59.598 1.00 13.85 542 VAL A N 1
ATOM 3861 C CA . VAL A 1 542 ? -3.762 -44.567 -60.221 1.00 13.16 542 VAL A CA 1
ATOM 3862 C C . VAL A 1 542 ? -2.775 -44.845 -59.091 1.00 12.57 542 VAL A C 1
ATOM 3863 O O . VAL A 1 542 ? -2.739 -44.116 -58.099 1.00 12.61 542 VAL A O 1
ATOM 3867 N N . VAL A 1 543 ? -2.018 -45.928 -59.237 1.00 12.17 543 VAL A N 1
ATOM 3868 C CA . VAL A 1 543 ? -1.030 -46.351 -58.247 1.00 11.95 543 VAL A CA 1
ATOM 3869 C C . VAL A 1 543 ? 0.325 -46.249 -58.933 1.00 11.82 543 VAL A C 1
ATOM 3870 O O . VAL A 1 543 ? 0.471 -46.679 -60.075 1.00 11.75 543 VAL A O 1
ATOM 3874 N N . VAL A 1 544 ? 1.306 -45.666 -58.246 1.00 11.60 544 VAL A N 1
ATOM 3875 C CA . VAL A 1 544 ? 2.628 -45.447 -58.815 1.00 11.65 544 VAL A CA 1
ATOM 3876 C C . VAL A 1 544 ? 3.694 -45.920 -57.832 1.00 11.53 544 VAL A C 1
ATOM 3877 O O . VAL A 1 544 ? 3.726 -45.466 -56.688 1.00 11.46 544 VAL A O 1
ATOM 3881 N N . GLY A 1 545 ? 4.557 -46.826 -58.284 1.00 11.31 545 GLY A N 1
ATOM 3882 C CA . GLY A 1 545 ? 5.714 -47.278 -57.503 1.00 11.40 545 GLY A CA 1
ATOM 3883 C C . GLY A 1 545 ? 6.981 -46.637 -58.036 1.00 11.55 545 GLY A C 1
ATOM 3884 O O . GLY A 1 545 ? 7.102 -46.407 -59.243 1.00 11.73 545 GLY A O 1
ATOM 3885 N N . TRP A 1 546 ? 7.927 -46.337 -57.147 1.00 11.57 546 TRP A N 1
ATOM 3886 C CA . TRP A 1 546 ? 9.199 -45.736 -57.561 1.00 11.85 546 TRP A CA 1
ATOM 3887 C C . TRP A 1 546 ? 10.341 -46.080 -56.622 1.00 12.01 546 TRP A C 1
ATOM 3888 O O . TRP A 1 546 ? 10.123 -46.353 -55.441 1.00 11.97 546 TRP A O 1
ATOM 3899 N N . ASP A 1 547 ? 11.554 -46.086 -57.169 1.00 12.43 547 ASP A N 1
ATOM 3900 C CA . ASP A 1 547 ? 12.769 -46.250 -56.373 1.00 12.85 547 ASP A CA 1
ATOM 3901 C C . ASP A 1 547 ? 13.456 -44.904 -56.227 1.00 12.26 547 ASP A C 1
ATOM 3902 O O . ASP A 1 547 ? 13.571 -44.152 -57.194 1.00 12.12 547 ASP A O 1
ATOM 3907 N N . VAL A 1 548 ? 13.926 -44.613 -55.020 1.00 11.96 548 VAL A N 1
ATOM 3908 C CA . VAL A 1 548 ? 14.626 -43.360 -54.760 1.00 11.67 548 VAL A CA 1
ATOM 3909 C C . VAL A 1 548 ? 15.901 -43.313 -55.604 1.00 11.76 548 VAL A C 1
ATOM 3910 O O . VAL A 1 548 ? 16.611 -44.314 -55.724 1.00 11.75 548 VAL A O 1
ATOM 3914 N N . SER A 1 549 ? 16.160 -42.153 -56.197 1.00 11.87 549 SER A N 1
ATOM 3915 C CA . SER A 1 549 ? 17.333 -41.931 -57.025 1.00 12.26 549 SER A CA 1
ATOM 3916 C C . SER A 1 549 ? 17.900 -40.552 -56.726 1.00 12.64 549 SER A C 1
ATOM 3917 O O . SER A 1 549 ? 17.160 -39.650 -56.323 1.00 12.07 549 SER A O 1
ATOM 3920 N N . THR A 1 550 ? 19.207 -40.384 -56.935 1.00 13.24 550 THR A N 1
ATOM 3921 C CA . THR A 1 550 ? 19.825 -39.058 -56.866 1.00 14.12 550 THR A CA 1
ATOM 3922 C C . THR A 1 550 ? 19.356 -38.149 -58.010 1.00 14.47 550 THR A C 1
ATOM 3923 O O . THR A 1 550 ? 19.467 -36.927 -57.904 1.00 15.05 550 THR A O 1
ATOM 3927 N N . THR A 1 551 ? 18.850 -38.738 -59.098 1.00 14.52 551 THR A N 1
ATOM 3928 C CA . THR A 1 551 ? 18.236 -37.980 -60.190 1.00 14.75 551 THR A CA 1
ATOM 3929 C C . THR A 1 551 ? 16.733 -37.827 -59.963 1.00 14.10 551 THR A C 1
ATOM 3930 O O . THR A 1 551 ? 16.014 -38.820 -59.795 1.00 13.60 551 THR A O 1
ATOM 3934 N N . ARG A 1 552 ? 16.270 -36.578 -59.970 1.00 13.49 552 ARG A N 1
ATOM 3935 C CA . ARG A 1 552 ? 14.855 -36.258 -59.790 1.00 13.16 552 ARG A CA 1
ATOM 3936 C C . ARG A 1 552 ? 14.003 -36.848 -60.905 1.00 13.00 552 ARG A C 1
ATOM 3937 O O . ARG A 1 552 ? 14.406 -36.840 -62.067 1.00 12.76 552 ARG A O 1
ATOM 3945 N N . ARG A 1 553 ? 12.842 -37.377 -60.532 1.00 12.70 553 ARG A N 1
ATOM 3946 C CA . ARG A 1 553 ? 11.777 -37.649 -61.485 1.00 12.72 553 ARG A CA 1
ATOM 3947 C C . ARG A 1 553 ? 10.611 -36.729 -61.175 1.00 12.29 553 ARG A C 1
ATOM 3948 O O . ARG A 1 553 ? 10.365 -36.388 -60.012 1.00 11.72 553 ARG A O 1
ATOM 3956 N N . ILE A 1 554 ? 9.907 -36.312 -62.225 1.00 11.82 554 ILE A N 1
ATOM 3957 C CA . ILE A 1 554 ? 8.637 -35.616 -62.072 1.00 11.87 554 ILE A CA 1
ATOM 3958 C C . ILE A 1 554 ? 7.611 -36.427 -62.842 1.00 11.98 554 ILE A C 1
ATOM 3959 O O . ILE A 1 554 ? 7.829 -36.775 -64.009 1.00 11.98 554 ILE A O 1
ATOM 3964 N N . ILE A 1 555 ? 6.503 -36.727 -62.175 1.00 12.07 555 ILE A N 1
ATOM 3965 C CA . ILE A 1 555 ? 5.388 -37.428 -62.799 1.00 12.38 555 ILE A CA 1
ATOM 3966 C C . ILE A 1 555 ? 4.198 -36.486 -62.825 1.00 12.72 555 ILE A C 1
ATOM 3967 O O . ILE A 1 555 ? 4.113 -35.566 -62.013 1.00 12.31 555 ILE A O 1
ATOM 3972 N N . GLN A 1 556 ? 3.296 -36.720 -63.772 1.00 13.25 556 GLN A N 1
ATOM 3973 C CA . GLN A 1 556 ? 2.088 -35.921 -63.920 1.00 14.27 556 GLN A CA 1
ATOM 3974 C C . GLN A 1 556 ? 0.866 -36.830 -63.906 1.00 13.94 556 GLN A C 1
ATOM 3975 O O . GLN A 1 556 ? 0.832 -37.841 -64.606 1.00 13.45 556 GLN A O 1
ATOM 3981 N N . VAL A 1 557 ? -0.113 -36.457 -63.085 1.00 13.69 557 VAL A N 1
ATOM 3982 C CA . VAL A 1 557 ? -1.389 -37.154 -62.963 1.00 13.86 557 VAL A CA 1
ATOM 3983 C C . VAL A 1 557 ? -2.475 -36.083 -62.998 1.00 14.20 557 VAL A C 1
ATOM 3984 O O . VAL A 1 557 ? -2.646 -35.338 -62.031 1.00 13.93 557 VAL A O 1
ATOM 3988 N N . GLY A 1 558 ? -3.188 -35.981 -64.118 1.00 14.76 558 GLY A N 1
ATOM 3989 C CA . GLY A 1 558 ? -4.126 -34.877 -64.322 1.00 15.37 558 GLY A CA 1
ATOM 3990 C C . GLY A 1 558 ? -3.382 -33.554 -64.234 1.00 15.80 558 GLY A C 1
ATOM 3991 O O . GLY A 1 558 ? -2.352 -33.385 -64.886 1.00 16.29 558 GLY A O 1
ATOM 3992 N N . ASP A 1 559 ? -3.869 -32.642 -63.393 1.00 16.37 559 ASP A N 1
ATOM 3993 C CA . ASP A 1 559 ? -3.212 -31.339 -63.202 1.00 16.66 559 ASP A CA 1
ATOM 3994 C C . ASP A 1 559 ? -2.254 -31.291 -62.000 1.00 15.74 559 ASP A C 1
ATOM 3995 O O . ASP A 1 559 ? -1.869 -30.201 -61.575 1.00 16.04 559 ASP A O 1
ATOM 4000 N N . LEU A 1 560 ? -1.882 -32.458 -61.467 1.00 14.47 560 LEU A N 1
ATOM 4001 C CA . LEU A 1 560 ? -0.911 -32.567 -60.373 1.00 13.74 560 LEU A CA 1
ATOM 4002 C C . LEU A 1 560 ? 0.431 -33.038 -60.914 1.00 13.30 560 LEU A C 1
ATOM 4003 O O . LEU A 1 560 ? 0.502 -34.072 -61.584 1.00 13.23 560 LEU A O 1
ATOM 4008 N N . LYS A 1 561 ? 1.488 -32.274 -60.637 1.00 12.89 561 LYS A N 1
ATOM 4009 C CA . LYS A 1 561 ? 2.862 -32.712 -60.869 1.00 12.72 561 LYS A CA 1
ATOM 4010 C C . LYS A 1 561 ? 3.440 -33.164 -59.528 1.00 12.03 561 LYS A C 1
ATOM 4011 O O . LYS A 1 561 ? 3.236 -32.497 -58.511 1.00 11.83 561 LYS A O 1
ATOM 4017 N N . ILE A 1 562 ? 4.144 -34.293 -59.520 1.00 11.27 562 ILE A N 1
ATOM 4018 C CA . ILE A 1 562 ? 4.761 -34.809 -58.292 1.00 10.92 562 ILE A CA 1
ATOM 4019 C C . ILE A 1 562 ? 6.265 -34.962 -58.494 1.00 10.56 562 ILE A C 1
ATOM 4020 O O . ILE A 1 562 ? 6.714 -35.695 -59.380 1.00 10.38 562 ILE A O 1
ATOM 4025 N N . LEU A 1 563 ? 7.034 -34.260 -57.663 1.00 10.20 563 LEU A N 1
ATOM 4026 C CA . LEU A 1 563 ? 8.486 -34.414 -57.622 1.00 10.03 563 LEU A CA 1
ATOM 4027 C C . LEU A 1 563 ? 8.827 -35.595 -56.728 1.00 9.86 563 LEU A C 1
ATOM 4028 O O . LEU A 1 563 ? 8.336 -35.691 -55.599 1.00 9.61 563 LEU A O 1
ATOM 4033 N N . LEU A 1 564 ? 9.669 -36.479 -57.252 1.00 9.62 564 LEU A N 1
ATOM 4034 C CA . LEU A 1 564 ? 10.113 -37.677 -56.561 1.00 9.77 564 LEU A CA 1
ATOM 4035 C C . LEU A 1 564 ? 11.599 -37.518 -56.322 1.00 9.86 564 LEU A C 1
ATOM 4036 O O . LEU A 1 564 ? 12.401 -37.627 -57.254 1.00 9.92 564 LEU A O 1
ATOM 4041 N N . LEU A 1 565 ? 11.955 -37.230 -55.070 1.00 9.95 565 LEU A N 1
ATOM 4042 C CA . LEU A 1 565 ? 13.311 -36.846 -54.689 1.00 10.03 565 LEU A CA 1
ATOM 4043 C C . LEU A 1 565 ? 13.950 -37.808 -53.714 1.00 10.49 565 LEU A C 1
ATOM 4044 O O . LEU A 1 565 ? 13.257 -38.511 -52.979 1.00 10.34 565 LEU A O 1
ATOM 4049 N N . ASP A 1 566 ? 15.277 -37.803 -53.689 1.00 11.10 566 ASP A N 1
ATOM 4050 C CA . ASP A 1 566 ? 16.014 -38.359 -52.560 1.00 11.76 566 ASP A CA 1
ATOM 4051 C C . ASP A 1 566 ? 16.136 -37.284 -51.480 1.00 11.42 566 ASP A C 1
ATOM 4052 O O . ASP A 1 566 ? 16.020 -36.088 -51.770 1.00 11.21 566 ASP A O 1
ATOM 4057 N N . ARG A 1 567 ? 16.345 -37.716 -50.240 1.00 11.35 567 ARG A N 1
ATOM 4058 C CA . ARG A 1 567 ? 16.448 -36.795 -49.100 1.00 11.46 567 ARG A CA 1
ATOM 4059 C C . ARG A 1 567 ? 17.512 -35.721 -49.320 1.00 10.97 567 ARG A C 1
ATOM 4060 O O . ARG A 1 567 ? 17.273 -34.552 -49.037 1.00 10.51 567 ARG A O 1
ATOM 4068 N N . ASN A 1 568 ? 18.683 -36.115 -49.813 1.00 10.82 568 ASN A N 1
ATOM 4069 C CA . ASN A 1 568 ? 19.767 -35.146 -50.002 1.00 11.02 568 ASN A CA 1
ATOM 4070 C C . ASN A 1 568 ? 19.451 -34.090 -51.063 1.00 10.58 568 ASN A C 1
ATOM 4071 O O . ASN A 1 568 ? 19.940 -32.970 -50.959 1.00 10.69 568 ASN A O 1
ATOM 4076 N N . SER A 1 569 ? 18.640 -34.423 -52.066 1.00 10.17 569 SER A N 1
ATOM 4077 C CA . SER A 1 569 ? 18.158 -33.400 -53.004 1.00 9.95 569 SER A CA 1
ATOM 4078 C C . SER A 1 569 ? 17.122 -32.508 -52.328 1.00 9.40 569 SER A C 1
ATOM 4079 O O . SER A 1 569 ? 17.150 -31.294 -52.507 1.00 9.14 569 SER A O 1
ATOM 4082 N N . ALA A 1 570 ? 16.228 -33.110 -51.540 1.00 8.96 570 ALA A N 1
ATOM 4083 C CA . ALA A 1 570 ? 15.181 -32.355 -50.829 1.00 8.68 570 ALA A CA 1
ATOM 4084 C C . ALA A 1 570 ? 15.761 -31.309 -49.865 1.00 8.54 570 ALA A C 1
ATOM 4085 O O . ALA A 1 570 ? 15.165 -30.250 -49.660 1.00 8.18 570 ALA A O 1
ATOM 4087 N N . TYR A 1 571 ? 16.925 -31.604 -49.288 1.00 8.46 571 TYR A N 1
ATOM 4088 C CA . TYR A 1 571 ? 17.669 -30.624 -48.480 1.00 8.54 571 TYR A CA 1
ATOM 4089 C C . TYR A 1 571 ? 17.885 -29.270 -49.160 1.00 8.65 571 TYR A C 1
ATOM 4090 O O . TYR A 1 571 ? 18.026 -28.258 -48.472 1.00 8.83 571 TYR A O 1
ATOM 4099 N N . ASN A 1 572 ? 17.956 -29.256 -50.491 1.00 8.82 572 ASN A N 1
ATOM 4100 C CA . ASN A 1 572 ? 18.198 -28.028 -51.261 1.00 8.99 572 ASN A CA 1
ATOM 4101 C C . ASN A 1 572 ? 16.936 -27.280 -51.700 1.00 8.68 572 ASN A C 1
ATOM 4102 O O . ASN A 1 572 ? 17.038 -26.298 -52.442 1.00 8.46 572 ASN A O 1
ATOM 4107 N N . TYR A 1 573 ? 15.762 -27.728 -51.248 1.00 8.41 573 TYR A N 1
ATOM 4108 C CA . TYR A 1 573 ? 14.493 -27.080 -51.599 1.00 8.27 573 TYR A CA 1
ATOM 4109 C C . TYR A 1 573 ? 14.048 -26.129 -50.500 1.00 8.03 573 TYR A C 1
ATOM 4110 O O . TYR A 1 573 ? 14.328 -26.342 -49.312 1.00 7.94 573 TYR A O 1
ATOM 4119 N N . TRP A 1 574 ? 13.372 -25.069 -50.924 1.00 7.70 574 TRP A N 1
ATOM 4120 C CA . TRP A 1 574 ? 12.926 -23.995 -50.047 1.00 7.60 574 TRP A CA 1
ATOM 4121 C C . TRP A 1 574 ? 11.526 -23.599 -50.457 1.00 7.55 574 TRP A C 1
ATOM 4122 O O . TRP A 1 574 ? 11.160 -23.724 -51.634 1.00 7.65 574 TRP A O 1
ATOM 4133 N N . VAL A 1 575 ? 10.741 -23.114 -49.497 1.00 7.60 575 VAL A N 1
ATOM 4134 C CA . VAL A 1 575 ? 9.346 -22.763 -49.752 1.00 7.76 575 VAL A CA 1
ATOM 4135 C C . VAL A 1 575 ? 9.079 -21.366 -49.193 1.00 7.90 575 VAL A C 1
ATOM 4136 O O . VAL A 1 575 ? 8.356 -21.206 -48.211 1.00 7.68 575 VAL A O 1
ATOM 4140 N N . PRO A 1 576 ? 9.680 -20.332 -49.816 1.00 8.14 576 PRO A N 1
ATOM 4141 C CA . PRO A 1 576 ? 9.429 -18.979 -49.341 1.00 8.36 576 PRO A CA 1
ATOM 4142 C C . PRO A 1 576 ? 7.992 -18.561 -49.622 1.00 8.76 576 PRO A C 1
ATOM 4143 O O . PRO A 1 576 ? 7.419 -18.936 -50.651 1.00 8.71 576 PRO A O 1
ATOM 4147 N N . GLN A 1 577 ? 7.416 -17.796 -48.704 1.00 9.14 577 GLN A N 1
ATOM 4148 C CA . GLN A 1 577 ? 6.136 -17.143 -48.962 1.00 9.65 577 GLN A CA 1
ATOM 4149 C C . GLN A 1 577 ? 6.343 -16.111 -50.071 1.00 10.16 577 GLN A C 1
ATOM 4150 O O . GLN A 1 577 ? 7.410 -15.505 -50.160 1.00 10.65 577 GLN A O 1
ATOM 4156 N N . LEU A 1 578 ? 5.359 -15.970 -50.956 1.00 10.75 578 LEU A N 1
ATOM 4157 C CA . LEU A 1 578 ? 5.449 -15.020 -52.067 1.00 11.32 578 LEU A CA 1
ATOM 4158 C C . LEU A 1 578 ? 4.592 -13.810 -51.726 1.00 11.97 578 LEU A C 1
ATOM 4159 O O . LEU A 1 578 ? 3.363 -13.900 -51.722 1.00 11.91 578 LEU A O 1
ATOM 4164 N N . ALA A 1 579 ? 5.248 -12.690 -51.427 1.00 12.64 579 ALA A N 1
ATOM 4165 C CA . ALA A 1 579 ? 4.549 -11.447 -51.136 1.00 13.68 579 ALA A CA 1
ATOM 4166 C C . ALA A 1 579 ? 4.133 -10.770 -52.442 1.00 15.01 579 ALA A C 1
ATOM 4167 O O . ALA A 1 579 ? 4.909 -10.732 -53.403 1.00 14.55 579 ALA A O 1
ATOM 4169 N N . THR A 1 580 ? 2.897 -10.274 -52.478 1.00 17.32 580 THR A N 1
ATOM 4170 C CA . THR A 1 580 ? 2.386 -9.483 -53.608 1.00 19.60 580 THR A CA 1
ATOM 4171 C C . THR A 1 580 ? 2.059 -8.029 -53.244 1.00 21.91 580 THR A C 1
ATOM 4172 O O . THR A 1 580 ? 1.783 -7.228 -54.135 1.00 23.32 580 THR A O 1
ATOM 4176 N N . ASP A 1 581 ? 2.071 -7.697 -51.954 1.00 24.07 581 ASP A N 1
ATOM 4177 C CA . ASP A 1 581 ? 1.986 -6.308 -51.493 1.00 26.76 581 ASP A CA 1
ATOM 4178 C C . ASP A 1 581 ? 3.189 -6.053 -50.591 1.00 25.53 581 ASP A C 1
ATOM 4179 O O . ASP A 1 581 ? 3.187 -6.418 -49.419 1.00 28.43 581 ASP A O 1
ATOM 4184 N N . GLY A 1 582 ? 4.234 -5.470 -51.162 1.00 23.07 582 GLY A N 1
ATOM 4185 C CA . GLY A 1 582 ? 5.470 -5.221 -50.437 1.00 21.01 582 GLY A CA 1
ATOM 4186 C C . GLY A 1 582 ? 6.422 -6.390 -50.585 1.00 19.22 582 GLY A C 1
ATOM 4187 O O . GLY A 1 582 ? 6.222 -7.272 -51.417 1.00 18.78 582 GLY A O 1
ATOM 4188 N N . THR A 1 583 ? 7.465 -6.384 -49.769 1.00 17.50 583 THR A N 1
ATOM 4189 C CA . THR A 1 583 ? 8.552 -7.345 -49.887 1.00 16.66 583 THR A CA 1
ATOM 4190 C C . THR A 1 583 ? 8.639 -8.337 -48.723 1.00 15.79 583 THR A C 1
ATOM 4191 O O . THR A 1 583 ? 9.396 -9.296 -48.813 1.00 15.53 583 THR A O 1
ATOM 4195 N N . SER A 1 584 ? 7.873 -8.117 -47.654 1.00 14.92 584 SER A N 1
ATOM 4196 C CA . SER A 1 584 ? 7.960 -8.948 -46.453 1.00 14.82 584 SER A CA 1
ATOM 4197 C C . SER A 1 584 ? 7.045 -10.167 -46.578 1.00 13.40 584 SER A C 1
ATOM 4198 O O . SER A 1 584 ? 5.942 -10.048 -47.103 1.00 13.09 584 SER A O 1
ATOM 4201 N N . PRO A 1 585 ? 7.490 -11.343 -46.087 1.00 12.26 585 PRO A N 1
ATOM 4202 C CA . PRO A 1 585 ? 6.690 -12.565 -46.222 1.00 11.76 585 PRO A CA 1
ATOM 4203 C C . PRO A 1 585 ? 5.361 -12.564 -45.475 1.00 11.11 585 PRO A C 1
ATOM 4204 O O . PRO A 1 585 ? 4.404 -13.202 -45.923 1.00 11.04 585 PRO A O 1
ATOM 4208 N N . GLY A 1 586 ? 5.306 -11.868 -44.344 1.00 10.50 586 GLY A N 1
ATOM 4209 C CA . GLY A 1 586 ? 4.157 -11.929 -43.461 1.00 10.19 586 GLY A CA 1
ATOM 4210 C C . GLY A 1 586 ? 4.207 -13.176 -42.599 1.00 9.85 586 GLY A C 1
ATOM 4211 O O . GLY A 1 586 ? 5.043 -14.068 -42.802 1.00 9.56 586 GLY A O 1
ATOM 4212 N N . PHE A 1 587 ? 3.301 -13.237 -41.634 1.00 9.70 587 PHE A N 1
ATOM 4213 C CA . PHE A 1 587 ? 3.200 -14.397 -40.757 1.00 9.80 587 PHE A CA 1
ATOM 4214 C C . PHE A 1 587 ? 2.677 -15.610 -41.535 1.00 9.96 587 PHE A C 1
ATOM 4215 O O . PHE A 1 587 ? 2.164 -15.480 -42.652 1.00 9.72 587 PHE A O 1
ATOM 4223 N N . SER A 1 588 ? 2.811 -16.788 -40.941 1.00 10.12 588 SER A N 1
ATOM 4224 C CA . SER A 1 588 ? 2.369 -18.034 -41.580 1.00 10.53 588 SER A CA 1
ATOM 4225 C C . SER A 1 588 ? 0.850 -18.233 -41.463 1.00 11.13 588 SER A C 1
ATOM 4226 O O . SER A 1 588 ? 0.385 -19.152 -40.794 1.00 11.64 588 SER A O 1
ATOM 4229 N N . THR A 1 589 ? 0.086 -17.370 -42.134 1.00 11.63 589 THR A N 1
ATOM 4230 C CA . THR A 1 589 ? -1.373 -17.449 -42.144 1.00 12.08 589 THR A CA 1
ATOM 4231 C C . THR A 1 589 ? -1.789 -18.396 -43.265 1.00 12.45 589 THR A C 1
ATOM 4232 O O . THR A 1 589 ? -1.006 -18.632 -44.187 1.00 11.95 589 THR A O 1
ATOM 4236 N N . PRO A 1 590 ? -3.024 -18.931 -43.210 1.00 13.00 590 PRO A N 1
ATOM 4237 C CA . PRO A 1 590 ? -3.448 -19.834 -44.288 1.00 13.61 590 PRO A CA 1
ATOM 4238 C C . PRO A 1 590 ? -3.272 -19.255 -45.697 1.00 14.41 590 PRO A C 1
ATOM 4239 O O . PRO A 1 590 ? -2.731 -19.932 -46.573 1.00 14.11 590 PRO A O 1
ATOM 4243 N N . GLU A 1 591 ? -3.700 -18.011 -45.898 1.00 15.45 591 GLU A N 1
ATOM 4244 C CA . GLU A 1 591 ? -3.595 -17.371 -47.214 1.00 16.90 591 GLU A CA 1
ATOM 4245 C C . GLU A 1 591 ? -2.143 -17.203 -47.669 1.00 15.78 591 GLU A C 1
ATOM 4246 O O . GLU A 1 591 ? -1.823 -17.475 -48.824 1.00 15.39 591 GLU A O 1
ATOM 4252 N N . LYS A 1 592 ? -1.265 -16.777 -46.761 1.00 15.04 592 LYS A N 1
ATOM 4253 C CA . LYS A 1 592 ? 0.140 -16.549 -47.120 1.00 14.83 592 LYS A CA 1
ATOM 4254 C C . LYS A 1 592 ? 0.922 -17.851 -47.272 1.00 14.07 592 LYS A C 1
ATOM 4255 O O . LYS A 1 592 ? 1.847 -17.920 -48.081 1.00 14.46 592 LYS A O 1
ATOM 4261 N N . VAL A 1 593 ? 0.543 -18.884 -46.521 1.00 13.33 593 VAL A N 1
ATOM 4262 C CA . VAL A 1 593 ? 1.096 -20.226 -46.737 1.00 13.03 593 VAL A CA 1
ATOM 4263 C C . VAL A 1 593 ? 0.721 -20.712 -48.142 1.00 12.84 593 VAL A C 1
ATOM 4264 O O . VAL A 1 593 ? 1.588 -21.166 -48.898 1.00 12.29 593 VAL A O 1
ATOM 4268 N N . ALA A 1 594 ? -0.560 -20.590 -48.492 1.00 12.77 594 ALA A N 1
ATOM 4269 C CA . ALA A 1 594 ? -1.058 -21.056 -49.794 1.00 13.25 594 ALA A CA 1
ATOM 4270 C C . ALA A 1 594 ? -0.379 -20.360 -50.972 1.00 13.54 594 ALA A C 1
ATOM 4271 O O . ALA A 1 594 ? -0.134 -20.987 -51.997 1.00 13.52 594 ALA A O 1
ATOM 4273 N N . SER A 1 595 ? -0.049 -19.081 -50.807 1.00 13.99 595 SER A N 1
ATOM 4274 C CA . SER A 1 595 ? 0.549 -18.275 -51.884 1.00 15.08 595 SER A CA 1
ATOM 4275 C C . SER A 1 595 ? 2.060 -18.501 -52.131 1.00 14.86 595 SER A C 1
ATOM 4276 O O . SER A 1 595 ? 2.639 -17.848 -53.004 1.00 16.96 595 SER A O 1
ATOM 4279 N N . SER A 1 596 ? 2.686 -19.436 -51.421 1.00 13.74 596 SER A N 1
ATOM 4280 C CA . SER A 1 596 ? 4.137 -19.645 -51.496 1.00 12.82 596 SER A CA 1
ATOM 4281 C C . SER A 1 596 ? 4.597 -20.262 -52.817 1.00 12.54 596 SER A C 1
ATOM 4282 O O . SER A 1 596 ? 3.785 -20.778 -53.579 1.00 13.16 596 SER A O 1
ATOM 4285 N N . ILE A 1 597 ? 5.900 -20.195 -53.079 1.00 11.85 597 ILE A N 1
ATOM 4286 C CA . ILE A 1 597 ? 6.505 -20.849 -54.245 1.00 11.41 597 ILE A CA 1
ATOM 4287 C C . ILE A 1 597 ? 7.569 -21.835 -53.796 1.00 11.14 597 ILE A C 1
ATOM 4288 O O . ILE A 1 597 ? 8.005 -21.803 -52.644 1.00 10.92 597 ILE A O 1
ATOM 4293 N N . ILE A 1 598 ? 7.981 -22.696 -54.718 1.00 10.59 598 ILE A N 1
ATOM 4294 C CA . ILE A 1 598 ? 8.953 -23.753 -54.440 1.00 10.51 598 ILE A CA 1
ATOM 4295 C C . ILE A 1 598 ? 10.234 -23.416 -55.195 1.00 10.51 598 ILE A C 1
ATOM 4296 O O . ILE A 1 598 ? 10.218 -23.247 -56.419 1.00 10.34 598 ILE A O 1
ATOM 4301 N N . VAL A 1 599 ? 11.337 -23.312 -54.455 1.00 10.33 599 VAL A N 1
ATOM 4302 C CA . VAL A 1 599 ? 12.625 -22.920 -55.029 1.00 10.48 599 VAL A CA 1
ATOM 4303 C C . VAL A 1 599 ? 13.685 -23.961 -54.685 1.00 10.59 599 VAL A C 1
ATOM 4304 O O . VAL A 1 599 ? 13.924 -24.231 -53.509 1.00 10.51 599 VAL A O 1
ATOM 4308 N N . LYS A 1 600 ? 14.304 -24.553 -55.705 1.00 10.76 600 LYS A N 1
ATOM 4309 C CA . LYS A 1 600 ? 15.507 -25.358 -55.511 1.00 11.42 600 LYS A CA 1
ATOM 4310 C C . LYS A 1 600 ? 16.684 -24.411 -55.611 1.00 10.88 600 LYS A C 1
ATOM 4311 O O . LYS A 1 600 ? 16.800 -23.662 -56.579 1.00 10.59 600 LYS A O 1
ATOM 4317 N N . ALA A 1 601 ? 17.554 -24.428 -54.613 1.00 10.31 601 ALA A N 1
ATOM 4318 C CA . ALA A 1 601 ? 18.725 -23.554 -54.643 1.00 10.09 601 ALA A CA 1
ATOM 4319 C C . ALA A 1 601 ? 19.857 -24.197 -53.855 1.00 9.90 601 ALA A C 1
ATOM 4320 O O . ALA A 1 601 ? 20.090 -25.389 -54.016 1.00 10.12 601 ALA A O 1
ATOM 4322 N N . GLY A 1 602 ? 20.582 -23.435 -53.040 1.00 9.65 602 GLY A N 1
ATOM 4323 C CA . GLY A 1 602 ? 21.697 -23.975 -52.295 1.00 9.40 602 GLY A CA 1
ATOM 4324 C C . GLY A 1 602 ? 21.585 -23.597 -50.841 1.00 9.04 602 GLY A C 1
ATOM 4325 O O . GLY A 1 602 ? 20.664 -24.025 -50.150 1.00 8.91 602 GLY A O 1
ATOM 4326 N N . TYR A 1 603 ? 22.515 -22.764 -50.399 1.00 8.63 603 TYR A N 1
ATOM 4327 C CA . TYR A 1 603 ? 22.723 -22.500 -48.984 1.00 8.39 603 TYR A CA 1
ATOM 4328 C C . TYR A 1 603 ? 21.495 -21.960 -48.242 1.00 8.18 603 TYR A C 1
ATOM 4329 O O . TYR A 1 603 ? 21.195 -22.410 -47.135 1.00 8.07 603 TYR A O 1
ATOM 4338 N N . LEU A 1 604 ? 20.783 -21.015 -48.849 1.00 7.94 604 LEU A N 1
ATOM 4339 C CA . LEU A 1 604 ? 19.640 -20.373 -48.192 1.00 7.84 604 LEU A CA 1
ATOM 4340 C C . LEU A 1 604 ? 18.764 -19.640 -49.191 1.00 7.92 604 LEU A C 1
ATOM 4341 O O . LEU A 1 604 ? 19.276 -18.954 -50.072 1.00 7.73 604 LEU A O 1
ATOM 4346 N N . VAL A 1 605 ? 17.446 -19.767 -49.037 1.00 7.94 605 VAL A N 1
ATOM 4347 C CA . VAL A 1 605 ? 16.502 -18.861 -49.694 1.00 7.94 605 VAL A CA 1
ATOM 4348 C C . VAL A 1 605 ? 15.730 -18.183 -48.571 1.00 8.07 605 VAL A C 1
ATOM 4349 O O . VAL A 1 605 ? 15.113 -18.862 -47.749 1.00 7.89 605 VAL A O 1
ATOM 4353 N N . ARG A 1 606 ? 15.815 -16.854 -48.515 1.00 8.11 606 ARG A N 1
ATOM 4354 C CA . ARG A 1 606 ? 15.209 -16.074 -47.440 1.00 8.47 606 ARG A CA 1
ATOM 4355 C C . ARG A 1 606 ? 13.784 -15.669 -47.782 1.00 8.76 606 ARG A C 1
ATOM 4356 O O . ARG A 1 606 ? 12.863 -15.933 -47.008 1.00 9.09 606 ARG A O 1
ATOM 4364 N N . THR A 1 607 ? 13.607 -15.007 -48.928 1.00 8.91 607 THR A N 1
ATOM 4365 C CA . THR A 1 607 ? 12.308 -14.441 -49.301 1.00 9.22 607 THR A CA 1
ATOM 4366 C C . THR A 1 607 ? 12.051 -14.467 -50.806 1.00 9.07 607 THR A C 1
ATOM 4367 O O . THR A 1 607 ? 12.956 -14.707 -51.611 1.00 8.88 607 THR A O 1
ATOM 4371 N N . ALA A 1 608 ? 10.790 -14.224 -51.143 1.00 9.19 608 ALA A N 1
ATOM 4372 C CA . ALA A 1 608 ? 10.345 -14.057 -52.515 1.00 9.30 608 ALA A CA 1
ATOM 4373 C C . ALA A 1 608 ? 9.210 -13.047 -52.574 1.00 9.65 608 ALA A C 1
ATOM 4374 O O . ALA A 1 608 ? 8.373 -12.980 -51.672 1.00 9.28 608 ALA A O 1
ATOM 4376 N N . TYR A 1 609 ? 9.185 -12.248 -53.636 1.00 10.44 609 TYR A N 1
ATOM 4377 C CA . TYR A 1 609 ? 8.046 -11.375 -53.876 1.00 11.02 609 TYR A CA 1
ATOM 4378 C C . TYR A 1 609 ? 7.874 -11.080 -55.358 1.00 11.58 609 TYR A C 1
ATOM 4379 O O . TYR A 1 609 ? 8.809 -11.230 -56.152 1.00 11.16 609 TYR A O 1
ATOM 4388 N N . LEU A 1 610 ? 6.646 -10.711 -55.702 1.00 12.43 610 LEU A N 1
ATOM 4389 C CA . LEU A 1 610 ? 6.239 -10.412 -57.063 1.00 13.54 610 LEU A CA 1
ATOM 4390 C C . LEU A 1 610 ? 5.992 -8.915 -57.135 1.00 13.81 610 LEU A C 1
ATOM 4391 O O . LEU A 1 610 ? 5.247 -8.373 -56.318 1.00 14.05 610 LEU A O 1
ATOM 4396 N N . LYS A 1 611 ? 6.625 -8.250 -58.097 1.00 14.08 611 LYS A N 1
ATOM 4397 C CA . LYS A 1 611 ? 6.447 -6.821 -58.305 1.00 14.44 611 LYS A CA 1
ATOM 4398 C C . LYS A 1 611 ? 6.393 -6.566 -59.797 1.00 13.98 611 LYS A C 1
ATOM 4399 O O . LYS A 1 611 ? 7.377 -6.789 -60.500 1.00 13.20 611 LYS A O 1
ATOM 4405 N N . GLY A 1 612 ? 5.233 -6.130 -60.284 1.00 13.75 612 GLY A N 1
ATOM 4406 C CA . GLY A 1 612 ? 5.035 -5.961 -61.714 1.00 13.59 612 GLY A CA 1
ATOM 4407 C C . GLY A 1 612 ? 5.318 -7.253 -62.460 1.00 13.32 612 GLY A C 1
ATOM 4408 O O . GLY A 1 612 ? 4.834 -8.315 -62.063 1.00 13.61 612 GLY A O 1
ATOM 4409 N N . SER A 1 613 ? 6.132 -7.171 -63.510 1.00 13.05 613 SER A N 1
ATOM 4410 C CA . SER A 1 613 ? 6.537 -8.351 -64.282 1.00 12.90 613 SER A CA 1
ATOM 4411 C C . SER A 1 613 ? 7.769 -9.073 -63.704 1.00 12.46 613 SER A C 1
ATOM 4412 O O . SER A 1 613 ? 8.345 -9.940 -64.374 1.00 12.45 613 SER A O 1
ATOM 4415 N N . GLY A 1 614 ? 8.182 -8.726 -62.482 1.00 11.99 614 GLY A N 1
ATOM 4416 C CA . GLY A 1 614 ? 9.400 -9.285 -61.892 1.00 11.71 614 GLY A CA 1
ATOM 4417 C C . GLY A 1 614 ? 9.124 -10.243 -60.746 1.00 11.47 614 GLY A C 1
ATOM 4418 O O . GLY A 1 614 ? 8.317 -9.942 -59.866 1.00 11.43 614 GLY A O 1
ATOM 4419 N N . LEU A 1 615 ? 9.797 -11.392 -60.762 1.00 11.06 615 LEU A N 1
ATOM 4420 C CA . LEU A 1 615 ? 9.861 -12.277 -59.599 1.00 10.92 615 LEU A CA 1
ATOM 4421 C C . LEU A 1 615 ? 11.200 -12.037 -58.921 1.00 10.50 615 LEU A C 1
ATOM 4422 O O . LEU A 1 615 ? 12.246 -12.190 -59.551 1.00 10.29 615 LEU A O 1
ATOM 4427 N N . TYR A 1 616 ? 11.155 -11.689 -57.636 1.00 10.31 616 TYR A N 1
ATOM 4428 C CA . TYR A 1 616 ? 12.333 -11.315 -56.860 1.00 10.23 616 TYR A CA 1
ATOM 4429 C C . TYR A 1 616 ? 12.581 -12.369 -55.800 1.00 10.05 616 TYR A C 1
ATOM 4430 O O . TYR A 1 616 ? 11.671 -12.692 -55.036 1.00 9.87 616 TYR A O 1
ATOM 4439 N N . LEU A 1 617 ? 13.799 -12.904 -55.765 1.00 9.71 617 LEU A N 1
ATOM 4440 C CA . LEU A 1 617 ? 14.234 -13.787 -54.681 1.00 9.54 617 LEU A CA 1
ATOM 4441 C C . LEU A 1 617 ? 15.317 -13.096 -53.877 1.00 9.28 617 LEU A C 1
ATOM 4442 O O . LEU A 1 617 ? 16.106 -12.341 -54.426 1.00 9.12 617 LEU A O 1
ATOM 4447 N N . THR A 1 618 ? 15.356 -13.358 -52.572 1.00 9.09 618 THR A N 1
ATOM 4448 C CA . THR A 1 618 ? 16.530 -13.023 -51.779 1.00 9.12 618 THR A CA 1
ATOM 4449 C C . THR A 1 618 ? 17.059 -14.325 -51.188 1.00 8.86 618 THR A C 1
ATOM 4450 O O . THR A 1 618 ? 16.291 -15.160 -50.702 1.00 8.56 618 THR A O 1
ATOM 4454 N N . ALA A 1 619 ? 18.371 -14.504 -51.283 1.00 8.62 619 ALA A N 1
ATOM 4455 C CA . ALA A 1 619 ? 19.009 -15.785 -50.999 1.00 8.62 619 ALA A CA 1
ATOM 4456 C C . ALA A 1 619 ? 20.491 -15.599 -50.710 1.00 8.61 619 ALA A C 1
ATOM 4457 O O . ALA A 1 619 ? 21.074 -14.573 -51.065 1.00 8.59 619 ALA A O 1
ATOM 4459 N N . ASP A 1 620 ? 21.087 -16.601 -50.065 1.00 8.55 620 ASP A N 1
ATOM 4460 C CA . ASP A 1 620 ? 22.520 -16.630 -49.800 1.00 8.57 620 ASP A CA 1
ATOM 4461 C C . ASP A 1 620 ? 23.128 -17.847 -50.489 1.00 8.67 620 ASP A C 1
ATOM 4462 O O . ASP A 1 620 ? 22.454 -18.862 -50.691 1.00 8.51 620 ASP A O 1
ATOM 4467 N N . PHE A 1 621 ? 24.406 -17.736 -50.839 1.00 8.66 621 PHE A N 1
ATOM 4468 C CA . PHE A 1 621 ? 25.115 -18.755 -51.618 1.00 8.84 621 PHE A CA 1
ATOM 4469 C C . PHE A 1 621 ? 26.516 -18.965 -51.062 1.00 9.10 621 PHE A C 1
ATOM 4470 O O . PHE A 1 621 ? 27.228 -18.002 -50.784 1.00 9.03 621 PHE A O 1
ATOM 4478 N N . ASN A 1 622 ? 26.911 -20.225 -50.891 1.00 9.41 622 ASN A N 1
ATOM 4479 C CA . ASN A 1 622 ? 28.271 -20.548 -50.445 1.00 9.76 622 ASN A CA 1
ATOM 4480 C C . ASN A 1 622 ? 29.023 -21.400 -51.474 1.00 10.19 622 ASN A C 1
ATOM 4481 O O . ASN A 1 622 ? 30.077 -21.952 -51.167 1.00 10.37 622 ASN A O 1
ATOM 4486 N N . ALA A 1 623 ? 28.459 -21.488 -52.678 1.00 10.71 623 ALA A N 1
ATOM 4487 C CA . ALA A 1 623 ? 29.004 -22.251 -53.801 1.00 11.25 623 ALA A CA 1
ATOM 4488 C C . ALA A 1 623 ? 28.193 -21.868 -55.034 1.00 11.73 623 ALA A C 1
ATOM 4489 O O . ALA A 1 623 ? 27.126 -21.259 -54.906 1.00 11.55 623 ALA A O 1
ATOM 4491 N N . THR A 1 624 ? 28.703 -22.180 -56.223 1.00 12.24 624 THR A N 1
ATOM 4492 C CA . THR A 1 624 ? 27.960 -21.921 -57.453 1.00 12.70 624 THR A CA 1
ATOM 4493 C C . THR A 1 624 ? 26.694 -22.777 -57.431 1.00 12.82 624 THR A C 1
ATOM 4494 O O . THR A 1 624 ? 26.752 -23.966 -57.131 1.00 13.11 624 THR A O 1
ATOM 4498 N N . THR A 1 625 ? 25.560 -22.148 -57.726 1.00 12.73 625 THR A N 1
ATOM 4499 C CA . THR A 1 625 ? 24.258 -22.700 -57.391 1.00 12.55 625 THR A CA 1
ATOM 4500 C C . THR A 1 625 ? 23.326 -22.668 -58.591 1.00 12.94 625 THR A C 1
ATOM 4501 O O . THR A 1 625 ? 23.146 -21.630 -59.219 1.00 12.53 625 THR A O 1
ATOM 4505 N N . SER A 1 626 ? 22.746 -23.822 -58.897 1.00 13.46 626 SER A N 1
ATOM 4506 C CA . SER A 1 626 ? 21.674 -23.921 -59.870 1.00 14.11 626 SER A CA 1
ATOM 4507 C C . SER A 1 626 ? 20.370 -23.627 -59.146 1.00 13.86 626 SER A C 1
ATOM 4508 O O . SER A 1 626 ? 20.046 -24.286 -58.160 1.00 13.90 626 SER A O 1
ATOM 4511 N N . VAL A 1 627 ? 19.649 -22.619 -59.623 1.00 13.49 627 VAL A N 1
ATOM 4512 C CA . VAL A 1 627 ? 18.396 -22.188 -59.019 1.00 13.55 627 VAL A CA 1
ATOM 4513 C C . VAL A 1 627 ? 17.266 -22.620 -59.939 1.00 13.83 627 VAL A C 1
ATOM 4514 O O . VAL A 1 627 ? 17.354 -22.432 -61.154 1.00 13.94 627 VAL A O 1
ATOM 4518 N N . GLU A 1 628 ? 16.230 -23.229 -59.365 1.00 13.77 628 GLU A N 1
ATOM 4519 C CA . GLU A 1 628 ? 15.008 -23.519 -60.099 1.00 14.27 628 GLU A CA 1
ATOM 4520 C C . GLU A 1 628 ? 13.822 -22.981 -59.331 1.00 13.50 628 GLU A C 1
ATOM 4521 O O . GLU A 1 628 ? 13.774 -23.094 -58.104 1.00 13.05 628 GLU A O 1
ATOM 4527 N N . VAL A 1 629 ? 12.865 -22.407 -60.052 1.00 12.65 629 VAL A N 1
ATOM 4528 C CA . VAL A 1 629 ? 11.633 -21.931 -59.444 1.00 12.47 629 VAL A CA 1
ATOM 4529 C C . VAL A 1 629 ? 10.454 -22.680 -60.041 1.00 12.61 629 VAL A C 1
ATOM 4530 O O . VAL A 1 629 ? 10.284 -22.712 -61.257 1.00 11.90 629 VAL A O 1
ATOM 4534 N N . ILE A 1 630 ? 9.652 -23.273 -59.159 1.00 12.76 630 ILE A N 1
ATOM 4535 C CA . ILE A 1 630 ? 8.460 -24.021 -59.526 1.00 13.33 630 ILE A CA 1
ATOM 4536 C C . ILE A 1 630 ? 7.285 -23.223 -58.987 1.00 13.66 630 ILE A C 1
ATOM 4537 O O . ILE A 1 630 ? 7.254 -22.883 -57.798 1.00 13.32 630 ILE A O 1
ATOM 4542 N N . GLY A 1 631 ? 6.339 -22.901 -59.867 1.00 13.75 631 GLY A N 1
ATOM 4543 C CA . GLY A 1 631 ? 5.172 -22.108 -59.507 1.00 14.30 631 GLY A CA 1
ATOM 4544 C C . GLY A 1 631 ? 5.329 -20.632 -59.786 1.00 14.92 631 GLY A C 1
ATOM 4545 O O . GLY A 1 631 ? 4.778 -19.800 -59.067 1.00 14.99 631 GLY A O 1
ATOM 4546 N N . VAL A 1 632 ? 6.067 -20.301 -60.841 1.00 15.55 632 VAL A N 1
ATOM 4547 C CA . VAL A 1 632 ? 6.293 -18.910 -61.195 1.00 16.46 632 VAL A CA 1
ATOM 4548 C C . VAL A 1 632 ? 4.945 -18.332 -61.629 1.00 16.96 632 VAL A C 1
ATOM 4549 O O . VAL A 1 632 ? 4.258 -18.945 -62.444 1.00 16.80 632 VAL A O 1
ATOM 4553 N N . PRO A 1 633 ? 4.546 -17.174 -61.061 1.00 18.02 633 PRO A N 1
ATOM 4554 C CA . PRO A 1 633 ? 3.296 -16.547 -61.484 1.00 18.79 633 PRO A CA 1
ATOM 4555 C C . PRO A 1 633 ? 3.243 -16.300 -62.989 1.00 19.75 633 PRO A C 1
ATOM 4556 O O . PRO A 1 633 ? 4.277 -16.020 -63.613 1.00 18.92 633 PRO A O 1
ATOM 4560 N N . SER A 1 634 ? 2.045 -16.413 -63.562 1.00 21.37 634 SER A N 1
ATOM 4561 C CA . SER A 1 634 ? 1.840 -16.223 -65.005 1.00 22.18 634 SER A CA 1
ATOM 4562 C C . SER A 1 634 ? 2.296 -14.846 -65.507 1.00 21.79 634 SER A C 1
ATOM 4563 O O . SER A 1 634 ? 2.745 -14.719 -66.646 1.00 22.92 634 SER A O 1
ATOM 4566 N N . THR A 1 635 ? 2.189 -13.835 -64.646 1.00 21.21 635 THR A N 1
ATOM 4567 C CA . THR A 1 635 ? 2.572 -12.458 -64.975 1.00 20.58 635 THR A CA 1
ATOM 4568 C C . THR A 1 635 ? 4.077 -12.156 -64.866 1.00 19.49 635 THR A C 1
ATOM 4569 O O . THR A 1 635 ? 4.514 -11.095 -65.303 1.00 18.90 635 THR A O 1
ATOM 4573 N N . ALA A 1 636 ? 4.866 -13.068 -64.287 1.00 18.16 636 ALA A N 1
ATOM 4574 C CA . ALA A 1 636 ? 6.302 -12.843 -64.118 1.00 17.50 636 ALA A CA 1
ATOM 4575 C C . ALA A 1 636 ? 7.039 -13.130 -65.421 1.00 17.09 636 ALA A C 1
ATOM 4576 O O . ALA A 1 636 ? 6.855 -14.184 -66.015 1.00 17.15 636 ALA A O 1
ATOM 4578 N N . LYS A 1 637 ? 7.842 -12.172 -65.873 1.00 16.32 637 LYS A N 1
ATOM 4579 C CA . LYS A 1 637 ? 8.659 -12.322 -67.081 1.00 16.24 637 LYS A CA 1
ATOM 4580 C C . LYS A 1 637 ? 10.164 -12.215 -66.834 1.00 15.47 637 LYS A C 1
ATOM 4581 O O . LYS A 1 637 ? 10.958 -12.613 -67.684 1.00 15.39 637 LYS A O 1
ATOM 4587 N N . ASN A 1 638 ? 10.559 -11.670 -65.684 1.00 14.68 638 ASN A N 1
ATOM 4588 C CA . ASN A 1 638 ? 11.954 -11.385 -65.392 1.00 14.25 638 ASN A CA 1
ATOM 4589 C C . ASN A 1 638 ? 12.262 -11.886 -63.993 1.00 13.23 638 ASN A C 1
ATOM 4590 O O . ASN A 1 638 ? 11.412 -11.794 -63.109 1.00 12.91 638 ASN A O 1
ATOM 4595 N N . LEU A 1 639 ? 13.463 -12.434 -63.819 1.00 12.54 639 LEU A N 1
ATOM 4596 C CA . LEU A 1 639 ? 13.945 -12.916 -62.525 1.00 12.09 639 LEU A CA 1
ATOM 4597 C C . LEU A 1 639 ? 14.961 -11.940 -61.933 1.00 11.94 639 LEU A C 1
ATOM 4598 O O . LEU A 1 639 ? 15.843 -11.448 -62.640 1.00 12.08 639 LEU A O 1
ATOM 4603 N N . PHE A 1 640 ? 14.842 -11.690 -60.630 1.00 11.72 640 PHE A N 1
ATOM 4604 C CA . PHE A 1 640 ? 15.832 -10.918 -59.882 1.00 11.77 640 PHE A CA 1
ATOM 4605 C C . PHE A 1 640 ? 16.290 -11.765 -58.699 1.00 11.64 640 PHE A C 1
ATOM 4606 O O . PHE A 1 640 ? 15.464 -12.400 -58.046 1.00 11.34 640 PHE A O 1
ATOM 4614 N N . ILE A 1 641 ? 17.595 -11.773 -58.434 1.00 11.55 641 ILE A N 1
ATOM 4615 C CA . ILE A 1 641 ? 18.156 -12.439 -57.257 1.00 11.57 641 ILE A CA 1
ATOM 4616 C C . ILE A 1 641 ? 18.986 -11.412 -56.499 1.00 11.68 641 ILE A C 1
ATOM 4617 O O . ILE A 1 641 ? 19.926 -10.840 -57.054 1.00 11.67 641 ILE A O 1
ATOM 4622 N N . ASN A 1 642 ? 18.617 -11.173 -55.242 1.00 11.86 642 ASN A N 1
ATOM 4623 C CA . ASN A 1 642 ? 19.210 -10.115 -54.417 1.00 12.24 642 ASN A CA 1
ATOM 4624 C C . ASN A 1 642 ? 19.223 -8.751 -55.133 1.00 12.89 642 ASN A C 1
ATOM 4625 O O . ASN A 1 642 ? 20.202 -8.002 -55.068 1.00 13.06 642 ASN A O 1
ATOM 4630 N N . GLY A 1 643 ? 18.123 -8.457 -55.825 1.00 13.41 643 GLY A N 1
ATOM 4631 C CA . GLY A 1 643 ? 17.955 -7.205 -56.558 1.00 14.19 643 GLY A CA 1
ATOM 4632 C C . GLY A 1 643 ? 18.562 -7.122 -57.951 1.00 15.17 643 GLY A C 1
ATOM 4633 O O . GLY A 1 643 ? 18.290 -6.158 -58.665 1.00 15.19 643 GLY A O 1
ATOM 4634 N N . ASP A 1 644 ? 19.365 -8.111 -58.349 1.00 16.05 644 ASP A N 1
ATOM 4635 C CA . ASP A 1 644 ? 20.073 -8.085 -59.632 1.00 17.27 644 ASP A CA 1
ATOM 4636 C C . ASP A 1 644 ? 19.310 -8.863 -60.693 1.00 17.41 644 ASP A C 1
ATOM 4637 O O . ASP A 1 644 ? 18.951 -10.019 -60.472 1.00 16.27 644 ASP A O 1
ATOM 4642 N N . LYS A 1 645 ? 19.064 -8.217 -61.836 1.00 17.89 645 LYS A N 1
ATOM 4643 C CA . LYS A 1 645 ? 18.546 -8.888 -63.032 1.00 18.89 645 LYS A CA 1
ATOM 4644 C C . LYS A 1 645 ? 19.356 -10.140 -63.322 1.00 17.78 645 LYS A C 1
ATOM 4645 O O . LYS A 1 645 ? 20.578 -10.071 -63.422 1.00 17.54 645 LYS A O 1
ATOM 4651 N N . THR A 1 646 ? 18.672 -11.275 -63.449 1.00 16.96 646 THR A N 1
ATOM 4652 C CA . THR A 1 646 ? 19.325 -12.560 -63.635 1.00 16.85 646 THR A CA 1
ATOM 4653 C C . THR A 1 646 ? 18.670 -13.294 -64.789 1.00 16.77 646 THR A C 1
ATOM 4654 O O . THR A 1 646 ? 17.460 -13.485 -64.784 1.00 16.42 646 THR A O 1
ATOM 4658 N N . SER A 1 647 ? 19.475 -13.707 -65.766 1.00 16.83 647 SER A N 1
ATOM 4659 C CA . SER A 1 647 ? 18.978 -14.466 -66.909 1.00 17.37 647 SER A CA 1
ATOM 4660 C C . SER A 1 647 ? 18.364 -15.774 -66.447 1.00 16.67 647 SER A C 1
ATOM 4661 O O . SER A 1 647 ? 18.811 -16.369 -65.464 1.00 16.76 647 SER A O 1
ATOM 4664 N N . HIS A 1 648 ? 17.327 -16.211 -67.149 1.00 16.47 648 HIS A N 1
ATOM 4665 C CA . HIS A 1 648 ? 16.729 -17.506 -66.877 1.00 16.19 648 HIS A CA 1
ATOM 4666 C C . HIS A 1 648 ? 16.270 -18.177 -68.158 1.00 16.29 648 HIS A C 1
ATOM 4667 O O . HIS A 1 648 ? 16.069 -17.521 -69.184 1.00 15.95 648 HIS A O 1
ATOM 4674 N N . THR A 1 649 ? 16.113 -19.492 -68.074 1.00 16.18 649 THR A N 1
ATOM 4675 C CA . THR A 1 649 ? 15.498 -20.286 -69.129 1.00 16.90 649 THR A CA 1
ATOM 4676 C C . THR A 1 649 ? 14.263 -20.964 -68.558 1.00 16.77 649 THR A C 1
ATOM 4677 O O . THR A 1 649 ? 14.137 -21.117 -67.338 1.00 16.10 649 THR A O 1
ATOM 4681 N N . VAL A 1 650 ? 13.349 -21.345 -69.445 1.00 16.63 650 VAL A N 1
ATOM 4682 C CA . VAL A 1 650 ? 12.124 -22.048 -69.070 1.00 17.02 650 VAL A CA 1
ATOM 4683 C C . VAL A 1 650 ? 12.128 -23.400 -69.778 1.00 17.39 650 VAL A C 1
ATOM 4684 O O . VAL A 1 650 ? 12.324 -23.454 -70.995 1.00 17.53 650 VAL A O 1
ATOM 4688 N N . ASP A 1 651 ? 11.933 -24.484 -69.024 1.00 17.73 651 ASP A N 1
ATOM 4689 C CA . ASP A 1 651 ? 11.891 -25.831 -69.618 1.00 18.02 651 ASP A CA 1
ATOM 4690 C C . ASP A 1 651 ? 10.470 -26.196 -70.071 1.00 18.23 651 ASP A C 1
ATOM 4691 O O . ASP A 1 651 ? 9.533 -25.407 -69.905 1.00 17.53 651 ASP A O 1
ATOM 4696 N N . LYS A 1 652 ? 10.315 -27.380 -70.660 1.00 19.01 652 LYS A N 1
ATOM 4697 C CA . LYS A 1 652 ? 9.009 -27.808 -71.197 1.00 19.69 652 LYS A CA 1
ATOM 4698 C C . LYS A 1 652 ? 7.893 -27.975 -70.153 1.00 19.01 652 LYS A C 1
ATOM 4699 O O . LYS A 1 652 ? 6.715 -27.980 -70.511 1.00 19.69 652 LYS A O 1
ATOM 4705 N N . ASN A 1 653 ? 8.260 -28.108 -68.877 1.00 17.99 653 ASN A N 1
ATOM 4706 C CA . ASN A 1 653 ? 7.294 -28.187 -67.774 1.00 17.33 653 ASN A CA 1
ATOM 4707 C C . ASN A 1 653 ? 7.070 -26.861 -67.034 1.00 16.81 653 ASN A C 1
ATOM 4708 O O . ASN A 1 653 ? 6.396 -26.833 -65.999 1.00 17.39 653 ASN A O 1
ATOM 4713 N N . GLY A 1 654 ? 7.609 -25.767 -67.573 1.00 15.87 654 GLY A N 1
ATOM 4714 C CA . GLY A 1 654 ? 7.373 -24.432 -67.032 1.00 15.37 654 GLY A CA 1
ATOM 4715 C C . GLY A 1 654 ? 8.251 -24.046 -65.856 1.00 14.76 654 GLY A C 1
ATOM 4716 O O . GLY A 1 654 ? 8.021 -23.013 -65.232 1.00 14.80 654 GLY A O 1
ATOM 4717 N N . ILE A 1 655 ? 9.261 -24.854 -65.554 1.00 14.23 655 ILE A N 1
ATOM 4718 C CA . ILE A 1 655 ? 10.178 -24.550 -64.457 1.00 13.83 655 ILE A CA 1
ATOM 4719 C C . ILE A 1 655 ? 11.191 -23.523 -64.960 1.00 13.51 655 ILE A C 1
ATOM 4720 O O . ILE A 1 655 ? 11.748 -23.695 -66.039 1.00 13.22 655 ILE A O 1
ATOM 4725 N N . TRP A 1 656 ? 11.409 -22.462 -64.182 1.00 13.34 656 TRP A N 1
ATOM 4726 C CA . TRP A 1 656 ? 12.462 -21.475 -64.466 1.00 13.48 656 TRP A CA 1
ATOM 4727 C C . TRP A 1 656 ? 13.782 -21.975 -63.915 1.00 13.73 656 TRP A C 1
ATOM 4728 O O . TRP A 1 656 ? 13.814 -22.500 -62.801 1.00 13.43 656 TRP A O 1
ATOM 4739 N N . SER A 1 657 ? 14.858 -21.799 -64.680 1.00 13.57 657 SER A N 1
ATOM 4740 C CA . SER A 1 657 ? 16.210 -22.163 -64.246 1.00 13.83 657 SER A CA 1
ATOM 4741 C C . SER A 1 657 ? 17.157 -20.982 -64.389 1.00 13.81 657 SER A C 1
ATOM 4742 O O . SER A 1 657 ? 17.092 -20.250 -65.374 1.00 13.58 657 SER A O 1
ATOM 4745 N N . ALA A 1 658 ? 18.048 -20.821 -63.413 1.00 13.49 658 ALA A N 1
ATOM 4746 C CA . ALA A 1 658 ? 19.070 -19.775 -63.439 1.00 13.70 658 ALA A CA 1
ATOM 4747 C C . ALA A 1 658 ? 20.310 -20.282 -62.731 1.00 13.93 658 ALA A C 1
ATOM 4748 O O . ALA A 1 658 ? 20.251 -21.272 -62.005 1.00 14.04 658 ALA A O 1
ATOM 4750 N N . THR A 1 659 ? 21.433 -19.611 -62.960 1.00 14.39 659 THR A N 1
ATOM 4751 C CA . THR A 1 659 ? 22.698 -19.968 -62.324 1.00 14.87 659 THR A CA 1
ATOM 4752 C C . THR A 1 659 ? 23.217 -18.755 -61.567 1.00 14.60 659 THR A C 1
ATOM 4753 O O . THR A 1 659 ? 23.220 -17.648 -62.102 1.00 14.53 659 THR A O 1
ATOM 4757 N N . VAL A 1 660 ? 23.621 -18.965 -60.316 1.00 14.44 660 VAL A N 1
ATOM 4758 C CA . VAL A 1 660 ? 24.267 -17.927 -59.517 1.00 14.47 660 VAL A CA 1
ATOM 4759 C C . VAL A 1 660 ? 25.700 -18.368 -59.275 1.00 14.70 660 VAL A C 1
ATOM 4760 O O . VAL A 1 660 ? 25.948 -19.364 -58.598 1.00 14.11 660 VAL A O 1
ATOM 4764 N N . ASP A 1 661 ? 26.641 -17.611 -59.828 1.00 15.45 661 ASP A N 1
ATOM 4765 C CA . ASP A 1 661 ? 28.054 -17.938 -59.726 1.00 16.02 661 ASP A CA 1
ATOM 4766 C C . ASP A 1 661 ? 28.602 -17.474 -58.384 1.00 15.15 661 ASP A C 1
ATOM 4767 O O . ASP A 1 661 ? 28.247 -16.394 -57.896 1.00 15.04 661 ASP A O 1
ATOM 4772 N N . TYR A 1 662 ? 29.453 -18.309 -57.799 1.00 14.33 662 TYR A N 1
ATOM 4773 C CA . TYR A 1 662 ? 30.118 -18.016 -56.539 1.00 14.01 662 TYR A CA 1
ATOM 4774 C C . TYR A 1 662 ? 31.600 -17.870 -56.819 1.00 14.28 662 TYR A C 1
ATOM 4775 O O . TYR A 1 662 ? 32.242 -18.819 -57.270 1.00 14.19 662 TYR A O 1
ATOM 4784 N N . ASN A 1 663 ? 32.129 -16.680 -56.556 1.00 14.91 663 ASN A N 1
ATOM 4785 C CA . ASN A 1 663 ? 33.562 -16.424 -56.626 1.00 15.66 663 ASN A CA 1
ATOM 4786 C C . ASN A 1 663 ? 33.929 -15.589 -55.417 1.00 15.76 663 ASN A C 1
ATOM 4787 O O . ASN A 1 663 ? 33.657 -14.393 -55.379 1.00 15.71 663 ASN A O 1
ATOM 4792 N N . ALA A 1 664 ? 34.510 -16.251 -54.422 1.00 16.43 664 ALA A N 1
ATOM 4793 C CA . ALA A 1 664 ? 34.813 -15.626 -53.144 1.00 17.06 664 ALA A CA 1
ATOM 4794 C C . ALA A 1 664 ? 35.848 -14.532 -53.347 1.00 17.87 664 ALA A C 1
ATOM 4795 O O . ALA A 1 664 ? 36.825 -14.743 -54.065 1.00 17.11 664 ALA A O 1
ATOM 4797 N N . PRO A 1 665 ? 35.638 -13.363 -52.724 1.00 19.31 665 PRO A N 1
ATOM 4798 C CA . PRO A 1 665 ? 36.616 -12.292 -52.826 1.00 20.24 665 PRO A CA 1
ATOM 4799 C C . PRO A 1 665 ? 37.828 -12.596 -51.952 1.00 21.13 665 PRO A C 1
ATOM 4800 O O . PRO A 1 665 ? 37.749 -13.442 -51.056 1.00 20.65 665 PRO A O 1
ATOM 4804 N N . ASP A 1 666 ? 38.943 -11.925 -52.218 1.00 22.51 666 ASP A N 1
ATOM 4805 C CA . ASP A 1 666 ? 40.095 -12.000 -51.327 1.00 23.78 666 ASP A CA 1
ATOM 4806 C C . ASP A 1 666 ? 39.693 -11.423 -49.975 1.00 23.50 666 ASP A C 1
ATOM 4807 O O . ASP A 1 666 ? 39.138 -10.322 -49.906 1.00 23.32 666 ASP A O 1
ATOM 4812 N N . ILE A 1 667 ? 39.932 -12.201 -48.922 1.00 23.41 667 ILE A N 1
ATOM 4813 C CA . ILE A 1 667 ? 39.691 -11.785 -47.547 1.00 23.38 667 ILE A CA 1
ATOM 4814 C C . ILE A 1 667 ? 41.072 -11.577 -46.949 1.00 23.64 667 ILE A C 1
ATOM 4815 O O . ILE A 1 667 ? 41.856 -12.523 -46.849 1.00 24.17 667 ILE A O 1
ATOM 4820 N N . SER A 1 668 ? 41.368 -10.334 -46.582 1.00 22.99 668 SER A N 1
ATOM 4821 C CA . SER A 1 668 ? 42.670 -9.960 -46.054 1.00 22.84 668 SER A CA 1
ATOM 4822 C C . SER A 1 668 ? 42.524 -9.703 -44.562 1.00 21.57 668 SER A C 1
ATOM 4823 O O . SER A 1 668 ? 41.914 -8.708 -44.167 1.00 22.02 668 SER A O 1
ATOM 4826 N N . LEU A 1 669 ? 43.037 -10.619 -43.740 1.00 19.97 669 LEU A N 1
ATOM 4827 C CA . LEU A 1 669 ? 43.002 -10.446 -42.292 1.00 18.53 669 LEU A CA 1
ATOM 4828 C C . LEU A 1 669 ? 44.395 -10.126 -41.776 1.00 18.08 669 LEU A C 1
ATOM 4829 O O . LEU A 1 669 ? 45.358 -10.786 -42.157 1.00 17.55 669 LEU A O 1
ATOM 4834 N N . PRO A 1 670 ? 44.505 -9.109 -40.906 1.00 18.04 670 PRO A N 1
ATOM 4835 C CA . PRO A 1 670 ? 45.825 -8.753 -40.387 1.00 17.86 670 PRO A CA 1
ATOM 4836 C C . PRO A 1 670 ? 46.398 -9.819 -39.456 1.00 17.58 670 PRO A C 1
ATOM 4837 O O . PRO A 1 670 ? 45.648 -10.550 -38.804 1.00 17.03 670 PRO A O 1
ATOM 4841 N N . SER A 1 671 ? 47.724 -9.919 -39.432 1.00 17.08 671 SER A N 1
ATOM 4842 C CA . SER A 1 671 ? 48.428 -10.818 -38.523 1.00 17.02 671 SER A CA 1
ATOM 4843 C C . SER A 1 671 ? 48.412 -10.183 -37.134 1.00 16.59 671 SER A C 1
ATOM 4844 O O . SER A 1 671 ? 49.005 -9.126 -36.937 1.00 16.76 671 SER A O 1
ATOM 4847 N N . LEU A 1 672 ? 47.734 -10.811 -36.175 1.00 15.96 672 LEU A N 1
ATOM 4848 C CA . LEU A 1 672 ? 47.623 -10.215 -34.839 1.00 15.97 672 LEU A CA 1
ATOM 4849 C C . LEU A 1 672 ? 48.969 -10.138 -34.113 1.00 16.60 672 LEU A C 1
ATOM 4850 O O . LEU A 1 672 ? 49.197 -9.203 -33.352 1.00 16.44 672 LEU A O 1
ATOM 4855 N N . LYS A 1 673 ? 49.861 -11.096 -34.356 1.00 17.64 673 LYS A N 1
ATOM 4856 C CA . LYS A 1 673 ? 51.174 -11.071 -33.702 1.00 19.19 673 LYS A CA 1
ATOM 4857 C C . LYS A 1 673 ? 52.044 -9.895 -34.168 1.00 19.31 673 LYS A C 1
ATOM 4858 O O . LYS A 1 673 ? 52.898 -9.431 -33.412 1.00 19.00 673 LYS A O 1
ATOM 4864 N N . ASP A 1 674 ? 51.808 -9.409 -35.389 1.00 19.29 674 ASP A N 1
ATOM 4865 C CA . ASP A 1 674 ? 52.584 -8.296 -35.961 1.00 19.89 674 ASP A CA 1
ATOM 4866 C C . ASP A 1 674 ? 52.042 -6.895 -35.652 1.00 18.98 674 ASP A C 1
ATOM 4867 O O . ASP A 1 674 ? 52.612 -5.906 -36.112 1.00 19.01 674 ASP A O 1
ATOM 4872 N N . LEU A 1 675 ? 50.972 -6.797 -34.864 1.00 17.99 675 LEU A N 1
ATOM 4873 C CA . LEU A 1 675 ? 50.405 -5.499 -34.495 1.00 17.51 675 LEU A CA 1
ATOM 4874 C C . LEU A 1 675 ? 51.310 -4.764 -33.509 1.00 17.37 675 LEU A C 1
ATOM 4875 O O . LEU A 1 675 ? 52.210 -5.357 -32.920 1.00 16.69 675 LEU A O 1
ATOM 4880 N N . ASP A 1 676 ? 51.049 -3.473 -33.338 1.00 17.83 676 ASP A N 1
ATOM 4881 C CA . ASP A 1 676 ? 51.849 -2.623 -32.456 1.00 18.46 676 ASP A CA 1
ATOM 4882 C C . ASP A 1 676 ? 51.291 -2.737 -31.034 1.00 17.14 676 ASP A C 1
ATOM 4883 O O . ASP A 1 676 ? 50.603 -1.838 -30.549 1.00 17.35 676 ASP A O 1
ATOM 4888 N N . TRP A 1 677 ? 51.592 -3.856 -30.379 1.00 15.76 677 TRP A N 1
ATOM 4889 C CA . TRP A 1 677 ? 51.050 -4.148 -29.045 1.00 14.86 677 TRP A CA 1
ATOM 4890 C C . TRP A 1 677 ? 51.650 -3.245 -27.977 1.00 14.76 677 TRP A C 1
ATOM 4891 O O . TRP A 1 677 ? 52.873 -3.110 -27.900 1.00 14.54 677 TRP A O 1
ATOM 4902 N N . LYS A 1 678 ? 50.790 -2.622 -27.173 1.00 14.44 678 LYS A N 1
ATOM 4903 C CA . LYS A 1 678 ? 51.224 -1.842 -26.014 1.00 14.66 678 LYS A CA 1
ATOM 4904 C C . LYS A 1 678 ? 50.812 -2.566 -24.739 1.00 13.80 678 LYS A C 1
ATOM 4905 O O . LYS A 1 678 ? 49.706 -3.124 -24.668 1.00 13.04 678 LYS A O 1
ATOM 4911 N N . TYR A 1 679 ? 51.702 -2.546 -23.745 1.00 12.79 679 TYR A N 1
ATOM 4912 C CA . TYR A 1 679 ? 51.523 -3.277 -22.490 1.00 12.56 679 TYR A CA 1
ATOM 4913 C C . TYR A 1 679 ? 51.443 -2.321 -21.313 1.00 12.26 679 TYR A C 1
ATOM 4914 O O . TYR A 1 679 ? 52.166 -1.330 -21.272 1.00 12.14 679 TYR A O 1
ATOM 4923 N N . VAL A 1 680 ? 50.590 -2.644 -20.342 1.00 11.78 680 VAL A N 1
ATOM 4924 C CA . VAL A 1 680 ? 50.672 -2.051 -19.010 1.00 11.70 680 VAL A CA 1
ATOM 4925 C C . VAL A 1 680 ? 50.419 -3.136 -17.962 1.00 11.42 680 VAL A C 1
ATOM 4926 O O . VAL A 1 680 ? 49.627 -4.048 -18.179 1.00 10.88 680 VAL A O 1
ATOM 4930 N N . ASP A 1 681 ? 51.124 -3.038 -16.841 1.00 11.26 681 ASP A N 1
ATOM 4931 C CA . ASP A 1 681 ? 50.922 -3.937 -15.715 1.00 11.36 681 ASP A CA 1
ATOM 4932 C C . ASP A 1 681 ? 49.533 -3.667 -15.137 1.00 10.95 681 ASP A C 1
ATOM 4933 O O . ASP A 1 681 ? 49.241 -2.547 -14.731 1.00 11.09 681 ASP A O 1
ATOM 4938 N N . THR A 1 682 ? 48.670 -4.684 -15.118 1.00 10.64 682 THR A N 1
ATOM 4939 C CA . THR A 1 682 ? 47.341 -4.517 -14.523 1.00 10.43 682 THR A CA 1
ATOM 4940 C C . THR A 1 682 ? 47.195 -5.231 -13.179 1.00 10.50 682 THR A C 1
ATOM 4941 O O . THR A 1 682 ? 46.081 -5.532 -12.756 1.00 10.61 682 THR A O 1
ATOM 4945 N N . LEU A 1 683 ? 48.318 -5.444 -12.489 1.00 10.36 683 LEU A N 1
ATOM 4946 C CA . LEU A 1 683 ? 48.305 -5.770 -11.069 1.00 10.46 683 LEU A CA 1
ATOM 4947 C C . LEU A 1 683 ? 49.290 -4.851 -10.324 1.00 10.39 683 LEU A C 1
ATOM 4948 O O . LEU A 1 683 ? 50.208 -5.325 -9.654 1.00 10.43 683 LEU A O 1
ATOM 4953 N N . PRO A 1 684 ? 49.081 -3.520 -10.414 1.00 10.38 684 PRO A N 1
ATOM 4954 C CA . PRO A 1 684 ? 49.933 -2.582 -9.653 1.00 10.43 684 PRO A CA 1
ATOM 4955 C C . PRO A 1 684 ? 49.807 -2.732 -8.136 1.00 10.56 684 PRO A C 1
ATOM 4956 O O . PRO A 1 684 ? 50.662 -2.244 -7.392 1.00 10.49 684 PRO A O 1
ATOM 4960 N N . GLU A 1 685 ? 48.751 -3.413 -7.700 1.00 10.61 685 GLU A N 1
ATOM 4961 C CA . GLU A 1 685 ? 48.462 -3.653 -6.295 1.00 10.78 685 GLU A CA 1
ATOM 4962 C C . GLU A 1 685 ? 49.610 -4.327 -5.527 1.00 11.23 685 GLU A C 1
ATOM 4963 O O . GLU A 1 685 ? 49.757 -4.100 -4.327 1.00 11.22 685 GLU A O 1
ATOM 4969 N N . ILE A 1 686 ? 50.415 -5.143 -6.209 1.00 11.71 686 ILE A N 1
ATOM 4970 C CA . ILE A 1 686 ? 51.517 -5.864 -5.548 1.00 12.47 686 ILE A CA 1
ATOM 4971 C C . ILE A 1 686 ? 52.831 -5.068 -5.478 1.00 13.55 686 ILE A C 1
ATOM 4972 O O . ILE A 1 686 ? 53.838 -5.587 -4.996 1.00 13.60 686 ILE A O 1
ATOM 4977 N N . GLN A 1 687 ? 52.815 -3.818 -5.938 1.00 14.82 687 GLN A N 1
ATOM 4978 C CA . GLN A 1 687 ? 53.936 -2.895 -5.742 1.00 16.54 687 GLN A CA 1
ATOM 4979 C C . GLN A 1 687 ? 53.787 -2.192 -4.393 1.00 16.99 687 GLN A C 1
ATOM 4980 O O . GLN A 1 687 ? 52.669 -1.842 -3.986 1.00 16.46 687 GLN A O 1
ATOM 4986 N N . SER A 1 688 ? 54.913 -1.977 -3.706 1.00 17.91 688 SER A N 1
ATOM 4987 C CA . SER A 1 688 ? 54.913 -1.345 -2.377 1.00 18.61 688 SER A CA 1
ATOM 4988 C C . SER A 1 688 ? 54.365 0.089 -2.376 1.00 18.65 688 SER A C 1
ATOM 4989 O O . SER A 1 688 ? 53.916 0.578 -1.338 1.00 19.19 688 SER A O 1
ATOM 4992 N N . SER A 1 689 ? 54.417 0.751 -3.531 1.00 18.42 689 SER A N 1
ATOM 4993 C CA . SER A 1 689 ? 53.857 2.089 -3.706 1.00 18.69 689 SER A CA 1
ATOM 4994 C C . SER A 1 689 ? 52.331 2.148 -3.825 1.00 17.95 689 SER A C 1
ATOM 4995 O O . SER A 1 689 ? 51.771 3.243 -3.815 1.00 18.40 689 SER A O 1
ATOM 4998 N N . TYR A 1 690 ? 51.650 1.006 -3.964 1.00 16.59 690 TYR A N 1
ATOM 4999 C CA . TYR A 1 690 ? 50.214 1.046 -4.228 1.00 15.40 690 TYR A CA 1
ATOM 5000 C C . TYR A 1 690 ? 49.435 1.590 -3.026 1.00 14.93 690 TYR A C 1
ATOM 5001 O O . TYR A 1 690 ? 49.649 1.164 -1.899 1.00 14.67 690 TYR A O 1
ATOM 5010 N N . ASP A 1 691 ? 48.530 2.524 -3.308 1.00 14.65 691 ASP A N 1
ATOM 5011 C CA . ASP A 1 691 ? 47.691 3.170 -2.307 1.00 14.93 691 ASP A CA 1
ATOM 5012 C C . ASP A 1 691 ? 46.243 2.749 -2.540 1.00 13.75 691 ASP A C 1
ATOM 5013 O O . ASP A 1 691 ? 45.616 3.182 -3.506 1.00 13.61 691 ASP A O 1
ATOM 5018 N N . ASP A 1 692 ? 45.710 1.930 -1.641 1.00 12.83 692 ASP A N 1
ATOM 5019 C CA . ASP A 1 692 ? 44.322 1.455 -1.746 1.00 12.33 692 ASP A CA 1
ATOM 5020 C C . ASP A 1 692 ? 43.340 2.223 -0.854 1.00 12.16 692 ASP A C 1
ATOM 5021 O O . ASP A 1 692 ? 42.254 1.721 -0.553 1.00 11.66 692 ASP A O 1
ATOM 5026 N N . SER A 1 693 ? 43.709 3.433 -0.438 1.00 12.31 693 SER A N 1
ATOM 5027 C CA . SER A 1 693 ? 42.902 4.193 0.519 1.00 12.60 693 SER A CA 1
ATOM 5028 C C . SER A 1 693 ? 41.481 4.519 0.038 1.00 12.23 693 SER A C 1
ATOM 5029 O O . SER A 1 693 ? 40.609 4.713 0.872 1.00 12.47 693 SER A O 1
ATOM 5032 N N . LEU A 1 694 ? 41.247 4.565 -1.278 1.00 11.82 694 LEU A N 1
ATOM 5033 C CA . LEU A 1 694 ? 39.901 4.793 -1.834 1.00 11.51 694 LEU A CA 1
ATOM 5034 C C . LEU A 1 694 ? 39.095 3.521 -2.112 1.00 10.87 694 LEU A C 1
ATOM 5035 O O . LEU A 1 694 ? 37.931 3.612 -2.488 1.00 10.60 694 LEU A O 1
ATOM 5040 N N . TRP A 1 695 ? 39.690 2.345 -1.917 1.00 10.22 695 TRP A N 1
ATOM 5041 C CA . TRP A 1 695 ? 38.964 1.083 -2.098 1.00 9.81 695 TRP A CA 1
ATOM 5042 C C . TRP A 1 695 ? 37.886 0.959 -1.027 1.00 9.81 695 TRP A C 1
ATOM 5043 O O . TRP A 1 695 ? 38.090 1.404 0.103 1.00 9.78 695 TRP A O 1
ATOM 5054 N N . PRO A 1 696 ? 36.738 0.346 -1.366 1.00 9.87 696 PRO A N 1
ATOM 5055 C CA . PRO A 1 696 ? 35.776 -0.008 -0.327 1.00 9.85 696 PRO A CA 1
ATOM 5056 C C . PRO A 1 696 ? 36.391 -0.917 0.738 1.00 9.95 696 PRO A C 1
ATOM 5057 O O . PRO A 1 696 ? 37.116 -1.859 0.407 1.00 10.07 696 PRO A O 1
ATOM 5061 N N . ALA A 1 697 ? 36.116 -0.618 2.003 1.00 9.90 697 ALA A N 1
ATOM 5062 C CA . ALA A 1 697 ? 36.515 -1.486 3.104 1.00 9.95 697 ALA A CA 1
ATOM 5063 C C . ALA A 1 697 ? 35.541 -2.654 3.205 1.00 10.02 697 ALA A C 1
ATOM 5064 O O . ALA A 1 697 ? 34.328 -2.457 3.150 1.00 9.65 697 ALA A O 1
ATOM 5066 N N . ALA A 1 698 ? 36.078 -3.861 3.369 1.00 10.26 698 ALA A N 1
ATOM 5067 C CA . ALA A 1 698 ? 35.272 -5.052 3.578 1.00 10.71 698 ALA A CA 1
ATOM 5068 C C . ALA A 1 698 ? 35.054 -5.207 5.078 1.00 11.27 698 ALA A C 1
ATOM 5069 O O . ALA A 1 698 ? 35.584 -6.124 5.710 1.00 11.47 698 ALA A O 1
ATOM 5071 N N . ASP A 1 699 ? 34.268 -4.290 5.633 1.00 11.91 699 ASP A N 1
ATOM 5072 C CA . ASP A 1 699 ? 34.159 -4.119 7.082 1.00 12.76 699 ASP A CA 1
ATOM 5073 C C . ASP A 1 699 ? 32.746 -4.317 7.637 1.00 13.13 699 ASP A C 1
ATOM 5074 O O . ASP A 1 699 ? 32.478 -3.941 8.779 1.00 13.05 699 ASP A O 1
ATOM 5079 N N . LEU A 1 700 ? 31.845 -4.903 6.846 1.00 13.48 700 LEU A N 1
ATOM 5080 C CA . LEU A 1 700 ? 30.489 -5.187 7.320 1.00 14.03 700 LEU A CA 1
ATOM 5081 C C . LEU A 1 700 ? 30.521 -6.321 8.342 1.00 14.63 700 LEU A C 1
ATOM 5082 O O . LEU A 1 700 ? 30.960 -7.429 8.035 1.00 14.07 700 LEU A O 1
ATOM 5087 N N . LYS A 1 701 ? 30.076 -6.035 9.564 1.00 15.64 701 LYS A N 1
ATOM 5088 C CA . LYS A 1 701 ? 30.066 -7.041 10.625 1.00 16.86 701 LYS A CA 1
ATOM 5089 C C . LYS A 1 701 ? 28.963 -8.071 10.429 1.00 16.97 701 LYS A C 1
ATOM 5090 O O . LYS A 1 701 ? 29.060 -9.177 10.956 1.00 16.88 701 LYS A O 1
ATOM 5096 N N . GLN A 1 702 ? 27.915 -7.700 9.692 1.00 17.26 702 GLN A N 1
ATOM 5097 C CA . GLN A 1 702 ? 26.811 -8.604 9.395 1.00 18.03 702 GLN A CA 1
ATOM 5098 C C . GLN A 1 702 ? 26.686 -8.761 7.892 1.00 16.19 702 GLN A C 1
ATOM 5099 O O . GLN A 1 702 ? 26.864 -7.794 7.155 1.00 16.56 702 GLN A O 1
ATOM 5105 N N . THR A 1 703 ? 26.395 -9.978 7.447 1.00 14.27 703 THR A N 1
ATOM 5106 C CA . THR A 1 703 ? 26.038 -10.223 6.045 1.00 13.04 703 THR A CA 1
ATOM 5107 C C . THR A 1 703 ? 24.535 -10.060 5.831 1.00 12.74 703 THR A C 1
ATOM 5108 O O . THR A 1 703 ? 23.736 -10.293 6.746 1.00 12.35 703 THR A O 1
ATOM 5112 N N . LYS A 1 704 ? 24.162 -9.667 4.613 1.00 12.32 704 LYS A N 1
ATOM 5113 C CA . LYS A 1 704 ? 22.763 -9.679 4.181 1.00 12.37 704 LYS A CA 1
ATOM 5114 C C . LYS A 1 704 ? 22.428 -10.969 3.425 1.00 11.60 704 LYS A C 1
ATOM 5115 O O . LYS A 1 704 ? 21.307 -11.138 2.958 1.00 11.17 704 LYS A O 1
ATOM 5121 N N . ASN A 1 705 ? 23.400 -11.879 3.334 1.00 10.86 705 ASN A N 1
ATOM 5122 C CA . ASN A 1 705 ? 23.204 -13.171 2.702 1.00 10.62 705 ASN A CA 1
ATOM 5123 C C . ASN A 1 705 ? 22.569 -14.150 3.693 1.00 10.49 705 ASN A C 1
ATOM 5124 O O . ASN A 1 705 ? 23.196 -14.524 4.681 1.00 10.49 705 ASN A O 1
ATOM 5129 N N . THR A 1 706 ? 21.337 -14.576 3.417 1.00 10.47 706 THR A N 1
ATOM 5130 C CA . THR A 1 706 ? 20.627 -15.515 4.301 1.00 10.73 706 THR A CA 1
ATOM 5131 C C . THR A 1 706 ? 21.078 -16.972 4.138 1.00 10.71 706 THR A C 1
ATOM 5132 O O . THR A 1 706 ? 20.745 -17.812 4.981 1.00 10.73 706 THR A O 1
ATOM 5136 N N . LEU A 1 707 ? 21.802 -17.281 3.059 1.00 10.51 707 LEU A N 1
ATOM 5137 C CA . LEU A 1 707 ? 22.211 -18.658 2.766 1.00 10.70 707 LEU A CA 1
ATOM 5138 C C . LEU A 1 707 ? 23.379 -19.129 3.624 1.00 10.85 707 LEU A C 1
ATOM 5139 O O . LEU A 1 707 ? 23.352 -20.254 4.129 1.00 10.87 707 LEU A O 1
ATOM 5144 N N . ARG A 1 708 ? 24.410 -18.294 3.759 1.00 10.98 708 ARG A N 1
ATOM 5145 C CA . ARG A 1 708 ? 25.641 -18.690 4.452 1.00 11.24 708 ARG A CA 1
ATOM 5146 C C . ARG A 1 708 ? 26.023 -17.672 5.518 1.00 11.58 708 ARG A C 1
ATOM 5147 O O . ARG A 1 708 ? 26.420 -16.550 5.193 1.00 11.41 708 ARG A O 1
ATOM 5155 N N . SER A 1 709 ? 25.922 -18.079 6.786 1.00 12.10 709 SER A N 1
ATOM 5156 C CA . SER A 1 709 ? 26.394 -17.266 7.910 1.00 12.83 709 SER A CA 1
ATOM 5157 C C . SER A 1 709 ? 27.895 -17.041 7.807 1.00 12.19 709 SER A C 1
ATOM 5158 O O . SER A 1 709 ? 28.623 -17.913 7.335 1.00 12.15 709 SER A O 1
ATOM 5161 N N . LEU A 1 710 ? 28.351 -15.877 8.260 1.00 11.95 710 LEU A N 1
ATOM 5162 C CA . LEU A 1 710 ? 29.776 -15.553 8.223 1.00 11.74 710 LEU A CA 1
ATOM 5163 C C . LEU A 1 710 ? 30.600 -16.464 9.127 1.00 11.88 710 LEU A C 1
ATOM 5164 O O . LEU A 1 710 ? 30.160 -16.843 10.221 1.00 11.73 710 LEU A O 1
ATOM 5169 N N . THR A 1 711 ? 31.775 -16.838 8.625 1.00 11.58 711 THR A N 1
ATOM 5170 C CA . THR A 1 711 ? 32.797 -17.549 9.393 1.00 11.84 711 THR A CA 1
ATOM 5171 C C . THR A 1 711 ? 34.100 -16.730 9.493 1.00 12.10 711 THR A C 1
ATOM 5172 O O . THR A 1 711 ? 35.143 -17.256 9.919 1.00 12.71 711 THR A O 1
ATOM 5176 N N . THR A 1 712 ? 34.028 -15.451 9.109 1.00 11.93 712 THR A N 1
ATOM 5177 C CA . THR A 1 712 ? 35.105 -14.468 9.258 1.00 11.90 712 THR A CA 1
ATOM 5178 C C . THR A 1 712 ? 34.523 -13.295 10.058 1.00 11.95 712 THR A C 1
ATOM 5179 O O . THR A 1 712 ? 33.295 -13.171 10.147 1.00 12.26 712 THR A O 1
ATOM 5183 N N . PRO A 1 713 ? 35.382 -12.437 10.648 1.00 11.64 713 PRO A N 1
ATOM 5184 C CA . PRO A 1 713 ? 34.842 -11.348 11.486 1.00 11.64 713 PRO A CA 1
ATOM 5185 C C . PRO A 1 713 ? 34.011 -10.298 10.733 1.00 11.12 713 PRO A C 1
ATOM 5186 O O . PRO A 1 713 ? 33.111 -9.695 11.323 1.00 11.53 713 PRO A O 1
ATOM 5190 N N . THR A 1 714 ? 34.323 -10.084 9.458 1.00 10.52 714 THR A N 1
ATOM 5191 C CA . THR A 1 714 ? 33.535 -9.216 8.585 1.00 9.94 714 THR A CA 1
ATOM 5192 C C . THR A 1 714 ? 33.188 -9.975 7.316 1.00 9.48 714 THR A C 1
ATOM 5193 O O . THR A 1 714 ? 33.842 -10.962 6.986 1.00 9.36 714 THR A O 1
ATOM 5197 N N . SER A 1 715 ? 32.191 -9.495 6.580 1.00 8.80 715 SER A N 1
ATOM 5198 C CA . SER A 1 715 ? 31.832 -10.144 5.322 1.00 8.39 715 SER A CA 1
ATOM 5199 C C . SER A 1 715 ? 32.901 -9.903 4.264 1.00 8.21 715 SER A C 1
ATOM 5200 O O . SER A 1 715 ? 33.279 -8.763 4.008 1.00 8.20 715 SER A O 1
ATOM 5203 N N . LEU A 1 716 ? 33.370 -10.984 3.646 1.00 7.90 716 LEU A N 1
ATOM 5204 C CA . LEU A 1 716 ? 34.206 -10.894 2.457 1.00 7.91 716 LEU A CA 1
ATOM 5205 C C . LEU A 1 716 ? 33.452 -11.469 1.247 1.00 7.82 716 LEU A C 1
ATOM 5206 O O . LEU A 1 716 ? 34.074 -11.889 0.268 1.00 7.70 716 LEU A O 1
ATOM 5211 N N . TYR A 1 717 ? 32.114 -11.467 1.316 1.00 7.80 717 TYR A N 1
ATOM 5212 C CA . TYR A 1 717 ? 31.270 -11.873 0.188 1.00 7.82 717 TYR A CA 1
ATOM 5213 C C . TYR A 1 717 ? 31.161 -10.689 -0.755 1.00 7.83 717 TYR A C 1
ATOM 5214 O O . TYR A 1 717 ? 30.693 -9.629 -0.350 1.00 7.74 717 TYR A O 1
ATOM 5223 N N . SER A 1 718 ? 31.561 -10.861 -2.010 1.00 7.78 718 SER A N 1
ATOM 5224 C CA . SER A 1 718 ? 31.612 -9.739 -2.955 1.00 7.81 718 SER A CA 1
ATOM 5225 C C . SER A 1 718 ? 30.257 -9.035 -3.168 1.00 7.82 718 SER A C 1
ATOM 5226 O O . SER A 1 718 ? 30.204 -7.807 -3.278 1.00 7.79 718 SER A O 1
ATOM 5229 N N . SER A 1 719 ? 29.169 -9.808 -3.188 1.00 7.81 719 SER A N 1
ATOM 5230 C CA . SER A 1 719 ? 27.840 -9.260 -3.467 1.00 7.86 719 SER A CA 1
ATOM 5231 C C . SER A 1 719 ? 27.260 -8.424 -2.316 1.00 7.81 719 SER A C 1
ATOM 5232 O O . SER A 1 719 ? 26.395 -7.590 -2.555 1.00 7.83 719 SER A O 1
ATOM 5235 N N . ASP A 1 720 ? 27.760 -8.609 -1.090 1.00 7.90 720 ASP A N 1
ATOM 5236 C CA . ASP A 1 720 ? 27.430 -7.703 0.027 1.00 8.10 720 ASP A CA 1
ATOM 5237 C C . ASP A 1 720 ? 27.885 -6.265 -0.224 1.00 8.16 720 ASP A C 1
ATOM 5238 O O . ASP A 1 720 ? 27.378 -5.347 0.409 1.00 8.66 720 ASP A O 1
ATOM 5243 N N . TYR A 1 721 ? 28.854 -6.087 -1.125 1.00 8.10 721 TYR A N 1
ATOM 5244 C CA . TYR A 1 721 ? 29.404 -4.787 -1.479 1.00 8.16 721 TYR A CA 1
ATOM 5245 C C . TYR A 1 721 ? 29.076 -4.378 -2.920 1.00 8.11 721 TYR A C 1
ATOM 5246 O O . TYR A 1 721 ? 29.657 -3.424 -3.435 1.00 8.51 721 TYR A O 1
ATOM 5255 N N . GLY A 1 722 ? 28.155 -5.093 -3.563 1.00 7.95 722 GLY A N 1
ATOM 5256 C CA . GLY A 1 722 ? 27.699 -4.763 -4.910 1.00 7.81 722 GLY A CA 1
ATOM 5257 C C . GLY A 1 722 ? 28.561 -5.237 -6.063 1.00 7.68 722 GLY A C 1
ATOM 5258 O O . GLY A 1 722 ? 28.372 -4.772 -7.181 1.00 7.72 722 GLY A O 1
ATOM 5259 N N . PHE A 1 723 ? 29.498 -6.154 -5.807 1.00 7.51 723 PHE A N 1
ATOM 5260 C CA . PHE A 1 723 ? 30.405 -6.659 -6.840 1.00 7.44 723 PHE A CA 1
ATOM 5261 C C . PHE A 1 723 ? 30.007 -8.082 -7.226 1.00 7.51 723 PHE A C 1
ATOM 5262 O O . PHE A 1 723 ? 30.183 -9.010 -6.434 1.00 7.71 723 PHE A O 1
ATOM 5270 N N . HIS A 1 724 ? 29.483 -8.248 -8.440 1.00 7.47 724 HIS A N 1
ATOM 5271 C CA . HIS A 1 724 ? 28.859 -9.511 -8.861 1.00 7.65 724 HIS A CA 1
ATOM 5272 C C . HIS A 1 724 ? 29.524 -10.222 -10.029 1.00 7.87 724 HIS A C 1
ATOM 5273 O O . HIS A 1 724 ? 29.108 -11.331 -10.379 1.00 7.94 724 HIS A O 1
ATOM 5280 N N . THR A 1 725 ? 30.541 -9.606 -10.632 1.00 8.04 725 THR A N 1
ATOM 5281 C CA . THR A 1 725 ? 30.989 -10.021 -11.956 1.00 8.26 725 THR A CA 1
ATOM 5282 C C . THR A 1 725 ? 32.482 -9.801 -12.199 1.00 8.40 725 THR A C 1
ATOM 5283 O O . THR A 1 725 ? 33.080 -8.855 -11.679 1.00 8.43 725 THR A O 1
ATOM 5287 N N . GLY A 1 726 ? 33.084 -10.691 -12.979 1.00 8.46 726 GLY A N 1
ATOM 5288 C CA . GLY A 1 726 ? 34.483 -10.547 -13.375 1.00 8.52 726 GLY A CA 1
ATOM 5289 C C . GLY A 1 726 ? 35.465 -10.788 -12.241 1.00 8.57 726 GLY A C 1
ATOM 5290 O O . GLY A 1 726 ? 35.103 -11.280 -11.175 1.00 8.84 726 GLY A O 1
ATOM 5291 N N . TYR A 1 727 ? 36.719 -10.419 -12.466 1.00 8.48 727 TYR A N 1
ATOM 5292 C CA . TYR A 1 727 ? 37.766 -10.662 -11.476 1.00 8.57 727 TYR A CA 1
ATOM 5293 C C . TYR A 1 727 ? 37.547 -9.813 -10.232 1.00 8.49 727 TYR A C 1
ATOM 5294 O O . TYR A 1 727 ? 37.159 -8.650 -10.325 1.00 8.45 727 TYR A O 1
ATOM 5303 N N . LEU A 1 728 ? 37.789 -10.428 -9.075 1.00 8.43 728 LEU A N 1
ATOM 5304 C CA . LEU A 1 728 ? 37.660 -9.790 -7.775 1.00 8.55 728 LEU A CA 1
ATOM 5305 C C . LEU A 1 728 ? 39.043 -9.675 -7.158 1.00 8.46 728 LEU A C 1
ATOM 5306 O O . LEU A 1 728 ? 39.854 -10.599 -7.284 1.00 8.30 728 LEU A O 1
ATOM 5311 N N . LEU A 1 729 ? 39.307 -8.549 -6.501 1.00 8.20 729 LEU A N 1
ATOM 5312 C CA . LEU A 1 729 ? 40.546 -8.350 -5.753 1.00 8.28 729 LEU A CA 1
ATOM 5313 C C . LEU A 1 729 ? 40.252 -8.015 -4.296 1.00 8.01 729 LEU A C 1
ATOM 5314 O O . LEU A 1 729 ? 39.357 -7.213 -4.003 1.00 8.05 729 LEU A O 1
ATOM 5319 N N . TYR A 1 730 ? 41.005 -8.648 -3.395 1.00 7.76 730 TYR A N 1
ATOM 5320 C CA . TYR A 1 730 ? 40.924 -8.405 -1.952 1.00 7.72 730 TYR A CA 1
ATOM 5321 C C . TYR A 1 730 ? 42.310 -8.047 -1.439 1.00 7.91 730 TYR A C 1
ATOM 5322 O O . TYR A 1 730 ? 43.302 -8.633 -1.871 1.00 7.89 730 TYR A O 1
ATOM 5331 N N . ARG A 1 731 ? 42.368 -7.091 -0.518 1.00 8.20 731 ARG A N 1
ATOM 5332 C CA . ARG A 1 731 ? 43.625 -6.647 0.073 1.00 8.52 731 ARG A CA 1
ATOM 5333 C C . ARG A 1 731 ? 43.512 -6.648 1.586 1.00 8.58 731 ARG A C 1
ATOM 5334 O O . ARG A 1 731 ? 42.692 -5.921 2.144 1.00 8.51 731 ARG A O 1
ATOM 5342 N N . GLY A 1 732 ? 44.344 -7.466 2.229 1.00 8.73 732 GLY A N 1
ATOM 5343 C CA . GLY A 1 732 ? 44.296 -7.688 3.677 1.00 8.98 732 GLY A CA 1
ATOM 5344 C C . GLY A 1 732 ? 45.507 -7.078 4.358 1.00 9.21 732 GLY A C 1
ATOM 5345 O O . GLY A 1 732 ? 46.628 -7.563 4.175 1.00 9.28 732 GLY A O 1
ATOM 5346 N N . HIS A 1 733 ? 45.272 -6.033 5.151 1.00 9.48 733 HIS A N 1
ATOM 5347 C CA . HIS A 1 733 ? 46.339 -5.289 5.838 1.00 9.85 733 HIS A CA 1
ATOM 5348 C C . HIS A 1 733 ? 46.548 -5.857 7.226 1.00 9.68 733 HIS A C 1
ATOM 5349 O O . HIS A 1 733 ? 45.580 -6.071 7.950 1.00 9.63 733 HIS A O 1
ATOM 5356 N N . PHE A 1 734 ? 47.801 -6.072 7.615 1.00 9.78 734 PHE A N 1
ATOM 5357 C CA . PHE A 1 734 ? 48.114 -6.404 9.009 1.00 9.96 734 PHE A CA 1
ATOM 5358 C C . PHE A 1 734 ? 49.486 -5.887 9.390 1.00 10.33 734 PHE A C 1
ATOM 5359 O O . PHE A 1 734 ? 50.288 -5.551 8.523 1.00 10.36 734 PHE A O 1
ATOM 5367 N N . THR A 1 735 ? 49.725 -5.812 10.699 1.00 11.02 735 THR A N 1
ATOM 5368 C CA . THR A 1 735 ? 51.037 -5.498 11.249 1.00 11.37 735 THR A CA 1
ATOM 5369 C C . THR A 1 735 ? 51.647 -6.799 11.773 1.00 11.73 735 THR A C 1
ATOM 5370 O O . THR A 1 735 ? 51.035 -7.482 12.597 1.00 11.80 735 THR A O 1
ATOM 5374 N N . ALA A 1 736 ? 52.843 -7.128 11.289 1.00 11.96 736 ALA A N 1
ATOM 5375 C CA . ALA A 1 736 ? 53.509 -8.386 11.632 1.00 12.65 736 ALA A CA 1
ATOM 5376 C C . ALA A 1 736 ? 54.069 -8.379 13.056 1.00 13.25 736 ALA A C 1
ATOM 5377 O O . ALA A 1 736 ? 54.538 -7.350 13.542 1.00 13.36 736 ALA A O 1
ATOM 5379 N N . THR A 1 737 ? 53.995 -9.534 13.716 1.00 13.98 737 THR A N 1
ATOM 5380 C CA . THR A 1 737 ? 54.746 -9.792 14.953 1.00 14.62 737 THR A CA 1
ATOM 5381 C C . THR A 1 737 ? 56.181 -10.234 14.674 1.00 14.82 737 THR A C 1
ATOM 5382 O O . THR A 1 737 ? 57.036 -10.156 15.563 1.00 15.18 737 THR A O 1
ATOM 5386 N N . GLY A 1 738 ? 56.429 -10.738 13.465 1.00 14.81 738 GLY A N 1
ATOM 5387 C CA . GLY A 1 738 ? 57.705 -11.346 13.096 1.00 15.06 738 GLY A CA 1
ATOM 5388 C C . GLY A 1 738 ? 57.763 -12.852 13.312 1.00 15.24 738 GLY A C 1
ATOM 5389 O O . GLY A 1 738 ? 58.762 -13.478 12.960 1.00 15.56 738 GLY A O 1
ATOM 5390 N N . ASN A 1 739 ? 56.709 -13.436 13.887 1.00 15.16 739 ASN A N 1
ATOM 5391 C CA . ASN A 1 739 ? 56.650 -14.880 14.142 1.00 15.61 739 ASN A CA 1
ATOM 5392 C C . ASN A 1 739 ? 55.633 -15.583 13.241 1.00 15.54 739 ASN A C 1
ATOM 5393 O O . ASN A 1 739 ? 55.291 -16.738 13.489 1.00 15.59 739 ASN A O 1
ATOM 5398 N N . GLU A 1 740 ? 55.163 -14.897 12.198 1.00 14.97 740 GLU A N 1
ATOM 5399 C CA . GLU A 1 740 ? 54.173 -15.467 11.286 1.00 14.99 740 GLU A CA 1
ATOM 5400 C C . GLU A 1 740 ? 54.835 -16.567 10.474 1.00 14.72 740 GLU A C 1
ATOM 5401 O O . GLU A 1 740 ? 56.036 -16.502 10.190 1.00 15.68 740 GLU A O 1
ATOM 5407 N N . SER A 1 741 ? 54.044 -17.571 10.110 1.00 13.86 741 SER A N 1
ATOM 5408 C CA . SER A 1 741 ? 54.541 -18.762 9.421 1.00 13.44 741 SER A CA 1
ATOM 5409 C C . SER A 1 741 ? 53.707 -19.107 8.185 1.00 12.71 741 SER A C 1
ATOM 5410 O O . SER A 1 741 ? 54.258 -19.267 7.095 1.00 12.79 741 SER A O 1
ATOM 5413 N N . THR A 1 742 ? 52.391 -19.229 8.359 1.00 11.96 742 THR A N 1
ATOM 5414 C CA . THR A 1 742 ? 51.490 -19.561 7.254 1.00 11.29 742 THR A CA 1
ATOM 5415 C C . THR A 1 742 ? 50.268 -18.658 7.192 1.00 10.73 742 THR A C 1
ATOM 5416 O O . THR A 1 742 ? 49.881 -18.024 8.178 1.00 10.51 742 THR A O 1
ATOM 5420 N N . PHE A 1 743 ? 49.669 -18.633 6.008 1.00 9.90 743 PHE A N 1
ATOM 5421 C CA . PHE A 1 743 ? 48.404 -17.962 5.769 1.00 9.38 743 PHE A CA 1
ATOM 5422 C C . PHE A 1 743 ? 47.510 -18.917 4.989 1.0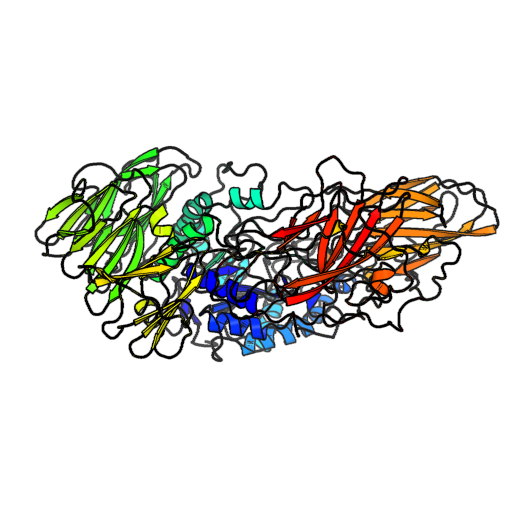0 9.01 743 PHE A C 1
ATOM 5423 O O . PHE A 1 743 ? 47.855 -19.312 3.875 1.00 8.91 743 PHE A O 1
ATOM 5431 N N . ALA A 1 744 ? 46.387 -19.297 5.595 1.00 8.79 744 ALA A N 1
ATOM 5432 C CA . ALA A 1 744 ? 45.402 -20.173 4.977 1.00 8.65 744 ALA A CA 1
ATOM 5433 C C . ALA A 1 744 ? 44.230 -19.345 4.470 1.00 8.54 744 ALA A C 1
ATOM 5434 O O . ALA A 1 744 ? 43.836 -18.370 5.109 1.00 8.39 744 ALA A O 1
ATOM 5436 N N . ILE A 1 745 ? 43.664 -19.739 3.330 1.00 8.60 745 ILE A N 1
ATOM 5437 C CA . ILE A 1 745 ? 42.547 -18.999 2.746 1.00 8.64 745 ILE A CA 1
ATOM 5438 C C . ILE A 1 745 ? 41.640 -19.927 1.937 1.00 8.76 745 ILE A C 1
ATOM 5439 O O . ILE A 1 745 ? 42.126 -20.781 1.194 1.00 8.91 745 ILE A O 1
ATOM 5444 N N . ASP A 1 746 ? 40.329 -19.756 2.129 1.00 8.76 746 ASP A N 1
ATOM 5445 C CA . ASP A 1 746 ? 39.290 -20.455 1.374 1.00 8.91 746 ASP A CA 1
ATOM 5446 C C . ASP A 1 746 ? 38.695 -19.440 0.398 1.00 8.47 746 ASP A C 1
ATOM 5447 O O . ASP A 1 746 ? 37.949 -18.552 0.811 1.00 8.66 746 ASP A O 1
ATOM 5452 N N . THR A 1 747 ? 39.061 -19.543 -0.877 1.00 8.11 747 THR A N 1
ATOM 5453 C CA . THR A 1 747 ? 38.494 -18.678 -1.928 1.00 7.90 747 THR A CA 1
ATOM 5454 C C . THR A 1 747 ? 37.401 -19.428 -2.681 1.00 7.64 747 THR A C 1
ATOM 5455 O O . THR A 1 747 ? 37.470 -20.645 -2.804 1.00 7.60 747 THR A O 1
ATOM 5459 N N . GLN A 1 748 ? 36.405 -18.697 -3.184 1.00 7.41 748 GLN A N 1
ATOM 5460 C CA . GLN A 1 748 ? 35.271 -19.293 -3.897 1.00 7.34 748 GLN A CA 1
ATOM 5461 C C . GLN A 1 748 ? 34.877 -18.423 -5.084 1.00 7.26 748 GLN A C 1
ATOM 5462 O O . GLN A 1 748 ? 34.470 -17.270 -4.907 1.00 7.18 748 GLN A O 1
ATOM 5468 N N . GLY A 1 749 ? 35.000 -18.988 -6.286 1.00 7.09 749 GLY A N 1
ATOM 5469 C CA . GLY A 1 749 ? 34.629 -18.304 -7.522 1.00 7.00 749 GLY A CA 1
ATOM 5470 C C . GLY A 1 749 ? 33.662 -19.032 -8.437 1.00 6.95 749 GLY A C 1
ATOM 5471 O O . GLY A 1 749 ? 33.314 -18.504 -9.488 1.00 6.88 749 GLY A O 1
ATOM 5472 N N . GLY A 1 750 ? 33.203 -20.217 -8.041 1.00 6.90 750 GLY A N 1
ATOM 5473 C CA . GLY A 1 750 ? 32.400 -21.073 -8.911 1.00 6.82 750 GLY A CA 1
ATOM 5474 C C . GLY A 1 750 ? 33.273 -22.062 -9.655 1.00 6.82 750 GLY A C 1
ATOM 5475 O O . GLY A 1 750 ? 34.494 -21.929 -9.678 1.00 6.72 750 GLY A O 1
ATOM 5476 N N . SER A 1 751 ? 32.640 -23.062 -10.262 1.00 6.83 751 SER A N 1
ATOM 5477 C CA . SER A 1 751 ? 33.350 -24.130 -10.972 1.00 6.93 751 SER A CA 1
ATOM 5478 C C . SER A 1 751 ? 34.416 -23.603 -11.938 1.00 6.83 751 SER A C 1
ATOM 5479 O O . SER A 1 751 ? 34.150 -22.696 -12.722 1.00 6.85 751 SER A O 1
ATOM 5482 N N . ALA A 1 752 ? 35.611 -24.192 -11.870 1.00 6.75 752 ALA A N 1
ATOM 5483 C CA . ALA A 1 752 ? 36.751 -23.842 -12.728 1.00 6.67 752 ALA A CA 1
ATOM 5484 C C . ALA A 1 752 ? 37.389 -22.485 -12.431 1.00 6.68 752 ALA A C 1
ATOM 5485 O O . ALA A 1 752 ? 38.223 -22.021 -13.206 1.00 6.87 752 ALA A O 1
ATOM 5487 N N . PHE A 1 753 ? 37.036 -21.862 -11.305 1.00 6.55 753 PHE A N 1
ATOM 5488 C CA . PHE A 1 753 ? 37.693 -20.616 -10.896 1.00 6.60 753 PHE A CA 1
ATOM 5489 C C . PHE A 1 753 ? 39.154 -20.857 -10.524 1.00 6.73 753 PHE A C 1
ATOM 5490 O O . PHE A 1 753 ? 39.555 -21.976 -10.250 1.00 6.83 753 PHE A O 1
ATOM 5498 N N . GLY A 1 754 ? 39.937 -19.786 -10.530 1.00 6.86 754 GLY A N 1
ATOM 5499 C CA . GLY A 1 754 ? 41.295 -19.799 -10.009 1.00 7.02 754 GLY A CA 1
ATOM 5500 C C . GLY A 1 754 ? 41.496 -18.624 -9.082 1.00 7.21 754 GLY A C 1
ATOM 5501 O O . GLY A 1 754 ? 40.688 -17.684 -9.060 1.00 7.25 754 GLY A O 1
ATOM 5502 N N . SER A 1 755 ? 42.565 -18.688 -8.297 1.00 7.34 755 SER A N 1
ATOM 5503 C CA . SER A 1 755 ? 42.957 -17.569 -7.449 1.00 7.61 755 SER A CA 1
ATOM 5504 C C . SER A 1 755 ? 44.465 -17.527 -7.251 1.00 7.70 755 SER A C 1
ATOM 5505 O O . SER A 1 755 ? 45.136 -18.552 -7.367 1.00 7.70 755 SER A O 1
ATOM 5508 N N . SER A 1 756 ? 44.982 -16.328 -6.989 1.00 7.84 756 SER A N 1
ATOM 5509 C CA . SER A 1 756 ? 46.411 -16.111 -6.754 1.00 7.85 756 SER A CA 1
ATOM 5510 C C . SER A 1 756 ? 46.576 -15.194 -5.551 1.00 7.99 756 SER A C 1
ATOM 5511 O O . SER A 1 756 ? 45.749 -14.304 -5.324 1.00 7.78 756 SER A O 1
ATOM 5514 N N . VAL A 1 757 ? 47.655 -15.405 -4.801 1.00 8.01 757 VAL A N 1
ATOM 5515 C CA . VAL A 1 757 ? 47.903 -14.671 -3.566 1.00 8.31 757 VAL A CA 1
ATOM 5516 C C . VAL A 1 757 ? 49.339 -14.150 -3.514 1.00 8.56 757 VAL A C 1
ATOM 5517 O O . VAL A 1 757 ? 50.278 -14.880 -3.833 1.00 8.77 757 VAL A O 1
ATOM 5521 N N . TRP A 1 758 ? 49.486 -12.891 -3.110 1.00 8.86 758 TRP A N 1
ATOM 5522 C CA . TRP A 1 758 ? 50.786 -12.266 -2.862 1.00 9.12 758 TRP A CA 1
ATOM 5523 C C . TRP A 1 758 ? 50.817 -11.678 -1.461 1.00 9.55 758 TRP A C 1
ATOM 5524 O O . TRP A 1 758 ? 49.788 -11.227 -0.950 1.00 9.39 758 TRP A O 1
ATOM 5535 N N . LEU A 1 759 ? 52.003 -11.685 -0.850 1.00 10.03 759 LEU A N 1
ATOM 5536 C CA . LEU A 1 759 ? 52.272 -10.908 0.356 1.00 10.76 759 LEU A CA 1
ATOM 5537 C C . LEU A 1 759 ? 53.202 -9.780 -0.076 1.00 11.08 759 LEU A C 1
ATOM 5538 O O . LEU A 1 759 ? 54.350 -10.034 -0.441 1.00 10.94 759 LEU A O 1
ATOM 5543 N N . ASN A 1 760 ? 52.698 -8.546 -0.048 1.00 11.65 760 ASN A N 1
ATOM 5544 C CA . ASN A 1 760 ? 53.356 -7.413 -0.704 1.00 12.44 760 ASN A CA 1
ATOM 5545 C C . ASN A 1 760 ? 53.708 -7.837 -2.139 1.00 12.16 760 ASN A C 1
ATOM 5546 O O . ASN A 1 760 ? 52.792 -8.222 -2.863 1.00 11.94 760 ASN A O 1
ATOM 5551 N N . GLY A 1 761 ? 54.986 -7.839 -2.530 1.00 11.96 761 GLY A N 1
ATOM 5552 C CA . GLY A 1 761 ? 55.386 -8.266 -3.874 1.00 12.04 761 GLY A CA 1
ATOM 5553 C C . GLY A 1 761 ? 55.774 -9.728 -3.993 1.00 11.93 761 GLY A C 1
ATOM 5554 O O . GLY A 1 761 ? 56.120 -10.179 -5.086 1.00 12.19 761 GLY A O 1
ATOM 5555 N N . THR A 1 762 ? 55.709 -10.472 -2.889 1.00 11.52 762 THR A N 1
ATOM 5556 C CA . THR A 1 762 ? 56.138 -11.864 -2.858 1.00 11.22 762 THR A CA 1
ATOM 5557 C C . THR A 1 762 ? 54.986 -12.784 -3.218 1.00 10.62 762 THR A C 1
ATOM 5558 O O . THR A 1 762 ? 53.990 -12.849 -2.505 1.00 10.16 762 THR A O 1
ATOM 5562 N N . TYR A 1 763 ? 55.133 -13.484 -4.335 1.00 10.25 763 TYR A N 1
ATOM 5563 C CA . TYR A 1 763 ? 54.144 -14.468 -4.763 1.00 10.09 763 TYR A CA 1
ATOM 5564 C C . TYR A 1 763 ? 54.083 -15.642 -3.790 1.00 10.09 763 TYR A C 1
ATOM 5565 O O . TYR A 1 763 ? 55.103 -16.280 -3.516 1.00 10.32 763 TYR A O 1
ATOM 5574 N N . LEU A 1 764 ? 52.895 -15.930 -3.265 1.00 9.90 764 LEU A N 1
ATOM 5575 C CA . LEU A 1 764 ? 52.712 -17.056 -2.344 1.00 9.92 764 LEU A CA 1
ATOM 5576 C C . LEU A 1 764 ? 52.294 -18.333 -3.063 1.00 9.90 764 LEU A C 1
ATOM 5577 O O . LEU A 1 764 ? 52.698 -19.434 -2.668 1.00 10.15 764 LEU A O 1
ATOM 5582 N N . GLY A 1 765 ? 51.481 -18.190 -4.107 1.00 9.59 765 GLY A N 1
ATOM 5583 C CA . GLY A 1 765 ? 50.990 -19.333 -4.866 1.00 9.39 765 GLY A CA 1
ATOM 5584 C C . GLY A 1 765 ? 49.641 -19.050 -5.480 1.00 9.30 765 GLY A C 1
ATOM 5585 O O . GLY A 1 765 ? 49.076 -17.966 -5.289 1.00 9.03 765 GLY A O 1
ATOM 5586 N N . SER A 1 766 ? 49.140 -20.037 -6.220 1.00 9.21 766 SER A N 1
ATOM 5587 C CA . SER A 1 766 ? 47.840 -19.963 -6.871 1.00 9.17 766 SER A CA 1
ATOM 5588 C C . SER A 1 766 ? 47.095 -21.276 -6.738 1.00 9.14 766 SER A C 1
ATOM 5589 O O . SER A 1 766 ? 47.711 -22.340 -6.660 1.00 9.19 766 SER A O 1
ATOM 5592 N N . TRP A 1 767 ? 45.768 -21.181 -6.742 1.00 9.03 767 TRP A N 1
ATOM 5593 C CA . TRP A 1 767 ? 44.901 -22.299 -7.090 1.00 9.01 767 TRP A CA 1
ATOM 5594 C C . TRP A 1 767 ? 44.605 -22.172 -8.582 1.00 9.11 767 TRP A C 1
ATOM 5595 O O . TRP A 1 767 ? 43.943 -21.229 -9.010 1.00 8.79 767 TRP A O 1
ATOM 5606 N N . THR A 1 768 ? 45.122 -23.112 -9.371 1.00 9.28 768 THR A N 1
ATOM 5607 C CA . THR A 1 768 ? 45.065 -23.014 -10.830 1.00 9.63 768 THR A CA 1
ATOM 5608 C C . THR A 1 768 ? 43.717 -23.451 -11.391 1.00 9.60 768 THR A C 1
ATOM 5609 O O . THR A 1 768 ? 43.406 -23.173 -12.549 1.00 9.62 768 THR A O 1
ATOM 5613 N N . GLY A 1 769 ? 42.934 -24.160 -10.580 1.00 9.53 769 GLY A N 1
ATOM 5614 C CA . GLY A 1 769 ? 41.526 -24.389 -10.866 1.00 9.61 769 GLY A CA 1
ATOM 5615 C C . GLY A 1 769 ? 41.228 -25.749 -11.457 1.00 9.74 769 GLY A C 1
ATOM 5616 O O . GLY A 1 769 ? 42.066 -26.338 -12.147 1.00 9.77 769 GLY A O 1
ATOM 5617 N N . LEU A 1 770 ? 40.032 -26.243 -11.162 1.00 9.91 770 LEU A N 1
ATOM 5618 C CA . LEU A 1 770 ? 39.484 -27.445 -11.781 1.00 10.08 770 LEU A CA 1
ATOM 5619 C C . LEU A 1 770 ? 37.992 -27.247 -11.923 1.00 10.10 770 LEU A C 1
ATOM 5620 O O . LEU A 1 770 ? 37.373 -26.599 -11.078 1.00 9.52 770 LEU A O 1
ATOM 5625 N N . TYR A 1 771 ? 37.391 -27.849 -12.946 1.00 10.08 771 TYR A N 1
ATOM 5626 C CA . TYR A 1 771 ? 35.939 -27.817 -13.062 1.00 10.30 771 TYR A CA 1
ATOM 5627 C C . TYR A 1 771 ? 35.262 -28.345 -11.783 1.00 10.30 771 TYR A C 1
ATOM 5628 O O . TYR A 1 771 ? 34.263 -27.784 -11.340 1.00 10.35 771 TYR A O 1
ATOM 5637 N N . ALA A 1 772 ? 35.854 -29.371 -11.164 1.00 10.41 772 ALA A N 1
ATOM 5638 C CA . ALA A 1 772 ? 35.320 -29.989 -9.945 1.00 10.72 772 ALA A CA 1
ATOM 5639 C C . ALA A 1 772 ? 35.279 -29.077 -8.706 1.00 10.86 772 ALA A C 1
ATOM 5640 O O . ALA A 1 772 ? 34.522 -29.351 -7.774 1.00 11.36 772 ALA A O 1
ATOM 5642 N N . ASN A 1 773 ? 36.105 -28.027 -8.684 1.00 10.59 773 ASN A N 1
ATOM 5643 C CA . ASN A 1 773 ? 36.188 -27.099 -7.547 1.00 10.45 773 ASN A CA 1
ATOM 5644 C C . ASN A 1 773 ? 35.499 -25.764 -7.810 1.00 10.10 773 ASN A C 1
ATOM 5645 O O . ASN A 1 773 ? 35.870 -25.033 -8.731 1.00 9.57 773 ASN A O 1
ATOM 5650 N N . SER A 1 774 ? 34.515 -25.449 -6.978 1.00 10.18 774 SER A N 1
ATOM 5651 C CA . SER A 1 774 ? 33.940 -24.112 -6.933 1.00 10.45 774 SER A CA 1
ATOM 5652 C C . SER A 1 774 ? 34.557 -23.255 -5.810 1.00 9.94 774 SER A C 1
ATOM 5653 O O . SER A 1 774 ? 34.418 -22.036 -5.829 1.00 9.36 774 SER A O 1
ATOM 5656 N N . ASP A 1 775 ? 35.189 -23.901 -4.828 1.00 9.73 775 ASP A N 1
ATOM 5657 C CA . ASP A 1 775 ? 36.032 -23.227 -3.837 1.00 9.89 775 ASP A CA 1
ATOM 5658 C C . ASP A 1 775 ? 37.295 -24.059 -3.617 1.00 9.87 775 ASP A C 1
ATOM 5659 O O . ASP A 1 775 ? 37.385 -25.183 -4.102 1.00 9.43 775 ASP A O 1
ATOM 5664 N N . TYR A 1 776 ? 38.264 -23.492 -2.902 1.00 9.86 776 TYR A N 1
ATOM 5665 C CA . TYR A 1 776 ? 39.526 -24.178 -2.636 1.00 10.14 776 TYR A CA 1
ATOM 5666 C C . TYR A 1 776 ? 40.158 -23.678 -1.354 1.00 10.41 776 TYR A C 1
ATOM 5667 O O . TYR A 1 776 ? 40.229 -22.472 -1.142 1.00 10.06 776 TYR A O 1
ATOM 5676 N N . ASN A 1 777 ? 40.616 -24.613 -0.517 1.00 10.78 777 ASN A N 1
ATOM 5677 C CA . ASN A 1 777 ? 41.355 -24.292 0.701 1.00 11.50 777 ASN A CA 1
ATOM 5678 C C . ASN A 1 777 ? 42.848 -24.419 0.432 1.00 11.53 777 ASN A C 1
ATOM 5679 O O . ASN A 1 777 ? 43.327 -25.504 0.110 1.00 11.28 777 ASN A O 1
ATOM 5684 N N . ALA A 1 778 ? 43.567 -23.302 0.538 1.00 11.39 778 ALA A N 1
ATOM 5685 C CA . ALA A 1 778 ? 45.019 -23.275 0.369 1.00 11.46 778 ALA A CA 1
ATOM 5686 C C . ALA A 1 778 ? 45.666 -22.838 1.674 1.00 11.59 778 ALA A C 1
ATOM 5687 O O . ALA A 1 778 ? 45.104 -22.009 2.384 1.00 11.33 778 ALA A O 1
ATOM 5689 N N . THR A 1 779 ? 46.825 -23.422 1.989 1.00 11.92 779 THR A N 1
ATOM 5690 C CA . THR A 1 779 ? 47.692 -22.947 3.072 1.00 12.12 779 THR A CA 1
ATOM 5691 C C . THR A 1 779 ? 49.013 -22.546 2.419 1.00 12.38 779 THR A C 1
ATOM 5692 O O . THR A 1 779 ? 49.685 -23.379 1.799 1.00 12.38 779 THR A O 1
ATOM 5696 N N . TYR A 1 780 ? 49.375 -21.272 2.544 1.00 12.23 780 TYR A N 1
ATOM 5697 C CA . TYR A 1 780 ? 50.592 -20.740 1.939 1.00 12.35 780 TYR A CA 1
ATOM 5698 C C . TYR A 1 780 ? 51.640 -20.464 3.000 1.00 12.59 780 TYR A C 1
ATOM 5699 O O . TYR A 1 780 ? 51.325 -19.933 4.066 1.00 12.71 780 TYR A O 1
ATOM 5708 N N . ASN A 1 781 ? 52.884 -20.825 2.698 1.00 13.08 781 ASN A N 1
ATOM 5709 C CA . ASN A 1 781 ? 54.015 -20.515 3.565 1.00 13.41 781 ASN A CA 1
ATOM 5710 C C . ASN A 1 781 ? 54.446 -19.084 3.298 1.00 13.68 781 ASN A C 1
ATOM 5711 O O . ASN A 1 781 ? 54.533 -18.661 2.141 1.00 13.73 781 ASN A O 1
ATOM 5716 N N . LEU A 1 782 ? 54.700 -18.342 4.373 1.00 14.02 782 LEU A N 1
ATOM 5717 C CA . LEU A 1 782 ? 55.075 -16.938 4.285 1.00 14.50 782 LEU A CA 1
ATOM 5718 C C . LEU A 1 782 ? 56.586 -16.784 4.368 1.00 15.10 782 LEU A C 1
ATOM 5719 O O . LEU A 1 782 ? 57.249 -17.584 5.024 1.00 15.16 782 LEU A O 1
ATOM 5724 N N . PRO A 1 783 ? 57.137 -15.738 3.721 1.00 16.00 783 PRO A N 1
ATOM 5725 C CA . PRO A 1 783 ? 58.537 -15.409 3.993 1.00 16.74 783 PRO A CA 1
ATOM 5726 C C . PRO A 1 783 ? 58.699 -14.857 5.413 1.00 17.62 783 PRO A C 1
ATOM 5727 O O . PRO A 1 783 ? 57.703 -14.532 6.075 1.00 16.68 783 PRO A O 1
ATOM 5731 N N . GLN A 1 784 ? 59.942 -14.769 5.880 1.00 18.45 784 GLN A N 1
ATOM 5732 C CA . GLN A 1 784 ? 60.230 -14.161 7.182 1.00 19.49 784 GLN A CA 1
ATOM 5733 C C . GLN A 1 784 ? 59.774 -12.697 7.177 1.00 18.72 784 GLN A C 1
ATOM 5734 O O . GLN A 1 784 ? 60.167 -11.934 6.297 1.00 18.88 784 GLN A O 1
ATOM 5740 N N . LEU A 1 785 ? 58.924 -12.325 8.134 1.00 18.00 785 LEU A N 1
ATOM 5741 C CA . LEU A 1 785 ? 58.424 -10.950 8.249 1.00 17.67 785 LEU A CA 1
ATOM 5742 C C . LEU A 1 785 ? 59.178 -10.179 9.320 1.00 17.99 785 LEU A C 1
ATOM 5743 O O . LEU A 1 785 ? 59.768 -10.771 10.225 1.00 17.77 785 LEU A O 1
ATOM 5748 N N . GLN A 1 786 ? 59.149 -8.856 9.201 1.00 18.64 786 GLN A N 1
ATOM 5749 C CA . GLN A 1 786 ? 59.809 -7.963 10.152 1.00 19.28 786 GLN A CA 1
ATOM 5750 C C . GLN A 1 786 ? 58.791 -7.485 11.177 1.00 18.51 786 GLN A C 1
ATOM 5751 O O . GLN A 1 786 ? 57.747 -6.934 10.805 1.00 17.46 786 GLN A O 1
ATOM 5757 N N . ALA A 1 787 ? 59.098 -7.685 12.460 1.00 17.79 787 ALA A N 1
ATOM 5758 C CA . ALA A 1 787 ? 58.219 -7.261 13.551 1.00 17.55 787 ALA A CA 1
ATOM 5759 C C . ALA A 1 787 ? 57.883 -5.778 13.456 1.00 17.29 787 ALA A C 1
ATOM 5760 O O . ALA A 1 787 ? 58.772 -4.947 13.247 1.00 17.33 787 ALA A O 1
ATOM 5762 N N . GLY A 1 788 ? 56.597 -5.461 13.580 1.00 16.91 788 GLY A N 1
ATOM 5763 C CA . GLY A 1 788 ? 56.123 -4.086 13.579 1.00 16.92 788 GLY A CA 1
ATOM 5764 C C . GLY A 1 788 ? 55.900 -3.453 12.214 1.00 16.87 788 GLY A C 1
ATOM 5765 O O . GLY A 1 788 ? 55.356 -2.361 12.148 1.00 17.22 788 GLY A O 1
ATOM 5766 N N . LYS A 1 789 ? 56.307 -4.116 11.130 1.00 17.10 789 LYS A N 1
ATOM 5767 C CA . LYS A 1 789 ? 56.078 -3.601 9.774 1.00 17.50 789 LYS A CA 1
ATOM 5768 C C . LYS A 1 789 ? 54.694 -4.014 9.266 1.00 16.39 789 LYS A C 1
ATOM 5769 O O . LYS A 1 789 ? 54.155 -5.045 9.679 1.00 15.52 789 LYS A O 1
ATOM 5775 N N . THR A 1 790 ? 54.133 -3.190 8.381 1.00 15.52 790 THR A N 1
ATOM 5776 C CA . THR A 1 790 ? 52.822 -3.435 7.781 1.00 15.05 790 THR A CA 1
ATOM 5777 C C . THR A 1 790 ? 53.008 -4.247 6.505 1.00 13.89 790 THR A C 1
ATOM 5778 O O . THR A 1 790 ? 53.962 -4.037 5.754 1.00 13.50 790 THR A O 1
ATOM 5782 N N . TYR A 1 791 ? 52.101 -5.194 6.288 1.00 12.63 791 TYR A N 1
ATOM 5783 C CA . TYR A 1 791 ? 52.074 -6.002 5.077 1.00 12.19 791 TYR A CA 1
ATOM 5784 C C . TYR A 1 791 ? 50.666 -6.022 4.530 1.00 11.47 791 TYR A C 1
ATOM 5785 O O . TYR A 1 791 ? 49.700 -5.823 5.281 1.00 11.11 791 TYR A O 1
ATOM 5794 N N . VAL A 1 792 ? 50.556 -6.273 3.226 1.00 10.79 792 VAL A N 1
ATOM 5795 C CA . VAL A 1 792 ? 49.258 -6.388 2.573 1.00 10.57 792 VAL A CA 1
ATOM 5796 C C . VAL A 1 792 ? 49.213 -7.668 1.752 1.00 10.21 792 VAL A C 1
ATOM 5797 O O . VAL A 1 792 ? 50.081 -7.902 0.914 1.00 10.29 792 VAL A O 1
ATOM 5801 N N . ILE A 1 793 ? 48.208 -8.497 2.016 1.00 9.88 793 ILE A N 1
ATOM 5802 C CA . ILE A 1 793 ? 47.956 -9.703 1.249 1.00 9.58 793 ILE A CA 1
ATOM 5803 C C . ILE A 1 793 ? 47.015 -9.336 0.107 1.00 9.37 793 ILE A C 1
ATOM 5804 O O . ILE A 1 793 ? 45.897 -8.904 0.356 1.00 9.52 793 ILE A O 1
ATOM 5809 N N . THR A 1 794 ? 47.456 -9.517 -1.134 1.00 8.86 794 THR A N 1
ATOM 5810 C CA . THR A 1 794 ? 46.597 -9.270 -2.294 1.00 8.65 794 THR A CA 1
ATOM 5811 C C . THR A 1 794 ? 46.119 -10.612 -2.830 1.00 8.47 794 THR A C 1
ATOM 5812 O O . THR A 1 794 ? 46.935 -11.494 -3.088 1.00 8.35 794 THR A O 1
ATOM 5816 N N . VAL A 1 795 ? 44.801 -10.757 -2.973 1.00 8.17 795 VAL A N 1
ATOM 5817 C CA . VAL A 1 795 ? 44.176 -11.979 -3.467 1.00 7.97 795 VAL A CA 1
ATOM 5818 C C . VAL A 1 795 ? 43.378 -11.639 -4.723 1.00 7.91 795 VAL A C 1
ATOM 5819 O O . VAL A 1 795 ? 42.536 -10.753 -4.680 1.00 7.77 795 VAL A O 1
ATOM 5823 N N . VAL A 1 796 ? 43.638 -12.339 -5.828 1.00 7.82 796 VAL A N 1
ATOM 5824 C CA . VAL A 1 796 ? 42.859 -12.187 -7.063 1.00 7.85 796 VAL A CA 1
ATOM 5825 C C . VAL A 1 796 ? 42.029 -13.458 -7.246 1.00 7.92 796 VAL A C 1
ATOM 5826 O O . VAL A 1 796 ? 42.565 -14.553 -7.141 1.00 7.86 796 VAL A O 1
ATOM 5830 N N . ILE A 1 797 ? 40.734 -13.303 -7.518 1.00 7.90 797 ILE A N 1
ATOM 5831 C CA . ILE A 1 797 ? 39.798 -14.437 -7.605 1.00 8.08 797 ILE A CA 1
ATOM 5832 C C . ILE A 1 797 ? 38.987 -14.292 -8.887 1.00 8.33 797 ILE A C 1
ATOM 5833 O O . ILE A 1 797 ? 38.352 -13.261 -9.102 1.00 7.98 797 ILE A O 1
ATOM 5838 N N . ASP A 1 798 ? 39.009 -15.326 -9.728 1.00 8.49 798 ASP A N 1
ATOM 5839 C CA . ASP A 1 798 ? 38.173 -15.360 -10.927 1.00 9.02 798 ASP A CA 1
ATOM 5840 C C . ASP A 1 798 ? 36.738 -15.676 -10.491 1.00 9.25 798 ASP A C 1
ATOM 5841 O O . ASP A 1 798 ? 36.501 -16.704 -9.885 1.00 9.83 798 ASP A O 1
ATOM 5846 N N . ASN A 1 799 ? 35.795 -14.777 -10.756 1.00 9.31 799 ASN A N 1
ATOM 5847 C CA . ASN A 1 799 ? 34.377 -15.064 -10.545 1.00 9.26 799 ASN A CA 1
ATOM 5848 C C . ASN A 1 799 ? 33.845 -15.609 -11.860 1.00 8.96 799 ASN A C 1
ATOM 5849 O O . ASN A 1 799 ? 33.843 -14.908 -12.873 1.00 8.97 799 ASN A O 1
ATOM 5854 N N . MET A 1 800 ? 33.372 -16.849 -11.835 1.00 8.52 800 MET A N 1
ATOM 5855 C CA . MET A 1 800 ? 32.900 -17.513 -13.055 1.00 8.34 800 MET A CA 1
ATOM 5856 C C . MET A 1 800 ? 31.442 -17.199 -13.387 1.00 8.05 800 MET A C 1
ATOM 5857 O O . MET A 1 800 ? 30.944 -17.632 -14.426 1.00 7.95 800 MET A O 1
ATOM 5862 N N . GLY A 1 801 ? 30.770 -16.436 -12.529 1.00 7.79 801 GLY A N 1
ATOM 5863 C CA . GLY A 1 801 ? 29.347 -16.145 -12.664 1.00 7.72 801 GLY A CA 1
ATOM 5864 C C . GLY A 1 801 ? 28.639 -16.645 -11.429 1.00 7.56 801 GLY A C 1
ATOM 5865 O O . GLY A 1 801 ? 29.190 -17.435 -10.658 1.00 7.58 801 GLY A O 1
ATOM 5866 N N . LEU A 1 802 ? 27.423 -16.161 -11.214 1.00 7.44 802 LEU A N 1
ATOM 5867 C CA . LEU A 1 802 ? 26.653 -16.570 -10.057 1.00 7.48 802 LEU A CA 1
ATOM 5868 C C . LEU A 1 802 ? 25.869 -17.829 -10.377 1.00 7.46 802 LEU A C 1
ATOM 5869 O O . LEU A 1 802 ? 25.472 -18.057 -11.522 1.00 7.27 802 LEU A O 1
ATOM 5874 N N . GLU A 1 803 ? 25.624 -18.637 -9.353 1.00 7.53 803 GLU A N 1
ATOM 5875 C CA . GLU A 1 803 ? 24.930 -19.914 -9.527 1.00 7.74 803 GLU A CA 1
ATOM 5876 C C . GLU A 1 803 ? 23.467 -19.715 -9.929 1.00 7.73 803 GLU A C 1
ATOM 5877 O O . GLU A 1 803 ? 22.860 -18.689 -9.618 1.00 7.51 803 GLU A O 1
ATOM 5883 N N . GLU A 1 804 ? 22.909 -20.724 -10.596 1.00 7.89 804 GLU A N 1
ATOM 5884 C CA . GLU A 1 804 ? 21.469 -20.805 -10.854 1.00 7.99 804 GLU A CA 1
ATOM 5885 C C . GLU A 1 804 ? 20.702 -21.168 -9.568 1.00 8.05 804 GLU A C 1
ATOM 5886 O O . GLU A 1 804 ? 21.307 -21.397 -8.519 1.00 7.95 804 GLU A O 1
ATOM 5892 N N . ASN A 1 805 ? 19.373 -21.199 -9.659 1.00 8.05 805 ASN A N 1
ATOM 5893 C CA . ASN A 1 805 ? 18.491 -21.361 -8.500 1.00 8.18 805 ASN A CA 1
ATOM 5894 C C . ASN A 1 805 ? 17.331 -22.302 -8.858 1.00 8.46 805 ASN A C 1
ATOM 5895 O O . ASN A 1 805 ? 16.157 -21.946 -8.728 1.00 8.42 805 ASN A O 1
ATOM 5900 N N . TRP A 1 806 ? 17.672 -23.506 -9.305 1.00 9.10 806 TRP A N 1
ATOM 5901 C CA . TRP A 1 806 ? 16.690 -24.394 -9.922 1.00 9.83 806 TRP A CA 1
ATOM 5902 C C . TRP A 1 806 ? 15.623 -24.905 -8.949 1.00 9.72 806 TRP A C 1
ATOM 5903 O O . TRP A 1 806 ? 14.455 -24.995 -9.317 1.00 9.77 806 TRP A O 1
ATOM 5914 N N . THR A 1 807 ? 16.024 -25.241 -7.725 1.00 9.89 807 THR A N 1
ATOM 5915 C CA . THR A 1 807 ? 15.091 -25.724 -6.715 1.00 10.01 807 THR A CA 1
ATOM 5916 C C . THR A 1 807 ? 14.651 -24.563 -5.835 1.00 10.05 807 THR A C 1
ATOM 5917 O O . THR A 1 807 ? 15.477 -23.897 -5.212 1.00 9.96 807 THR A O 1
ATOM 5921 N N . VAL A 1 808 ? 13.341 -24.350 -5.775 1.00 10.15 808 VAL A N 1
ATOM 5922 C CA . VAL A 1 808 ? 12.749 -23.269 -4.989 1.00 10.35 808 VAL A CA 1
ATOM 5923 C C . VAL A 1 808 ? 12.914 -23.599 -3.506 1.00 10.37 808 VAL A C 1
ATOM 5924 O O . VAL A 1 808 ? 12.511 -24.674 -3.066 1.00 10.55 808 VAL A O 1
ATOM 5928 N N . GLY A 1 809 ? 13.505 -22.682 -2.744 1.00 10.28 809 GLY A N 1
ATOM 5929 C CA . GLY A 1 809 ? 13.790 -22.914 -1.332 1.00 10.41 809 GLY A CA 1
ATOM 5930 C C . GLY A 1 809 ? 15.252 -23.160 -1.028 1.00 10.62 809 GLY A C 1
ATOM 5931 O O . GLY A 1 809 ? 15.696 -22.927 0.101 1.00 11.08 809 GLY A O 1
ATOM 5932 N N . GLU A 1 810 ? 16.011 -23.636 -2.016 1.00 10.50 810 GLU A N 1
ATOM 5933 C CA . GLU A 1 810 ? 17.417 -23.930 -1.800 1.00 10.52 810 GLU A CA 1
ATOM 5934 C C . GLU A 1 810 ? 18.277 -22.657 -1.854 1.00 9.85 810 GLU A C 1
ATOM 5935 O O . GLU A 1 810 ? 19.344 -22.622 -1.245 1.00 9.59 810 GLU A O 1
ATOM 5941 N N . ASP A 1 811 ? 17.803 -21.620 -2.556 1.00 9.08 811 ASP A N 1
ATOM 5942 C CA . ASP A 1 811 ? 18.490 -20.318 -2.631 1.00 8.75 811 ASP A CA 1
ATOM 5943 C C . ASP A 1 811 ? 19.940 -20.403 -3.139 1.00 8.36 811 ASP A C 1
ATOM 5944 O O . ASP A 1 811 ? 20.788 -19.596 -2.746 1.00 8.05 811 ASP A O 1
ATOM 5949 N N . LEU A 1 812 ? 20.232 -21.349 -4.031 1.00 8.07 812 LEU A N 1
ATOM 5950 C CA . LEU A 1 812 ? 21.613 -21.532 -4.479 1.00 7.97 812 LEU A CA 1
ATOM 5951 C C . LEU A 1 812 ? 22.179 -20.358 -5.265 1.00 7.65 812 LEU A C 1
ATOM 5952 O O . LEU A 1 812 ? 23.382 -20.199 -5.300 1.00 7.52 812 LEU A O 1
ATOM 5957 N N . MET A 1 813 ? 21.335 -19.513 -5.858 1.00 7.49 813 MET A N 1
ATOM 5958 C CA . MET A 1 813 ? 21.852 -18.294 -6.490 1.00 7.46 813 MET A CA 1
ATOM 5959 C C . MET A 1 813 ? 22.562 -17.372 -5.473 1.00 7.42 813 MET A C 1
ATOM 5960 O O . MET A 1 813 ? 23.442 -16.605 -5.850 1.00 7.47 813 MET A O 1
ATOM 5965 N N . LYS A 1 814 ? 22.216 -17.487 -4.189 1.00 7.42 814 LYS A N 1
ATOM 5966 C CA . LYS A 1 814 ? 22.897 -16.750 -3.125 1.00 7.45 814 LYS A CA 1
ATOM 5967 C C . LYS A 1 814 ? 24.302 -17.269 -2.758 1.00 7.36 814 LYS A C 1
ATOM 5968 O O . LYS A 1 814 ? 24.944 -16.690 -1.892 1.00 7.47 814 LYS A O 1
ATOM 5974 N N . THR A 1 815 ? 24.787 -18.331 -3.406 1.00 7.23 815 THR A N 1
ATOM 5975 C CA . THR A 1 815 ? 26.123 -18.865 -3.125 1.00 7.12 815 THR A CA 1
ATOM 5976 C C . THR A 1 815 ? 27.150 -17.737 -3.291 1.00 7.10 815 THR A C 1
ATOM 5977 O O . THR A 1 815 ? 27.253 -17.162 -4.372 1.00 6.92 815 THR A O 1
ATOM 5981 N N . PRO A 1 816 ? 27.864 -17.381 -2.207 1.00 7.22 816 PRO A N 1
ATOM 5982 C CA . PRO A 1 816 ? 28.735 -16.211 -2.300 1.00 7.34 816 PRO A CA 1
ATOM 5983 C C . PRO A 1 816 ? 29.977 -16.395 -3.175 1.00 7.47 816 PRO A C 1
ATOM 5984 O O . PRO A 1 816 ? 30.354 -17.517 -3.539 1.00 7.31 816 PRO A O 1
ATOM 5988 N N . ARG A 1 817 ? 30.582 -15.263 -3.512 1.00 7.61 817 ARG A N 1
ATOM 5989 C CA . ARG A 1 817 ? 31.855 -15.209 -4.213 1.00 7.81 817 ARG A CA 1
ATOM 5990 C C . ARG A 1 817 ? 32.807 -14.426 -3.318 1.00 7.75 817 ARG A C 1
ATOM 5991 O O . ARG A 1 817 ? 32.387 -13.482 -2.652 1.00 7.73 817 ARG A O 1
ATOM 5999 N N . GLY A 1 818 ? 34.072 -14.836 -3.279 1.00 7.73 818 GLY A N 1
ATOM 6000 C CA . GLY A 1 818 ? 35.091 -14.116 -2.521 1.00 7.71 818 GLY A CA 1
ATOM 6001 C C . GLY A 1 818 ? 35.823 -15.013 -1.542 1.00 7.74 818 GLY A C 1
ATOM 6002 O O . GLY A 1 818 ? 36.211 -16.123 -1.887 1.00 7.53 818 GLY A O 1
ATOM 6003 N N . ILE A 1 819 ? 36.034 -14.510 -0.327 1.00 7.78 819 ILE A N 1
ATOM 6004 C CA . ILE A 1 819 ? 36.812 -15.222 0.687 1.00 7.97 819 ILE A CA 1
ATOM 6005 C C . ILE A 1 819 ? 35.840 -15.727 1.750 1.00 8.21 819 ILE A C 1
ATOM 6006 O O . ILE A 1 819 ? 35.140 -14.935 2.368 1.00 8.11 819 ILE A O 1
ATOM 6011 N N . LEU A 1 820 ? 35.791 -17.044 1.945 1.00 8.48 820 LEU A N 1
ATOM 6012 C CA . LEU A 1 820 ? 34.892 -17.653 2.939 1.00 8.94 820 LEU A CA 1
ATOM 6013 C C . LEU A 1 820 ? 35.527 -17.818 4.310 1.00 9.13 820 LEU A C 1
ATOM 6014 O O . LEU A 1 820 ? 34.831 -17.779 5.320 1.00 8.95 820 LEU A O 1
ATOM 6019 N N . ASN A 1 821 ? 36.836 -18.056 4.323 1.00 9.49 821 ASN A N 1
ATOM 6020 C CA . ASN A 1 821 ? 37.600 -18.319 5.546 1.00 9.96 821 ASN A CA 1
ATOM 6021 C C . ASN A 1 821 ? 39.042 -17.877 5.330 1.00 9.68 821 ASN A C 1
ATOM 6022 O O . ASN A 1 821 ? 39.547 -17.906 4.208 1.00 9.40 821 ASN A O 1
ATOM 6027 N N . PHE A 1 822 ? 39.713 -17.492 6.408 1.00 9.44 822 PHE A N 1
ATOM 6028 C CA . PHE A 1 822 ? 41.159 -17.290 6.366 1.00 9.42 822 PHE A CA 1
ATOM 6029 C C . PHE A 1 822 ? 41.724 -17.474 7.759 1.00 9.37 822 PHE A C 1
ATOM 6030 O O . PHE A 1 822 ? 41.003 -17.337 8.748 1.00 9.34 822 PHE A O 1
ATOM 6038 N N . LEU A 1 823 ? 43.013 -17.777 7.825 1.00 9.46 823 LEU A N 1
ATOM 6039 C CA . LEU A 1 823 ? 43.701 -17.914 9.106 1.00 9.72 823 LEU A CA 1
ATOM 6040 C C . LEU A 1 823 ? 45.178 -17.568 8.936 1.00 9.62 823 LEU A C 1
ATOM 6041 O O . LEU A 1 823 ? 45.895 -18.215 8.174 1.00 9.38 823 LEU A O 1
ATOM 6046 N N . LEU A 1 824 ? 45.603 -16.514 9.629 1.00 9.60 824 LEU A N 1
ATOM 6047 C CA . LEU A 1 824 ? 46.998 -16.135 9.703 1.00 9.69 824 LEU A CA 1
ATOM 6048 C C . LEU A 1 824 ? 47.527 -16.792 10.976 1.00 9.71 824 LEU A C 1
ATOM 6049 O O . LEU A 1 824 ? 47.149 -16.395 12.074 1.00 9.51 824 LEU A O 1
ATOM 6054 N N . ALA A 1 825 ? 48.359 -17.824 10.823 1.00 9.75 825 ALA A N 1
ATOM 6055 C CA . ALA A 1 825 ? 48.743 -18.681 11.958 1.00 10.09 825 ALA A CA 1
ATOM 6056 C C . ALA A 1 825 ? 49.276 -17.850 13.124 1.00 10.07 825 ALA A C 1
ATOM 6057 O O . ALA A 1 825 ? 50.066 -16.935 12.931 1.00 10.07 825 ALA A O 1
ATOM 6059 N N . GLY A 1 826 ? 48.795 -18.152 14.323 1.00 10.27 826 GLY A N 1
ATOM 6060 C CA . GLY A 1 826 ? 49.212 -17.452 15.528 1.00 10.40 826 GLY A CA 1
ATOM 6061 C C . GLY A 1 826 ? 48.665 -16.056 15.738 1.00 10.58 826 GLY A C 1
ATOM 6062 O O . GLY A 1 826 ? 49.082 -15.389 16.683 1.00 10.46 826 GLY A O 1
ATOM 6063 N N . ARG A 1 827 ? 47.738 -15.614 14.882 1.00 10.86 827 ARG A N 1
ATOM 6064 C CA . ARG A 1 827 ? 47.149 -14.271 14.966 1.00 11.17 827 ARG A CA 1
ATOM 6065 C C . ARG A 1 827 ? 45.626 -14.381 14.933 1.00 11.40 827 ARG A C 1
ATOM 6066 O O . ARG A 1 827 ? 45.086 -15.255 14.254 1.00 11.22 827 ARG A O 1
ATOM 6074 N N . PRO A 1 828 ? 44.917 -13.481 15.642 1.00 11.90 828 PRO A N 1
ATOM 6075 C CA . PRO A 1 828 ? 43.460 -13.502 15.573 1.00 12.36 828 PRO A CA 1
ATOM 6076 C C . PRO A 1 828 ? 42.997 -13.013 14.199 1.00 12.70 828 PRO A C 1
ATOM 6077 O O . PRO A 1 828 ? 43.702 -12.224 13.572 1.00 12.05 828 PRO A O 1
ATOM 6081 N N . SER A 1 829 ? 41.837 -13.486 13.749 1.00 13.65 829 SER A N 1
ATOM 6082 C CA . SER A 1 829 ? 41.239 -13.073 12.461 1.00 14.67 829 SER A CA 1
ATOM 6083 C C . SER A 1 829 ? 41.199 -11.562 12.280 1.00 14.36 829 SER A C 1
ATOM 6084 O O . SER A 1 829 ? 41.462 -11.046 11.190 1.00 14.41 829 SER A O 1
ATOM 6087 N N . SER A 1 830 ? 40.889 -10.865 13.368 1.00 14.24 830 SER A N 1
ATOM 6088 C CA . SER A 1 830 ? 40.812 -9.408 13.379 1.00 14.47 830 SER A CA 1
ATOM 6089 C C . SER A 1 830 ? 42.151 -8.680 13.160 1.00 13.40 830 SER A C 1
ATOM 6090 O O . SER A 1 830 ? 42.155 -7.467 12.970 1.00 13.09 830 SER A O 1
ATOM 6093 N N . ALA A 1 831 ? 43.275 -9.399 13.173 1.00 12.32 831 ALA A N 1
ATOM 6094 C CA . ALA A 1 831 ? 44.576 -8.806 12.838 1.00 11.88 831 ALA A CA 1
ATOM 6095 C C . ALA A 1 831 ? 44.633 -8.300 11.390 1.00 11.46 831 ALA A C 1
ATOM 6096 O O . ALA A 1 831 ? 45.402 -7.388 11.089 1.00 11.34 831 ALA A O 1
ATOM 6098 N N . ILE A 1 832 ? 43.825 -8.889 10.503 1.00 11.07 832 ILE A N 1
ATOM 6099 C CA . ILE A 1 832 ? 43.774 -8.472 9.105 1.00 10.92 832 ILE A CA 1
ATOM 6100 C C . ILE A 1 832 ? 42.526 -7.629 8.854 1.00 10.91 832 ILE A C 1
ATOM 6101 O O . ILE A 1 832 ? 41.414 -8.068 9.152 1.00 11.33 832 ILE A O 1
ATOM 6106 N N . SER A 1 833 ? 42.720 -6.431 8.302 1.00 10.57 833 SER A N 1
ATOM 6107 C CA . SER A 1 833 ? 41.619 -5.563 7.888 1.00 10.45 833 SER A CA 1
ATOM 6108 C C . SER A 1 833 ? 41.577 -5.557 6.369 1.00 9.93 833 SER A C 1
ATOM 6109 O O . SER A 1 833 ? 42.563 -5.208 5.721 1.00 9.83 833 SER A O 1
ATOM 6112 N N . TRP A 1 834 ? 40.436 -5.956 5.811 1.00 9.56 834 TRP A N 1
ATOM 6113 C CA . TRP A 1 834 ? 40.314 -6.204 4.377 1.00 9.30 834 TRP A CA 1
ATOM 6114 C C . TRP A 1 834 ? 39.674 -5.050 3.619 1.00 9.38 834 TRP A C 1
ATOM 6115 O O . TRP A 1 834 ? 38.772 -4.377 4.125 1.00 9.23 834 TRP A O 1
ATOM 6126 N N . LYS A 1 835 ? 40.149 -4.846 2.396 1.00 9.40 835 LYS A N 1
ATOM 6127 C CA . LYS A 1 835 ? 39.482 -4.012 1.399 1.00 9.68 835 LYS A CA 1
ATOM 6128 C C . LYS A 1 835 ? 39.204 -4.902 0.205 1.00 9.01 835 LYS A C 1
ATOM 6129 O O . LYS A 1 835 ? 39.838 -5.946 0.055 1.00 8.72 835 LYS A O 1
ATOM 6135 N N . LEU A 1 836 ? 38.267 -4.498 -0.647 1.00 8.43 836 LEU A N 1
ATOM 6136 C CA . LEU A 1 836 ? 37.974 -5.267 -1.851 1.00 8.07 836 LEU A CA 1
ATOM 6137 C C . LEU A 1 836 ? 37.531 -4.397 -3.009 1.00 7.88 836 LEU A C 1
ATOM 6138 O O . LEU A 1 836 ? 37.060 -3.262 -2.823 1.00 7.67 836 LEU A O 1
ATOM 6143 N N . THR A 1 837 ? 37.665 -4.952 -4.207 1.00 7.56 837 THR A N 1
ATOM 6144 C CA . THR A 1 837 ? 37.010 -4.375 -5.375 1.00 7.50 837 THR A CA 1
ATOM 6145 C C . THR A 1 837 ? 36.641 -5.419 -6.416 1.00 7.34 837 THR A C 1
ATOM 6146 O O . THR A 1 837 ? 37.332 -6.420 -6.603 1.00 7.46 837 THR A O 1
ATOM 6150 N N . GLY A 1 838 ? 35.534 -5.145 -7.085 1.00 7.21 838 GLY A N 1
ATOM 6151 C CA . GLY A 1 838 ? 35.158 -5.781 -8.335 1.00 7.20 838 GLY A CA 1
ATOM 6152 C C . GLY A 1 838 ? 35.083 -4.656 -9.342 1.00 7.18 838 GLY A C 1
ATOM 6153 O O . GLY A 1 838 ? 35.847 -3.686 -9.256 1.00 7.00 838 GLY A O 1
ATOM 6154 N N . ASN A 1 839 ? 34.160 -4.769 -10.292 1.00 7.29 839 ASN A N 1
ATOM 6155 C CA . ASN A 1 839 ? 33.974 -3.736 -11.310 1.00 7.42 839 ASN A CA 1
ATOM 6156 C C . ASN A 1 839 ? 33.786 -2.374 -10.651 1.00 7.66 839 ASN A C 1
ATOM 6157 O O . ASN A 1 839 ? 33.103 -2.263 -9.634 1.00 7.62 839 ASN A O 1
ATOM 6162 N N . LEU A 1 840 ? 34.401 -1.345 -11.224 1.00 7.87 840 LEU A N 1
ATOM 6163 C CA . LEU A 1 840 ? 34.411 -0.030 -10.591 1.00 8.31 840 LEU A CA 1
ATOM 6164 C C . LEU A 1 840 ? 32.994 0.484 -10.383 1.00 8.39 840 LEU A C 1
ATOM 6165 O O . LEU A 1 840 ? 32.198 0.508 -11.321 1.00 8.79 840 LEU A O 1
ATOM 6170 N N . GLY A 1 841 ? 32.684 0.865 -9.146 1.00 8.64 841 GLY A N 1
ATOM 6171 C CA . GLY A 1 841 ? 31.366 1.366 -8.776 1.00 8.84 841 GLY A CA 1
ATOM 6172 C C . GLY A 1 841 ? 30.358 0.304 -8.358 1.00 8.93 841 GLY A C 1
ATOM 6173 O O . GLY A 1 841 ? 29.296 0.646 -7.831 1.00 9.01 841 GLY A O 1
ATOM 6174 N N . GLY A 1 842 ? 30.673 -0.973 -8.590 1.00 9.09 842 GLY A N 1
ATOM 6175 C CA . GLY A 1 842 ? 29.771 -2.073 -8.252 1.00 9.35 842 GLY A CA 1
ATOM 6176 C C . GLY A 1 842 ? 28.459 -1.962 -9.000 1.00 9.61 842 GLY A C 1
ATOM 6177 O O . GLY A 1 842 ? 28.439 -1.970 -10.228 1.00 9.49 842 GLY A O 1
ATOM 6178 N N . GLU A 1 843 ? 27.363 -1.827 -8.255 1.00 9.95 843 GLU A N 1
ATOM 6179 C CA . GLU A 1 843 ? 26.039 -1.666 -8.867 1.00 10.29 843 GLU A CA 1
ATOM 6180 C C . GLU A 1 843 ? 25.853 -0.313 -9.537 1.00 10.89 843 GLU A C 1
ATOM 6181 O O . GLU A 1 843 ? 25.031 -0.192 -10.442 1.00 10.73 843 GLU A O 1
ATOM 6187 N N . ASP A 1 844 ? 26.625 0.690 -9.119 1.00 11.71 844 ASP A N 1
ATOM 6188 C CA . ASP A 1 844 ? 26.751 1.951 -9.861 1.00 12.59 844 ASP A CA 1
ATOM 6189 C C . ASP A 1 844 ? 27.788 1.761 -10.963 1.00 11.83 844 ASP A C 1
ATOM 6190 O O . ASP A 1 844 ? 28.810 2.447 -11.015 1.00 11.69 844 ASP A O 1
ATOM 6195 N N . TYR A 1 845 ? 27.488 0.823 -11.855 1.00 11.17 845 TYR A N 1
ATOM 6196 C CA . TYR A 1 845 ? 28.448 0.333 -12.848 1.00 10.77 845 TYR A CA 1
ATOM 6197 C C . TYR A 1 845 ? 28.697 1.398 -13.907 1.00 10.82 845 TYR A C 1
ATOM 6198 O O . TYR A 1 845 ? 27.793 2.153 -14.268 1.00 10.39 845 TYR A O 1
ATOM 6207 N N . GLU A 1 846 ? 29.932 1.449 -14.384 1.00 10.89 846 GLU A N 1
ATOM 6208 C CA . GLU A 1 846 ? 30.391 2.537 -15.243 1.00 11.34 846 GLU A CA 1
ATOM 6209 C C . GLU A 1 846 ? 29.784 2.532 -16.645 1.00 11.09 846 GLU A C 1
ATOM 6210 O O . GLU A 1 846 ? 29.382 3.585 -17.150 1.00 11.35 846 GLU A O 1
ATOM 6216 N N . ASP A 1 847 ? 29.715 1.354 -17.260 1.00 10.51 847 ASP A N 1
ATOM 6217 C CA . ASP A 1 847 ? 29.427 1.232 -18.690 1.00 10.19 847 ASP A CA 1
ATOM 6218 C C . ASP A 1 847 ? 27.953 0.924 -18.957 1.00 10.01 847 ASP A C 1
ATOM 6219 O O . ASP A 1 847 ? 27.548 -0.240 -19.058 1.00 9.83 847 ASP A O 1
ATOM 6224 N N . LYS A 1 848 ? 27.151 1.978 -19.101 1.00 9.86 848 LYS A N 1
ATOM 6225 C CA . LYS A 1 848 ? 25.719 1.807 -19.349 1.00 9.76 848 LYS A CA 1
ATOM 6226 C C . LYS A 1 848 ? 25.405 1.278 -20.751 1.00 9.70 848 LYS A C 1
ATOM 6227 O O . LYS A 1 848 ? 24.315 0.752 -20.972 1.00 9.87 848 LYS A O 1
ATOM 6233 N N . VAL A 1 849 ? 26.342 1.426 -21.688 1.00 9.33 849 VAL A N 1
ATOM 6234 C CA . VAL A 1 849 ? 26.176 0.912 -23.046 1.00 9.30 849 VAL A CA 1
ATOM 6235 C C . VAL A 1 849 ? 26.375 -0.605 -23.112 1.00 9.08 849 VAL A C 1
ATOM 6236 O O . VAL A 1 849 ? 25.563 -1.319 -23.706 1.00 9.13 849 VAL A O 1
ATOM 6240 N N . ARG A 1 850 ? 27.457 -1.093 -22.520 1.00 8.72 850 ARG A N 1
ATOM 6241 C CA . ARG A 1 850 ? 27.814 -2.502 -22.626 1.00 8.54 850 ARG A CA 1
ATOM 6242 C C . ARG A 1 850 ? 27.211 -3.343 -21.503 1.00 8.21 850 ARG A C 1
ATOM 6243 O O . ARG A 1 850 ? 27.309 -4.560 -21.540 1.00 8.29 850 ARG A O 1
ATOM 6251 N N . GLY A 1 851 ? 26.605 -2.702 -20.506 1.00 7.91 851 GLY A N 1
ATOM 6252 C CA . GLY A 1 851 ? 25.862 -3.424 -19.472 1.00 7.67 851 GLY A CA 1
ATOM 6253 C C . GLY A 1 851 ? 26.649 -3.709 -18.203 1.00 7.50 851 GLY A C 1
ATOM 6254 O O . GLY A 1 851 ? 27.850 -3.457 -18.135 1.00 7.54 851 GLY A O 1
ATOM 6255 N N . PRO A 1 852 ? 25.969 -4.255 -17.185 1.00 7.30 852 PRO A N 1
ATOM 6256 C CA . PRO A 1 852 ? 26.534 -4.382 -15.834 1.00 7.27 852 PRO A CA 1
ATOM 6257 C C . PRO A 1 852 ? 27.491 -5.553 -15.602 1.00 7.20 852 PRO A C 1
ATOM 6258 O O . PRO A 1 852 ? 28.115 -5.606 -14.542 1.00 7.14 852 PRO A O 1
ATOM 6262 N N . LEU A 1 853 ? 27.588 -6.485 -16.546 1.00 7.26 853 LEU A N 1
ATOM 6263 C CA . LEU A 1 853 ? 28.406 -7.697 -16.355 1.00 7.28 853 LEU A CA 1
ATOM 6264 C C . LEU A 1 853 ? 29.746 -7.712 -17.093 1.00 7.37 853 LEU A C 1
ATOM 6265 O O . LEU A 1 853 ? 30.629 -8.471 -16.713 1.00 7.17 853 LEU A O 1
ATOM 6270 N N . ASN A 1 854 ? 29.890 -6.862 -18.109 1.00 7.49 854 ASN A N 1
ATOM 6271 C CA . ASN A 1 854 ? 30.993 -6.914 -19.083 1.00 7.77 854 ASN A CA 1
ATOM 6272 C C . ASN A 1 854 ? 32.410 -6.806 -18.505 1.00 8.25 854 ASN A C 1
ATOM 6273 O O . ASN A 1 854 ? 33.300 -7.549 -18.917 1.00 8.51 854 ASN A O 1
ATOM 6278 N N . GLU A 1 855 ? 32.623 -5.883 -17.573 1.00 8.90 855 GLU A N 1
ATOM 6279 C CA . GLU A 1 855 ? 33.970 -5.616 -17.040 1.00 9.45 855 GLU A CA 1
ATOM 6280 C C . GLU A 1 855 ? 34.082 -6.078 -15.582 1.00 9.43 855 GLU A C 1
ATOM 6281 O O . GLU A 1 855 ? 33.094 -6.061 -14.838 1.00 9.72 855 GLU A O 1
ATOM 6287 N N . GLY A 1 856 ? 35.282 -6.501 -15.186 1.00 9.37 856 GLY A N 1
ATOM 6288 C CA . GLY A 1 856 ? 35.571 -6.9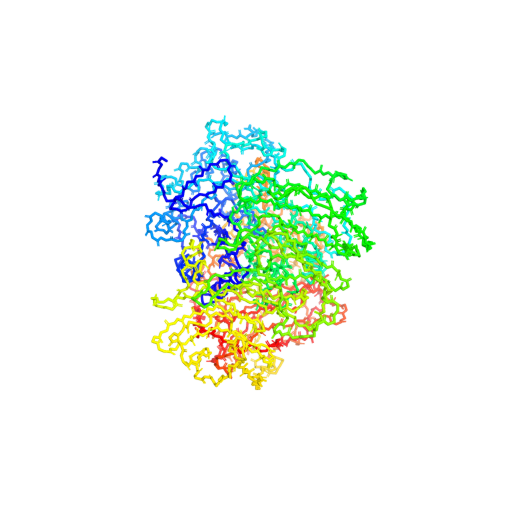00 -13.804 1.00 9.07 856 GLY A CA 1
ATOM 6289 C C . GLY A 1 856 ? 36.437 -5.892 -13.066 1.00 8.89 856 GLY A C 1
ATOM 6290 O O . GLY A 1 856 ? 36.481 -4.716 -13.431 1.00 8.79 856 GLY A O 1
ATOM 6291 N N . GLY A 1 857 ? 37.149 -6.372 -12.052 1.00 8.66 857 GLY A N 1
ATOM 6292 C CA . GLY A 1 857 ? 37.854 -5.522 -11.095 1.00 8.70 857 GLY A CA 1
ATOM 6293 C C . GLY A 1 857 ? 39.323 -5.218 -11.314 1.00 8.61 857 GLY A C 1
ATOM 6294 O O . GLY A 1 857 ? 39.924 -4.554 -10.475 1.00 8.52 857 GLY A O 1
ATOM 6295 N N . LEU A 1 858 ? 39.913 -5.675 -12.421 1.00 8.58 858 LEU A N 1
ATOM 6296 C CA . LEU A 1 858 ? 41.329 -5.387 -12.703 1.00 8.77 858 LEU A CA 1
ATOM 6297 C C . LEU A 1 858 ? 41.565 -3.899 -12.922 1.00 8.80 858 LEU A C 1
ATOM 6298 O O . LEU A 1 858 ? 40.725 -3.217 -13.505 1.00 8.60 858 LEU A O 1
ATOM 6303 N N . TYR A 1 859 ? 42.730 -3.418 -12.490 1.00 9.04 859 TYR A N 1
ATOM 6304 C CA . TYR A 1 859 ? 43.135 -2.016 -12.679 1.00 9.36 859 TYR A CA 1
ATOM 6305 C C . TYR A 1 859 ? 42.785 -1.462 -14.068 1.00 9.15 859 TYR A C 1
ATOM 6306 O O . TYR A 1 859 ? 42.106 -0.440 -14.176 1.00 8.97 859 TYR A O 1
ATOM 6315 N N . ALA A 1 860 ? 43.214 -2.164 -15.114 1.00 9.08 860 ALA A N 1
ATOM 6316 C CA . ALA A 1 860 ? 42.971 -1.728 -16.496 1.00 9.13 860 ALA A CA 1
ATOM 6317 C C . ALA A 1 860 ? 41.476 -1.641 -16.851 1.00 9.19 860 ALA A C 1
ATOM 6318 O O . ALA A 1 860 ? 41.056 -0.741 -17.588 1.00 9.38 860 ALA A O 1
ATOM 6320 N N . GLU A 1 861 ? 40.681 -2.560 -16.304 1.00 9.18 861 GLU A N 1
ATOM 6321 C CA . GLU A 1 861 ? 39.223 -2.554 -16.497 1.00 9.28 861 GLU A CA 1
ATOM 6322 C C . GLU A 1 861 ? 38.578 -1.408 -15.722 1.00 9.15 861 GLU A C 1
ATOM 6323 O O . GLU A 1 861 ? 37.730 -0.691 -16.256 1.00 8.87 861 GLU A O 1
ATOM 6329 N N . ARG A 1 862 ? 39.014 -1.216 -14.477 1.00 9.04 862 ARG A N 1
ATOM 6330 C CA . ARG A 1 862 ? 38.525 -0.116 -13.634 1.00 9.15 862 ARG A CA 1
ATOM 6331 C C . ARG A 1 862 ? 38.767 1.254 -14.290 1.00 9.31 862 ARG A C 1
ATOM 6332 O O . ARG A 1 862 ? 37.907 2.134 -14.237 1.00 9.13 862 ARG A O 1
ATOM 6340 N N . GLN A 1 863 ? 39.927 1.403 -14.927 1.00 9.68 863 GLN A N 1
ATOM 6341 C CA . GLN A 1 863 ? 40.287 2.629 -15.647 1.00 10.01 863 GLN A CA 1
ATOM 6342 C C . GLN A 1 863 ? 39.554 2.792 -16.989 1.00 9.87 863 GLN A C 1
ATOM 6343 O O . GLN A 1 863 ? 39.553 3.880 -17.554 1.00 9.88 863 GLN A O 1
ATOM 6349 N N . GLY A 1 864 ? 38.947 1.722 -17.502 1.00 9.51 864 GLY A N 1
ATOM 6350 C CA . GLY A 1 864 ? 38.279 1.751 -18.802 1.00 9.43 864 GLY A CA 1
ATOM 6351 C C . GLY A 1 864 ? 39.228 1.572 -19.983 1.00 9.23 864 GLY A C 1
ATOM 6352 O O . GLY A 1 864 ? 38.847 1.872 -21.119 1.00 9.07 864 GLY A O 1
ATOM 6353 N N . PHE A 1 865 ? 40.437 1.058 -19.731 1.00 9.12 865 PHE A N 1
ATOM 6354 C CA . PHE A 1 865 ? 41.460 0.880 -20.779 1.00 9.24 865 PHE A CA 1
ATOM 6355 C C . PHE A 1 865 ? 41.113 -0.197 -21.810 1.00 9.30 865 PHE A C 1
ATOM 6356 O O . PHE A 1 865 ? 41.724 -0.252 -22.867 1.00 9.52 865 PHE A O 1
ATOM 6364 N N . HIS A 1 866 ? 40.188 -1.088 -21.468 1.00 9.20 866 HIS A N 1
ATOM 6365 C CA . HIS A 1 866 ? 39.663 -2.095 -22.406 1.00 9.28 866 HIS A CA 1
ATOM 6366 C C . HIS A 1 866 ? 38.837 -1.550 -23.577 1.00 9.41 866 HIS A C 1
ATOM 6367 O O . HIS A 1 866 ? 38.472 -2.308 -24.472 1.00 9.49 866 HIS A O 1
ATOM 6374 N N . GLN A 1 867 ? 38.546 -0.253 -23.577 1.00 9.57 867 GLN A N 1
ATOM 6375 C CA . GLN A 1 867 ? 37.737 0.372 -24.611 1.00 9.89 867 GLN A CA 1
ATOM 6376 C C . GLN A 1 867 ? 38.612 0.930 -25.735 1.00 10.41 867 GLN A C 1
ATOM 6377 O O . GLN A 1 867 ? 39.820 1.073 -25.557 1.00 10.44 867 GLN A O 1
ATOM 6383 N N . PRO A 1 868 ? 38.006 1.241 -26.897 1.00 10.80 868 PRO A N 1
ATOM 6384 C CA . PRO A 1 868 ? 38.769 1.850 -27.986 1.00 11.38 868 PRO A CA 1
ATOM 6385 C C . PRO A 1 868 ? 39.574 3.082 -27.579 1.00 11.99 868 PRO A C 1
ATOM 6386 O O . PRO A 1 868 ? 39.126 3.885 -26.754 1.00 12.00 868 PRO A O 1
ATOM 6390 N N . GLU A 1 869 ? 40.762 3.198 -28.164 1.00 13.15 869 GLU A N 1
ATOM 6391 C CA . GLU A 1 869 ? 41.648 4.350 -27.999 1.00 14.08 869 GLU A CA 1
ATOM 6392 C C . GLU A 1 869 ? 42.071 4.578 -26.548 1.00 13.70 869 GLU A C 1
ATOM 6393 O O . GLU A 1 869 ? 41.861 5.661 -26.013 1.00 13.49 869 GLU A O 1
ATOM 6399 N N . PRO A 1 870 ? 42.694 3.565 -25.913 1.00 13.71 870 PRO A N 1
ATOM 6400 C CA . PRO A 1 870 ? 43.216 3.777 -24.565 1.00 13.94 870 PRO A CA 1
ATOM 6401 C C . PRO A 1 870 ? 44.418 4.732 -24.569 1.00 14.33 870 PRO A C 1
ATOM 6402 O O . PRO A 1 870 ? 45.006 4.958 -25.627 1.00 14.29 870 PRO A O 1
ATOM 6406 N N . PRO A 1 871 ? 44.780 5.293 -23.402 1.00 14.85 871 PRO A N 1
ATOM 6407 C CA . PRO A 1 871 ? 45.876 6.266 -23.343 1.00 15.35 871 PRO A CA 1
ATOM 6408 C C . PRO A 1 871 ? 47.237 5.564 -23.288 1.00 16.23 871 PRO A C 1
ATOM 6409 O O . PRO A 1 871 ? 47.953 5.647 -22.283 1.00 15.98 871 PRO A O 1
ATOM 6413 N N . SER A 1 872 ? 47.588 4.898 -24.386 1.00 16.86 872 SER A N 1
ATOM 6414 C CA . SER A 1 872 ? 48.727 3.986 -24.434 1.00 17.97 872 SER A CA 1
ATOM 6415 C C . SER A 1 872 ? 49.971 4.545 -25.145 1.00 19.50 872 SER A C 1
ATOM 6416 O O . SER A 1 872 ? 50.893 3.784 -25.436 1.00 19.22 872 SER A O 1
ATOM 6419 N N . GLN A 1 873 ? 50.018 5.859 -25.383 1.00 22.36 873 GLN A N 1
ATOM 6420 C CA . GLN A 1 873 ? 51.148 6.478 -26.110 1.00 24.96 873 GLN A CA 1
ATOM 6421 C C . GLN A 1 873 ? 52.510 6.219 -25.465 1.00 24.80 873 GLN A C 1
ATOM 6422 O O . GLN A 1 873 ? 53.482 5.944 -26.171 1.00 25.81 873 GLN A O 1
ATOM 6428 N N . ASN A 1 874 ? 52.566 6.304 -24.136 1.00 24.41 874 ASN A N 1
ATOM 6429 C CA . ASN A 1 874 ? 53.809 6.126 -23.377 1.00 24.50 874 ASN A CA 1
ATOM 6430 C C . ASN A 1 874 ? 53.979 4.731 -22.773 1.00 22.61 874 ASN A C 1
ATOM 6431 O O . ASN A 1 874 ? 54.936 4.499 -22.036 1.00 22.72 874 ASN A O 1
ATOM 6436 N N . TRP A 1 875 ? 53.070 3.803 -23.081 1.00 20.46 875 TRP A N 1
ATOM 6437 C CA . TRP A 1 875 ? 53.176 2.432 -22.585 1.00 19.11 875 TRP A CA 1
ATOM 6438 C C . TRP A 1 875 ? 54.318 1.700 -23.272 1.00 18.98 875 TRP A C 1
ATOM 6439 O O . TRP A 1 875 ? 54.702 2.038 -24.398 1.00 18.42 875 TRP A O 1
ATOM 6450 N N . LYS A 1 876 ? 54.840 0.687 -22.587 1.00 19.37 876 LYS A N 1
ATOM 6451 C CA . LYS A 1 876 ? 55.893 -0.165 -23.129 1.00 20.33 876 LYS A CA 1
ATOM 6452 C C . LYS A 1 876 ? 55.360 -0.975 -24.312 1.00 19.71 876 LYS A C 1
ATOM 6453 O O . LYS A 1 876 ? 54.196 -1.380 -24.312 1.00 18.65 876 LYS A O 1
ATOM 6459 N N . SER A 1 877 ? 56.216 -1.193 -25.311 1.00 18.80 877 SER A N 1
ATOM 6460 C CA . SER A 1 877 ? 55.898 -2.063 -26.443 1.00 18.57 877 SER A CA 1
ATOM 6461 C C . SER A 1 877 ? 56.189 -3.516 -26.084 1.00 18.06 877 SER A C 1
ATOM 6462 O O . SER A 1 877 ? 57.349 -3.939 -26.029 1.00 17.95 877 SER A O 1
ATOM 6465 N N .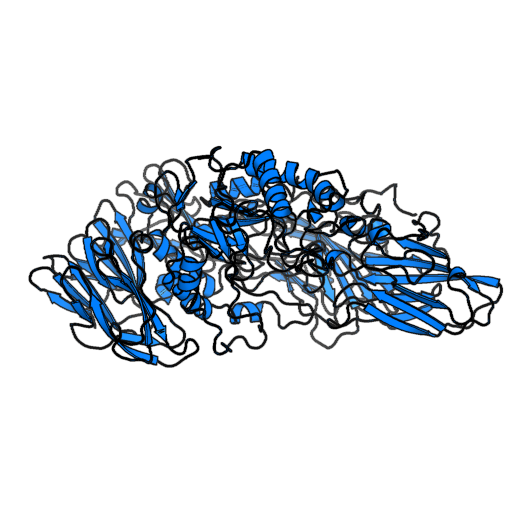 SER A 1 878 ? 55.128 -4.277 -25.831 1.00 16.68 878 SER A N 1
ATOM 6466 C CA . SER A 1 878 ? 55.254 -5.700 -25.555 1.00 16.29 878 SER A CA 1
ATOM 6467 C C . SER A 1 878 ? 53.969 -6.418 -25.942 1.00 15.61 878 SER A C 1
ATOM 6468 O O . SER A 1 878 ? 52.880 -5.855 -25.836 1.00 15.12 878 SER A O 1
ATOM 6471 N N . SER A 1 879 ? 54.128 -7.665 -26.371 1.00 15.36 879 SER A N 1
ATOM 6472 C CA . SER A 1 879 ? 53.049 -8.471 -26.927 1.00 15.30 879 SER A CA 1
ATOM 6473 C C . SER A 1 879 ? 52.618 -9.547 -25.926 1.00 14.92 879 SER A C 1
ATOM 6474 O O . SER A 1 879 ? 53.440 -10.000 -25.121 1.00 14.81 879 SER A O 1
ATOM 6477 N N . PRO A 1 880 ? 51.342 -9.994 -25.991 1.00 14.64 880 PRO A N 1
ATOM 6478 C CA . PRO A 1 880 ? 50.953 -11.164 -25.192 1.00 14.60 880 PRO A CA 1
ATOM 6479 C C . PRO A 1 880 ? 51.657 -12.468 -25.611 1.00 14.60 880 PRO A C 1
ATOM 6480 O O . PRO A 1 880 ? 51.685 -13.423 -24.826 1.00 14.26 880 PRO A O 1
ATOM 6484 N N . LEU A 1 881 ? 52.214 -12.503 -26.825 1.00 14.92 881 LEU A N 1
ATOM 6485 C CA . LEU A 1 881 ? 53.069 -13.606 -27.267 1.00 15.82 881 LEU A CA 1
ATOM 6486 C C . LEU A 1 881 ? 54.440 -13.597 -26.577 1.00 16.13 881 LEU A C 1
ATOM 6487 O O . LEU A 1 881 ? 55.109 -14.625 -26.545 1.00 16.57 881 LEU A O 1
ATOM 6492 N N . GLU A 1 882 ? 54.865 -12.444 -26.060 1.00 16.54 882 GLU A N 1
ATOM 6493 C CA . GLU A 1 882 ? 56.052 -12.356 -25.193 1.00 17.22 882 GLU A CA 1
ATOM 6494 C C . GLU A 1 882 ? 55.661 -12.654 -23.740 1.00 16.14 882 GLU A C 1
ATOM 6495 O O . GLU A 1 882 ? 56.308 -13.461 -23.070 1.00 15.59 882 GLU A O 1
ATOM 6501 N N . GLY A 1 883 ? 54.596 -12.014 -23.263 1.00 14.97 883 GLY A N 1
ATOM 6502 C CA . GLY A 1 883 ? 53.987 -12.381 -21.983 1.00 14.57 883 GLY A CA 1
ATOM 6503 C C . GLY A 1 883 ? 54.825 -12.039 -20.764 1.00 14.41 883 GLY A C 1
ATOM 6504 O O . GLY A 1 883 ? 55.660 -11.148 -20.815 1.00 13.91 883 GLY A O 1
ATOM 6505 N N . LEU A 1 884 ? 54.587 -12.762 -19.674 1.00 14.37 884 LEU A N 1
ATOM 6506 C CA . LEU A 1 884 ? 55.158 -12.453 -18.361 1.00 14.70 884 LEU A CA 1
ATOM 6507 C C . LEU A 1 884 ? 56.218 -13.475 -17.967 1.00 14.90 884 LEU A C 1
ATOM 6508 O O . LEU A 1 884 ? 56.122 -14.640 -18.330 1.00 14.18 884 LEU A O 1
ATOM 6513 N N . SER A 1 885 ? 57.223 -13.024 -17.213 1.00 15.40 885 SER A N 1
ATOM 6514 C CA . SER A 1 885 ? 58.285 -13.898 -16.701 1.00 16.17 885 SER A CA 1
ATOM 6515 C C . SER A 1 885 ? 58.136 -14.199 -15.200 1.00 15.93 885 SER A C 1
ATOM 6516 O O . SER A 1 885 ? 58.985 -14.876 -14.618 1.00 16.10 885 SER A O 1
ATOM 6519 N N . GLU A 1 886 ? 57.063 -13.704 -14.582 1.00 15.64 886 GLU A N 1
ATOM 6520 C CA . GLU A 1 886 ? 56.703 -14.083 -13.214 1.00 15.74 886 GLU A CA 1
ATOM 6521 C C . GLU A 1 886 ? 55.182 -14.045 -13.048 1.00 14.03 886 GLU A C 1
ATOM 6522 O O . GLU A 1 886 ? 54.469 -13.597 -13.951 1.00 13.21 886 GLU A O 1
ATOM 6528 N N . ALA A 1 887 ? 54.690 -14.527 -11.911 1.00 12.48 887 ALA A N 1
ATOM 6529 C CA . ALA A 1 887 ? 53.250 -14.499 -11.638 1.00 11.82 887 ALA A CA 1
ATOM 6530 C C . ALA A 1 887 ? 52.781 -13.056 -11.681 1.00 11.23 887 ALA A C 1
ATOM 6531 O O . ALA A 1 887 ? 53.486 -12.153 -11.230 1.00 11.24 887 ALA A O 1
ATOM 6533 N N . GLY A 1 888 ? 51.606 -12.829 -12.251 1.00 10.62 888 GLY A N 1
ATOM 6534 C CA . GLY A 1 888 ? 51.099 -11.476 -12.389 1.00 10.17 888 GLY A CA 1
ATOM 6535 C C . GLY A 1 888 ? 50.013 -11.402 -13.425 1.00 9.79 888 GLY A C 1
ATOM 6536 O O . GLY A 1 888 ? 49.549 -12.431 -13.913 1.00 9.61 888 GLY A O 1
ATOM 6537 N N . ILE A 1 889 ? 49.600 -10.179 -13.738 1.00 9.55 889 ILE A N 1
ATOM 6538 C CA . ILE A 1 889 ? 48.568 -9.947 -14.742 1.00 9.34 889 ILE A CA 1
ATOM 6539 C C . ILE A 1 889 ? 48.985 -8.780 -15.623 1.00 9.19 889 ILE A C 1
ATOM 6540 O O . ILE A 1 889 ? 49.226 -7.677 -15.130 1.00 9.06 889 ILE A O 1
ATOM 6545 N N . GLY A 1 890 ? 49.056 -9.033 -16.924 1.00 9.08 890 GLY A N 1
ATOM 6546 C CA . GLY A 1 890 ? 49.404 -8.017 -17.903 1.00 9.15 890 GLY A CA 1
ATOM 6547 C C . GLY A 1 890 ? 48.200 -7.627 -18.730 1.00 9.30 890 GLY A C 1
ATOM 6548 O O . GLY A 1 890 ? 47.294 -8.439 -18.936 1.00 9.22 890 GLY A O 1
ATOM 6549 N N . PHE A 1 891 ? 48.205 -6.381 -19.202 1.00 9.43 891 PHE A N 1
ATOM 6550 C CA . PHE A 1 891 ? 47.167 -5.856 -20.080 1.00 9.60 891 PHE A CA 1
ATOM 6551 C C . PHE A 1 891 ? 47.820 -5.407 -21.373 1.00 9.76 891 PHE A C 1
ATOM 6552 O O . PHE A 1 891 ? 48.812 -4.674 -21.344 1.00 9.83 891 PHE A O 1
ATOM 6560 N N . TYR A 1 892 ? 47.249 -5.833 -22.498 1.00 9.92 892 TYR A N 1
ATOM 6561 C CA . TYR A 1 892 ? 47.823 -5.589 -23.822 1.00 10.13 892 TYR A CA 1
ATOM 6562 C C . TYR A 1 892 ? 46.798 -4.946 -24.743 1.00 10.29 892 TYR A C 1
ATOM 6563 O O . TYR A 1 892 ? 45.661 -5.408 -24.806 1.00 10.23 892 TYR A O 1
ATOM 6572 N N . SER A 1 893 ? 47.211 -3.910 -25.476 1.00 10.36 893 SER A N 1
ATOM 6573 C CA . SER A 1 893 ? 46.317 -3.161 -26.364 1.00 10.73 893 SER A CA 1
ATOM 6574 C C . SER A 1 893 ? 46.902 -3.050 -27.766 1.00 11.14 893 SER A C 1
ATOM 6575 O O . SER A 1 893 ? 48.084 -2.748 -27.919 1.00 11.09 893 SER A O 1
ATOM 6578 N N . ALA A 1 894 ? 46.071 -3.288 -28.781 1.00 11.42 894 ALA A N 1
ATOM 6579 C CA . ALA A 1 894 ? 46.445 -3.019 -30.174 1.00 11.78 894 ALA A CA 1
ATOM 6580 C C . ALA A 1 894 ? 45.209 -2.832 -31.034 1.00 12.24 894 ALA A C 1
ATOM 6581 O O . ALA A 1 894 ? 44.147 -3.410 -30.750 1.00 12.17 894 ALA A O 1
ATOM 6583 N N . SER A 1 895 ? 45.355 -2.029 -32.088 1.00 12.56 895 SER A N 1
ATOM 6584 C CA . SER A 1 895 ? 44.304 -1.865 -33.089 1.00 12.79 895 SER A CA 1
ATOM 6585 C C . SER A 1 895 ? 44.668 -2.540 -34.405 1.00 13.06 895 SER A C 1
ATOM 6586 O O . SER A 1 895 ? 45.840 -2.810 -34.691 1.00 12.77 895 SER A O 1
ATOM 6589 N N . PHE A 1 896 ? 43.642 -2.816 -35.196 1.00 13.31 896 PHE A N 1
ATOM 6590 C CA . PHE A 1 896 ? 43.822 -3.315 -36.554 1.00 13.78 896 PHE A CA 1
ATOM 6591 C C . PHE A 1 896 ? 42.662 -2.853 -37.417 1.00 14.11 896 PHE A C 1
ATOM 6592 O O . PHE A 1 896 ? 41.555 -2.631 -36.914 1.00 13.79 896 PHE A O 1
ATOM 6600 N N . ASP A 1 897 ? 42.929 -2.709 -38.713 1.00 14.44 897 ASP A N 1
ATOM 6601 C CA . ASP A 1 897 ? 41.914 -2.309 -39.673 1.00 15.20 897 ASP A CA 1
ATOM 6602 C C . ASP A 1 897 ? 41.406 -3.517 -40.450 1.00 14.44 897 ASP A C 1
ATOM 6603 O O . ASP A 1 897 ? 42.157 -4.450 -40.727 1.00 14.04 897 ASP A O 1
ATOM 6608 N N . LEU A 1 898 ? 40.120 -3.495 -40.777 1.00 13.94 898 LEU A N 1
ATOM 6609 C CA . LEU A 1 898 ? 39.534 -4.454 -41.708 1.00 13.93 898 LEU A CA 1
ATOM 6610 C C . LEU A 1 898 ? 38.956 -3.679 -42.879 1.00 14.34 898 LEU A C 1
ATOM 6611 O O . LEU A 1 898 ? 38.491 -2.554 -42.716 1.00 13.87 898 LEU A O 1
ATOM 6616 N N . ASP A 1 899 ? 38.990 -4.290 -44.060 1.00 15.12 899 ASP A N 1
ATOM 6617 C CA . ASP A 1 899 ? 38.374 -3.716 -45.248 1.00 16.03 899 ASP A CA 1
ATOM 6618 C C . ASP A 1 899 ? 37.742 -4.852 -46.050 1.00 16.14 899 ASP A C 1
ATOM 6619 O O . ASP A 1 899 ? 38.104 -5.111 -47.199 1.00 16.14 899 ASP A O 1
ATOM 6624 N N . LEU A 1 900 ? 36.804 -5.547 -45.411 1.00 15.63 900 LEU A N 1
ATOM 6625 C CA . LEU A 1 900 ? 36.135 -6.679 -46.040 1.00 15.88 900 LEU A CA 1
ATOM 6626 C C . LEU A 1 900 ? 35.045 -6.182 -46.989 1.00 15.61 900 LEU A C 1
ATOM 6627 O O . LEU A 1 900 ? 34.497 -5.101 -46.789 1.00 15.18 900 LEU A O 1
ATOM 6632 N N . PRO A 1 901 ? 34.732 -6.974 -48.033 1.00 15.65 901 PRO A N 1
ATOM 6633 C CA . PRO A 1 901 ? 33.833 -6.494 -49.087 1.00 15.54 901 PRO A CA 1
ATOM 6634 C C . PRO A 1 901 ? 32.355 -6.504 -48.714 1.00 15.30 901 PRO A C 1
ATOM 6635 O O . PRO A 1 901 ? 31.890 -7.413 -48.020 1.00 14.57 901 PRO A O 1
ATOM 6639 N N . LYS A 1 902 ? 31.622 -5.509 -49.206 1.00 15.13 902 LYS A N 1
ATOM 6640 C CA . LYS A 1 902 ? 30.179 -5.438 -49.011 1.00 15.33 902 LYS A CA 1
ATOM 6641 C C . LYS A 1 902 ? 29.476 -6.565 -49.762 1.00 14.59 902 LYS A C 1
ATOM 6642 O O . LYS A 1 902 ? 29.940 -6.992 -50.818 1.00 14.42 902 LYS A O 1
ATOM 6648 N N . GLY A 1 903 ? 28.370 -7.042 -49.199 1.00 13.98 903 GLY A N 1
ATOM 6649 C CA . GLY A 1 903 ? 27.566 -8.102 -49.809 1.00 13.61 903 GLY A CA 1
ATOM 6650 C C . GLY A 1 903 ? 28.051 -9.511 -49.519 1.00 13.05 903 GLY A C 1
ATOM 6651 O O . GLY A 1 903 ? 27.606 -10.462 -50.169 1.00 12.49 903 GLY A O 1
ATOM 6652 N N . TRP A 1 904 ? 28.953 -9.649 -48.548 1.00 12.53 904 TRP A N 1
ATOM 6653 C CA . TRP A 1 904 ? 29.463 -10.943 -48.121 1.00 12.55 904 TRP A CA 1
ATOM 6654 C C . TRP A 1 904 ? 29.309 -11.078 -46.612 1.00 12.51 904 TRP A C 1
ATOM 6655 O O . TRP A 1 904 ? 29.646 -10.163 -45.866 1.00 12.44 904 TRP A O 1
ATOM 6666 N N . ASP A 1 905 ? 28.766 -12.211 -46.180 1.00 12.45 905 ASP A N 1
ATOM 6667 C CA . ASP A 1 905 ? 28.694 -12.559 -44.767 1.00 12.70 905 ASP A CA 1
ATOM 6668 C C . ASP A 1 905 ? 29.927 -13.418 -44.501 1.00 12.41 905 ASP A C 1
ATOM 6669 O O . ASP A 1 905 ? 30.039 -14.518 -45.034 1.00 12.27 905 ASP A O 1
ATOM 6674 N N . VAL A 1 906 ? 30.867 -12.898 -43.708 1.00 12.26 906 VAL A N 1
ATOM 6675 C CA . VAL A 1 906 ? 32.166 -13.552 -43.506 1.00 12.49 906 VAL A CA 1
ATOM 6676 C C . VAL A 1 906 ? 32.386 -13.802 -42.016 1.00 12.41 906 VAL A C 1
ATOM 6677 O O . VAL A 1 906 ? 32.698 -12.870 -41.285 1.00 12.70 906 VAL A O 1
ATOM 6681 N N . PRO A 1 907 ? 32.226 -15.057 -41.561 1.00 12.29 907 PRO A N 1
ATOM 6682 C CA . PRO A 1 907 ? 32.416 -15.327 -40.134 1.00 12.29 907 PRO A CA 1
ATOM 6683 C C . PRO A 1 907 ? 33.887 -15.224 -39.716 1.00 11.80 907 PRO A C 1
ATOM 6684 O O . PRO A 1 907 ? 34.735 -15.894 -40.308 1.00 11.39 907 PRO A O 1
ATOM 6688 N N . LEU A 1 908 ? 34.170 -14.386 -38.722 1.00 11.66 908 LEU A N 1
ATOM 6689 C CA . LEU A 1 908 ? 35.521 -14.208 -38.194 1.00 11.76 908 LEU A CA 1
ATOM 6690 C C . LEU A 1 908 ? 35.656 -14.799 -36.794 1.00 11.74 908 LEU A C 1
ATOM 6691 O O . LEU A 1 908 ? 34.700 -14.786 -36.008 1.00 11.53 908 LEU A O 1
ATOM 6696 N N . PHE A 1 909 ? 36.851 -15.314 -36.505 1.00 11.43 909 PHE A N 1
ATOM 6697 C CA . PHE A 1 909 ? 37.152 -15.993 -35.241 1.00 11.55 909 PHE A CA 1
ATOM 6698 C C . PHE A 1 909 ? 38.481 -15.498 -34.684 1.00 11.68 909 PHE A C 1
ATOM 6699 O O . PHE A 1 909 ? 39.422 -15.276 -35.440 1.00 11.21 909 PHE A O 1
ATOM 6707 N N . LEU A 1 910 ? 38.543 -15.333 -33.364 1.00 11.82 910 LEU A N 1
ATOM 6708 C CA . LEU A 1 910 ? 39.809 -15.195 -32.646 1.00 12.32 910 LEU A CA 1
ATOM 6709 C C . LEU A 1 910 ? 40.258 -16.585 -32.236 1.00 12.13 910 LEU A C 1
ATOM 6710 O O . LEU A 1 910 ? 39.434 -17.399 -31.808 1.00 11.91 910 LEU A O 1
ATOM 6715 N N . ASN A 1 911 ? 41.554 -16.854 -32.374 1.00 11.85 911 ASN A N 1
ATOM 6716 C CA . ASN A 1 911 ? 42.126 -18.159 -32.067 1.00 12.02 911 ASN A CA 1
ATOM 6717 C C . ASN A 1 911 ? 43.271 -18.005 -31.092 1.00 12.18 911 ASN A C 1
ATOM 6718 O O . ASN A 1 911 ? 44.178 -17.218 -31.337 1.00 12.60 911 ASN A O 1
ATOM 6723 N N . ILE A 1 912 ? 43.227 -18.764 -30.002 1.00 12.39 912 ILE A N 1
ATOM 6724 C CA . ILE A 1 912 ? 44.313 -18.806 -29.021 1.00 12.55 912 ILE A CA 1
ATOM 6725 C C . ILE A 1 912 ? 44.921 -20.212 -29.085 1.00 12.50 912 ILE A C 1
ATOM 6726 O O . ILE A 1 912 ? 44.211 -21.200 -28.961 1.00 12.52 912 ILE A O 1
ATOM 6731 N N . GLY A 1 913 ? 46.232 -20.297 -29.289 1.00 12.51 913 GLY A N 1
ATOM 6732 C CA . GLY A 1 913 ? 46.905 -21.577 -29.501 1.00 12.80 913 GLY A CA 1
ATOM 6733 C C . GLY A 1 913 ? 46.996 -22.453 -28.268 1.00 13.15 913 GLY A C 1
ATOM 6734 O O . GLY A 1 913 ? 47.220 -21.956 -27.163 1.00 12.95 913 GLY A O 1
ATOM 6735 N N . ASN A 1 914 ? 46.824 -23.757 -28.460 1.00 13.54 914 ASN A N 1
ATOM 6736 C CA . ASN A 1 914 ? 47.018 -24.735 -27.396 1.00 14.17 914 ASN A CA 1
ATOM 6737 C C . ASN A 1 914 ? 47.573 -26.047 -27.950 1.00 15.45 914 ASN A C 1
ATOM 6738 O O . ASN A 1 914 ? 47.100 -27.124 -27.604 1.00 15.26 914 ASN A O 1
ATOM 6743 N N . SER A 1 915 ? 48.581 -25.935 -28.810 1.00 17.20 915 SER A N 1
ATOM 6744 C CA . SER A 1 915 ? 49.181 -27.089 -29.484 1.00 19.74 915 SER A CA 1
ATOM 6745 C C . SER A 1 915 ? 49.887 -28.068 -28.547 1.00 20.61 915 SER A C 1
ATOM 6746 O O . SER A 1 915 ? 49.936 -29.268 -28.825 1.00 21.23 915 SER A O 1
ATOM 6749 N N . THR A 1 916 ? 50.459 -27.551 -27.463 1.00 21.60 916 THR A N 1
ATOM 6750 C CA . THR A 1 916 ? 51.110 -28.387 -26.456 1.00 22.60 916 THR A CA 1
ATOM 6751 C C . THR A 1 916 ? 50.605 -28.010 -25.072 1.00 21.96 916 THR A C 1
ATOM 6752 O O . THR A 1 916 ? 50.022 -26.937 -24.894 1.00 21.63 916 THR A O 1
ATOM 6756 N N . THR A 1 917 ? 50.818 -28.899 -24.103 1.00 20.82 917 THR A N 1
ATOM 6757 C CA . THR A 1 917 ? 50.279 -28.712 -22.757 1.00 19.78 917 THR A CA 1
ATOM 6758 C C . THR A 1 917 ? 50.844 -27.411 -22.179 1.00 18.13 917 THR A C 1
ATOM 6759 O O . THR A 1 917 ? 52.065 -27.239 -22.119 1.00 17.49 917 THR A O 1
ATOM 6763 N N . PRO A 1 918 ? 49.953 -26.473 -21.794 1.00 16.13 918 PRO A N 1
ATOM 6764 C CA . PRO A 1 918 ? 50.414 -25.151 -21.398 1.00 15.27 918 PRO A CA 1
ATOM 6765 C C . PRO A 1 918 ? 50.700 -25.039 -19.906 1.00 14.06 918 PRO A C 1
ATOM 6766 O O . PRO A 1 918 ? 50.281 -25.889 -19.122 1.00 14.45 918 PRO A O 1
ATOM 6770 N N . SER A 1 919 ? 51.407 -23.979 -19.537 1.00 12.94 919 SER A N 1
ATOM 6771 C CA . SER A 1 919 ? 51.426 -23.501 -18.157 1.00 12.44 919 SER A CA 1
ATOM 6772 C C . SER A 1 919 ? 50.036 -22.913 -17.847 1.00 11.91 919 SER A C 1
ATOM 6773 O O . SER A 1 919 ? 49.287 -22.588 -18.779 1.00 11.62 919 SER A O 1
ATOM 6776 N N . PRO A 1 920 ? 49.678 -22.797 -16.556 1.00 11.41 920 PRO A N 1
ATOM 6777 C CA . PRO A 1 920 ? 48.339 -22.281 -16.211 1.00 11.13 920 PRO A CA 1
ATOM 6778 C C . PRO A 1 920 ? 48.232 -20.763 -16.347 1.00 10.68 920 PRO A C 1
ATOM 6779 O O . PRO A 1 920 ? 48.917 -20.026 -15.640 1.00 10.58 920 PRO A O 1
ATOM 6783 N N . TYR A 1 921 ? 47.390 -20.307 -17.271 1.00 10.18 921 TYR A N 1
ATOM 6784 C CA . TYR A 1 921 ? 47.109 -18.890 -17.409 1.00 9.96 921 TYR A CA 1
ATOM 6785 C C . TYR A 1 921 ? 45.671 -18.666 -17.857 1.00 9.44 921 TYR A C 1
ATOM 6786 O O . TYR A 1 921 ? 45.040 -19.560 -18.438 1.00 9.05 921 TYR A O 1
ATOM 6795 N N . ARG A 1 922 ? 45.174 -17.468 -17.565 1.00 8.98 922 ARG A N 1
ATOM 6796 C CA . ARG A 1 922 ? 43.809 -17.071 -17.884 1.00 8.78 922 ARG A CA 1
ATOM 6797 C C . ARG A 1 922 ? 43.822 -15.806 -18.723 1.00 8.58 922 ARG A C 1
ATOM 6798 O O . ARG A 1 922 ? 44.618 -14.898 -18.486 1.00 8.43 922 ARG A O 1
ATOM 6806 N N . VAL A 1 923 ? 42.946 -15.762 -19.722 1.00 8.66 923 VAL A N 1
ATOM 6807 C CA . VAL A 1 923 ? 42.901 -14.668 -20.677 1.00 8.73 923 VAL A CA 1
ATOM 6808 C C . VAL A 1 923 ? 41.464 -14.176 -20.816 1.00 8.72 923 VAL A C 1
ATOM 6809 O O . VAL A 1 923 ? 40.527 -14.981 -20.785 1.00 8.34 923 VAL A O 1
ATOM 6813 N N . GLN A 1 924 ? 41.306 -12.855 -20.914 1.00 8.64 924 GLN A N 1
ATOM 6814 C CA . GLN A 1 924 ? 40.074 -12.237 -21.400 1.00 8.75 924 GLN A CA 1
ATOM 6815 C C . GLN A 1 924 ? 40.426 -11.413 -22.629 1.00 8.69 924 GLN A C 1
ATOM 6816 O O . GLN A 1 924 ? 41.477 -10.774 -22.661 1.00 8.77 924 GLN A O 1
ATOM 6822 N N . VAL A 1 925 ? 39.552 -11.411 -23.630 1.00 8.58 925 VAL A N 1
ATOM 6823 C CA . VAL A 1 925 ? 39.732 -10.540 -24.794 1.00 8.66 925 VAL A CA 1
ATOM 6824 C C . VAL A 1 925 ? 38.506 -9.659 -24.961 1.00 8.70 925 VAL A C 1
ATOM 6825 O O . VAL A 1 925 ? 37.384 -10.159 -25.071 1.00 8.62 925 VAL A O 1
ATOM 6829 N N . TYR A 1 926 ? 38.749 -8.352 -24.957 1.00 8.59 926 TYR A N 1
ATOM 6830 C CA . TYR A 1 926 ? 37.746 -7.349 -25.252 1.00 8.66 926 TYR A CA 1
ATOM 6831 C C . TYR A 1 926 ? 37.926 -6.886 -26.698 1.00 8.58 926 TYR A C 1
ATOM 6832 O O . TYR A 1 926 ? 39.043 -6.531 -27.104 1.00 8.75 926 TYR A O 1
ATOM 6841 N N . VAL A 1 927 ? 36.840 -6.914 -27.469 1.00 8.24 927 VAL A N 1
ATOM 6842 C CA . VAL A 1 927 ? 36.830 -6.467 -28.864 1.00 8.23 927 VAL A CA 1
ATOM 6843 C C . VAL A 1 927 ? 35.985 -5.205 -28.925 1.00 7.92 927 VAL A C 1
ATOM 6844 O O . VAL A 1 927 ? 34.782 -5.245 -28.683 1.00 7.72 927 VAL A O 1
ATOM 6848 N N . ASN A 1 928 ? 36.628 -4.076 -29.212 1.00 7.66 928 ASN A N 1
ATOM 6849 C CA . ASN A 1 928 ? 35.981 -2.766 -29.167 1.00 7.69 928 ASN A CA 1
ATOM 6850 C C . ASN A 1 928 ? 35.226 -2.537 -27.859 1.00 7.67 928 ASN A C 1
ATOM 6851 O O . ASN A 1 928 ? 34.132 -1.967 -27.844 1.00 7.92 928 ASN A O 1
ATOM 6856 N N . GLY A 1 929 ? 35.840 -3.003 -26.769 1.00 7.53 929 GLY A N 1
ATOM 6857 C CA . GLY A 1 929 ? 35.300 -2.864 -25.421 1.00 7.47 929 GLY A CA 1
ATOM 6858 C C . GLY A 1 929 ? 34.421 -4.003 -24.928 1.00 7.41 929 GLY A C 1
ATOM 6859 O O . GLY A 1 929 ? 34.135 -4.071 -23.732 1.00 7.29 929 GLY A O 1
ATOM 6860 N N . TYR A 1 930 ? 33.974 -4.875 -25.837 1.00 7.44 930 TYR A N 1
ATOM 6861 C CA . TYR A 1 930 ? 33.069 -5.991 -25.505 1.00 7.47 930 TYR A CA 1
ATOM 6862 C C . TYR A 1 930 ? 33.850 -7.266 -25.243 1.00 7.56 930 TYR A C 1
ATOM 6863 O O . TYR A 1 930 ? 34.580 -7.742 -26.119 1.00 7.32 930 TYR A O 1
ATOM 6872 N N . GLN A 1 931 ? 33.687 -7.847 -24.057 1.00 7.65 931 GLN A N 1
ATOM 6873 C CA . GLN A 1 931 ? 34.404 -9.077 -23.741 1.00 8.02 931 GLN A CA 1
ATOM 6874 C C . GLN A 1 931 ? 33.777 -10.241 -24.506 1.00 7.96 931 GLN A C 1
ATOM 6875 O O . GLN A 1 931 ? 32.610 -10.576 -24.284 1.00 7.97 931 GLN A O 1
ATOM 6881 N N . TYR A 1 932 ? 34.548 -10.830 -25.420 1.00 7.88 932 TYR A N 1
ATOM 6882 C CA . TYR A 1 932 ? 34.077 -11.918 -26.289 1.00 7.88 932 TYR A CA 1
ATOM 6883 C C . TYR A 1 932 ? 34.968 -13.169 -26.230 1.00 7.88 932 TYR A C 1
ATOM 6884 O O . TYR A 1 932 ? 34.922 -14.023 -27.120 1.00 7.80 932 TYR A O 1
ATOM 6893 N N . ALA A 1 933 ? 35.767 -13.284 -25.173 1.00 7.88 933 ALA A N 1
ATOM 6894 C CA . ALA A 1 933 ? 36.545 -14.487 -24.923 1.00 7.99 933 ALA A CA 1
ATOM 6895 C C . ALA A 1 933 ? 37.000 -14.524 -23.476 1.00 8.11 933 ALA A C 1
ATOM 6896 O O . ALA A 1 933 ? 37.554 -13.542 -22.978 1.00 8.07 933 ALA A O 1
ATOM 6898 N N . LYS A 1 934 ? 36.724 -15.642 -22.812 1.00 8.31 934 LYS A N 1
ATOM 6899 C CA . LYS A 1 934 ? 37.315 -15.986 -21.526 1.00 8.64 934 LYS A CA 1
ATOM 6900 C C . LYS A 1 934 ? 37.968 -17.350 -21.710 1.00 8.53 934 LYS A C 1
ATOM 6901 O O . LYS A 1 934 ? 37.318 -18.299 -22.152 1.00 8.38 934 LYS A O 1
ATOM 6907 N N . TYR A 1 935 ? 39.254 -17.437 -21.384 1.00 8.18 935 TYR A N 1
ATOM 6908 C CA . TYR A 1 935 ? 40.084 -18.578 -21.755 1.00 8.14 935 TYR A CA 1
ATOM 6909 C C . TYR A 1 935 ? 40.853 -19.059 -20.539 1.00 7.97 935 TYR A C 1
ATOM 6910 O O . TYR A 1 935 ? 41.434 -18.247 -19.817 1.00 7.83 935 TYR A O 1
ATOM 6919 N N . ILE A 1 936 ? 40.831 -20.368 -20.302 1.00 7.90 936 ILE A N 1
ATOM 6920 C CA . ILE A 1 936 ? 41.603 -20.986 -19.227 1.00 7.90 936 ILE A CA 1
ATOM 6921 C C . ILE A 1 936 ? 42.486 -22.039 -19.887 1.00 8.07 936 ILE A C 1
ATOM 6922 O O . ILE A 1 936 ? 41.997 -23.086 -20.320 1.00 7.84 936 ILE A O 1
ATOM 6927 N N . SER A 1 937 ? 43.786 -21.749 -19.961 1.00 8.29 937 SER A N 1
ATOM 6928 C CA . SER A 1 937 ? 44.738 -22.603 -20.678 1.00 8.55 937 SER A CA 1
ATOM 6929 C C . SER A 1 937 ? 44.705 -24.056 -20.213 1.00 8.77 937 SER A C 1
ATOM 6930 O O . SER A 1 937 ? 44.748 -24.969 -21.040 1.00 8.77 937 SER A O 1
ATOM 6933 N N . ASN A 1 938 ? 44.621 -24.260 -18.896 1.00 8.88 938 ASN A N 1
ATOM 6934 C CA . ASN A 1 938 ? 44.699 -25.605 -18.304 1.00 9.13 938 ASN A CA 1
ATOM 6935 C C . ASN A 1 938 ? 43.366 -26.374 -18.203 1.00 9.23 938 ASN A C 1
ATOM 6936 O O . ASN A 1 938 ? 43.364 -27.546 -17.808 1.00 9.62 938 ASN A O 1
ATOM 6941 N N . ILE A 1 939 ? 42.245 -25.734 -18.559 1.00 8.93 939 ILE A N 1
ATOM 6942 C CA . ILE A 1 939 ? 40.923 -26.366 -18.451 1.00 8.66 939 ILE A CA 1
ATOM 6943 C C . ILE A 1 939 ? 40.199 -26.470 -19.806 1.00 8.47 939 ILE A C 1
ATOM 6944 O O . ILE A 1 939 ? 39.683 -27.538 -20.142 1.00 8.26 939 ILE A O 1
ATOM 6949 N N . GLY A 1 940 ? 40.131 -25.377 -20.562 1.00 8.25 940 GLY A N 1
ATOM 6950 C CA . GLY A 1 940 ? 39.486 -25.390 -21.888 1.00 8.18 940 GLY A CA 1
ATOM 6951 C C . GLY A 1 940 ? 37.973 -25.591 -21.857 1.00 8.02 940 GLY A C 1
ATOM 6952 O O . GLY A 1 940 ? 37.353 -25.385 -20.805 1.00 7.78 940 GLY A O 1
ATOM 6953 N N . PRO A 1 941 ? 37.346 -26.023 -22.959 1.00 8.03 941 PRO A N 1
ATOM 6954 C CA . PRO A 1 941 ? 37.989 -26.499 -24.200 1.00 8.07 941 PRO A CA 1
ATOM 6955 C C . PRO A 1 941 ? 38.176 -25.455 -25.308 1.00 8.14 941 PRO A C 1
ATOM 6956 O O . PRO A 1 941 ? 38.773 -25.770 -26.352 1.00 8.19 941 PRO A O 1
ATOM 6960 N N . GLN A 1 942 ? 37.652 -24.250 -25.115 1.00 8.08 942 GLN A N 1
ATOM 6961 C CA . GLN A 1 942 ? 37.526 -23.312 -26.227 1.00 8.12 942 GLN A CA 1
ATOM 6962 C C . GLN A 1 942 ? 38.848 -22.624 -26.587 1.00 8.33 942 GLN A C 1
ATOM 6963 O O . GLN A 1 942 ? 39.490 -22.006 -25.738 1.00 8.01 942 GLN A O 1
ATOM 6969 N N . THR A 1 943 ? 39.242 -22.776 -27.852 1.00 8.65 943 THR A N 1
ATOM 6970 C CA . THR A 1 943 ? 40.345 -22.027 -28.465 1.00 8.96 943 THR A CA 1
ATOM 6971 C C . THR A 1 943 ? 39.910 -21.126 -29.631 1.00 9.10 943 THR A C 1
ATOM 6972 O O . THR A 1 943 ? 40.670 -20.250 -30.029 1.00 9.27 943 THR A O 1
ATOM 6976 N N . SER A 1 944 ? 38.716 -21.365 -30.178 1.00 8.96 944 SER A N 1
ATOM 6977 C CA . SER A 1 944 ? 38.170 -20.632 -31.319 1.00 9.07 944 SER A CA 1
ATOM 6978 C C . SER A 1 944 ? 36.959 -19.827 -30.852 1.00 8.84 944 SER A C 1
ATOM 6979 O O . SER A 1 944 ? 35.967 -20.416 -30.399 1.00 8.83 944 SER A O 1
ATOM 6982 N N . PHE A 1 945 ? 37.046 -18.502 -30.985 1.00 8.52 945 PHE A N 1
ATOM 6983 C CA . PHE A 1 945 ? 36.071 -17.560 -30.421 1.00 8.39 945 PHE A CA 1
ATOM 6984 C C . PHE A 1 945 ? 35.454 -16.709 -31.530 1.00 8.25 945 PHE A C 1
ATOM 6985 O O . PHE A 1 945 ? 36.076 -15.751 -31.989 1.00 8.24 945 PHE A O 1
ATOM 6993 N N . PRO A 1 946 ? 34.233 -17.047 -31.975 1.00 8.22 946 PRO A N 1
ATOM 6994 C CA . PRO A 1 946 ? 33.608 -16.194 -32.993 1.00 8.31 946 PRO A CA 1
ATOM 6995 C C . PRO A 1 946 ? 33.237 -14.831 -32.435 1.00 8.48 946 PRO A C 1
ATOM 6996 O O . PRO A 1 946 ? 32.856 -14.731 -31.267 1.00 8.32 946 PRO A O 1
ATOM 7000 N N . VAL A 1 947 ? 33.391 -13.792 -33.252 1.00 8.67 947 VAL A N 1
ATOM 7001 C CA . VAL A 1 947 ? 33.019 -12.436 -32.871 1.00 8.88 947 VAL A CA 1
ATOM 7002 C C . VAL A 1 947 ? 32.200 -11.881 -34.026 1.00 9.11 947 VAL A C 1
ATOM 7003 O O . VAL A 1 947 ? 32.685 -11.871 -35.153 1.00 9.23 947 VAL A O 1
ATOM 7007 N N . PRO A 1 948 ? 30.962 -11.431 -33.755 1.00 9.35 948 PRO A N 1
ATOM 7008 C CA . PRO A 1 948 ? 30.084 -11.053 -34.856 1.00 9.55 948 PRO A CA 1
ATOM 7009 C C . PRO A 1 948 ? 30.419 -9.707 -35.482 1.00 9.71 948 PRO A C 1
ATOM 7010 O O . PRO A 1 948 ? 30.942 -8.807 -34.815 1.00 9.40 948 PRO A O 1
ATOM 7014 N N . GLU A 1 949 ? 30.099 -9.576 -36.764 1.00 10.07 949 GLU A N 1
ATOM 7015 C CA . GLU A 1 949 ? 30.069 -8.270 -37.400 1.00 10.42 949 GLU A CA 1
ATOM 7016 C C . GLU A 1 949 ? 29.084 -7.387 -36.629 1.00 10.34 949 GLU A C 1
ATOM 7017 O O . GLU A 1 949 ? 28.035 -7.860 -36.190 1.00 10.31 949 GLU A O 1
ATOM 7023 N N . GLY A 1 950 ? 29.436 -6.117 -36.443 1.00 10.20 950 GLY A N 1
ATOM 7024 C CA . GLY A 1 950 ? 28.669 -5.215 -35.582 1.00 10.25 950 GLY A CA 1
ATOM 7025 C C . GLY A 1 950 ? 29.427 -4.960 -34.297 1.00 10.32 950 GLY A C 1
ATOM 7026 O O . GLY A 1 950 ? 29.525 -3.819 -33.845 1.00 10.36 950 GLY A O 1
ATOM 7027 N N . ILE A 1 951 ? 29.958 -6.030 -33.705 1.00 10.26 951 ILE A N 1
ATOM 7028 C CA . ILE A 1 951 ? 30.968 -5.905 -32.654 1.00 10.32 951 ILE A CA 1
ATOM 7029 C C . ILE A 1 951 ? 32.302 -5.589 -33.341 1.00 10.35 951 ILE A C 1
ATOM 7030 O O . ILE A 1 951 ? 33.007 -4.667 -32.940 1.00 10.37 951 ILE A O 1
ATOM 7035 N N . LEU A 1 952 ? 32.637 -6.365 -34.374 1.00 10.54 952 LEU A N 1
ATOM 7036 C CA . LEU A 1 952 ? 33.733 -6.027 -35.287 1.00 10.58 952 LEU A CA 1
ATOM 7037 C C . LEU A 1 952 ? 33.263 -5.067 -36.378 1.00 10.69 952 LEU A C 1
ATOM 7038 O O . LEU A 1 952 ? 32.133 -5.153 -36.862 1.00 10.87 952 LEU A O 1
ATOM 7043 N N . ASN A 1 953 ? 34.162 -4.167 -36.769 1.00 10.54 953 ASN A N 1
ATOM 7044 C CA . ASN A 1 953 ? 33.927 -3.183 -37.822 1.00 10.82 953 ASN A CA 1
ATOM 7045 C C . ASN A 1 953 ? 34.650 -3.677 -39.066 1.00 10.98 953 ASN A C 1
ATOM 7046 O O . ASN A 1 953 ? 35.882 -3.640 -39.130 1.00 11.19 953 ASN A O 1
ATOM 7051 N N . TYR A 1 954 ? 33.888 -4.174 -40.036 1.00 11.09 954 TYR A N 1
ATOM 7052 C CA . TYR A 1 954 ? 34.467 -4.827 -41.220 1.00 11.28 954 TYR A CA 1
ATOM 7053 C C . TYR A 1 954 ? 35.104 -3.862 -42.208 1.00 11.70 954 TYR A C 1
ATOM 7054 O O . TYR A 1 954 ? 35.908 -4.283 -43.035 1.00 11.44 954 TYR A O 1
ATOM 7063 N N . ARG A 1 955 ? 34.713 -2.591 -42.140 1.00 12.40 955 ARG A N 1
ATOM 7064 C CA . ARG A 1 955 ? 35.338 -1.534 -42.928 1.00 12.97 955 ARG A CA 1
ATOM 7065 C C . ARG A 1 955 ? 35.675 -0.388 -41.976 1.00 13.17 955 ARG A C 1
ATOM 7066 O O . ARG A 1 955 ? 35.097 0.700 -42.035 1.00 14.40 955 ARG A O 1
ATOM 7074 N N . GLY A 1 956 ? 36.603 -0.670 -41.072 1.00 12.85 956 GLY A N 1
ATOM 7075 C CA . GLY A 1 956 ? 37.046 0.313 -40.092 1.00 12.77 956 GLY A CA 1
ATOM 7076 C C . GLY A 1 956 ? 38.096 -0.217 -39.139 1.00 12.63 956 GLY A C 1
ATOM 7077 O O . GLY A 1 956 ? 38.644 -1.302 -39.336 1.00 12.49 956 GLY A O 1
ATOM 7078 N N . THR A 1 957 ? 38.367 0.564 -38.098 1.00 12.55 957 THR A N 1
ATOM 7079 C CA . THR A 1 957 ? 39.385 0.228 -37.116 1.00 12.35 957 THR A CA 1
ATOM 7080 C C . THR A 1 957 ? 38.757 -0.569 -35.983 1.00 11.97 957 THR A C 1
ATOM 7081 O O . THR A 1 957 ? 37.626 -0.300 -35.580 1.00 11.76 957 THR A O 1
ATOM 7085 N N . ASN A 1 958 ? 39.512 -1.543 -35.485 1.00 11.81 958 ASN A N 1
ATOM 7086 C CA . ASN A 1 958 ? 39.089 -2.411 -34.391 1.00 11.75 958 ASN A CA 1
ATOM 7087 C C . ASN A 1 958 ? 40.145 -2.430 -33.306 1.00 11.81 958 ASN A C 1
ATOM 7088 O O . ASN A 1 958 ? 41.336 -2.304 -33.596 1.00 12.14 958 ASN A O 1
ATOM 7093 N N . TRP A 1 959 ? 39.698 -2.617 -32.068 1.00 11.63 959 TRP A N 1
ATOM 7094 C CA . TRP A 1 959 ? 40.557 -2.586 -30.895 1.00 11.58 959 TRP A CA 1
ATOM 7095 C C . TRP A 1 959 ? 40.479 -3.914 -30.166 1.00 11.37 959 TRP A C 1
ATOM 7096 O O . TRP A 1 959 ? 39.383 -4.419 -29.927 1.00 11.29 959 TRP A O 1
ATOM 7107 N N . LEU A 1 960 ? 41.642 -4.489 -29.864 1.00 10.88 960 LEU A N 1
ATOM 7108 C CA . LEU A 1 960 ? 41.753 -5.662 -29.002 1.00 10.84 960 LEU A CA 1
ATOM 7109 C C . LEU A 1 960 ? 42.399 -5.249 -27.700 1.00 10.62 960 LEU A C 1
ATOM 7110 O O . LEU A 1 960 ? 43.438 -4.585 -27.702 1.00 10.80 960 LEU A O 1
ATOM 7115 N N . ALA A 1 961 ? 41.786 -5.650 -26.593 1.00 10.19 961 ALA A N 1
ATOM 7116 C CA . ALA A 1 961 ? 42.391 -5.518 -25.276 1.00 9.96 961 ALA A CA 1
ATOM 7117 C C . ALA A 1 961 ? 42.454 -6.923 -24.689 1.00 9.89 961 ALA A C 1
ATOM 7118 O O . ALA A 1 961 ? 41.425 -7.591 -24.580 1.00 9.92 961 ALA A O 1
ATOM 7120 N N . VAL A 1 962 ? 43.656 -7.360 -24.322 1.00 9.47 962 VAL A N 1
ATOM 7121 C CA . VAL A 1 962 ? 43.900 -8.726 -23.865 1.00 9.44 962 VAL A CA 1
ATOM 7122 C C . VAL A 1 962 ? 44.456 -8.673 -22.445 1.00 9.40 962 VAL A C 1
ATOM 7123 O O . VAL A 1 962 ? 45.461 -8.003 -22.205 1.00 9.55 962 VAL A O 1
ATOM 7127 N N . THR A 1 963 ? 43.796 -9.355 -21.505 1.00 9.22 963 THR A N 1
ATOM 7128 C CA . THR A 1 963 ? 44.363 -9.555 -20.167 1.00 9.23 963 THR A CA 1
ATOM 7129 C C . THR A 1 963 ? 44.986 -10.944 -20.109 1.00 9.11 963 THR A C 1
ATOM 7130 O O . THR A 1 963 ? 44.409 -11.908 -20.618 1.00 8.91 963 THR A O 1
ATOM 7134 N N . LEU A 1 964 ? 46.168 -11.034 -19.502 1.00 9.07 964 LEU A N 1
ATOM 7135 C CA . LEU A 1 964 ? 46.910 -12.285 -19.366 1.00 9.09 964 LEU A CA 1
ATOM 7136 C C . LEU A 1 964 ? 47.331 -12.446 -17.911 1.00 8.91 964 LEU A C 1
ATOM 7137 O O . LEU A 1 964 ? 48.212 -11.730 -17.439 1.00 8.79 964 LEU A O 1
ATOM 7142 N N . TRP A 1 965 ? 46.684 -13.379 -17.222 1.00 8.62 965 TRP A N 1
ATOM 7143 C CA . TRP A 1 965 ? 46.939 -13.667 -15.813 1.00 8.58 965 TRP A CA 1
ATOM 7144 C C . TRP A 1 965 ? 47.712 -14.985 -15.766 1.00 8.78 965 TRP A C 1
ATOM 7145 O O . TRP A 1 965 ? 47.190 -16.019 -16.159 1.00 8.55 965 TRP A O 1
ATOM 7156 N N . ALA A 1 966 ? 48.965 -14.922 -15.321 1.00 9.12 966 ALA A N 1
ATOM 7157 C CA . ALA A 1 966 ? 49.814 -16.107 -15.189 1.00 9.50 966 ALA A CA 1
ATOM 7158 C C . ALA A 1 966 ? 49.742 -16.603 -13.753 1.00 10.00 966 ALA A C 1
ATOM 7159 O O . ALA A 1 966 ? 50.187 -15.897 -12.841 1.00 10.05 966 ALA A O 1
ATOM 7161 N N . LEU A 1 967 ? 49.196 -17.805 -13.564 1.00 10.42 967 LEU A N 1
ATOM 7162 C CA . LEU A 1 967 ? 49.008 -18.413 -12.238 1.00 10.86 967 LEU A CA 1
ATOM 7163 C C . LEU A 1 967 ? 50.151 -19.391 -11.965 1.00 11.74 967 LEU A C 1
ATOM 7164 O O . LEU A 1 967 ? 49.930 -20.555 -11.633 1.00 11.69 967 LEU A O 1
ATOM 7169 N N . ASP A 1 968 ? 51.373 -18.883 -12.097 1.00 12.91 968 ASP A N 1
ATOM 7170 C CA . ASP A 1 968 ? 52.592 -19.694 -12.161 1.00 14.15 968 ASP A CA 1
ATOM 7171 C C . ASP A 1 968 ? 53.751 -18.749 -11.860 1.00 13.87 968 ASP A C 1
ATOM 7172 O O . ASP A 1 968 ? 53.816 -17.662 -12.436 1.00 13.02 968 ASP A O 1
ATOM 7177 N N . SER A 1 969 ? 54.666 -19.159 -10.980 1.00 14.00 969 SER A N 1
ATOM 7178 C CA . SER A 1 969 ? 55.807 -18.305 -10.590 1.00 14.23 969 SER A CA 1
ATOM 7179 C C . SER A 1 969 ? 56.768 -17.970 -11.744 1.00 14.33 969 SER A C 1
ATOM 7180 O O . SER A 1 969 ? 57.485 -16.975 -11.675 1.00 14.92 969 SER A O 1
ATOM 7183 N N . ALA A 1 970 ? 56.771 -18.796 -12.793 1.00 14.28 970 ALA A N 1
ATOM 7184 C CA . ALA A 1 970 ? 57.580 -18.559 -13.991 1.00 14.36 970 ALA A CA 1
ATOM 7185 C C . ALA A 1 970 ? 56.874 -17.707 -15.060 1.00 14.18 970 ALA A C 1
ATOM 7186 O O . ALA A 1 970 ? 57.420 -17.506 -16.149 1.00 14.87 970 ALA A O 1
ATOM 7188 N N . GLY A 1 971 ? 55.681 -17.196 -14.758 1.00 13.50 971 GLY A N 1
ATOM 7189 C CA . GLY A 1 971 ? 54.931 -16.384 -15.706 1.00 12.97 971 GLY A CA 1
ATOM 7190 C C . GLY A 1 971 ? 54.170 -17.220 -16.713 1.00 12.57 971 GLY A C 1
ATOM 7191 O O . GLY A 1 971 ? 53.716 -18.321 -16.403 1.00 12.12 971 GLY A O 1
ATOM 7192 N N . GLY A 1 972 ? 54.018 -16.676 -17.915 1.00 12.34 972 GLY A N 1
ATOM 7193 C CA . GLY A 1 972 ? 53.227 -17.314 -18.966 1.00 12.45 972 GLY A CA 1
ATOM 7194 C C . GLY A 1 972 ? 53.057 -16.400 -20.164 1.00 12.50 972 GLY A C 1
ATOM 7195 O O . GLY A 1 972 ? 53.245 -15.190 -20.059 1.00 12.15 972 GLY A O 1
ATOM 7196 N N . LYS A 1 973 ? 52.725 -16.992 -21.312 1.00 13.03 973 LYS A N 1
ATOM 7197 C CA . LYS A 1 973 ? 52.528 -16.245 -22.555 1.00 13.58 973 LYS A CA 1
ATOM 7198 C C . LYS A 1 973 ? 51.615 -17.023 -23.487 1.00 13.55 973 LYS A C 1
ATOM 7199 O O . LYS A 1 973 ? 51.490 -18.237 -23.357 1.00 13.58 973 LYS A O 1
ATOM 7205 N N . LEU A 1 974 ? 50.995 -16.325 -24.432 1.00 13.95 974 LEU A N 1
ATOM 7206 C CA . LEU A 1 974 ? 50.204 -16.995 -25.461 1.00 14.26 974 LEU A CA 1
ATOM 7207 C C . LEU A 1 974 ? 51.145 -17.692 -26.444 1.00 14.71 974 LEU A C 1
ATOM 7208 O O . LEU A 1 974 ? 52.194 -17.157 -26.795 1.00 14.78 974 LEU A O 1
ATOM 7213 N N . GLU A 1 975 ? 50.759 -18.889 -26.871 1.00 15.06 975 GLU A N 1
ATOM 7214 C CA . GLU A 1 975 ? 51.483 -19.636 -27.900 1.00 15.58 975 GLU A CA 1
ATOM 7215 C C . GLU A 1 975 ? 51.276 -18.996 -29.276 1.00 15.20 975 GLU A C 1
ATOM 7216 O O . GLU A 1 975 ? 52.222 -18.837 -30.065 1.00 14.88 975 GLU A O 1
ATOM 7222 N N . SER A 1 976 ? 50.021 -18.658 -29.559 1.00 14.46 976 SER A N 1
ATOM 7223 C CA . SER A 1 976 ? 49.637 -17.982 -30.792 1.00 14.28 976 SER A CA 1
ATOM 7224 C C . SER A 1 976 ? 48.326 -17.240 -30.566 1.00 14.00 976 SER A C 1
ATOM 7225 O O . SER A 1 976 ? 47.545 -17.596 -29.676 1.00 13.45 976 SER A O 1
ATOM 7228 N N . LEU A 1 977 ? 48.114 -16.208 -31.372 1.00 13.94 977 LEU A N 1
ATOM 7229 C CA . LEU A 1 977 ? 46.899 -15.404 -31.346 1.00 14.12 977 LEU A CA 1
ATOM 7230 C C . LEU A 1 977 ? 46.632 -14.991 -32.779 1.00 14.65 977 LEU A C 1
ATOM 7231 O O . LEU A 1 977 ? 47.424 -14.243 -33.352 1.00 14.42 977 LEU A O 1
ATOM 7236 N N . GLU A 1 978 ? 45.548 -15.495 -33.370 1.00 15.20 978 GLU A N 1
ATOM 7237 C CA . GLU A 1 978 ? 45.272 -15.280 -34.795 1.00 16.20 978 GLU A CA 1
ATOM 7238 C C . GLU A 1 978 ? 43.806 -14.994 -35.062 1.00 15.73 978 GLU A C 1
ATOM 7239 O O . GLU A 1 978 ? 42.924 -15.522 -34.375 1.00 15.10 978 GLU A O 1
ATOM 7245 N N . LEU A 1 979 ? 43.570 -14.164 -36.076 1.00 15.29 979 LEU A N 1
ATOM 7246 C CA . LEU A 1 979 ? 42.250 -13.997 -36.672 1.00 15.55 979 LEU A CA 1
ATOM 7247 C C . LEU A 1 979 ? 42.113 -15.005 -37.808 1.00 14.93 979 LEU A C 1
ATOM 7248 O O . LEU A 1 979 ? 43.071 -15.259 -38.545 1.00 15.37 979 LEU A O 1
ATOM 7253 N N . SER A 1 980 ? 40.931 -15.590 -37.947 1.00 13.53 980 SER A N 1
ATOM 7254 C CA . SER A 1 980 ? 40.650 -16.477 -39.068 1.00 13.06 980 SER A CA 1
ATOM 7255 C C . SER A 1 980 ? 39.232 -16.270 -39.569 1.00 12.82 980 SER A C 1
ATOM 7256 O O . SER A 1 980 ? 38.424 -15.602 -38.920 1.00 11.81 980 SER A O 1
ATOM 7259 N N . TYR A 1 981 ? 38.951 -16.852 -40.732 1.00 12.81 981 TYR A N 1
ATOM 7260 C CA . TYR A 1 981 ? 37.609 -16.840 -41.296 1.00 13.11 981 TYR A CA 1
ATOM 7261 C C . TYR A 1 981 ? 37.211 -18.194 -41.860 1.00 12.78 981 TYR A C 1
ATOM 7262 O O . TYR A 1 981 ? 38.063 -18.998 -42.232 1.00 12.81 981 TYR A O 1
ATOM 7271 N N . THR A 1 982 ? 35.902 -18.433 -41.903 1.00 12.42 982 THR A N 1
ATOM 7272 C CA . THR A 1 982 ? 35.334 -19.596 -42.575 1.00 12.44 982 THR A CA 1
ATOM 7273 C C . THR A 1 982 ? 34.612 -19.127 -43.836 1.00 12.12 982 THR A C 1
ATOM 7274 O O . THR A 1 982 ? 34.545 -17.927 -44.108 1.00 12.11 982 THR A O 1
ATOM 7278 N N . THR A 1 983 ? 34.102 -20.084 -44.606 1.00 11.90 983 THR A N 1
ATOM 7279 C CA . THR A 1 983 ? 33.530 -19.848 -45.939 1.00 11.73 983 THR A CA 1
ATOM 7280 C C . THR A 1 983 ? 32.755 -18.530 -46.071 1.00 11.29 983 THR A C 1
ATOM 7281 O O . THR A 1 983 ? 31.725 -18.354 -45.418 1.00 11.03 983 THR A O 1
ATOM 7285 N N . PRO A 1 984 ? 33.255 -17.596 -46.903 1.00 10.85 984 PRO A N 1
ATOM 7286 C CA . PRO A 1 984 ? 32.460 -16.410 -47.203 1.00 10.60 984 PRO A CA 1
ATOM 7287 C C . PRO A 1 984 ? 31.149 -16.754 -47.906 1.00 10.28 984 PRO A C 1
ATOM 7288 O O . PRO A 1 984 ? 31.144 -17.561 -48.838 1.00 10.23 984 PRO A O 1
ATOM 7292 N N . VAL A 1 985 ? 30.058 -16.146 -47.445 1.00 9.95 985 VAL A N 1
ATOM 7293 C CA . VAL A 1 985 ? 28.737 -16.375 -48.000 1.00 9.91 985 VAL A CA 1
ATOM 7294 C C . VAL A 1 985 ? 28.296 -15.137 -48.781 1.00 9.82 985 VAL A C 1
ATOM 7295 O O . VAL A 1 985 ? 28.262 -14.034 -48.242 1.00 9.65 985 VAL A O 1
ATOM 7299 N N . LEU A 1 986 ? 27.971 -15.336 -50.056 1.00 10.09 986 LEU A N 1
ATOM 7300 C CA . LEU A 1 986 ? 27.380 -14.296 -50.887 1.00 10.22 986 LEU A CA 1
ATOM 7301 C C . LEU A 1 986 ? 25.975 -14.069 -50.355 1.00 10.30 986 LEU A C 1
ATOM 7302 O O . LEU A 1 986 ? 25.131 -14.954 -50.452 1.00 10.08 986 LEU A O 1
ATOM 7307 N N . THR A 1 987 ? 25.736 -12.902 -49.760 1.00 10.58 987 THR A N 1
ATOM 7308 C CA . THR A 1 987 ? 24.572 -12.723 -48.887 1.00 10.99 987 THR A CA 1
ATOM 7309 C C . THR A 1 987 ? 23.593 -11.656 -49.356 1.00 11.33 987 THR A C 1
ATOM 7310 O O . THR A 1 987 ? 23.986 -10.665 -49.971 1.00 11.49 987 THR A O 1
ATOM 7314 N N . ALA A 1 988 ? 22.320 -11.883 -49.036 1.00 11.53 988 ALA A N 1
ATOM 7315 C CA . ALA A 1 988 ? 21.261 -10.904 -49.221 1.00 12.14 988 ALA A CA 1
ATOM 7316 C C . ALA A 1 988 ? 21.164 -9.922 -48.053 1.00 12.76 988 ALA A C 1
ATOM 7317 O O . ALA A 1 988 ? 20.438 -8.933 -48.153 1.00 12.70 988 ALA A O 1
ATOM 7319 N N . LEU A 1 989 ? 21.861 -10.195 -46.945 1.00 13.64 989 LEU A N 1
ATOM 7320 C CA . LEU A 1 989 ? 21.770 -9.337 -45.759 1.00 14.69 989 LEU A CA 1
ATOM 7321 C C . LEU A 1 989 ? 22.149 -7.903 -46.082 1.00 15.55 989 LEU A C 1
ATOM 7322 O O . LEU A 1 989 ? 23.068 -7.659 -46.871 1.00 15.88 989 LEU A O 1
ATOM 7327 N N . GLY A 1 990 ? 21.422 -6.963 -45.483 1.00 16.47 990 GLY A N 1
ATOM 7328 C CA . GLY A 1 990 ? 21.741 -5.542 -45.606 1.00 17.45 990 GLY A CA 1
ATOM 7329 C C . GLY A 1 990 ? 22.999 -5.230 -44.821 1.00 18.11 990 GLY A C 1
ATOM 7330 O O . GLY A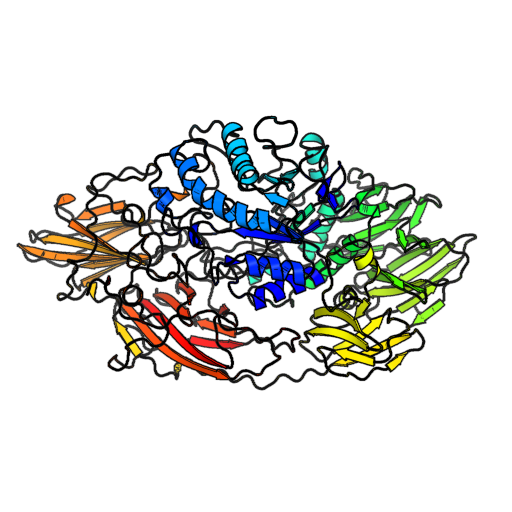 1 990 ? 23.577 -6.115 -44.175 1.00 17.65 990 GLY A O 1
ATOM 7331 N N . GLU A 1 991 ? 23.432 -3.975 -44.865 1.00 19.11 991 GLU A N 1
ATOM 7332 C CA . GLU A 1 991 ? 24.637 -3.589 -44.145 1.00 20.62 991 GLU A CA 1
ATOM 7333 C C . GLU A 1 991 ? 24.396 -3.719 -42.643 1.00 19.58 991 GLU A C 1
ATOM 7334 O O . GLU A 1 991 ? 23.306 -3.408 -42.151 1.00 18.54 991 GLU A O 1
ATOM 7340 N N . VAL A 1 992 ? 25.410 -4.219 -41.942 1.00 18.61 992 VAL A N 1
ATOM 7341 C CA . VAL A 1 992 ? 25.378 -4.341 -40.489 1.00 18.60 992 VAL A CA 1
ATOM 7342 C C . VAL A 1 992 ? 25.979 -3.058 -39.925 1.00 18.71 992 VAL A C 1
ATOM 7343 O O . VAL A 1 992 ? 27.139 -2.756 -40.175 1.00 19.14 992 VAL A O 1
ATOM 7347 N N . GLU A 1 993 ? 25.165 -2.287 -39.212 1.00 19.33 993 GLU A N 1
ATOM 7348 C CA . GLU A 1 993 ? 25.625 -1.105 -38.487 1.00 20.35 993 GLU A CA 1
ATOM 7349 C C . GLU A 1 993 ? 26.447 -1.556 -37.282 1.00 18.69 993 GLU A C 1
ATOM 7350 O O . GLU A 1 993 ? 26.054 -2.478 -36.571 1.00 18.34 993 GLU A O 1
ATOM 7356 N N . SER A 1 994 ? 27.597 -0.924 -37.071 1.00 17.10 994 SER A N 1
ATOM 7357 C CA . SER A 1 994 ? 28.386 -1.174 -35.868 1.00 15.95 994 SER A CA 1
ATOM 7358 C C . SER A 1 994 ? 27.567 -0.765 -34.648 1.00 15.03 994 SER A C 1
ATOM 7359 O O . SER A 1 994 ? 26.900 0.272 -34.666 1.00 14.47 994 SER A O 1
ATOM 7362 N N . VAL A 1 995 ? 27.596 -1.587 -33.602 1.00 13.96 995 VAL A N 1
ATOM 7363 C CA . VAL A 1 995 ? 26.975 -1.203 -32.336 1.00 13.50 995 VAL A CA 1
ATOM 7364 C C . VAL A 1 995 ? 27.793 -0.075 -31.722 1.00 13.01 995 VAL A C 1
ATOM 7365 O O . VAL A 1 995 ? 28.936 0.175 -32.127 1.00 12.67 995 VAL A O 1
ATOM 7369 N N . ASP A 1 996 ? 27.203 0.600 -30.747 1.00 12.81 996 ASP A N 1
ATOM 7370 C CA . ASP A 1 996 ? 27.896 1.655 -30.019 1.00 12.98 996 ASP A CA 1
ATOM 7371 C C . ASP A 1 996 ? 29.129 1.059 -29.344 1.00 12.13 996 ASP A C 1
ATOM 7372 O O . ASP A 1 996 ? 29.035 0.038 -28.669 1.00 11.92 996 ASP A O 1
ATOM 7377 N N . GLN A 1 997 ? 30.277 1.709 -29.540 1.00 11.42 997 GLN A N 1
ATOM 7378 C CA . GLN A 1 997 ? 31.554 1.243 -29.006 1.00 11.26 997 GLN A CA 1
ATOM 7379 C C . GLN A 1 997 ? 32.222 2.421 -28.306 1.00 11.35 997 GLN A C 1
ATOM 7380 O O . GLN A 1 997 ? 33.168 3.002 -28.839 1.00 11.43 997 GLN A O 1
ATOM 7386 N N . PRO A 1 998 ? 31.712 2.798 -27.120 1.00 11.47 998 PRO A N 1
ATOM 7387 C CA . PRO A 1 998 ? 32.275 3.955 -26.421 1.00 11.78 998 PRO A CA 1
ATOM 7388 C C . PRO A 1 998 ? 33.790 3.869 -26.260 1.00 12.20 998 PRO A C 1
ATOM 7389 O O . PRO A 1 998 ? 34.311 2.834 -25.852 1.00 11.75 998 PRO A O 1
ATOM 7393 N N . LYS A 1 999 ? 34.487 4.948 -26.596 1.00 12.81 999 LYS A N 1
ATOM 7394 C CA . LYS A 1 999 ? 35.936 4.988 -26.447 1.00 13.46 999 LYS A CA 1
ATOM 7395 C C . LYS A 1 999 ? 36.335 5.235 -24.999 1.00 12.85 999 LYS A C 1
ATOM 7396 O O . LYS A 1 999 ? 35.519 5.680 -24.186 1.00 12.60 999 LYS A O 1
ATOM 7402 N N . TYR A 1 1000 ? 37.592 4.934 -24.685 1.00 12.59 1000 TYR A N 1
ATOM 7403 C CA . TYR A 1 1000 ? 38.151 5.229 -23.363 1.00 12.73 1000 TYR A CA 1
ATOM 7404 C C . TYR A 1 1000 ? 37.941 6.700 -22.987 1.00 13.13 1000 TYR A C 1
ATOM 7405 O O . TYR A 1 1000 ? 38.200 7.595 -23.795 1.00 12.82 1000 TYR A O 1
ATOM 7414 N N . LYS A 1 1001 ? 37.465 6.924 -21.765 1.00 13.90 1001 LYS A N 1
ATOM 7415 C CA . LYS A 1 1001 ? 37.396 8.252 -21.153 1.00 15.16 1001 LYS A CA 1
ATOM 7416 C C . LYS A 1 1001 ? 37.828 8.111 -19.692 1.00 15.02 1001 LYS A C 1
ATOM 7417 O O . LYS A 1 1001 ? 37.424 7.161 -19.011 1.00 14.13 1001 LYS A O 1
ATOM 7423 N N . LYS A 1 1002 ? 38.650 9.040 -19.210 1.00 15.16 1002 LYS A N 1
ATOM 7424 C CA . LYS A 1 1002 ? 39.117 8.986 -17.817 1.00 15.49 1002 LYS A CA 1
ATOM 7425 C C . LYS A 1 1002 ? 37.913 8.943 -16.869 1.00 14.34 1002 LYS A C 1
ATOM 7426 O O . LYS A 1 1002 ? 36.953 9.685 -17.054 1.00 13.88 1002 LYS A O 1
ATOM 7432 N N . ARG A 1 1003 ? 37.967 8.050 -15.882 1.00 13.47 1003 ARG A N 1
ATOM 7433 C CA . ARG A 1 1003 ? 36.879 7.858 -14.927 1.00 13.35 1003 ARG A CA 1
ATOM 7434 C C . ARG A 1 1003 ? 37.247 8.485 -13.589 1.00 13.91 1003 ARG A C 1
ATOM 7435 O O . ARG A 1 1003 ? 38.199 8.050 -12.940 1.00 13.60 1003 ARG A O 1
ATOM 7443 N N . LYS A 1 1004 ? 36.475 9.490 -13.180 1.00 14.83 1004 LYS A N 1
ATOM 7444 C CA . LYS A 1 1004 ? 36.737 10.219 -11.934 1.00 16.11 1004 LYS A CA 1
ATOM 7445 C C . LYS A 1 1004 ? 36.600 9.338 -10.691 1.00 15.28 1004 LYS A C 1
ATOM 7446 O O . LYS A 1 1004 ? 37.264 9.588 -9.688 1.00 15.24 1004 LYS A O 1
ATOM 7452 N N . GLY A 1 1005 ? 35.749 8.313 -10.765 1.00 14.59 1005 GLY A N 1
ATOM 7453 C CA . GLY A 1 1005 ? 35.543 7.380 -9.655 1.00 13.97 1005 GLY A CA 1
ATOM 7454 C C . GLY A 1 1005 ? 36.607 6.313 -9.463 1.00 13.63 1005 GLY A C 1
ATOM 7455 O O . GLY A 1 1005 ? 36.525 5.535 -8.511 1.00 13.31 1005 GLY A O 1
ATOM 7456 N N . ALA A 1 1006 ? 37.598 6.246 -10.354 1.00 13.28 1006 ALA A N 1
ATOM 7457 C CA . ALA A 1 1006 ? 38.702 5.292 -10.203 1.00 13.46 1006 ALA A CA 1
ATOM 7458 C C . ALA A 1 1006 ? 39.532 5.575 -8.941 1.00 13.58 1006 ALA A C 1
ATOM 7459 O O . ALA A 1 1006 ? 39.497 6.681 -8.401 1.00 13.40 1006 ALA A O 1
ATOM 7461 N N . TYR A 1 1007 ? 40.257 4.564 -8.476 1.00 13.75 1007 TYR A N 1
ATOM 7462 C CA . TYR A 1 1007 ? 40.951 4.631 -7.181 1.00 14.52 1007 TYR A CA 1
ATOM 7463 C C . TYR A 1 1007 ? 42.311 5.346 -7.207 1.00 17.19 1007 TYR A C 1
ATOM 7464 O O . TYR A 1 1007 ? 42.894 5.567 -6.148 1.00 17.75 1007 TYR A O 1
ATOM 7473 N N . HIS A 1 1008 ? 42.819 5.697 -8.389 1.00 20.79 1008 HIS A N 1
ATOM 7474 C CA . HIS A 1 1008 ? 44.118 6.397 -8.507 1.00 24.90 1008 HIS A CA 1
ATOM 7475 C C . HIS A 1 1008 ? 44.183 7.736 -7.750 1.00 27.21 1008 HIS A C 1
ATOM 7476 O O . HIS A 1 1008 ? 45.264 8.212 -7.383 1.00 29.20 1008 HIS A O 1
#

CATH classification: 3.20.20.80 (+4 more: 2.102.20.10, 2.60.390.10, 2.60.120.260)

Sequence (968 aa):
LLQKYVTWDDKSLFINGERIMIFSGEFHPFRLPVKELQLDIFQKVKALGFNCVSFYVDWALVEGKPGEYRADGIFDLEPFFDAASEAGIYLLARPGPYINAESSGGGFPGWLQRVNGTLRSSDKAYLDATDNYVSHVAATIAKYQITNGGPIILYQPENEYTSGCCGVEFPDPVYMQYVEDQARNAGVVIPLINNDASASGNNAPGTGKGAVDIYGHDSYPLGFDCANPTVWPSGDLPTNFRTLHLEQSPTTPYAIVEFQGGSYDPWGGPGFAACSELLNNEFERVFYKNDFSFQIAIMNLYMIFGGTNWGNLGYPNGYTSYDYGSAVTESRNITREKYSELKLLGNFAKVSPGYLTASPGNLTTSGYADTTDLTVTPLLGNSTGSFFVVRHSDYSSEESTSYKLRLPTSAGSVTIPQLGGTLTLNGRDSKIHVTDYNVSGTNIIYSTAEVFTWKKFADGKVLVLYGGAGEHHELAISTKSNVTVIEGSESGISSKQTSSSVVVGWDVSTTRRIIQVGDLKILLLDRNSAYNYWVPQLATDGTSPGFSTPEKVASSIIVKAGYLVRTAYLKGSGLYLTADFNATT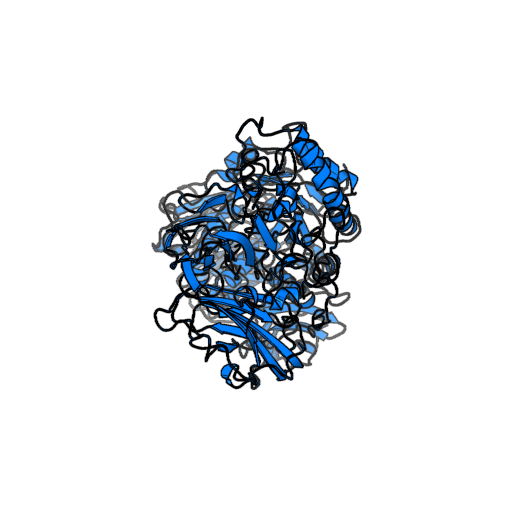SVEVIGVPSTAKNLFINGDKTSHTVDKNGIWSATVDYNAPDISLPSLKDLDWKYVDTLPEIQSSYDDSLWPAADLKQTKNTLRSLTTPTSLYSSDYGFHTGYLLYRGHFTATGNESTFAIDTQGGSAFGSSVWLNGTYLGSWTGLYANSDYNATYNLPQLQAGKTYVITVVIDNMGLEENWTVGEDLMKTPRGILNFLLAGRPSSAISWKLTGNLGGEDYEDKVRGPLNEGGLYAERQGFHQPEPPSQNWKSSSPLEGLSEAGIGFYSASFDLDLPKGWDVPLFLNIGNSTTPSPYRVQVYVNGYQYAKYISNIGPQTSFPVPEGILNYRGTNWLAVTLWALDSAGGKLESLELSYTTPVLTALGEVESVDQPKYKKRKGAYH

GO terms:
  GO:0004565 beta-galactosidase activity (F, IDA)
  GO:0004565 beta-galactosidase activity (F, IMP)
  GO:0005975 carbohydrate metabolic process (P, IMP)
  GO:0070492 oligosaccharide binding (F, IDA)
  GO:0005990 lactose catabolic process (P, IDA)

Foldseek 3Di:
DLDDQWDFWLQAIAGNNHGAQAEEFEDELLQPLFLLVLLLLLLLCVQLLHAAYEYEQQQQFQCLFQPGGHCDFSNPCVSSQVSCQLQQHAYEYEHACQQLLLWFQSRDHLLCLLFPDFALAPPPSNLVSCLSVLLPVLLVVLCQDVVNVTRYAEYEFHAQQAFADAPDPPPDLVSLLSSVVSNVVSRDSHFYEYAHQDLPLPLDPPPPRNHTPAYEYAAAQQDAPLVCQLDRDFPSADACQLVSCCVRHSTGHYAHAEYEQWHAAFFQGPDRVSRLSNNALLVCQLRVVSCLLSSHRYYYYVHQAQHFCWLLGGYQRHFTDRLRSGCQGNLRFRPGVNSLSSSQVSQLSLAQPLSSVFQKDHKDLDDFKNGSQKIWTKGHDAQSWIKIKIAGPRLQFQAKDWIWTFDQFNVGTDIPPPVDDTWIDGGSHMAIKIAQGDQPNKGWRTKRFHWRHKAAFPQFIETEGEEAAPGKIKTKTFAQFEKDWPDDDCPQWDWDDDPGMIMIIHHEDCDWIWMDGPRYIYIYHYSVQSSQKTKAFEAAPDWRQHHSDPVRSRRIWMKGKPRFWRHWYDDQQEIETETKDLAKMKMKIDRPHPSHDWYHYLRHTFDWDADPVGIIIGIDHDDDDDFDDDFPQPFQKFKDFQPCVLAPPDDQPLFAWQAAQFASRPQDGAPFRGDFFCSSVQFFAFKKKKKWKFADQQPWWKKKWKFFAAAFKKKWKDKRNRTFAMRLGHRPDRIDIDITTDDGDDHGDMIMMMMMIGRSRFHYDSYRNNSRSSVTGGTRDMDGPPDDSVRITMGMFWAQPRSDHDDSQQGRHNAIGTNCRNFVVLAAPHPRPPGDRDDLQRWDQFFGKMKMKGKDFAADDPQKQKWKKKFFDQPDQFQWKWKWKRKNNMTQGTDTNNGDDDGITIDHDLSDPNGGMMMIMMMIGGRGGRTGGTNGIGMDIDRIMRGSRDDGHRRDRDGRDGDPSRSD

Organism: Aspergillus niger (strain ATCC MYA-4892 / CBS 513.88 / FGSC A1513) (NCBI:txid425011)

Radius of gyration: 30.42 Å; Cα contacts (8 Å, |Δi|>4): 2646; chains: 1; bounding box: 72×67×87 Å

Secondary structure (DSSP, 8-state):
---SSEEE-SS-EEETTEEE-EEEEE--GGGS--HHHHHHHHHHHHTTT--EEEEE--HHHH-SBTTB----GGG-SHHHHHHHHHHT-EEEEEEES---TTBGGGG--GGGGG-SS-TTSS-HHHHHHHHHHHHHHHHHHHHTBGGGTSSEEEEEESS----B-TT--SS-HHHHHHHHHHHHHTT--SPBB--BSSS--TT-TTS-TT--SB--EEE-TT-S-TTSTT---TT-S---HHHHHHHH-TTS--EEEEEESS---BTTS--HHHHHHHTSHHHIIIIIHHHHTTT-SEEEEE-SB--B-GGG-B-TTB-SB--TT-SB-TT----SHHHHHHHHHHHHHHT-THHHHSEE---BSSSSBS-TTEEEEEEE-STT-EEEEEEESSTT---EEEE-EEE--TT--EEE-SSS--EEEESS--EEEEEEEEETTEEEEEESSEEEEEEEETTEEEEEEEE-TT-EEEEEEE-SSPEEEEES--TT-EEEE-SSEEEEEEE--SS-EEEEETTEEEEEEEHHHHTTEE---EESSSS------HHHHHT--EEE-SSEEEEEEEETTEEEEEEEBSS-EEEEEES--TT--EEEETTEEE--EE-TT--EEEEE---PPP-----GGGS--EEEES-GGGSTT---TTSPB---SS---SSS--SSSS--BGGGGT--SS-EEEEEEEE--S---EEEEEEE-STT--EEEEETTEEEEEE---TT-SEEEEEEEPPPPPTT-EEEEEEEE---------SBTT-GGG---EEEEEEETTS-GGG-EEEEESSTTTTS-S-TTT-SSS--SSHHHHTTTTSSS-S-TTSEE--TTT-BSSSEEEEEEEEEEEEPPTTEE--EEEEE--SSPPP-EEEEEEETTEEEEEEETTT----EEEE-BTTB-TEEEEEEEEEEEE-STT-B--S-EEEEE---EE------PPPP-PPP---TTS--

InterPro domains:
  IPR001944 Glycoside hydrolase, family 35 [PR00742] (56-73)
  IPR001944 Glycoside hydrolase, family 35 [PR00742] (78-96)
  IPR001944 Glycoside hydrolase, family 35 [PR00742] (133-152)
  IPR001944 Glycoside hydrolase, family 35 [PR00742] (187-202)
  IPR001944 Glycoside hydrolase, family 35 [PR00742] (295-310)
  IPR001944 Glycoside hydrolase, family 35 [PR00742] (337-352)
  IPR001944 Glycoside hydrolase, family 35 [PR00742] (356-372)
  IPR001944 Glycoside hydrolase, family 35 [PR00742] (754-770)
  IPR001944 Glycoside hydrolase, family 35 [PTHR23421] (40-423)
  IPR008979 Galactose-binding-like domain superfamily [SSF49785] (665-845)
  IPR008979 Galactose-binding-like domain superfamily [SSF49785] (847-1007)
  IPR017853 Glycoside hydrolase superfamily [SSF51445] (43-391)
  IPR018954 Beta-galactosidase, domain 2 [PF10435] (398-573)
  IPR018954 Beta-galactosidase, domain 2 [SM01029] (395-573)
  IPR019801 Glycoside hydrolase, family 35, conserved site [PS01182] (189-201)
  IPR025300 Beta-galactosidase jelly roll domain [PF13364] (690-802)
  IPR025300 Beta-galactosidase jelly roll domain [PF13364] (859-969)
  IPR025972 Beta-galactosidase, domain 3 [PF13363] (574-657)
  IPR031330 Glycoside hydrolase 35, catalytic domain [PF01301] (52-386)
  IPR036833 Beta-galactosidase, domain 3 superfamily [G3DSA:2.60.390.10] (574-662)